Protein AF-A0A1B6EWA4-F1 (afdb_monomer)

Radius of gyration: 95.5 Å; Cα contacts (8 Å, |Δi|>4): 60; chains: 1; bounding box: 205×200×313 Å

Foldseek 3Di:
DVVVVVVPVVVVVVPPPVVPPPVVVVVVVVVVVVVVVVVVVVVVPDDQDLVLAPPRDDPDDPVRSVSSVVVVVVVVVVVVVVVVVVVVVVVVVVVVVVVVVVVVVVVVVVVVVVVVVVVVVVVPDDDDDPDDVVVVVVVVVVVVVVVVVVVVVVVVVVVVVVVVVVVVVVVVVVVVVVVVVVVVVVVVVVVVVVVVVVVVVVVVVVVVVVVVVVVVVVVVVVVVVVVVVVVVVVVVVVVVVVVVVVVVVVVVVVVVVVVVVVVVVVVVVVVVVVVVVVVVVVVVVVVVVVVVVVVVVVVPPPDDDDDDDCPVPVVVVVVVVVVVVVVVVVVVVVVVVVVVVVVVVVVVVVVVVVVVVVVVVVVVVVVVVVVVVVVVVVVVVVVVVVVVVVVVVVVVVVVVVVVVVVVVVVVVVVVVVVVVVVVVVVVVVVVVVVVVVVVVVVVVCVPPDDPPVVVVVVVVVVVVVVVVVVVVVVVVVVVVVVVVCVVVVVVVVVVVVPPVDPDDDPVNVVVVVVVVVVVVVVVVVVVVVVVVVVVVVVVVVVVLVVVVVVLVVVLVVLVVVLVVLVVVLVVLVVVLVVLVVVQVVVVPDDDDPPDPVSVVVSVVSVVVSVVSVVVSVVSVVVSVVSVVVVVVVVVVVVVVVVVVVVVVVVVVVVVVVVVVVVVVVVVVVVVVVVVVVVVVVVVVVVVVVVVVVVVVVVVVVVVVVVVVVVVVVVVVVVVVVVVVVVVVVVVVVVVPVDDDDDDDDDDDDDDYDYDDDDDDYDDDDDPVVCVVVVVVVVVVVVVVVVVVVVVVVVVVVVVVVVVVVVVVVVVVVVVVVVVVVVVVVVVVVVVVVVVVVVVVVVVVVVVVVVVVVVVVVVVVVVVVVVVVVVVVVVVVVVVVVVVVVVVVVVVVVVVVVVVVVVVVVVVVVVVVVVVVVVVVVVVVVVVVVVVVVVVVVVVVVVVVVVVVVVVVVVVVVVVVVVVVVVVVVVVVVVVVVVVVVVVVVVVVVVVVVVVVVPPPDDDPVVVVVLVCQLVPDDPVCNLVSVVVVCVVVVPDPVVCVVVPNDDDDDDDDDDDDPVVVVVVVVVVVPDDDDDDDDDD

Nearest PDB structures (foldseek):
  5nnv-assembly4_D  TM=5.160E-01  e=2.003E+00  Bacillus subtilis subsp. subtilis str. 168
  3ja6-assembly1_I  TM=4.047E-01  e=5.065E+00  Escherichia coli

pLDDT: mean 72.62, std 15.63, range [27.14, 96.56]

InterPro domains:
  IPR000237 GRIP domain [PS50913] (997-1046)

Mean predicted aligned error: 26.44 Å

Secondary structure (DSSP, 8-state):
-HHHHHHHHHHHHTTSSGGGSHHHHHHHHHHHHHHHHHHHHHHTTSPPPGGGSTT--S---TTHHHHHHHHHHHHHHHHHHHHHHHHHHHHHHHHHHHHHHHHHHHHHHHHHHHHHHHHHHHHTSPP--S--HHHHHHHHHHHHHHHHHHHHHHHHHHHHHHHHHHHHHHHHHHHHHHHHHHHHHHHHHHHHHHHHHHHHHHHHHHHHHHHHHHHHHHHHHHHHHHHHHHHHHHHHHHHHHHHHHHHHHHHHHHHHHHHHHHHHHHHHHHHHHHHHHHHHHHHHHHHHHHHHHHHHHHTTSS-----SSSHHHHHHHHHHHHHHHHHHHHHHHHHHHHHHHHHHHHHHHHHHHHHHHHHHHHHHHHHHHHHHHHHHHHHHHHHHHHHHHHHHHHHHHHHHHHHHHHHHHHHHHHHHHHHHHHHHHHHHHHHHHHHHHHHHHHHHHTT---THHHHHHHHHHHHHHHHHHHHHHHHHHHHHHHHHHHHHHHHHHHHHHHHSSS---HHHHHHHHHHHHHHHHHHHHHHHHHHHHHHHHHHHHHHHHHHHHHHHHHHHHHHHHHHHHHHHHHHHHHHHHHHHHHHHHHTTS--TTSHHHHHHHHHHHHHHHHHHHHHHHHHHHHHHHHHHHHHHHHHHHHHHHHHHHHHHHHHHHHHHHHHHHHHHHHHHHHHHHHHHHHHHHHHHHHHHHHHHHHHHHHHHHHHHHHHHHHHHHHHHHHHHHHHHHHHHHHHHTTTTTS----------------------------TTHHHHHHHHHHHHHHHHHHHHHHHHHHHHHHHHHHHHHHHHHHHHHHHHHHHHHHHHHHHHHHHHHHHHHHHHHHHHHHHHHHHHHHHHHHHHHHHHHHHHHHHHHHHHHHHHHHHHHHHHHHHHHHHHHHHHHHHHHHHHHHHHHHHHHHHHHHHHHHHHHHHHHHHHHHHHHHHHHHHHHHHHHHHHHHHHHHHHHHHHHHHHHHHHHHHHHHHHHHHHHHHHHHHTTTTT---HHHHHHHHHHHHSS-TTTHHHHHHHHHHHTT--HHHHHHTT-------------HHHHHHHHHHHHTSPPP------

Organism: NCBI:txid1464854

Solvent-accessible surface area (backbone atoms only — not comparable to full-atom values): 60356 Å² total; per-residue (Å²): 106,74,88,52,60,70,57,59,66,64,62,66,60,72,68,72,59,73,76,64,63,67,62,57,61,54,55,54,56,56,48,58,54,49,56,53,53,52,57,54,53,53,68,76,73,56,82,84,61,53,93,51,40,98,78,67,59,97,84,63,56,86,63,53,56,48,52,23,48,52,59,51,52,52,57,50,48,58,52,48,54,52,51,50,48,54,52,54,51,50,62,44,54,53,47,56,48,53,52,54,50,51,51,52,51,54,49,53,52,51,52,52,52,52,51,51,56,51,46,56,53,57,76,67,50,82,77,83,66,97,80,48,72,70,54,59,55,47,51,55,50,47,54,52,51,53,52,51,52,49,51,53,49,51,55,47,52,51,51,53,50,50,53,49,49,56,48,54,50,51,58,47,51,50,53,52,49,54,52,50,52,53,50,47,56,49,49,56,50,52,52,52,48,54,49,51,53,51,52,51,48,51,53,50,52,49,53,48,57,56,50,51,50,51,52,51,52,52,50,51,51,52,51,52,52,49,51,55,46,57,56,48,52,51,52,52,52,55,49,53,55,52,49,52,57,50,52,53,53,50,52,54,52,52,55,54,50,52,53,57,47,56,51,50,56,51,52,52,50,51,54,51,56,51,53,55,55,51,51,53,52,53,55,56,50,54,58,51,54,52,50,52,53,53,56,62,48,64,74,62,70,84,69,85,86,89,83,93,81,62,81,81,61,57,67,71,52,58,60,61,56,53,58,54,57,56,59,54,51,52,58,52,52,58,52,51,57,60,48,61,55,54,54,57,53,50,51,55,50,48,54,51,53,50,51,53,51,53,54,50,48,55,51,50,54,50,50,51,52,51,54,50,50,50,55,50,50,55,52,48,52,54,50,53,50,51,51,50,54,49,53,50,51,51,51,52,48,50,51,48,50,50,50,52,51,47,51,51,46,52,56,47,47,59,46,49,56,46,50,50,45,58,46,43,57,47,45,54,52,48,47,55,52,38,53,60,46,48,54,61,40,55,77,58,44,85,79,63,92,75,68,67,65,61,58,53,53,52,50,56,53,50,56,51,51,56,50,53,56,50,52,52,52,51,48,58,49,52,57,53,49,53,56,48,46,57,51,50,51,59,53,44,55,53,52,61,70,52,70,87,49,95,79,80,50,72,65,59,56,49,51,52,51,48,52,52,52,50,52,51,48,51,54,51,50,50,52,48,49,55,49,53,50,51,48,50,52,50,51,51,51,52,49,52,52,47,57,50,49,58,51,50,52,53,48,56,56,49,50,56,51,50,53,52,52,50,53,51,48,52,56,49,51,51,50,48,50,55,49,50,51,50,60,66,62,53,80,77,60,102,63,89,91,61,60,64,68,55,51,53,50,50,52,51,55,49,51,60,43,57,61,44,57,50,52,50,52,54,49,50,53,51,48,55,52,51,50,63,48,47,55,53,51,49,50,53,51,50,51,50,52,51,47,54,47,51,54,50,49,54,50,48,53,51,51,52,53,51,50,58,47,51,50,50,52,51,53,50,52,52,50,50,51,55,50,52,54,49,52,48,52,49,50,52,52,51,52,53,53,52,51,50,54,46,52,59,46,52,53,50,48,51,53,50,48,56,48,49,53,50,51,53,50,52,50,50,50,50,51,52,52,51,50,54,48,50,52,50,50,61,53,46,60,76,59,63,87,59,86,85,80,91,81,90,90,93,86,93,88,92,89,94,89,92,91,88,92,87,90,91,91,92,90,87,90,75,83,57,67,35,63,60,47,43,54,50,44,46,51,50,48,46,51,44,49,50,49,51,48,50,48,52,52,48,50,49,50,54,46,53,50,51,48,52,52,49,51,49,51,50,50,49,53,49,51,53,48,52,53,53,49,50,52,52,51,51,50,51,52,51,51,50,51,50,53,47,51,55,50,49,52,52,50,53,53,49,48,52,51,49,53,55,48,53,51,52,50,50,52,49,52,51,50,50,50,50,49,53,50,51,51,50,53,49,49,51,53,50,53,52,52,46,54,57,48,53,57,46,48,54,53,49,50,53,51,48,53,52,50,46,54,51,49,54,48,52,47,55,51,50,51,49,51,53,49,53,50,51,50,52,51,49,51,51,52,49,51,51,51,51,50,51,52,52,52,54,50,50,52,51,49,52,52,48,53,53,47,53,51,49,54,50,49,50,52,49,51,53,48,49,55,52,49,53,50,51,49,48,53,51,49,53,51,50,49,52,48,49,54,48,52,52,55,46,50,60,46,50,56,50,51,54,59,53,51,70,70,61,78,83,68,82,57,70,67,59,57,50,50,52,56,49,53,42,70,74,40,58,87,88,50,32,64,61,41,48,53,51,51,42,65,74,64,69,50,50,73,73,51,39,50,75,70,69,74,71,85,89,85,91,87,91,86,88,84,82,69,71,67,61,62,53,54,61,47,57,70,65,71,74,59,87,82,82,80,88,83,82,83,136

Sequence (1080 aa):
VRLAEEKEENQNAAHSESQKSTDVSVAIKSKILIDLSEEIKNMITTDIPDKYYENGKSNASGLETVAAIEKMLSHTMTRVESSESKIRDLLKELRCKDDEVQEIEEENKTLRIKIEELKEQCDNLPTIAENNEDIEVLEAKIMALENEVSILREVRSNLEVEHSNSRTEIESLIRQLQSAEAMSRNHDNLQTEILKFKENEQELLKKLNDAERSREELLSEVSHLQQTNDEQEKVIVDLKQSKLRLEEMTHINCQMQEELAKIKDSELLYLKTQEELEQEKSLRLQLEEEKEKLFAELTKLEGSEEYSHKQSIELQKEQNIRSQLQEENVRLQEKIASLQDVDKEHVKLLDTLQTECMMKKQLEESLNAMLAEIKRLEKEEESLKKLSEQQNQESDLKIRELKALNSCLTQKCVKFEKEIFDLSERSDGLEIEKDSKDRKLCEMILEKSVSDKELETIKLAKDSLENELTELKSKVCVDKEILLSAFVDTFGEFLETSLDGPNVTFTDLSECLSKVASILSLLKEENSKLRTENLFLSESSQRLVSEVNDKTECLLKMTSQMETLQVENHSMEDRLRNLTETVSTGNQTDQPDGPEITQESYAEVRKTLEEREAKCRELEESYQKLLSSSEKSLNHVNDQVRNLHNERQQLIETVQTKHAECVKYHTEIQRLCTELAKAEQQRMAVTGQLQKQLEEKEEQLAALQASSDRQVAALSEQTHTLQNQLDYVSQLLRVTDRQEAEGQPSSESPSTKTELNKNEADENDSKKLEELYETLQQEQLRNKYLQDEVSEQHEKEASLLRELQRLRGHLVSVEENYTQEMVRAEQQVQELNQRLSVAEERAKSSSTAYTSASIRANQQVESLGSQVRLLSEQKEKLSAQLAVAEDKLHKQAAALTNLQIVLEQFQRDKERDVAMENERIRQTLQQANNRNTELSNEIKALQLQLKEAKEGLSAASRLTEQLDYKSRAIAELKQQVMEMTEKLKKAEERIQAASVSVEGKVDRCLVRNLVVGYLSAPPSSRQQALGIVATVLDFTADDRQKSGLDPNTNNGLKQQSLSEAFIQFLENESRPQPQLRLPM

Structure (mmCIF, N/CA/C/O backbone):
data_AF-A0A1B6EWA4-F1
#
_entry.id   AF-A0A1B6EWA4-F1
#
loop_
_atom_site.group_PDB
_atom_site.id
_atom_site.type_symbol
_atom_site.label_atom_id
_atom_site.label_alt_id
_atom_site.label_comp_id
_atom_site.label_asym_id
_atom_site.label_entity_id
_atom_site.label_seq_id
_atom_site.pdbx_PDB_ins_code
_atom_site.Cartn_x
_atom_site.Cartn_y
_atom_site.Cartn_z
_atom_site.occupancy
_atom_site.B_iso_or_equiv
_atom_site.auth_seq_id
_atom_site.auth_comp_id
_atom_site.auth_asym_id
_atom_site.auth_atom_id
_atom_site.pdbx_PDB_model_num
ATOM 1 N N . VAL A 1 1 ? -63.386 55.003 59.011 1.00 53.59 1 VAL A N 1
ATOM 2 C CA . VAL A 1 1 ? -64.425 54.324 58.201 1.00 53.59 1 VAL A CA 1
ATOM 3 C C . VAL A 1 1 ? -64.639 52.917 58.742 1.00 53.59 1 VAL A C 1
ATOM 5 O O . VAL A 1 1 ? -65.376 52.853 59.705 1.00 53.59 1 VAL A O 1
ATOM 8 N N . ARG A 1 2 ? -63.906 51.866 58.330 1.00 42.84 2 ARG A N 1
ATOM 9 C CA . ARG A 1 2 ? -64.100 50.488 58.862 1.00 42.84 2 ARG A CA 1
ATOM 10 C C . ARG A 1 2 ? -64.201 50.362 60.394 1.00 42.84 2 ARG A C 1
ATOM 12 O O . ARG A 1 2 ? -65.182 49.833 60.892 1.00 42.84 2 ARG A O 1
ATOM 19 N N . LEU A 1 3 ? -63.281 50.980 61.143 1.00 42.72 3 LEU A N 1
ATOM 20 C CA . LEU A 1 3 ? -63.302 51.019 62.623 1.00 42.72 3 LEU A CA 1
ATOM 21 C C . LEU A 1 3 ? -64.447 51.849 63.263 1.00 42.72 3 LEU A C 1
ATOM 23 O O . LEU A 1 3 ? -64.487 52.011 64.482 1.00 42.72 3 LEU A O 1
ATOM 27 N N . ALA A 1 4 ? -65.347 52.426 62.464 1.00 50.41 4 ALA A N 1
ATOM 28 C CA . ALA A 1 4 ? -66.588 53.055 62.922 1.00 50.41 4 ALA A CA 1
ATOM 29 C C . ALA A 1 4 ? -67.802 52.139 62.687 1.00 50.41 4 ALA A C 1
ATOM 31 O O . ALA A 1 4 ? -68.690 52.088 63.530 1.00 50.41 4 ALA A O 1
ATOM 32 N N . GLU A 1 5 ? -67.802 51.380 61.588 1.00 50.31 5 GLU A N 1
ATOM 33 C CA . GLU A 1 5 ? -68.882 50.463 61.202 1.00 50.31 5 GLU A CA 1
ATOM 34 C C . GLU A 1 5 ? -69.007 49.304 62.221 1.00 50.31 5 GLU A C 1
ATOM 36 O O . GLU A 1 5 ? -70.102 49.009 62.693 1.00 50.31 5 GLU A O 1
ATOM 41 N N . GLU A 1 6 ? -67.883 48.756 62.702 1.00 47.84 6 GLU A N 1
ATOM 42 C CA . GLU A 1 6 ? -67.837 47.699 63.739 1.00 47.84 6 GLU A CA 1
ATOM 43 C C . GLU A 1 6 ? -68.384 48.124 65.127 1.00 47.84 6 GLU A C 1
ATOM 45 O O . GLU A 1 6 ? -68.577 47.280 66.013 1.00 47.84 6 GLU A O 1
ATOM 50 N N . LYS A 1 7 ? -68.636 49.425 65.351 1.00 53.09 7 LYS A N 1
ATOM 51 C CA . LYS A 1 7 ? -69.152 49.953 66.627 1.00 53.09 7 LYS A CA 1
ATOM 52 C C . LYS A 1 7 ? -70.677 50.054 66.707 1.00 53.09 7 LYS A C 1
ATOM 54 O O . LYS A 1 7 ? -71.192 50.009 67.823 1.00 53.09 7 LYS A O 1
ATOM 59 N N . GLU A 1 8 ? -71.399 50.153 65.589 1.00 53.34 8 GLU A N 1
ATOM 60 C CA . GLU A 1 8 ? -72.872 50.225 65.614 1.00 53.34 8 GLU A CA 1
ATOM 61 C C . GLU A 1 8 ? -73.540 48.842 65.719 1.00 53.34 8 GLU A C 1
ATOM 63 O O . GLU A 1 8 ? -74.545 48.703 66.422 1.00 53.34 8 GLU A O 1
ATOM 68 N N . GLU A 1 9 ? -72.972 47.790 65.114 1.00 48.31 9 GLU A N 1
ATOM 69 C CA . GLU A 1 9 ? -73.536 46.431 65.231 1.00 48.31 9 GLU A CA 1
ATOM 70 C C . GLU A 1 9 ? -73.512 45.911 66.681 1.00 48.31 9 GLU A C 1
ATOM 72 O O . GLU A 1 9 ? -74.498 45.347 67.160 1.00 48.31 9 GLU A O 1
ATOM 77 N N . ASN A 1 10 ? -72.430 46.170 67.424 1.00 49.12 10 ASN A N 1
ATOM 78 C CA . ASN A 1 10 ? -72.258 45.656 68.787 1.00 49.12 10 ASN A CA 1
ATOM 79 C C . ASN A 1 10 ? -73.187 46.296 69.840 1.00 49.12 10 ASN A C 1
ATOM 81 O O . ASN A 1 10 ? -73.450 45.671 70.867 1.00 49.12 10 ASN A O 1
ATOM 85 N N . GLN A 1 11 ? -73.718 47.508 69.622 1.00 52.97 11 GLN A N 1
ATOM 86 C CA . GLN A 1 11 ? -74.635 48.126 70.595 1.00 52.97 11 GLN A CA 1
ATOM 87 C C . GLN A 1 11 ? -76.065 47.571 70.519 1.00 52.97 11 GLN A C 1
ATOM 89 O O . GLN A 1 11 ? -76.739 47.489 71.546 1.00 52.97 11 GLN A O 1
ATOM 94 N N . ASN A 1 12 ? -76.522 47.127 69.344 1.00 50.00 12 ASN A N 1
ATOM 95 C CA . ASN A 1 12 ? -77.891 46.631 69.168 1.00 50.00 12 ASN A CA 1
ATOM 96 C C . ASN A 1 12 ? -78.126 45.230 69.768 1.00 50.00 12 ASN A C 1
ATOM 98 O O . ASN A 1 12 ? -79.251 44.913 70.154 1.00 50.00 12 ASN A O 1
ATOM 102 N N . ALA A 1 13 ? -77.086 44.401 69.905 1.00 44.81 13 ALA A N 1
ATOM 103 C CA . ALA A 1 13 ? -77.208 43.069 70.504 1.00 44.81 13 ALA A CA 1
ATOM 104 C C . ALA A 1 13 ? -77.576 43.125 72.003 1.00 44.81 13 ALA A C 1
ATOM 106 O O . ALA A 1 13 ? -78.504 42.446 72.457 1.00 44.81 13 ALA A O 1
ATOM 107 N N . ALA A 1 14 ? -76.890 43.990 72.760 1.00 48.44 14 ALA A N 1
ATOM 108 C CA . ALA A 1 14 ? -76.888 44.001 74.226 1.00 48.44 14 ALA A CA 1
ATOM 109 C C . ALA A 1 14 ? -78.219 44.414 74.890 1.00 48.44 14 ALA A C 1
ATOM 111 O O . ALA A 1 14 ? -78.389 44.225 76.093 1.00 48.44 14 ALA A O 1
ATOM 112 N N . HIS A 1 15 ? -79.172 44.990 74.151 1.00 51.22 15 HIS A N 1
ATOM 113 C CA . HIS A 1 15 ? -80.475 45.396 74.701 1.00 51.22 15 HIS A CA 1
ATOM 114 C C . HIS A 1 15 ? -81.577 44.326 74.576 1.00 51.22 15 HIS A C 1
ATOM 116 O O . HIS A 1 15 ? -82.623 44.469 75.205 1.00 51.22 15 HIS A O 1
ATOM 122 N N . SER A 1 16 ? -81.366 43.236 73.824 1.00 49.59 16 SER A N 1
ATOM 123 C CA . SER A 1 16 ? -82.427 42.242 73.552 1.00 49.59 16 SER A CA 1
ATOM 124 C C . SER A 1 16 ? -82.548 41.093 74.573 1.00 49.59 16 SER A C 1
ATOM 126 O O . SER A 1 16 ? -83.523 40.334 74.540 1.00 49.59 16 SER A O 1
ATOM 128 N N . GLU A 1 17 ? -81.571 40.944 75.473 1.00 48.25 17 GLU A N 1
ATOM 129 C CA . GLU A 1 17 ? -81.499 39.812 76.413 1.00 48.25 17 GLU A CA 1
ATOM 130 C C . GLU A 1 17 ? -81.970 40.170 77.830 1.00 48.25 17 GLU A C 1
ATOM 132 O O . GLU A 1 17 ? -82.652 39.369 78.468 1.00 48.25 17 GLU A O 1
ATOM 137 N N . SER A 1 18 ? -81.712 41.402 78.287 1.00 50.00 18 SER A N 1
ATOM 138 C CA . SER A 1 18 ? -82.051 41.872 79.643 1.00 50.00 18 SER A CA 1
ATOM 139 C C . SER A 1 18 ? -83.551 41.771 79.978 1.00 50.00 18 SER A C 1
ATOM 141 O O . SER A 1 18 ? -83.921 41.419 81.096 1.00 50.00 18 SER A O 1
ATOM 143 N N . GLN A 1 19 ? -84.441 41.981 79.000 1.00 49.72 19 GLN A N 1
ATOM 144 C CA . GLN A 1 19 ? -85.895 41.920 79.217 1.00 49.72 19 GLN A CA 1
ATOM 145 C C . GLN A 1 19 ? -86.476 40.497 79.355 1.00 49.72 19 GLN A C 1
ATOM 147 O O . GLN A 1 19 ? -87.658 40.368 79.655 1.00 49.72 19 GLN A O 1
ATOM 152 N N . LYS A 1 20 ? -85.700 39.423 79.139 1.00 48.69 20 LYS A N 1
ATOM 153 C CA . LYS A 1 20 ? -86.234 38.042 79.124 1.00 48.69 20 LYS A CA 1
ATOM 154 C C . LYS A 1 20 ? -86.179 37.311 80.470 1.00 48.69 20 LYS A C 1
ATOM 156 O O . LYS A 1 20 ? -86.804 36.261 80.596 1.00 48.69 20 LYS A O 1
ATOM 161 N N . SER A 1 21 ? -85.443 37.812 81.463 1.00 50.38 21 SER A N 1
ATOM 162 C CA . SER A 1 21 ? -85.231 37.103 82.738 1.00 50.38 21 SER A CA 1
ATOM 163 C C . SER A 1 21 ? -86.352 37.321 83.765 1.00 50.38 21 SER A C 1
ATOM 165 O O . SER A 1 21 ? -86.683 36.409 84.524 1.00 50.38 21 SER A O 1
ATOM 167 N N . THR A 1 22 ? -86.970 38.504 83.785 1.00 53.72 22 THR A N 1
ATOM 168 C CA . THR A 1 22 ? -87.934 38.915 84.820 1.00 53.72 22 THR A CA 1
ATOM 169 C C . THR A 1 22 ? -89.311 38.255 84.688 1.00 53.72 22 THR A C 1
ATOM 171 O O . THR A 1 22 ? -89.873 37.833 85.702 1.00 53.72 22 THR A O 1
ATOM 174 N N . ASP A 1 23 ? -89.834 38.085 83.469 1.00 53.56 23 ASP A N 1
ATOM 175 C CA . ASP A 1 23 ? -91.160 37.477 83.234 1.00 53.56 23 ASP A CA 1
ATOM 176 C C . ASP A 1 23 ? -91.243 36.004 83.685 1.00 53.56 23 ASP A C 1
ATOM 178 O O . ASP A 1 23 ? -92.287 35.539 84.155 1.00 53.56 23 ASP A O 1
ATOM 182 N N . VAL A 1 24 ? -90.131 35.262 83.603 1.00 55.66 24 VAL A N 1
ATOM 183 C CA . VAL A 1 24 ? -90.082 33.821 83.916 1.00 55.66 24 VAL A CA 1
ATOM 184 C C . VAL A 1 24 ? -90.399 33.547 85.394 1.00 55.66 24 VAL A C 1
ATOM 186 O O . VAL A 1 24 ? -91.114 32.596 85.717 1.00 55.66 24 VAL A O 1
ATOM 189 N N . SER A 1 25 ? -89.919 34.403 86.303 1.00 54.59 25 SER A N 1
ATOM 190 C CA . SER A 1 25 ? -90.077 34.224 87.757 1.00 54.59 25 SER A CA 1
ATOM 191 C C . SER A 1 25 ? -91.531 34.397 88.224 1.00 54.59 25 SER A C 1
ATOM 193 O O . SER A 1 25 ? -92.010 33.666 89.099 1.00 54.59 25 SER A O 1
ATOM 195 N N . VAL A 1 26 ? -92.268 35.328 87.606 1.00 60.91 26 VAL A N 1
ATOM 196 C CA . VAL A 1 26 ? -93.678 35.597 87.935 1.00 60.91 26 VAL A CA 1
ATOM 197 C C . VAL A 1 26 ? -94.569 34.445 87.465 1.00 60.91 26 VAL A C 1
ATOM 199 O O . VAL A 1 26 ? -95.379 33.938 88.244 1.00 60.91 26 VAL A O 1
ATOM 202 N N . ALA A 1 27 ? -94.368 33.968 86.231 1.00 56.84 27 ALA A N 1
ATOM 203 C CA . ALA A 1 27 ? -95.156 32.882 85.648 1.00 56.84 27 ALA A CA 1
ATOM 204 C C . ALA A 1 27 ? -95.091 31.578 86.471 1.00 56.84 27 ALA A C 1
ATOM 206 O O . ALA A 1 27 ? -96.117 30.927 86.688 1.00 56.84 27 ALA A O 1
ATOM 207 N N . ILE A 1 28 ? -93.904 31.216 86.976 1.00 60.69 28 ILE A N 1
ATOM 208 C CA . ILE A 1 28 ? -93.705 29.995 87.776 1.00 60.69 28 ILE A CA 1
ATOM 209 C C . ILE A 1 28 ? -94.444 30.086 89.121 1.00 60.69 28 ILE A C 1
ATOM 211 O O . ILE A 1 28 ? -95.160 29.152 89.490 1.00 60.69 28 ILE A O 1
ATOM 215 N N . LYS A 1 29 ? -94.336 31.217 89.836 1.00 60.38 29 LYS A N 1
ATOM 216 C CA . LYS A 1 29 ? -95.032 31.415 91.122 1.00 60.38 29 LYS A CA 1
ATOM 217 C C . LYS A 1 29 ? -96.552 31.391 90.972 1.00 60.38 29 LYS A C 1
ATOM 219 O O . LYS A 1 29 ? -97.221 30.750 91.780 1.00 60.38 29 LYS A O 1
ATOM 224 N N . SER A 1 30 ? -97.096 32.039 89.940 1.00 67.50 30 SER A N 1
ATOM 225 C CA . SER A 1 30 ? -98.539 32.021 89.674 1.00 67.50 30 SER A CA 1
ATOM 226 C C . SER A 1 30 ? -99.059 30.613 89.385 1.00 67.50 30 SER A C 1
ATOM 228 O O . SER A 1 30 ? -100.127 30.259 89.877 1.00 67.50 30 SER A O 1
ATOM 230 N N . LYS A 1 31 ? -98.308 29.794 88.637 1.00 66.94 31 LYS A N 1
ATOM 231 C CA . LYS A 1 31 ? -98.746 28.439 88.285 1.00 66.94 31 LYS A CA 1
ATOM 232 C C . LYS A 1 31 ? -98.809 27.501 89.494 1.00 66.94 31 LYS A C 1
ATOM 234 O O . LYS A 1 31 ? -99.850 26.899 89.726 1.00 66.94 31 LYS A O 1
ATOM 239 N N . ILE A 1 32 ? -97.760 27.467 90.320 1.00 64.31 32 ILE A N 1
ATOM 240 C CA . ILE A 1 32 ? -97.711 26.620 91.528 1.00 64.31 32 ILE A CA 1
ATOM 241 C C . ILE A 1 32 ? -98.864 26.945 92.499 1.00 64.31 32 ILE A C 1
ATOM 243 O O . ILE A 1 32 ? -99.436 26.043 93.109 1.00 64.31 32 ILE A O 1
ATOM 247 N N . LEU A 1 33 ? -99.240 28.225 92.619 1.00 65.44 33 LEU A N 1
ATOM 248 C CA . LEU A 1 33 ? -100.362 28.666 93.458 1.00 65.44 33 LEU A CA 1
ATOM 249 C C . LEU A 1 33 ? -101.739 28.259 92.909 1.00 65.44 33 LEU A C 1
ATOM 251 O O . LEU A 1 33 ? -102.652 28.013 93.697 1.00 65.44 33 LEU A O 1
ATOM 255 N N . ILE A 1 34 ? -101.897 28.182 91.584 1.00 68.25 34 ILE A N 1
ATOM 256 C CA . ILE A 1 34 ? -103.123 27.685 90.943 1.00 68.25 34 ILE A CA 1
ATOM 257 C C . ILE A 1 34 ? -103.231 26.171 91.144 1.00 68.25 34 ILE A C 1
ATOM 259 O O . ILE A 1 34 ? -104.244 25.712 91.669 1.00 68.25 34 ILE A O 1
ATOM 263 N N . ASP A 1 35 ? -102.170 25.425 90.822 1.00 62.22 35 ASP A N 1
ATOM 264 C CA . ASP A 1 35 ? -102.140 23.959 90.901 1.00 62.22 35 ASP A CA 1
ATOM 265 C C . ASP A 1 35 ? -102.462 23.466 92.337 1.00 62.22 35 ASP A C 1
ATOM 267 O O . ASP A 1 35 ? -103.322 22.603 92.527 1.00 62.22 35 ASP A O 1
ATOM 271 N N . LEU A 1 36 ? -101.860 24.080 93.370 1.00 63.59 36 LEU A N 1
ATOM 272 C CA . LEU A 1 36 ? -102.159 23.783 94.784 1.00 63.59 36 LEU A CA 1
ATOM 273 C C . LEU A 1 36 ? -103.587 24.166 95.204 1.00 63.59 36 LEU A C 1
ATOM 275 O O . LEU A 1 36 ? -104.222 23.441 95.971 1.00 63.59 36 LEU A O 1
ATOM 279 N N . SER A 1 37 ? -104.104 25.300 94.723 1.00 63.62 37 SER A N 1
ATOM 280 C CA . SER A 1 37 ? -105.468 25.746 95.038 1.00 63.62 37 SER A CA 1
ATOM 281 C C . SER A 1 37 ? -106.523 24.811 94.435 1.00 63.62 37 SER A C 1
ATOM 283 O O . SER A 1 37 ? -107.562 24.565 95.049 1.00 63.62 37 SER A O 1
ATOM 285 N N . GLU A 1 38 ? -106.247 24.237 93.263 1.00 62.75 38 GLU A N 1
ATOM 286 C CA . GLU A 1 38 ? -107.142 23.299 92.587 1.00 62.75 38 GLU A CA 1
ATOM 287 C C . GLU A 1 38 ? -107.085 21.884 93.205 1.00 62.75 38 GLU A C 1
ATOM 289 O O . GLU A 1 38 ? -108.140 21.289 93.440 1.00 62.75 38 GLU A O 1
ATOM 294 N N . GLU A 1 39 ? -105.901 21.376 93.592 1.00 59.38 39 GLU A N 1
ATOM 295 C CA . GLU A 1 39 ? -105.762 20.088 94.310 1.00 59.38 39 GLU A CA 1
ATOM 296 C C . GLU A 1 39 ? -106.491 20.128 95.677 1.00 59.38 39 GLU A C 1
ATOM 298 O O . GLU A 1 39 ? -107.291 19.237 95.978 1.00 59.38 39 GLU A O 1
ATOM 303 N N . ILE A 1 40 ? -106.335 21.209 96.459 1.00 63.16 40 ILE A N 1
ATOM 304 C CA . ILE A 1 40 ? -107.039 21.403 97.747 1.00 63.16 40 ILE A CA 1
ATOM 305 C C . ILE A 1 40 ? -108.563 21.507 97.560 1.00 63.16 40 ILE A C 1
ATOM 307 O O . ILE A 1 40 ? -109.333 20.944 98.341 1.00 63.16 40 ILE A O 1
ATOM 311 N N . LYS A 1 41 ? -109.028 22.208 96.521 1.00 61.31 41 LYS A N 1
ATOM 312 C CA . LYS A 1 41 ? -110.464 22.404 96.262 1.00 61.31 41 LYS A CA 1
ATOM 313 C C . LYS A 1 41 ? -111.168 21.103 95.865 1.00 61.31 41 LYS A C 1
ATOM 315 O O . L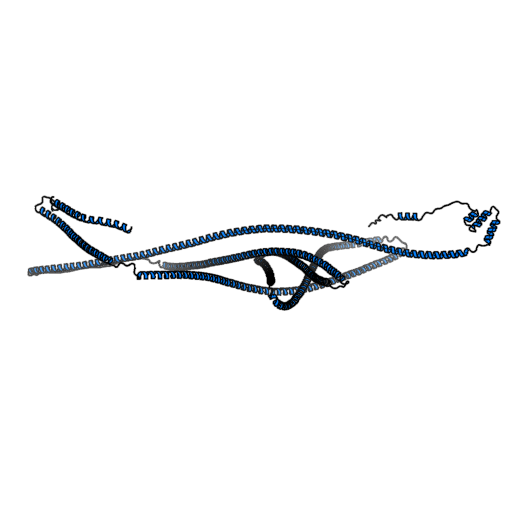YS A 1 41 ? -112.303 20.876 96.288 1.00 61.31 41 LYS A O 1
ATOM 320 N N . ASN A 1 42 ? -110.478 20.230 95.132 1.00 58.69 42 ASN A N 1
ATOM 321 C CA . ASN A 1 42 ? -110.957 18.882 94.831 1.00 58.69 42 ASN A CA 1
ATOM 322 C C . ASN A 1 42 ? -111.027 18.012 96.102 1.00 58.69 42 ASN A C 1
ATOM 324 O O . ASN A 1 42 ? -112.031 17.339 96.321 1.00 58.69 42 ASN A O 1
ATOM 328 N N . MET A 1 43 ? -110.037 18.095 97.002 1.00 57.19 43 MET A N 1
ATOM 329 C CA . MET A 1 43 ? -110.051 17.345 98.272 1.00 57.19 43 MET A CA 1
ATOM 330 C C . MET A 1 43 ? -111.192 17.718 99.235 1.00 57.19 43 MET A C 1
ATOM 332 O O . MET A 1 43 ? -111.544 16.913 100.092 1.00 57.19 43 MET A O 1
ATOM 336 N N . ILE A 1 44 ? -111.764 18.920 99.121 1.00 59.78 44 ILE A N 1
ATOM 337 C CA . ILE A 1 44 ? -112.840 19.407 100.006 1.00 59.78 44 ILE A CA 1
ATOM 338 C C . ILE A 1 44 ? -114.246 19.061 99.465 1.00 59.78 44 ILE A C 1
ATOM 340 O O . ILE A 1 44 ? -115.233 19.216 100.181 1.00 59.78 44 ILE A O 1
ATOM 344 N N . THR A 1 45 ? -114.369 18.599 98.212 1.00 55.84 45 THR A N 1
ATOM 345 C CA . THR A 1 45 ? -115.665 18.538 97.500 1.00 55.84 45 THR A CA 1
ATOM 346 C C . THR A 1 45 ? -116.094 17.157 96.992 1.00 55.84 45 THR A C 1
ATOM 348 O O . THR A 1 45 ? -117.147 17.051 96.364 1.00 55.84 45 THR A O 1
ATOM 351 N N . THR A 1 46 ? -115.355 16.089 97.305 1.00 55.22 46 THR A N 1
ATOM 352 C CA . THR A 1 46 ? -115.728 14.698 96.974 1.00 55.22 46 THR A CA 1
ATOM 353 C C . THR A 1 46 ? -115.560 13.759 98.166 1.00 55.22 46 THR A C 1
ATOM 355 O O . THR A 1 46 ? -114.665 13.966 98.984 1.00 55.22 46 THR A O 1
ATOM 358 N N . ASP A 1 47 ? -116.378 12.704 98.233 1.00 57.84 47 ASP A N 1
ATOM 359 C CA . ASP A 1 47 ? -116.296 11.677 99.278 1.00 57.84 47 ASP A CA 1
ATOM 360 C C . ASP A 1 47 ? -114.900 11.036 99.382 1.00 57.84 47 ASP A C 1
ATOM 362 O O . ASP A 1 47 ? -114.184 10.871 98.390 1.00 57.84 47 ASP A O 1
ATOM 366 N N . ILE A 1 48 ? -114.520 10.656 100.607 1.00 61.03 48 ILE A N 1
ATOM 367 C CA . ILE A 1 48 ? -113.207 10.076 100.928 1.00 61.03 48 ILE A CA 1
ATOM 368 C C . ILE A 1 48 ? -112.999 8.799 100.091 1.00 61.03 48 ILE A C 1
ATOM 370 O O . ILE A 1 48 ? -113.784 7.861 100.238 1.00 61.03 48 ILE A O 1
ATOM 374 N N . PRO A 1 49 ? -111.954 8.709 99.245 1.00 61.00 49 PRO A N 1
ATOM 375 C CA . PRO A 1 49 ? -111.775 7.562 98.356 1.00 61.00 49 PRO A CA 1
ATOM 376 C C . PRO A 1 49 ? -111.616 6.231 99.108 1.00 61.00 49 PRO A C 1
ATOM 378 O O . PRO A 1 49 ? -110.789 6.140 100.017 1.00 61.00 49 PRO A O 1
ATOM 381 N N . ASP A 1 50 ? -112.319 5.178 98.663 1.00 57.72 50 ASP A N 1
ATOM 382 C CA . ASP A 1 50 ? -112.402 3.855 99.326 1.00 57.72 50 ASP A CA 1
ATOM 383 C C . ASP A 1 50 ? -111.050 3.275 99.773 1.00 57.72 50 ASP A C 1
ATOM 385 O O . ASP A 1 50 ? -110.957 2.630 100.812 1.00 57.72 50 ASP A O 1
ATOM 389 N N . LYS A 1 51 ? -109.982 3.557 99.016 1.00 64.06 51 LYS A N 1
ATOM 390 C CA . LYS A 1 51 ? -108.583 3.176 99.285 1.00 64.06 51 LYS A CA 1
ATOM 391 C C . LYS A 1 51 ? -108.000 3.660 100.628 1.00 64.06 51 LYS A C 1
ATOM 393 O O . LYS A 1 51 ? -106.909 3.221 100.982 1.00 64.06 51 LYS A O 1
ATOM 398 N N . TYR A 1 52 ? -108.680 4.549 101.357 1.00 62.16 52 TYR A N 1
ATOM 399 C CA . TYR A 1 52 ? -108.304 4.954 102.721 1.00 62.16 52 TYR A CA 1
ATOM 400 C C . TYR A 1 52 ? -109.092 4.222 103.826 1.00 62.16 52 TYR A C 1
ATOM 402 O O . TYR A 1 52 ? -108.715 4.322 104.992 1.00 62.16 52 TYR A O 1
ATOM 410 N N . TYR A 1 53 ? -110.123 3.441 103.478 1.00 60.56 53 TYR A N 1
ATOM 411 C CA . TYR A 1 53 ? -110.868 2.570 104.394 1.00 60.56 53 TYR A CA 1
ATOM 412 C C . TYR A 1 53 ? -110.382 1.121 104.289 1.00 60.56 53 TYR A C 1
ATOM 414 O O . TYR A 1 53 ? -110.250 0.577 103.196 1.00 60.56 53 TYR A O 1
ATOM 422 N N . GLU A 1 54 ? -110.200 0.439 105.420 1.00 58.72 54 GLU A N 1
ATOM 423 C CA . GLU A 1 54 ? -109.602 -0.910 105.421 1.00 58.72 54 GLU A CA 1
ATOM 424 C C . GLU A 1 54 ? -110.555 -2.026 104.937 1.00 58.72 54 GLU A C 1
ATOM 426 O O . GLU A 1 54 ? -110.100 -3.125 104.637 1.00 58.72 54 GLU A O 1
ATOM 431 N N . ASN A 1 55 ? -111.859 -1.739 104.790 1.00 56.03 55 ASN A N 1
ATOM 432 C CA . ASN A 1 55 ? -112.889 -2.699 104.349 1.00 56.03 55 ASN A CA 1
ATOM 433 C C . ASN A 1 55 ? -113.705 -2.268 103.103 1.00 56.03 55 ASN A C 1
ATOM 435 O O . ASN A 1 55 ? -114.677 -2.938 102.748 1.00 56.03 55 ASN A O 1
ATOM 439 N N . GLY A 1 56 ? -113.330 -1.174 102.425 1.00 57.47 56 GLY A N 1
ATOM 440 C CA . GLY A 1 56 ? -113.806 -0.842 101.067 1.00 57.47 56 GLY A CA 1
ATOM 441 C C . GLY A 1 56 ? -115.326 -0.730 100.846 1.00 57.47 56 GLY A C 1
ATOM 442 O O . GLY A 1 56 ? -115.802 -1.111 99.775 1.00 57.47 56 GLY A O 1
ATOM 443 N N . LYS A 1 57 ? -116.102 -0.270 101.842 1.00 54.34 57 LYS A N 1
ATOM 444 C CA . LYS A 1 57 ? -117.536 0.053 101.695 1.00 54.34 57 LYS A CA 1
ATOM 445 C C . LYS A 1 57 ? -117.927 1.291 102.506 1.00 54.34 57 LYS A C 1
ATOM 447 O O . LYS A 1 57 ? -117.679 1.356 103.705 1.00 54.34 57 LYS A O 1
ATOM 452 N N . SER A 1 58 ? -118.640 2.212 101.862 1.00 54.59 58 SER A N 1
ATOM 453 C CA . SER A 1 58 ? -118.956 3.575 102.325 1.00 54.59 58 SER A CA 1
ATOM 454 C C . SER A 1 58 ? -119.913 3.722 103.524 1.00 54.59 58 SER A C 1
ATOM 456 O O . SER A 1 58 ? -120.294 4.840 103.852 1.00 54.59 58 SER A O 1
ATOM 458 N N . ASN A 1 59 ? -120.324 2.633 104.183 1.00 54.88 59 ASN A N 1
ATOM 459 C CA . ASN A 1 59 ? -121.245 2.656 105.334 1.00 54.88 59 ASN A CA 1
ATOM 460 C C . ASN A 1 59 ? -120.518 2.265 106.636 1.00 54.88 59 ASN A C 1
ATOM 462 O O . ASN A 1 59 ? -121.018 1.460 107.423 1.00 54.88 59 ASN A O 1
ATOM 466 N N . ALA A 1 60 ? -119.306 2.791 106.815 1.00 53.88 60 ALA A N 1
ATOM 467 C CA . ALA A 1 60 ? -118.444 2.525 107.962 1.00 53.88 60 ALA A CA 1
ATOM 468 C C . ALA A 1 60 ? -118.851 3.344 109.203 1.00 53.88 60 ALA A C 1
ATOM 470 O O . ALA A 1 60 ? -119.555 4.352 109.110 1.00 53.88 60 ALA A O 1
ATOM 471 N N . SER A 1 61 ? -118.411 2.909 110.384 1.00 55.59 61 SER A N 1
ATOM 472 C CA . SER A 1 61 ? -118.697 3.603 111.641 1.00 55.59 61 SER A CA 1
ATOM 473 C C . SER A 1 61 ? -117.887 4.901 111.778 1.00 55.59 61 SER A C 1
ATOM 475 O O . SER A 1 61 ? -116.837 5.071 111.159 1.00 55.59 61 SER A O 1
ATOM 477 N N . GLY A 1 62 ? -118.344 5.822 112.636 1.00 60.56 62 GLY A N 1
ATOM 478 C CA . GLY A 1 62 ? -117.734 7.152 112.799 1.00 60.56 62 GLY A CA 1
ATOM 479 C C . GLY A 1 62 ? -116.282 7.182 113.307 1.00 60.56 62 GLY A C 1
ATOM 480 O O . GLY A 1 62 ? -115.693 8.255 113.345 1.00 60.56 62 GLY A O 1
ATOM 481 N N . LEU A 1 63 ? -115.704 6.040 113.699 1.00 60.25 63 LEU A N 1
ATOM 482 C CA . LEU A 1 63 ? -114.269 5.906 113.988 1.00 60.25 63 LEU A CA 1
ATOM 483 C C . LEU A 1 63 ? -113.451 5.604 112.722 1.00 60.25 63 LEU A C 1
ATOM 485 O O . LEU A 1 63 ? -112.345 6.110 112.561 1.00 60.25 63 LEU A O 1
ATOM 489 N N . GLU A 1 64 ? -113.991 4.788 111.817 1.00 60.59 64 GLU A N 1
ATOM 490 C CA . GLU A 1 64 ? -113.296 4.326 110.610 1.00 60.59 64 GLU A CA 1
ATOM 491 C C . GLU A 1 64 ? -113.181 5.446 109.566 1.00 60.59 64 GLU A C 1
ATOM 493 O O . GLU A 1 64 ? -112.155 5.566 108.898 1.00 60.59 64 GLU A O 1
ATOM 498 N N . THR A 1 65 ? -114.189 6.322 109.482 1.00 63.75 65 THR A N 1
ATOM 499 C CA . THR A 1 65 ? -114.120 7.567 108.699 1.00 63.75 65 THR A CA 1
ATOM 500 C C . THR A 1 65 ? -113.031 8.510 109.214 1.00 63.75 65 THR A C 1
ATOM 502 O O . THR A 1 65 ? -112.296 9.082 108.413 1.00 63.75 65 THR A O 1
ATOM 505 N N . VAL A 1 66 ? -112.872 8.645 110.536 1.00 65.88 66 VAL A N 1
ATOM 506 C CA . VAL A 1 66 ? -111.822 9.483 111.143 1.00 65.88 66 VAL A CA 1
ATOM 507 C C . VAL A 1 66 ? -110.431 8.907 110.869 1.00 65.88 66 VAL A C 1
ATOM 509 O O . VAL A 1 66 ? -109.560 9.645 110.416 1.00 65.88 66 VAL A O 1
ATOM 512 N N . ALA A 1 67 ? -110.238 7.595 111.031 1.00 66.94 67 ALA A N 1
ATOM 513 C CA . ALA A 1 67 ? -108.965 6.943 110.718 1.00 66.94 67 ALA A CA 1
ATOM 514 C C . ALA A 1 67 ? -108.575 7.094 109.232 1.00 66.94 67 ALA A C 1
ATOM 516 O O . ALA A 1 67 ? -107.411 7.352 108.921 1.00 66.94 67 ALA A O 1
ATOM 517 N N . ALA A 1 68 ? -109.541 6.997 108.308 1.00 65.62 68 ALA A N 1
ATOM 518 C CA . ALA A 1 68 ? -109.315 7.247 106.882 1.00 65.62 68 ALA A CA 1
ATOM 519 C C . ALA A 1 68 ? -108.890 8.706 106.604 1.00 65.62 68 ALA A C 1
ATOM 521 O O . ALA A 1 68 ? -107.962 8.944 105.825 1.00 65.62 68 ALA A O 1
ATOM 522 N N . ILE A 1 69 ? -109.521 9.677 107.280 1.00 68.56 69 ILE A N 1
ATOM 523 C CA . ILE A 1 69 ? -109.169 11.104 107.202 1.00 68.56 69 ILE A CA 1
ATOM 524 C C . ILE A 1 69 ? -107.752 11.355 107.739 1.00 68.56 69 ILE A C 1
ATOM 526 O O . ILE A 1 69 ? -106.973 12.021 107.062 1.00 68.56 69 ILE A O 1
ATOM 530 N N . GLU A 1 70 ? -107.374 10.800 108.897 1.00 68.50 70 GLU A N 1
ATOM 531 C CA . GLU A 1 70 ? -106.017 10.945 109.453 1.00 68.50 70 GLU A CA 1
ATOM 532 C C . GLU A 1 70 ? -104.942 10.381 108.511 1.00 68.50 70 GLU A C 1
ATOM 534 O O . GLU A 1 70 ? -103.931 11.040 108.251 1.00 68.50 70 GLU A O 1
ATOM 539 N N . LYS A 1 71 ? -105.177 9.190 107.939 1.00 70.81 71 LYS A N 1
ATOM 540 C CA . LYS A 1 71 ? -104.258 8.529 106.991 1.00 70.81 71 LYS A CA 1
ATOM 541 C C . LYS A 1 71 ? -104.064 9.364 105.717 1.00 70.81 71 LYS A C 1
ATOM 543 O O . LYS A 1 71 ? -102.945 9.471 105.214 1.00 70.81 71 LYS A O 1
ATOM 548 N N . MET A 1 72 ? -105.134 9.988 105.218 1.00 70.75 72 MET A N 1
ATOM 549 C CA . MET A 1 72 ? -105.087 10.896 104.069 1.00 70.75 72 MET A CA 1
ATOM 550 C C . MET A 1 72 ? -104.374 12.214 104.411 1.00 70.75 72 MET A C 1
ATOM 552 O O . MET A 1 72 ? -103.454 12.604 103.691 1.00 70.75 72 MET A O 1
ATOM 556 N N . LEU A 1 73 ? -104.735 12.857 105.529 1.00 70.69 73 LEU A N 1
ATOM 557 C CA . LEU A 1 73 ? -104.135 14.114 105.993 1.00 70.69 73 LEU A CA 1
ATOM 558 C C . LEU A 1 73 ? -102.629 13.976 106.234 1.00 70.69 73 LEU A C 1
ATOM 560 O O . LEU A 1 73 ? -101.862 14.822 105.776 1.00 70.69 73 LEU A O 1
ATOM 564 N N . SER A 1 74 ? -102.189 12.895 106.884 1.00 71.81 74 SER A N 1
ATOM 565 C CA . SER A 1 74 ? -100.768 12.612 107.128 1.00 71.81 74 SER A CA 1
ATOM 566 C C . SER A 1 74 ? -99.972 12.458 105.822 1.00 71.81 74 SER A C 1
ATOM 568 O O . SER A 1 74 ? -98.869 13.000 105.689 1.00 71.81 74 SER A O 1
ATOM 570 N N . HIS A 1 75 ? -100.551 11.801 104.809 1.00 73.31 75 HIS A N 1
ATOM 571 C CA . HIS A 1 75 ? -99.913 11.660 103.499 1.00 73.31 75 HIS A CA 1
ATOM 572 C C . HIS A 1 75 ? -99.847 12.986 102.719 1.00 73.31 75 HIS A C 1
ATOM 574 O O . HIS A 1 75 ? -98.864 13.245 102.025 1.00 73.31 75 HIS A O 1
ATOM 580 N N . THR A 1 76 ? -100.846 13.865 102.855 1.00 71.19 76 THR A N 1
ATOM 581 C CA . THR A 1 76 ? -100.750 15.223 102.296 1.00 71.19 76 THR A CA 1
ATOM 582 C C . THR A 1 76 ? -99.768 16.106 103.059 1.00 71.19 76 THR A C 1
ATOM 584 O O . THR A 1 76 ? -98.994 16.814 102.421 1.00 71.19 76 THR A O 1
ATOM 587 N N . MET A 1 77 ? -99.730 16.030 104.393 1.00 69.94 77 MET A N 1
ATOM 588 C CA . MET A 1 77 ? -98.848 16.855 105.225 1.00 69.94 77 MET A CA 1
ATOM 589 C C . MET A 1 77 ? -97.375 16.571 104.910 1.00 69.94 77 MET A C 1
ATOM 591 O O . MET A 1 77 ? -96.618 17.489 104.613 1.00 69.94 77 MET A O 1
ATOM 595 N N . THR A 1 78 ? -96.999 15.293 104.832 1.00 73.62 78 THR A N 1
ATOM 596 C CA . THR A 1 78 ? -95.635 14.870 104.464 1.00 73.62 78 THR A CA 1
ATOM 597 C C . THR A 1 78 ? -95.240 15.263 103.029 1.00 73.62 78 THR A C 1
ATOM 599 O O . THR A 1 78 ? -94.077 15.592 102.780 1.00 73.62 78 THR A O 1
ATOM 602 N N . ARG A 1 79 ? -96.189 15.317 102.076 1.00 73.25 79 ARG A N 1
ATOM 603 C CA . ARG A 1 79 ? -95.953 15.915 100.742 1.00 73.25 79 ARG A CA 1
ATOM 604 C C . ARG A 1 79 ? -95.744 17.433 100.816 1.00 73.25 79 ARG A C 1
ATOM 606 O O . ARG A 1 79 ? -94.815 17.932 100.178 1.00 73.25 79 ARG A O 1
ATOM 613 N N . VAL A 1 80 ? -96.557 18.152 101.594 1.00 72.81 80 VAL A N 1
ATOM 614 C CA . VAL A 1 80 ? -96.427 19.607 101.794 1.00 72.81 80 VAL A CA 1
ATOM 615 C C . VAL A 1 80 ? -95.078 19.943 102.433 1.00 72.81 80 VAL A C 1
ATOM 617 O O . VAL A 1 80 ? -94.323 20.719 101.854 1.00 72.81 80 VAL A O 1
ATOM 620 N N . GLU A 1 81 ? -94.703 19.286 103.530 1.00 72.12 81 GLU A N 1
ATOM 621 C CA . GLU A 1 81 ? -93.413 19.458 104.219 1.00 72.12 81 GLU A CA 1
ATOM 622 C C . GLU A 1 81 ? -92.209 19.208 103.291 1.00 72.12 81 GLU A C 1
ATOM 624 O O . GLU A 1 81 ? -91.236 19.968 103.304 1.00 72.12 81 GLU A O 1
ATOM 629 N N . SER A 1 82 ? -92.289 18.188 102.425 1.00 74.38 82 SER A N 1
ATOM 630 C CA . SER A 1 82 ? -91.262 17.910 101.411 1.00 74.38 82 SER A CA 1
ATOM 631 C C . SER A 1 82 ? -91.147 19.037 100.374 1.00 74.38 82 SER A C 1
ATOM 633 O O . SER A 1 82 ? -90.037 19.457 100.029 1.00 74.38 82 SER A O 1
ATOM 635 N N . SER A 1 83 ? -92.281 19.574 99.907 1.00 73.81 83 SER A N 1
ATOM 636 C CA . SER A 1 83 ? -92.293 20.719 98.988 1.00 73.81 83 SER A CA 1
ATOM 637 C C . SER A 1 83 ? -91.813 22.016 99.650 1.00 73.81 83 SER A C 1
ATOM 639 O O . SER A 1 83 ? -91.031 22.748 99.043 1.00 73.81 83 SER A O 1
ATOM 641 N N . GLU A 1 84 ? -92.160 22.261 100.918 1.00 72.88 84 GLU A N 1
ATOM 642 C CA . GLU A 1 84 ? -91.629 23.390 101.680 1.00 72.88 84 GLU A CA 1
ATOM 643 C C . GLU A 1 84 ? -90.115 23.296 101.882 1.00 72.88 84 GLU A C 1
ATOM 645 O O . GLU A 1 84 ? -89.444 24.324 101.827 1.00 72.88 84 GLU A O 1
ATOM 650 N N . SER A 1 85 ? -89.554 22.099 102.112 1.00 74.88 85 SER A N 1
ATOM 651 C CA . SER A 1 85 ? -88.096 21.946 102.213 1.00 74.88 85 SER A CA 1
ATOM 652 C C . SER A 1 85 ? -87.425 22.383 100.916 1.00 74.88 85 SER A C 1
ATOM 654 O O . SER A 1 85 ? -86.588 23.278 100.945 1.00 74.88 85 SER A O 1
ATOM 656 N N . LYS A 1 86 ? -87.879 21.866 99.766 1.00 78.25 86 LYS A N 1
ATOM 657 C CA . LYS A 1 86 ? -87.341 22.268 98.455 1.00 78.25 86 LYS A CA 1
ATOM 658 C C . LYS A 1 86 ? -87.481 23.768 98.194 1.00 78.25 86 LYS A C 1
ATOM 660 O O . LYS A 1 86 ? -86.560 24.371 97.655 1.00 78.25 86 LYS A O 1
ATOM 665 N N . ILE A 1 87 ? -88.588 24.389 98.607 1.00 76.31 87 ILE A N 1
ATOM 666 C CA . ILE A 1 87 ? -88.769 25.845 98.506 1.00 76.31 87 ILE A CA 1
ATOM 667 C C . ILE A 1 87 ? -87.799 26.589 99.439 1.00 76.31 87 ILE A C 1
ATOM 669 O O . ILE A 1 87 ? -87.211 27.582 99.021 1.00 76.31 87 ILE A O 1
ATOM 673 N N . ARG A 1 88 ? -87.577 26.119 100.675 1.00 73.88 88 ARG A N 1
ATOM 674 C CA . ARG A 1 88 ? -86.594 26.702 101.608 1.00 73.88 88 ARG A CA 1
ATOM 675 C C . ARG A 1 88 ? -85.160 26.584 101.099 1.00 73.88 88 ARG A C 1
ATOM 677 O O . ARG A 1 88 ? -84.395 27.527 101.281 1.00 73.88 88 ARG A O 1
ATOM 684 N N . ASP A 1 89 ? -84.810 25.469 100.468 1.00 78.31 89 ASP A N 1
ATOM 685 C CA . ASP A 1 89 ? -83.466 25.223 99.945 1.00 78.31 89 ASP A CA 1
ATOM 686 C C . ASP A 1 89 ? -83.204 26.057 98.677 1.00 78.31 89 ASP A C 1
ATOM 688 O O . ASP A 1 89 ? -82.209 26.780 98.626 1.00 78.31 89 ASP A O 1
ATOM 692 N N . LEU A 1 90 ? -84.158 26.119 97.737 1.00 79.00 90 LEU A N 1
ATOM 693 C CA . LEU A 1 90 ? -84.098 27.045 96.594 1.00 79.00 90 LEU A CA 1
ATOM 694 C C . LEU A 1 90 ? -84.052 28.520 97.040 1.00 79.00 90 LEU A C 1
ATOM 696 O O . LEU A 1 90 ? -83.320 29.317 96.464 1.00 79.00 90 LEU A O 1
ATOM 700 N N . LEU A 1 91 ? -84.774 28.900 98.102 1.00 76.19 91 LEU A N 1
ATOM 701 C CA . LEU A 1 91 ? -84.712 30.250 98.687 1.00 76.19 91 LEU A CA 1
ATOM 702 C C . LEU A 1 91 ? -83.446 30.519 99.525 1.00 76.19 91 LEU A C 1
ATOM 704 O O . LEU A 1 91 ? -83.287 31.642 100.015 1.00 76.19 91 LEU A O 1
ATOM 708 N N . LYS A 1 92 ? -82.558 29.537 99.723 1.00 76.81 92 LYS A N 1
ATOM 709 C CA . LYS A 1 92 ? -81.175 29.775 100.169 1.00 76.81 92 LYS A CA 1
ATOM 710 C C . LYS A 1 92 ? -80.257 29.949 98.969 1.00 76.81 92 LYS A C 1
ATOM 712 O O . LYS A 1 92 ? -79.545 30.940 98.919 1.00 76.81 92 LYS A O 1
ATOM 717 N N . GLU A 1 93 ? -80.327 29.034 98.004 1.00 81.19 93 GLU A N 1
ATOM 718 C CA . GLU A 1 93 ? -79.511 29.063 96.784 1.00 81.19 93 GLU A CA 1
ATOM 719 C C . GLU A 1 93 ? -79.674 30.385 96.022 1.00 81.19 93 GLU A C 1
ATOM 721 O O . GLU A 1 93 ? -78.682 31.034 95.705 1.00 81.19 93 GLU A O 1
ATOM 726 N N . LEU A 1 94 ? -80.916 30.845 95.834 1.00 78.31 94 LEU A N 1
ATOM 727 C CA . LEU A 1 94 ? -81.213 32.122 95.178 1.00 78.31 94 LEU A CA 1
ATOM 728 C C . LEU A 1 94 ? -80.625 33.310 95.960 1.00 78.31 94 LEU A C 1
ATOM 730 O O . LEU A 1 94 ? -80.071 34.213 95.353 1.00 78.31 94 LEU A O 1
ATOM 734 N N . ARG A 1 95 ? -80.626 33.258 97.300 1.00 76.62 95 ARG A N 1
ATOM 735 C CA . ARG A 1 95 ? -80.011 34.298 98.144 1.00 76.62 95 ARG A CA 1
ATOM 736 C C . ARG A 1 95 ? -78.493 34.321 98.034 1.00 76.62 95 ARG A C 1
ATOM 738 O O . ARG A 1 95 ? -77.937 35.388 97.851 1.00 76.62 95 ARG A O 1
ATOM 745 N N . CYS A 1 96 ? -77.836 33.161 98.053 1.00 78.81 96 CYS A N 1
ATOM 746 C CA . CYS A 1 96 ? -76.395 33.094 97.810 1.00 78.81 96 CYS A CA 1
ATOM 747 C C . CYS A 1 96 ? -76.026 33.589 96.400 1.00 78.81 96 CYS A C 1
ATOM 749 O O . CYS A 1 96 ? -74.929 34.102 96.214 1.00 78.81 96 CYS A O 1
ATOM 751 N N . LYS A 1 97 ? -76.932 33.476 95.418 1.00 79.88 97 LYS A N 1
ATOM 752 C CA . LYS A 1 97 ? -76.757 34.081 94.089 1.00 79.88 97 LYS A CA 1
ATOM 753 C C . LYS A 1 97 ? -77.028 35.584 94.055 1.00 79.88 97 LYS A C 1
ATOM 755 O O . LYS A 1 97 ? -76.296 36.281 93.362 1.00 79.88 97 LYS A O 1
ATOM 760 N N . ASP A 1 98 ? -77.990 36.091 94.821 1.00 79.88 98 ASP A N 1
ATOM 761 C CA . ASP A 1 98 ? -78.166 37.536 95.021 1.00 79.88 98 ASP A CA 1
ATOM 762 C C . ASP A 1 98 ? -76.921 38.144 95.715 1.00 79.88 98 ASP A C 1
ATOM 764 O O . ASP A 1 98 ? -76.418 39.178 95.275 1.00 79.88 98 ASP A O 1
ATOM 768 N N . ASP A 1 99 ? -76.372 37.463 96.732 1.00 80.94 99 ASP A N 1
ATOM 769 C CA . ASP A 1 99 ? -75.148 37.854 97.451 1.00 80.94 99 ASP A CA 1
ATOM 770 C C . ASP A 1 99 ? -73.909 37.851 96.517 1.00 80.94 99 ASP A C 1
ATOM 772 O O . ASP A 1 99 ? -73.179 38.841 96.466 1.00 80.94 99 ASP A O 1
ATOM 776 N N . GLU A 1 100 ? -73.697 36.784 95.724 1.00 81.12 100 GLU A N 1
ATOM 777 C CA . GLU A 1 100 ? -72.630 36.712 94.699 1.00 81.12 100 GLU A CA 1
ATOM 778 C C . GLU A 1 100 ? -72.743 37.848 93.664 1.00 81.12 100 GLU A C 1
ATOM 780 O O . GLU A 1 100 ? -71.740 38.455 93.285 1.00 81.12 100 GLU A O 1
ATOM 785 N N . VAL A 1 101 ? -73.958 38.152 93.192 1.00 80.25 101 VAL A N 1
ATOM 786 C CA . VAL A 1 101 ? -74.185 39.236 92.222 1.00 80.25 101 VAL A CA 1
ATOM 787 C C . VAL A 1 101 ? -73.870 40.597 92.842 1.00 80.25 101 VAL A C 1
ATOM 789 O O . VAL A 1 101 ? -73.250 41.427 92.178 1.00 80.25 101 VAL A O 1
ATOM 792 N N . GLN A 1 102 ? -74.221 40.825 94.111 1.00 79.12 102 GLN A N 1
ATOM 793 C CA . GLN A 1 102 ? -73.906 42.080 94.795 1.00 79.12 102 GLN A CA 1
ATOM 794 C C . GLN A 1 102 ? -72.388 42.282 94.982 1.00 79.12 102 GLN A C 1
ATOM 796 O O . GLN A 1 102 ? -71.901 43.403 94.820 1.00 79.12 102 GLN A O 1
ATOM 801 N N . GLU A 1 103 ? -71.626 41.219 95.264 1.00 83.06 103 GLU A N 1
ATOM 802 C CA . GLU A 1 103 ? -70.155 41.280 95.329 1.00 83.06 103 GLU A CA 1
ATOM 803 C C . GLU A 1 103 ? -69.548 41.641 93.956 1.00 83.06 103 GLU A C 1
ATOM 805 O O . GLU A 1 103 ? -68.705 42.538 93.860 1.00 83.06 103 GLU A O 1
ATOM 810 N N . ILE A 1 104 ? -70.060 41.042 92.873 1.00 82.00 104 ILE A N 1
ATOM 811 C CA . ILE A 1 104 ? -69.660 41.353 91.489 1.00 82.00 104 ILE A CA 1
ATOM 812 C C . ILE A 1 104 ? -70.021 42.799 91.093 1.00 82.00 104 ILE A C 1
ATOM 814 O O . ILE A 1 104 ? -69.266 43.437 90.350 1.00 82.00 104 ILE A O 1
ATOM 818 N N . GLU A 1 105 ? -71.139 43.357 91.571 1.00 79.94 105 GLU A N 1
ATOM 819 C CA . GLU A 1 105 ? -71.498 44.765 91.332 1.00 79.94 105 GLU A CA 1
ATOM 820 C C . GLU A 1 105 ? -70.563 45.746 92.064 1.00 79.94 105 GLU A C 1
ATOM 822 O O . GLU A 1 105 ? -70.138 46.745 91.469 1.00 79.94 105 GLU A O 1
ATOM 827 N N . GLU A 1 106 ? -70.184 45.464 93.315 1.00 82.25 106 GLU A N 1
ATOM 828 C CA . GLU A 1 106 ? -69.209 46.270 94.070 1.00 82.25 106 GLU A CA 1
ATOM 829 C C . GLU A 1 106 ? -67.797 46.187 93.449 1.00 82.25 106 GLU A C 1
ATOM 831 O O . GLU A 1 106 ? -67.117 47.216 93.329 1.00 82.25 106 GLU A O 1
ATOM 836 N N . GLU A 1 107 ? -67.371 45.017 92.955 1.00 82.62 107 GLU A N 1
ATOM 837 C CA . GLU A 1 107 ? -66.114 44.878 92.204 1.00 82.62 107 GLU A CA 1
ATOM 838 C C . GLU A 1 107 ? -66.157 45.675 90.887 1.00 82.62 107 GLU A C 1
ATOM 840 O O . GLU A 1 107 ? -65.265 46.483 90.621 1.00 82.62 107 GLU A O 1
ATOM 845 N N . ASN A 1 108 ? -67.228 45.552 90.093 1.00 77.88 108 ASN A N 1
ATOM 846 C CA . ASN A 1 108 ? -67.396 46.310 88.845 1.00 77.88 108 ASN A CA 1
ATOM 847 C C . ASN A 1 108 ? -67.391 47.830 89.065 1.00 77.88 108 ASN A C 1
ATOM 849 O O . ASN A 1 108 ? -66.832 48.585 88.265 1.00 77.88 108 ASN A O 1
ATOM 853 N N . LYS A 1 109 ? -68.006 48.297 90.152 1.00 82.69 109 LYS A N 1
ATOM 854 C CA . LYS A 1 109 ? -67.998 49.703 90.577 1.00 82.69 109 LYS A CA 1
ATOM 855 C C . LYS A 1 109 ? -66.587 50.162 90.957 1.00 82.69 109 LYS A C 1
ATOM 857 O O . LYS A 1 109 ? -66.171 51.243 90.541 1.00 82.69 109 LYS A O 1
ATOM 862 N N . THR A 1 110 ? -65.826 49.320 91.654 1.00 82.94 110 THR A N 1
ATOM 863 C CA . THR A 1 110 ? -64.424 49.580 92.019 1.00 82.94 110 THR A CA 1
ATOM 864 C C . THR A 1 110 ? -63.515 49.624 90.785 1.00 82.94 110 THR A C 1
ATOM 866 O O . THR A 1 110 ? -62.727 50.558 90.634 1.00 82.94 110 THR A O 1
ATOM 869 N N . LEU A 1 111 ? -63.677 48.689 89.843 1.00 80.94 111 LEU A N 1
ATOM 870 C CA . LEU A 1 111 ? -62.956 48.674 88.565 1.00 80.94 111 LEU A CA 1
ATOM 871 C C . LEU A 1 111 ? -63.269 49.908 87.705 1.00 80.94 111 LEU A C 1
ATOM 873 O O . LEU A 1 111 ? -62.361 50.472 87.101 1.00 80.94 111 LEU A O 1
ATOM 877 N N . ARG A 1 112 ? -64.523 50.380 87.682 1.00 80.56 112 ARG A N 1
ATOM 878 C CA . ARG A 1 112 ? -64.904 51.621 86.980 1.00 80.56 112 ARG A CA 1
ATOM 879 C C . ARG A 1 112 ? -64.227 52.855 87.573 1.00 80.56 112 ARG A C 1
ATOM 881 O O . ARG A 1 112 ? -63.717 53.666 86.808 1.00 80.56 112 ARG A O 1
ATOM 888 N N . ILE A 1 113 ? -64.164 52.967 88.902 1.00 83.19 113 ILE A N 1
ATOM 889 C CA . ILE A 1 113 ? -63.405 54.036 89.575 1.00 83.19 113 ILE A CA 1
ATOM 890 C C . ILE A 1 113 ? -61.920 53.934 89.201 1.00 83.19 113 ILE A C 1
ATOM 892 O O . ILE A 1 113 ? -61.323 54.932 88.810 1.00 83.19 113 ILE A O 1
ATOM 896 N N . LYS A 1 114 ? -61.342 52.725 89.216 1.00 80.94 114 LYS A N 1
ATOM 897 C CA . LYS A 1 114 ? -59.935 52.506 88.853 1.00 80.94 114 LYS A CA 1
ATOM 898 C C . LYS A 1 114 ? -59.619 52.867 87.398 1.00 80.94 114 LYS A C 1
ATOM 900 O O . LYS A 1 114 ? -58.550 53.401 87.126 1.00 80.94 114 LYS A O 1
ATOM 905 N N . ILE A 1 115 ? -60.540 52.606 86.471 1.00 78.62 115 ILE A N 1
ATOM 906 C CA . ILE A 1 115 ? -60.417 53.010 85.064 1.00 78.62 115 ILE A CA 1
ATOM 907 C C . ILE A 1 115 ? -60.452 54.538 84.929 1.00 78.62 115 ILE A C 1
ATOM 909 O O . ILE A 1 115 ? -59.669 55.079 84.153 1.00 78.62 115 ILE A O 1
ATOM 913 N N . GLU A 1 116 ? -61.302 55.239 85.682 1.00 78.38 116 GLU A N 1
ATOM 914 C CA . GLU A 1 116 ? -61.360 56.706 85.624 1.00 78.38 116 GLU A CA 1
ATOM 915 C C . GLU A 1 116 ? -60.126 57.358 86.269 1.00 78.38 116 GLU A C 1
ATOM 917 O O . GLU A 1 116 ? -59.544 58.256 85.669 1.00 78.38 116 GLU A O 1
ATOM 922 N N . GLU A 1 117 ? -59.638 56.836 87.403 1.00 76.19 117 GLU A N 1
ATOM 923 C CA . GLU A 1 117 ? -58.346 57.236 87.991 1.00 76.19 117 GLU A CA 1
ATOM 924 C C . GLU A 1 117 ? -57.179 57.043 87.005 1.00 76.19 117 GLU A C 1
ATOM 926 O O . GLU A 1 117 ? -56.287 57.886 86.920 1.00 76.19 117 GLU A O 1
ATOM 931 N N . LEU A 1 118 ? -57.168 55.937 86.251 1.00 76.19 118 LEU A N 1
ATOM 932 C CA . LEU A 1 118 ? -56.128 55.657 85.257 1.00 76.19 118 LEU A CA 1
ATOM 933 C C . LEU A 1 118 ? -56.230 56.567 84.025 1.00 76.19 118 LEU A C 1
ATOM 935 O O . LEU A 1 118 ? -55.191 56.949 83.488 1.00 76.19 118 LEU A O 1
ATOM 939 N N . LYS A 1 119 ? -57.437 56.961 83.595 1.00 72.25 119 LYS A N 1
ATOM 940 C CA . LYS A 1 119 ? -57.605 57.999 82.562 1.00 72.25 119 LYS A CA 1
ATOM 941 C C . LYS A 1 119 ? -57.118 59.353 83.053 1.00 72.25 119 LYS A C 1
ATOM 943 O O . LYS A 1 119 ? -56.340 59.984 82.354 1.00 72.25 119 LYS A O 1
ATOM 948 N N . GLU A 1 120 ? -57.511 59.773 84.255 1.00 73.00 120 GLU A N 1
ATOM 949 C CA . GLU A 1 120 ? -57.072 61.053 84.819 1.00 73.00 120 GLU A CA 1
ATOM 950 C C . GLU A 1 120 ? -55.542 61.080 84.996 1.00 73.00 120 GLU A C 1
ATOM 952 O O . GLU A 1 120 ? -54.913 62.112 84.780 1.00 73.00 120 GLU A O 1
ATOM 957 N N . GLN A 1 121 ? -54.905 59.938 85.277 1.00 68.94 121 GLN A N 1
ATOM 958 C CA . GLN A 1 121 ? -53.442 59.808 85.244 1.00 68.94 121 GLN A CA 1
ATOM 959 C C . GLN A 1 121 ? -52.846 59.846 83.825 1.00 68.94 121 GLN A C 1
ATOM 961 O O . GLN A 1 121 ? -51.749 60.376 83.662 1.00 68.94 121 GLN A O 1
ATOM 966 N N . CYS A 1 122 ? -53.540 59.338 82.801 1.00 62.56 122 CYS A N 1
ATOM 967 C CA . CYS A 1 122 ? -53.110 59.463 81.403 1.00 62.56 122 CYS A CA 1
ATOM 968 C C . CYS A 1 122 ? -53.233 60.905 80.886 1.00 62.56 122 CYS A C 1
ATOM 970 O O . CYS A 1 122 ? -52.299 61.407 80.269 1.00 62.56 122 CYS A O 1
ATOM 972 N N . ASP A 1 123 ? -54.341 61.587 81.179 1.00 63.88 123 ASP A N 1
ATOM 973 C CA . ASP A 1 123 ? -54.613 62.957 80.721 1.00 63.88 123 ASP A CA 1
ATOM 974 C C . ASP A 1 123 ? -53.752 64.010 81.455 1.00 63.88 123 ASP A C 1
ATOM 976 O O . ASP A 1 123 ? -53.588 65.127 80.966 1.00 63.88 123 ASP A O 1
ATOM 980 N N . ASN A 1 124 ? -53.155 63.652 82.601 1.00 60.66 124 ASN A N 1
ATOM 981 C CA . ASN A 1 124 ? -52.166 64.466 83.321 1.00 60.66 124 ASN A CA 1
ATOM 982 C C . ASN A 1 124 ? -50.695 64.129 82.973 1.00 60.66 124 ASN A C 1
ATOM 984 O O . ASN A 1 124 ? -49.783 64.707 83.573 1.00 60.66 124 ASN A O 1
ATOM 988 N N . LEU A 1 125 ? -50.421 63.229 82.017 1.00 56.78 125 LEU A N 1
ATOM 989 C CA . LEU A 1 125 ? -49.060 63.056 81.492 1.00 56.78 125 LEU A CA 1
ATOM 990 C C . LEU A 1 125 ? -48.669 64.263 80.615 1.00 56.78 125 LEU A C 1
ATOM 992 O O . LEU A 1 125 ? -49.466 64.688 79.778 1.00 56.78 125 LEU A O 1
ATOM 996 N N . PRO A 1 126 ? -47.445 64.816 80.746 1.00 55.66 126 PRO A N 1
ATOM 997 C CA . PRO A 1 126 ? -47.013 65.931 79.910 1.00 55.66 126 PRO A CA 1
ATOM 998 C C . PRO A 1 126 ? -47.039 65.573 78.421 1.00 55.66 126 PRO A C 1
ATOM 1000 O O . PRO A 1 126 ? -46.401 64.611 77.992 1.00 55.66 126 PRO A O 1
ATOM 1003 N N . THR A 1 127 ? -47.732 66.383 77.619 1.00 56.94 127 THR A N 1
ATOM 1004 C CA . THR A 1 127 ? -47.699 66.280 76.156 1.00 56.94 127 THR A CA 1
ATOM 1005 C C . THR A 1 127 ? -46.264 66.433 75.658 1.00 56.94 127 THR A C 1
ATOM 1007 O O . THR A 1 127 ? -45.626 67.450 75.941 1.00 56.94 127 THR A O 1
ATOM 1010 N N . ILE A 1 128 ? -45.771 65.450 74.901 1.00 56.72 128 ILE A N 1
ATOM 1011 C CA . ILE A 1 128 ? -44.444 65.497 74.279 1.00 56.72 128 ILE A CA 1
ATOM 1012 C C . ILE A 1 128 ? -44.408 66.701 73.332 1.00 56.72 128 ILE A C 1
ATOM 1014 O O . ILE A 1 128 ? -45.119 66.726 72.329 1.00 56.72 128 ILE A O 1
ATOM 1018 N N . ALA A 1 129 ? -43.610 67.713 73.668 1.00 54.84 129 ALA A N 1
ATOM 1019 C CA . ALA A 1 129 ? -43.441 68.884 72.822 1.00 54.84 129 ALA A CA 1
ATOM 1020 C C . ALA A 1 129 ? -42.602 68.510 71.592 1.00 54.84 129 ALA A C 1
ATOM 1022 O O . ALA A 1 129 ? -41.487 68.013 71.730 1.00 54.84 129 ALA A O 1
ATOM 1023 N N . GLU A 1 130 ? -43.116 68.799 70.396 1.00 56.59 130 GLU A N 1
ATOM 1024 C CA . GLU A 1 130 ? -42.532 68.410 69.097 1.00 56.59 130 GLU A CA 1
ATOM 1025 C C . GLU A 1 130 ? -41.206 69.129 68.750 1.00 56.59 130 GLU A C 1
ATOM 1027 O O . GLU A 1 130 ? -40.738 69.051 67.623 1.00 56.59 130 GLU A O 1
ATOM 1032 N N . ASN A 1 131 ? -40.601 69.849 69.702 1.00 56.69 131 ASN A N 1
ATOM 1033 C CA . ASN A 1 131 ? -39.358 70.609 69.544 1.00 56.69 131 ASN A CA 1
ATOM 1034 C C . ASN A 1 131 ? -38.476 70.426 70.795 1.00 56.69 131 ASN A C 1
ATOM 1036 O O . ASN A 1 131 ? -38.401 71.316 71.644 1.00 56.69 131 ASN A O 1
ATOM 1040 N N . ASN A 1 132 ? -37.845 69.259 70.939 1.00 62.75 132 ASN A N 1
ATOM 1041 C CA . ASN A 1 132 ? -36.841 69.001 71.976 1.00 62.75 132 ASN A CA 1
ATOM 1042 C C . ASN A 1 132 ? -35.488 68.727 71.303 1.00 62.75 132 ASN A C 1
ATOM 1044 O O . ASN A 1 132 ? -35.415 67.827 70.468 1.00 62.75 132 ASN A O 1
ATOM 1048 N N . GLU A 1 133 ? -34.431 69.468 71.660 1.00 64.12 133 GLU A N 1
ATOM 1049 C CA . GLU A 1 133 ? -33.123 69.418 70.969 1.00 64.12 133 GLU A CA 1
ATOM 1050 C C . GLU A 1 133 ? -32.526 67.997 70.926 1.00 64.12 133 GLU A C 1
ATOM 1052 O O . GLU A 1 133 ? -31.892 67.620 69.941 1.00 64.12 133 GLU A O 1
ATOM 1057 N N . ASP A 1 134 ? -32.793 67.164 71.942 1.00 69.19 134 ASP A N 1
ATOM 1058 C CA . ASP A 1 134 ? -32.370 65.757 71.966 1.00 69.19 134 ASP A CA 1
ATOM 1059 C C . ASP A 1 134 ? -32.901 64.944 70.771 1.00 69.19 134 ASP A C 1
ATOM 1061 O O . ASP A 1 134 ? -32.239 64.005 70.330 1.00 69.19 134 ASP A O 1
ATOM 1065 N N . ILE A 1 135 ? -34.086 65.282 70.243 1.00 73.31 135 ILE A N 1
ATOM 1066 C CA . ILE A 1 135 ? -34.702 64.582 69.106 1.00 73.31 135 ILE A CA 1
ATOM 1067 C C . ILE A 1 135 ? -33.981 64.962 67.811 1.00 73.31 135 ILE A C 1
ATOM 1069 O O . ILE A 1 135 ? -33.554 64.065 67.093 1.00 73.31 135 ILE A O 1
ATOM 1073 N N . GLU A 1 136 ? -33.736 66.252 67.556 1.00 75.38 136 GLU A N 1
ATOM 1074 C CA . GLU A 1 136 ? -32.950 66.689 66.388 1.00 75.38 136 GLU A CA 1
ATOM 1075 C C . GLU A 1 136 ? -31.520 66.121 66.423 1.00 75.38 136 GLU A C 1
ATOM 1077 O O . GLU A 1 136 ? -30.986 65.687 65.401 1.00 75.38 136 GLU A O 1
ATOM 1082 N N . VAL A 1 137 ? -30.899 66.049 67.608 1.00 79.31 137 VAL A N 1
ATOM 1083 C CA . VAL A 1 137 ? -29.576 65.430 67.796 1.00 79.31 137 VAL A CA 1
ATOM 1084 C C . VAL A 1 137 ? -29.616 63.916 67.546 1.00 79.31 137 VAL A C 1
ATOM 1086 O O . VAL A 1 137 ? -28.670 63.366 66.972 1.00 79.31 137 VAL A O 1
ATOM 1089 N N . LEU A 1 138 ? -30.693 63.227 67.933 1.00 81.88 138 LEU A N 1
ATOM 1090 C CA . LEU A 1 138 ? -30.894 61.809 67.621 1.00 81.88 138 LEU A CA 1
ATO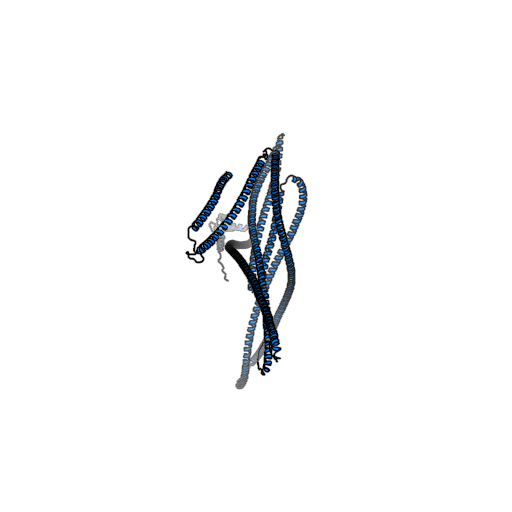M 1091 C C . LEU A 1 138 ? -31.147 61.583 66.126 1.00 81.88 138 LEU A C 1
ATOM 1093 O O . LEU A 1 138 ? -30.537 60.680 65.561 1.00 81.88 138 LEU A O 1
ATOM 1097 N N . GLU A 1 139 ? -31.958 62.407 65.464 1.00 83.00 139 GLU A N 1
ATOM 1098 C CA . GLU A 1 139 ? -32.215 62.331 64.019 1.00 83.00 139 GLU A CA 1
ATOM 1099 C C . GLU A 1 139 ? -30.953 62.624 63.198 1.00 83.00 139 GLU A C 1
ATOM 1101 O O . GLU A 1 139 ? -30.610 61.859 62.296 1.00 83.00 139 GLU A O 1
ATOM 1106 N N . ALA A 1 140 ? -30.180 63.652 63.561 1.00 82.50 140 ALA A N 1
ATOM 1107 C CA . ALA A 1 140 ? -28.880 63.931 62.953 1.00 82.50 140 ALA A CA 1
ATOM 1108 C C . ALA A 1 140 ? -27.894 62.762 63.129 1.00 82.50 140 ALA A C 1
ATOM 1110 O O . ALA A 1 140 ? -27.135 62.433 62.213 1.00 82.50 140 ALA A O 1
ATOM 1111 N N . LYS A 1 141 ? -27.927 62.089 64.286 1.00 87.44 141 LYS A N 1
ATOM 1112 C CA . LYS A 1 141 ? -27.110 60.900 64.557 1.00 87.44 141 LYS A CA 1
ATOM 1113 C C . LYS A 1 141 ? -27.601 59.659 63.805 1.00 87.44 141 LYS A C 1
ATOM 1115 O O . LYS A 1 141 ? -26.768 58.866 63.372 1.00 87.44 141 LYS A O 1
ATOM 1120 N N . ILE A 1 142 ? -28.910 59.502 63.611 1.00 86.94 142 ILE A N 1
ATOM 1121 C CA . ILE A 1 142 ? -29.498 58.459 62.760 1.00 86.94 142 ILE A CA 1
ATOM 1122 C C . ILE A 1 142 ? -29.055 58.681 61.313 1.00 86.94 142 ILE A C 1
ATOM 1124 O O . ILE A 1 142 ? -28.450 57.780 60.745 1.00 86.94 142 ILE A O 1
ATOM 1128 N N . MET A 1 143 ? -29.206 59.890 60.760 1.00 88.19 143 MET A N 1
ATOM 1129 C CA . MET A 1 143 ? -28.729 60.213 59.409 1.00 88.19 143 MET A CA 1
ATOM 1130 C C . MET A 1 143 ? -27.218 59.981 59.245 1.00 88.19 143 MET A C 1
ATOM 1132 O O . MET A 1 143 ? -26.778 59.491 58.205 1.00 88.19 143 MET A O 1
ATOM 1136 N N . ALA A 1 144 ? -26.398 60.288 60.255 1.00 88.62 144 ALA A N 1
ATOM 1137 C CA . ALA A 1 144 ? -24.964 59.986 60.218 1.00 88.62 144 ALA A CA 1
ATOM 1138 C C . ALA A 1 144 ? -24.691 58.469 60.148 1.00 88.62 144 ALA A C 1
ATOM 1140 O O . ALA A 1 144 ? -23.907 58.025 59.308 1.00 88.62 144 ALA A O 1
ATOM 1141 N N . LEU A 1 145 ? -25.380 57.673 60.974 1.00 90.56 145 LEU A N 1
ATOM 1142 C CA . LEU A 1 145 ? -25.271 56.210 60.984 1.00 90.56 145 LEU A CA 1
ATOM 1143 C C . LEU A 1 145 ? -25.839 55.566 59.709 1.00 90.56 145 LEU A C 1
ATOM 1145 O O . LEU A 1 145 ? -25.287 54.582 59.229 1.00 90.56 145 LEU A O 1
ATOM 1149 N N . GLU A 1 146 ? -26.903 56.112 59.122 1.00 90.75 146 GLU A N 1
ATOM 1150 C CA . GLU A 1 146 ? -27.458 55.643 57.848 1.00 90.75 146 GLU A CA 1
ATOM 1151 C C . GLU A 1 146 ? -26.492 55.884 56.683 1.00 90.75 146 GLU A C 1
ATOM 1153 O O . GLU A 1 146 ? -26.316 54.999 55.842 1.00 90.75 146 GLU A O 1
ATOM 1158 N N . ASN A 1 147 ? -25.804 57.031 56.666 1.00 91.75 147 ASN A N 1
ATOM 1159 C CA . ASN A 1 147 ? -24.737 57.306 55.703 1.00 91.75 147 ASN A CA 1
ATOM 1160 C C . ASN A 1 147 ? -23.534 56.366 55.899 1.00 91.75 147 ASN A C 1
ATOM 1162 O O . ASN A 1 147 ? -23.046 55.798 54.922 1.00 91.75 147 ASN A O 1
ATOM 1166 N N . GLU A 1 148 ? -23.092 56.130 57.139 1.00 93.06 148 GLU A N 1
ATOM 1167 C CA . GLU A 1 148 ? -22.023 55.165 57.443 1.00 93.06 148 GLU A CA 1
ATOM 1168 C C . GLU A 1 148 ? -22.409 53.739 57.010 1.00 93.06 148 GLU A C 1
ATOM 1170 O O . GLU A 1 148 ? -21.642 53.061 56.326 1.00 93.06 148 GLU A O 1
ATOM 1175 N N . VAL A 1 149 ? -23.639 53.304 57.302 1.00 91.06 149 VAL A N 1
ATOM 1176 C CA . VAL A 1 149 ? -24.191 52.019 56.844 1.00 91.06 149 VAL A CA 1
ATOM 1177 C C . VAL A 1 149 ? -24.305 51.955 55.316 1.00 91.06 149 VAL A C 1
ATOM 1179 O O . VAL A 1 149 ? -24.108 50.883 54.744 1.00 91.06 149 VAL A O 1
ATOM 1182 N N . SER A 1 150 ? -24.583 53.068 54.630 1.00 92.25 150 SER A N 1
ATOM 1183 C CA . SER A 1 150 ? -24.583 53.129 53.163 1.00 92.25 150 SER A CA 1
ATOM 1184 C C . SER A 1 150 ? -23.175 52.927 52.590 1.00 92.25 150 SER A C 1
ATOM 1186 O O . SER A 1 150 ? -22.984 52.070 51.728 1.00 92.25 150 SER A O 1
ATOM 1188 N N . ILE A 1 151 ? -22.171 53.621 53.137 1.00 93.31 151 ILE A N 1
ATOM 1189 C CA . ILE A 1 151 ? -20.759 53.462 52.750 1.00 93.31 151 ILE A CA 1
ATOM 1190 C C . ILE A 1 151 ? -20.282 52.028 53.028 1.00 93.31 151 ILE A C 1
ATOM 1192 O O . ILE A 1 151 ? -19.644 51.411 52.179 1.00 93.31 151 ILE A O 1
ATOM 1196 N N . LEU A 1 152 ? -20.641 51.444 54.175 1.00 92.25 152 LEU A N 1
ATOM 1197 C CA . LEU A 1 152 ? -20.300 50.055 54.506 1.00 92.25 152 LEU A CA 1
ATOM 1198 C C . LEU A 1 152 ? -20.983 49.034 53.579 1.00 92.25 152 LEU A C 1
ATOM 1200 O O . LEU A 1 152 ? -20.391 47.994 53.288 1.00 92.25 152 LEU A O 1
ATOM 1204 N N . ARG A 1 153 ? -22.194 49.315 53.071 1.00 92.88 153 ARG A N 1
ATOM 1205 C CA . ARG A 1 153 ? -22.844 48.496 52.028 1.00 92.88 153 ARG A CA 1
ATOM 1206 C C . ARG A 1 153 ? -22.111 48.598 50.690 1.00 92.88 153 ARG A C 1
ATOM 1208 O O . ARG A 1 153 ? -21.931 47.572 50.043 1.00 92.88 153 ARG A O 1
ATOM 1215 N N . GLU A 1 154 ? -21.669 49.790 50.295 1.00 92.44 154 GLU A N 1
ATOM 1216 C CA . GLU A 1 154 ? -20.903 50.000 49.059 1.00 92.44 154 GLU A CA 1
ATOM 1217 C C . GLU A 1 154 ? -19.527 49.320 49.125 1.00 92.44 154 GLU A C 1
ATOM 1219 O O . GLU A 1 154 ? -19.187 48.527 48.249 1.00 92.44 154 GLU A O 1
ATOM 1224 N N . VAL A 1 155 ? -18.777 49.522 50.215 1.00 93.81 155 VAL A N 1
ATOM 1225 C CA . VAL A 1 155 ? -17.495 48.838 50.469 1.00 93.81 155 VAL A CA 1
ATOM 1226 C C . VAL A 1 155 ? -17.677 47.319 50.479 1.00 93.81 155 VAL A C 1
ATOM 1228 O O . VAL A 1 155 ? -16.893 46.610 49.850 1.00 93.81 155 VAL A O 1
ATOM 1231 N N . ARG A 1 156 ? -18.735 46.801 51.120 1.00 92.25 156 ARG A N 1
ATOM 1232 C CA . ARG A 1 156 ? -19.066 45.370 51.067 1.00 92.25 156 ARG A CA 1
ATOM 1233 C C . ARG A 1 156 ? -19.361 44.904 49.638 1.00 92.25 156 ARG A C 1
ATOM 1235 O O . ARG A 1 156 ? -18.849 43.863 49.249 1.00 92.25 156 ARG A O 1
ATOM 1242 N N . SER A 1 157 ? -20.147 45.652 48.863 1.00 94.06 157 SER A N 1
ATOM 1243 C CA . SER A 1 157 ? -20.462 45.306 47.470 1.00 94.06 157 SER A CA 1
ATOM 1244 C C . SER A 1 157 ? -19.203 45.259 46.600 1.00 94.06 157 SER A C 1
ATOM 1246 O O . SER A 1 157 ? -19.056 44.354 45.782 1.00 94.06 157 SER A O 1
ATOM 1248 N N . ASN A 1 158 ? -18.273 46.195 46.799 1.00 94.12 158 ASN A N 1
ATOM 1249 C CA . ASN A 1 158 ? -17.001 46.224 46.080 1.00 94.12 158 ASN A CA 1
ATOM 1250 C C . ASN A 1 158 ? -16.115 45.028 46.465 1.00 94.12 158 ASN A C 1
ATOM 1252 O O . ASN A 1 158 ? -15.596 44.354 45.580 1.00 94.12 158 ASN A O 1
ATOM 1256 N N . LEU A 1 159 ? -16.026 44.686 47.756 1.00 93.31 159 LEU A N 1
ATOM 1257 C CA . LEU A 1 159 ? -15.305 43.495 48.228 1.00 93.31 159 LEU A CA 1
ATOM 1258 C C . LEU A 1 159 ? -15.947 42.176 47.759 1.00 93.31 159 LEU A C 1
ATOM 1260 O O . LEU A 1 159 ? -15.232 41.217 47.479 1.00 93.31 159 LEU A O 1
ATOM 1264 N N . GLU A 1 160 ? -17.276 42.107 47.634 1.00 93.31 160 GLU A N 1
ATOM 1265 C CA . GLU A 1 160 ? -17.973 40.948 47.055 1.00 93.31 160 GLU A CA 1
ATOM 1266 C C . GLU A 1 160 ? -17.673 40.796 45.553 1.00 93.31 160 GLU A C 1
ATOM 1268 O O . GLU A 1 160 ? -17.478 39.673 45.080 1.00 93.31 160 GLU A O 1
ATOM 1273 N N . VAL A 1 161 ? -17.546 41.907 44.815 1.00 93.94 161 VAL A N 1
ATOM 1274 C CA . VAL A 1 161 ? -17.105 41.913 43.409 1.00 93.94 161 VAL A CA 1
ATOM 1275 C C . VAL A 1 161 ? -15.628 41.529 43.277 1.00 93.94 161 VAL A C 1
ATOM 1277 O O . VAL A 1 161 ? -15.310 40.669 42.457 1.00 93.94 161 VAL A O 1
ATOM 1280 N N . GLU A 1 162 ? -14.723 42.080 44.091 1.00 92.75 162 GLU A N 1
ATOM 1281 C CA . GLU A 1 162 ? -13.303 41.694 44.082 1.00 92.75 162 GLU A CA 1
ATOM 1282 C C . GLU A 1 162 ? -13.117 40.213 44.430 1.00 92.75 162 GLU A C 1
ATOM 1284 O O . GLU A 1 162 ? -12.441 39.490 43.700 1.00 92.75 162 GLU A O 1
ATOM 1289 N N . HIS A 1 163 ? -13.795 39.717 45.469 1.00 93.06 163 HIS A N 1
ATOM 1290 C CA . HIS A 1 163 ? -13.784 38.298 45.826 1.00 93.06 163 HIS A CA 1
ATOM 1291 C C . HIS A 1 163 ? -14.356 37.412 44.704 1.00 93.06 163 HIS A C 1
ATOM 1293 O O . HIS A 1 163 ? -13.830 36.328 44.445 1.00 93.06 163 HIS A O 1
ATOM 1299 N N . SER A 1 164 ? -15.398 37.864 43.995 1.00 93.31 164 SER A N 1
ATOM 1300 C CA . SER A 1 164 ? -15.908 37.176 42.802 1.00 93.31 164 SER A CA 1
ATOM 1301 C C . SER A 1 164 ? -14.869 37.143 41.674 1.00 93.31 164 SER A C 1
ATOM 1303 O O . SER A 1 164 ? -14.662 36.093 41.066 1.00 93.31 164 SER A O 1
ATOM 1305 N N . ASN A 1 165 ? -14.171 38.252 41.423 1.00 93.75 165 ASN A N 1
ATOM 1306 C CA . ASN A 1 165 ? -13.137 38.342 40.392 1.00 93.75 165 ASN A CA 1
ATOM 1307 C C . ASN A 1 165 ? -11.953 37.418 40.714 1.00 93.75 165 ASN A C 1
ATOM 1309 O O . ASN A 1 165 ? -11.629 36.548 39.902 1.00 93.75 165 ASN A O 1
ATOM 1313 N N . SER A 1 166 ? -11.382 37.504 41.921 1.00 91.69 166 SER A N 1
ATOM 1314 C CA . SER A 1 166 ? -10.311 36.603 42.374 1.00 91.69 166 SER A CA 1
ATOM 1315 C C . SER A 1 166 ? -10.744 35.136 42.361 1.00 91.69 166 SER A C 1
ATOM 1317 O O . SER A 1 166 ? -9.951 34.262 42.017 1.00 91.69 166 SER A O 1
ATOM 1319 N N . ARG A 1 167 ? -12.017 34.834 42.656 1.00 94.56 167 ARG A N 1
ATOM 1320 C CA . ARG A 1 167 ? -12.555 33.480 42.493 1.00 94.56 167 ARG A CA 1
ATOM 1321 C C . ARG A 1 167 ? -12.541 33.031 41.028 1.00 94.56 167 ARG A C 1
ATOM 1323 O O . ARG A 1 167 ? -12.109 31.913 40.762 1.00 94.56 167 ARG A O 1
ATOM 1330 N N . THR A 1 168 ? -12.977 33.864 40.081 1.00 93.12 168 THR A N 1
ATOM 1331 C CA . THR A 1 168 ? -12.921 33.508 38.648 1.00 93.12 168 THR A CA 1
ATOM 1332 C C . THR A 1 168 ? -11.489 33.371 38.124 1.00 93.12 168 THR A C 1
ATOM 1334 O O . THR A 1 168 ? -11.231 32.516 37.279 1.00 93.12 168 THR A O 1
ATOM 1337 N N . GLU A 1 169 ? -10.542 34.139 38.666 1.00 94.00 169 GLU A N 1
ATOM 1338 C CA . GLU A 1 169 ? -9.114 34.008 38.369 1.00 94.00 169 GLU A CA 1
ATOM 1339 C C . GLU A 1 169 ? -8.550 32.678 38.896 1.00 94.00 169 GLU A C 1
ATOM 1341 O O . GLU A 1 169 ? -7.926 31.936 38.139 1.00 94.00 169 GLU A O 1
ATOM 1346 N N . ILE A 1 170 ? -8.866 32.301 40.140 1.00 92.62 170 ILE A N 1
ATOM 1347 C CA . ILE A 1 170 ? -8.521 30.989 40.713 1.00 92.62 170 ILE A CA 1
ATOM 1348 C C . ILE A 1 170 ? -9.148 29.847 39.896 1.00 92.62 170 ILE A C 1
ATOM 1350 O O . ILE A 1 170 ? -8.463 28.881 39.564 1.00 92.62 170 ILE A O 1
ATOM 1354 N N . GLU A 1 171 ? -10.423 29.951 39.508 1.00 92.12 171 GLU A N 1
ATOM 1355 C CA . GLU A 1 171 ? -11.087 28.947 38.663 1.00 92.12 171 GLU A CA 1
ATOM 1356 C C . GLU A 1 171 ? -10.493 28.878 37.238 1.00 92.12 171 GLU A C 1
ATOM 1358 O O . GLU A 1 171 ? -10.529 27.814 36.616 1.00 92.12 171 GLU A O 1
ATOM 1363 N N . SER A 1 172 ? -9.899 29.964 36.729 1.00 92.56 172 SER A N 1
ATOM 1364 C CA . SER A 1 172 ? -9.133 29.984 35.474 1.00 92.56 172 SER A CA 1
ATOM 1365 C C . SER A 1 172 ? -7.768 29.301 35.631 1.00 92.56 172 SER A C 1
ATOM 1367 O O . SER A 1 172 ? -7.429 28.404 34.856 1.00 92.56 172 SER A O 1
ATOM 1369 N N . LEU A 1 173 ? -7.017 29.645 36.682 1.00 93.62 173 LEU A N 1
ATOM 1370 C CA . LEU A 1 173 ? -5.720 29.043 37.009 1.00 93.62 173 LEU A CA 1
ATOM 1371 C C . LEU A 1 173 ? -5.836 27.534 37.273 1.00 93.62 173 LEU A C 1
ATOM 1373 O O . LEU A 1 173 ? -4.988 26.770 36.819 1.00 93.62 173 LEU A O 1
ATOM 1377 N N . ILE A 1 174 ? -6.916 27.075 37.915 1.00 92.94 174 ILE A N 1
ATOM 1378 C CA . ILE A 1 174 ? -7.202 25.642 38.096 1.00 92.94 174 ILE A CA 1
ATOM 1379 C C . ILE A 1 174 ? -7.387 24.933 36.745 1.00 92.94 174 ILE A C 1
ATOM 1381 O O . ILE A 1 174 ? -6.859 23.838 36.563 1.00 92.94 174 ILE A O 1
ATOM 1385 N N . ARG A 1 175 ? -8.071 25.546 35.766 1.00 91.88 175 ARG A N 1
ATOM 1386 C CA . ARG A 1 175 ? -8.216 24.962 34.415 1.00 91.88 175 ARG A CA 1
ATOM 1387 C C . ARG A 1 175 ? -6.886 24.918 33.660 1.00 91.88 175 ARG A C 1
ATOM 1389 O O . ARG A 1 175 ? -6.632 23.947 32.952 1.00 91.88 175 ARG A O 1
ATOM 1396 N N . GLN A 1 176 ? -6.038 25.936 33.819 1.00 92.69 176 GLN A N 1
ATOM 1397 C CA . GLN A 1 176 ? -4.687 25.952 33.244 1.00 92.69 176 GLN A CA 1
ATOM 1398 C C . GLN A 1 176 ? -3.782 24.890 33.887 1.00 92.69 176 GLN A C 1
ATOM 1400 O O . GLN A 1 176 ? -3.051 24.199 33.183 1.00 92.69 176 GLN A O 1
ATOM 1405 N N . LEU A 1 177 ? -3.873 24.693 35.206 1.00 92.19 177 LEU A N 1
ATOM 1406 C CA . LEU A 1 177 ? -3.158 23.623 35.901 1.00 92.19 177 LEU A CA 1
ATOM 1407 C C . LEU A 1 177 ? -3.632 22.240 35.425 1.00 92.19 177 LEU A C 1
ATOM 1409 O O . LEU A 1 177 ? -2.811 21.388 35.104 1.00 92.19 177 LEU A O 1
ATOM 1413 N N . GLN A 1 178 ? -4.945 22.034 35.292 1.00 93.38 178 GLN A N 1
ATOM 1414 C CA . GLN A 1 178 ? -5.519 20.783 34.784 1.00 93.38 178 GLN A CA 1
ATOM 1415 C C . GLN A 1 178 ? -5.099 20.476 33.337 1.00 93.38 178 GLN A C 1
ATOM 1417 O O . GLN A 1 178 ? -4.848 19.312 33.017 1.00 93.38 178 GLN A O 1
ATOM 1422 N N . SER A 1 179 ? -4.979 21.484 32.462 1.00 90.19 179 SER A N 1
ATOM 1423 C CA . SER A 1 179 ? -4.459 21.267 31.105 1.00 90.19 179 SER A CA 1
ATOM 1424 C C . SER A 1 179 ? -2.952 20.992 31.102 1.00 90.19 179 SER A C 1
ATOM 1426 O O . SER A 1 179 ? -2.508 20.114 30.363 1.00 90.19 179 SER A O 1
ATOM 1428 N N . ALA A 1 180 ? -2.172 21.648 31.967 1.00 87.75 180 ALA A N 1
ATOM 1429 C CA . ALA A 1 180 ? -0.749 21.359 32.151 1.00 87.75 180 ALA A CA 1
ATOM 1430 C C . ALA A 1 180 ? -0.506 19.932 32.677 1.00 87.75 180 ALA A C 1
ATOM 1432 O O . ALA A 1 180 ? 0.326 19.213 32.127 1.00 87.75 180 ALA A O 1
ATOM 1433 N N . GLU A 1 181 ? -1.278 19.471 33.666 1.00 90.94 181 GLU A N 1
ATOM 1434 C CA . GLU A 1 181 ? -1.229 18.080 34.133 1.00 90.94 181 GLU A CA 1
ATOM 1435 C C . GLU A 1 181 ? -1.610 17.080 33.030 1.00 90.94 181 GLU A C 1
ATOM 1437 O O . GLU A 1 181 ? -0.997 16.019 32.917 1.00 90.94 181 GLU A O 1
ATOM 1442 N N . ALA A 1 182 ? -2.624 17.389 32.213 1.00 89.50 182 ALA A N 1
ATOM 1443 C CA . ALA A 1 182 ? -3.017 16.539 31.090 1.00 89.50 182 ALA A CA 1
ATOM 1444 C C . ALA A 1 182 ? -1.917 16.461 30.016 1.00 89.50 182 ALA A C 1
ATOM 1446 O O . ALA A 1 182 ? -1.657 15.380 29.487 1.00 89.50 182 ALA A O 1
ATOM 1447 N N . MET A 1 183 ? -1.229 17.574 29.739 1.00 89.56 183 MET A N 1
ATOM 1448 C CA . MET A 1 183 ? -0.063 17.595 28.851 1.00 89.56 183 MET A CA 1
ATOM 1449 C C . MET A 1 183 ? 1.125 16.822 29.441 1.00 89.56 183 MET A C 1
ATOM 1451 O O . MET A 1 183 ? 1.764 16.081 28.700 1.00 89.56 183 MET A O 1
ATOM 1455 N N . SER A 1 184 ? 1.372 16.908 30.755 1.00 88.88 184 SER A N 1
ATOM 1456 C CA . SER A 1 184 ? 2.402 16.102 31.432 1.00 88.88 184 SER A CA 1
ATOM 1457 C C . SER A 1 184 ? 2.114 14.609 31.295 1.00 88.88 184 SER A C 1
ATOM 1459 O O . SER A 1 184 ? 2.947 13.885 30.767 1.00 88.88 184 SER A O 1
ATOM 1461 N N . ARG A 1 185 ? 0.899 14.157 31.640 1.00 91.62 185 ARG A N 1
ATOM 1462 C CA . ARG A 1 185 ? 0.498 12.742 31.503 1.00 91.62 185 ARG A CA 1
ATOM 1463 C C . ARG A 1 185 ? 0.622 12.237 30.061 1.00 91.62 185 ARG A C 1
ATOM 1465 O O . ARG A 1 185 ? 0.956 11.078 29.842 1.00 91.62 185 ARG A O 1
ATOM 1472 N N . ASN A 1 186 ? 0.362 13.096 29.073 1.00 90.81 186 ASN A N 1
ATOM 1473 C CA . ASN A 1 186 ? 0.563 12.755 27.665 1.00 90.81 186 ASN A CA 1
ATOM 1474 C C . ASN A 1 186 ? 2.059 12.644 27.309 1.00 90.81 186 ASN A C 1
ATOM 1476 O O . ASN A 1 186 ? 2.450 11.719 26.605 1.00 90.81 186 ASN A O 1
ATOM 1480 N N . HIS A 1 187 ? 2.906 13.533 27.835 1.00 90.69 187 HIS A N 1
ATOM 1481 C CA . HIS A 1 187 ? 4.361 13.438 27.693 1.00 90.69 187 HIS A CA 1
ATOM 1482 C C . HIS A 1 187 ? 4.918 12.157 28.335 1.00 90.69 187 HIS A C 1
ATOM 1484 O O . HIS A 1 187 ? 5.688 11.453 27.689 1.00 90.69 187 HIS A O 1
ATOM 1490 N N . ASP A 1 188 ? 4.466 11.804 29.541 1.00 91.31 188 ASP A N 1
ATOM 1491 C CA . ASP A 1 188 ? 4.863 10.582 30.254 1.00 91.31 188 ASP A CA 1
ATOM 1492 C C . ASP A 1 188 ? 4.475 9.312 29.463 1.00 91.31 188 ASP A C 1
ATOM 1494 O O . ASP A 1 188 ? 5.263 8.367 29.339 1.00 91.31 188 ASP A O 1
ATOM 1498 N N . ASN A 1 189 ? 3.278 9.303 28.861 1.00 91.62 189 ASN A N 1
ATOM 1499 C CA . ASN A 1 189 ? 2.821 8.229 27.974 1.00 91.62 189 ASN A CA 1
ATOM 1500 C C . ASN A 1 189 ? 3.690 8.129 26.709 1.00 91.62 189 ASN A C 1
ATOM 1502 O O . ASN A 1 189 ? 4.197 7.050 26.403 1.00 91.62 189 ASN A O 1
ATOM 1506 N N . LEU A 1 190 ? 3.919 9.246 26.009 1.00 90.12 190 LEU A N 1
ATOM 1507 C CA . LEU A 1 190 ? 4.763 9.294 24.809 1.00 90.12 190 LEU A CA 1
ATOM 1508 C C . LEU A 1 190 ? 6.212 8.885 25.114 1.00 90.12 190 LEU A C 1
ATOM 1510 O O . LEU A 1 190 ? 6.826 8.160 24.336 1.00 90.12 190 LEU A O 1
ATOM 1514 N N . GLN A 1 191 ? 6.758 9.280 26.266 1.00 91.56 191 GLN A N 1
ATOM 1515 C CA . GLN A 1 191 ? 8.081 8.851 26.721 1.00 91.56 191 GLN A CA 1
ATOM 1516 C C . GLN A 1 191 ? 8.121 7.339 26.997 1.00 91.56 191 GLN A C 1
ATOM 1518 O O . GLN A 1 191 ? 9.105 6.679 26.660 1.00 91.56 191 GLN A O 1
ATOM 1523 N N . THR A 1 192 ? 7.041 6.771 27.540 1.00 91.44 192 THR A N 1
ATOM 1524 C CA . THR A 1 192 ? 6.887 5.321 27.743 1.00 91.44 192 THR A CA 1
ATOM 1525 C C . THR A 1 192 ? 6.789 4.561 26.413 1.00 91.44 192 THR A C 1
ATOM 1527 O O . THR A 1 192 ? 7.341 3.469 26.287 1.00 91.44 192 THR A O 1
ATOM 1530 N N . GLU A 1 193 ? 6.133 5.124 25.397 1.00 89.50 193 GLU A N 1
ATOM 1531 C CA . GLU A 1 193 ? 6.102 4.555 24.042 1.00 89.50 193 GLU A CA 1
ATOM 1532 C C . GLU A 1 193 ? 7.473 4.642 23.358 1.00 89.50 193 GLU A C 1
ATOM 1534 O O . GLU A 1 193 ? 7.950 3.641 22.830 1.00 89.50 193 GLU A O 1
ATOM 1539 N N . ILE A 1 194 ? 8.168 5.781 23.454 1.00 88.75 194 ILE A N 1
ATOM 1540 C CA . ILE A 1 194 ? 9.540 5.957 22.945 1.00 88.75 194 ILE A CA 1
ATOM 1541 C C . ILE A 1 194 ? 10.518 4.958 23.585 1.00 88.75 194 ILE A C 1
ATOM 1543 O O . ILE A 1 194 ? 11.421 4.472 22.904 1.00 88.75 194 ILE A O 1
ATOM 1547 N N . LEU A 1 195 ? 10.352 4.623 24.870 1.00 92.19 195 LEU A N 1
ATOM 1548 C CA . LEU A 1 195 ? 11.151 3.579 25.523 1.00 92.19 195 LEU A CA 1
ATOM 1549 C C . LEU A 1 195 ? 10.875 2.193 24.922 1.00 92.19 195 LEU A C 1
ATOM 1551 O O . LEU A 1 195 ? 11.824 1.523 24.525 1.00 92.19 195 LEU A O 1
ATOM 1555 N N . LYS A 1 196 ? 9.604 1.808 24.739 1.00 92.06 196 LYS A N 1
ATOM 1556 C CA . LYS A 1 196 ? 9.235 0.537 24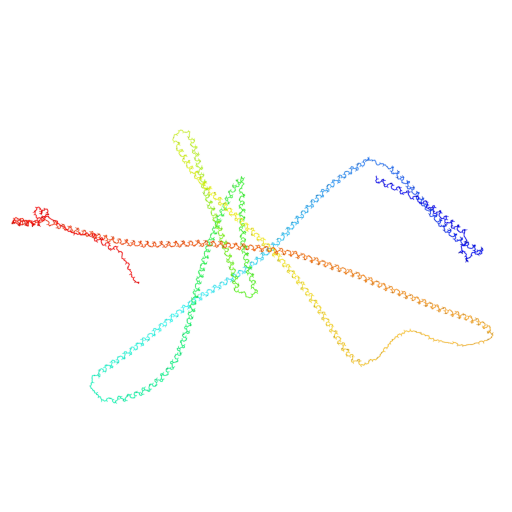.081 1.00 92.06 196 LYS A CA 1
ATOM 1557 C C . LYS A 1 196 ? 9.744 0.449 22.642 1.00 92.06 196 LYS A C 1
ATOM 1559 O O . LYS A 1 196 ? 10.211 -0.604 22.220 1.00 92.06 196 LYS A O 1
ATOM 1564 N N . PHE A 1 197 ? 9.694 1.545 21.881 1.00 87.94 197 PHE A N 1
ATOM 1565 C CA . PHE A 1 197 ? 10.256 1.571 20.528 1.00 87.94 197 PHE A CA 1
ATOM 1566 C C . PHE A 1 197 ? 11.774 1.342 20.532 1.00 87.94 197 PHE A C 1
ATOM 1568 O O . PHE A 1 197 ? 12.260 0.608 19.678 1.00 87.94 197 PHE A O 1
ATOM 1575 N N . LYS A 1 198 ? 12.509 1.870 21.521 1.00 88.81 198 LYS A N 1
ATOM 1576 C CA . LYS A 1 198 ? 13.952 1.612 21.692 1.00 88.81 198 LYS A CA 1
ATOM 1577 C C . LYS A 1 198 ? 14.268 0.191 22.166 1.00 88.81 198 LYS A C 1
ATOM 1579 O O . LYS A 1 198 ? 15.293 -0.361 21.778 1.00 88.81 198 LYS A O 1
ATOM 1584 N N . GLU A 1 199 ? 13.410 -0.413 22.983 1.00 91.81 199 GLU A N 1
ATOM 1585 C CA . GLU A 1 199 ? 13.525 -1.829 23.362 1.00 91.81 199 GLU A CA 1
ATOM 1586 C C . GLU A 1 199 ? 13.323 -2.734 22.132 1.00 91.81 199 GLU A C 1
ATOM 1588 O O . GLU A 1 199 ? 14.155 -3.601 21.860 1.00 91.81 199 GLU A O 1
ATOM 1593 N N . ASN A 1 200 ? 12.299 -2.455 21.316 1.00 90.25 200 ASN A N 1
ATOM 1594 C CA . ASN A 1 200 ? 12.055 -3.148 20.047 1.00 90.25 200 ASN A CA 1
ATOM 1595 C C . ASN A 1 200 ? 13.203 -2.947 19.037 1.00 90.25 200 ASN A C 1
ATOM 1597 O O . ASN A 1 200 ? 13.609 -3.899 18.374 1.00 90.25 200 ASN A O 1
ATOM 1601 N N . GLU A 1 201 ? 13.749 -1.731 18.931 1.00 88.56 201 GLU A N 1
ATOM 1602 C CA . GLU A 1 201 ? 14.917 -1.402 18.099 1.00 88.56 201 GLU A CA 1
ATOM 1603 C C . GLU A 1 201 ? 16.145 -2.232 18.509 1.00 88.56 201 GLU A C 1
ATOM 1605 O O . GLU A 1 201 ? 16.812 -2.812 17.653 1.00 88.56 201 GLU A O 1
ATOM 1610 N N . GLN A 1 202 ? 16.408 -2.371 19.813 1.00 90.62 202 GLN A N 1
ATOM 1611 C CA . GLN A 1 202 ? 17.497 -3.210 20.324 1.00 90.62 202 GLN A CA 1
ATOM 1612 C C . GLN A 1 202 ? 17.261 -4.708 20.078 1.00 90.62 202 GLN A C 1
ATOM 1614 O O . GLN A 1 202 ? 18.211 -5.427 19.760 1.00 90.62 202 GLN A O 1
ATOM 1619 N N . GLU A 1 203 ? 16.020 -5.196 20.179 1.00 91.38 203 GLU A N 1
ATOM 1620 C CA . GLU A 1 203 ? 15.705 -6.596 19.868 1.00 91.38 203 GLU A CA 1
ATOM 1621 C C . GLU A 1 203 ? 15.856 -6.896 18.365 1.00 91.38 203 GLU A C 1
ATOM 1623 O O . GLU A 1 203 ? 16.427 -7.925 17.996 1.00 91.38 203 GLU A O 1
ATOM 1628 N N . LEU A 1 204 ? 15.412 -5.983 17.494 1.00 88.06 204 LEU A N 1
ATOM 1629 C CA . LEU A 1 204 ? 15.609 -6.072 16.043 1.00 88.06 204 LEU A CA 1
ATOM 1630 C C . LEU A 1 204 ? 17.093 -6.011 15.671 1.00 88.06 204 LEU A C 1
ATOM 1632 O O . LEU A 1 204 ? 17.560 -6.855 14.908 1.00 88.06 204 LEU A O 1
ATOM 1636 N N . LEU A 1 205 ? 17.858 -5.087 16.261 1.00 92.38 205 LEU A N 1
ATOM 1637 C CA . LEU A 1 205 ? 19.302 -4.992 16.051 1.00 92.38 205 LEU A CA 1
ATOM 1638 C C . LEU A 1 205 ? 20.014 -6.279 16.490 1.00 92.38 205 LEU A C 1
ATOM 1640 O O . LEU A 1 205 ? 20.916 -6.749 15.797 1.00 92.38 205 LEU A O 1
ATOM 1644 N N . LYS A 1 206 ? 19.592 -6.902 17.598 1.00 92.50 206 LYS A N 1
ATOM 1645 C CA . LYS A 1 206 ? 20.126 -8.202 18.021 1.00 92.50 206 LYS A CA 1
ATOM 1646 C C . LYS A 1 206 ? 19.808 -9.306 17.005 1.00 92.50 206 LYS A C 1
ATOM 1648 O O . LYS A 1 206 ? 20.720 -10.023 16.601 1.00 92.50 206 LYS A O 1
ATOM 1653 N N . LYS A 1 207 ? 18.551 -9.414 16.556 1.00 91.00 207 LYS A N 1
ATOM 1654 C CA . LYS A 1 207 ? 18.135 -10.390 15.528 1.00 91.00 207 LYS A CA 1
ATOM 1655 C C . LYS A 1 207 ? 18.912 -10.210 14.221 1.00 91.00 207 LYS A C 1
ATOM 1657 O O . LYS A 1 207 ? 19.316 -11.206 13.631 1.00 91.00 207 LYS A O 1
ATOM 1662 N N . LEU A 1 208 ? 19.180 -8.966 13.815 1.00 89.69 208 LEU A N 1
ATOM 1663 C CA . LEU A 1 208 ? 20.010 -8.655 12.651 1.00 89.69 208 LEU A CA 1
ATOM 1664 C C . LEU A 1 208 ? 21.451 -9.157 12.832 1.00 89.69 208 LEU A C 1
ATOM 1666 O O . LEU A 1 208 ? 21.934 -9.892 11.980 1.00 89.69 208 LEU A O 1
ATOM 1670 N N . ASN A 1 209 ? 22.104 -8.852 13.959 1.00 91.25 209 ASN A N 1
ATOM 1671 C CA . ASN A 1 209 ? 23.466 -9.331 14.253 1.00 91.25 209 ASN A CA 1
ATOM 1672 C C . ASN A 1 209 ? 23.562 -10.871 14.293 1.00 91.25 209 ASN A C 1
ATOM 1674 O O . ASN A 1 209 ? 24.557 -11.451 13.856 1.00 91.25 209 ASN A O 1
ATOM 1678 N N . ASP A 1 210 ? 22.545 -11.548 14.831 1.00 91.38 210 ASP A N 1
ATOM 1679 C CA . ASP A 1 210 ? 22.514 -13.012 14.896 1.00 91.38 210 ASP A CA 1
ATOM 1680 C C . ASP A 1 210 ? 22.251 -13.638 13.504 1.00 91.38 210 ASP A C 1
ATOM 1682 O O . ASP A 1 210 ? 22.868 -14.650 13.161 1.00 91.38 210 ASP A O 1
ATOM 1686 N N . ALA A 1 211 ? 21.440 -12.995 12.654 1.00 84.88 211 ALA A N 1
ATOM 1687 C CA . ALA A 1 211 ? 21.255 -13.378 11.250 1.00 84.88 211 ALA A CA 1
ATOM 1688 C C . ALA A 1 211 ? 22.500 -13.100 10.383 1.00 84.88 211 ALA A C 1
ATOM 1690 O O . ALA A 1 211 ? 22.851 -13.914 9.528 1.00 84.88 211 ALA A O 1
ATOM 1691 N N . GLU A 1 212 ? 23.212 -11.993 10.615 1.00 86.75 212 GLU A N 1
ATOM 1692 C CA . GLU A 1 212 ? 24.478 -11.690 9.940 1.00 86.75 212 GLU A CA 1
ATOM 1693 C C . GLU A 1 212 ? 25.558 -12.724 10.266 1.00 86.75 212 GLU A C 1
ATOM 1695 O O . GLU A 1 212 ? 26.253 -13.168 9.353 1.00 86.75 212 GLU A O 1
ATOM 1700 N N . ARG A 1 213 ? 25.642 -13.186 11.521 1.00 90.75 213 ARG A N 1
ATOM 1701 C CA . ARG A 1 213 ? 26.550 -14.279 11.904 1.00 90.75 213 ARG A CA 1
ATOM 1702 C C . ARG A 1 213 ? 26.214 -15.583 11.181 1.00 90.75 213 ARG A C 1
ATOM 1704 O O . ARG A 1 213 ? 27.107 -16.209 10.621 1.00 90.75 213 ARG A O 1
ATOM 1711 N N . SER A 1 214 ? 24.933 -15.954 11.114 1.00 89.12 214 SER A N 1
ATOM 1712 C CA . SER A 1 214 ? 24.499 -17.141 10.362 1.00 89.12 214 SER A CA 1
ATOM 1713 C C . SER A 1 214 ? 24.805 -17.021 8.859 1.00 89.12 214 SER A C 1
ATOM 1715 O O . SER A 1 214 ? 25.245 -17.983 8.230 1.00 89.12 214 SER A O 1
ATOM 1717 N N . ARG A 1 215 ? 24.673 -15.819 8.277 1.00 89.06 215 ARG A N 1
ATOM 1718 C CA . ARG A 1 215 ? 25.082 -15.527 6.892 1.00 89.06 215 ARG A CA 1
ATOM 1719 C C . ARG A 1 215 ? 26.595 -15.686 6.686 1.00 89.06 215 ARG A C 1
ATOM 1721 O O . ARG A 1 215 ? 27.007 -16.149 5.625 1.00 89.06 215 ARG A O 1
ATOM 1728 N N . GLU A 1 216 ? 27.425 -15.310 7.657 1.00 88.69 216 GLU A N 1
ATOM 1729 C CA . GLU A 1 216 ? 28.882 -15.510 7.601 1.00 88.69 216 GLU A CA 1
ATOM 1730 C C . GLU A 1 216 ? 29.279 -16.987 7.739 1.00 88.69 216 GLU A C 1
ATOM 1732 O O . GLU A 1 216 ? 30.141 -17.459 6.996 1.00 88.69 216 GLU A O 1
ATOM 1737 N N . GLU A 1 217 ? 28.605 -17.739 8.612 1.00 90.62 217 GLU A N 1
ATOM 1738 C CA . GLU A 1 217 ? 28.769 -19.192 8.748 1.00 90.62 217 GLU A CA 1
ATOM 1739 C C . GLU A 1 217 ? 28.422 -19.916 7.432 1.00 90.62 217 GLU A C 1
ATOM 1741 O O . GLU A 1 217 ? 29.240 -20.681 6.917 1.00 90.62 217 GLU A O 1
ATOM 1746 N N . LEU A 1 218 ? 27.278 -19.590 6.817 1.00 88.75 218 LEU A N 1
ATOM 1747 C CA . LEU A 1 218 ? 26.866 -20.134 5.515 1.00 88.75 218 LEU A CA 1
ATOM 1748 C C . LEU A 1 218 ? 27.811 -19.731 4.369 1.00 88.75 218 LEU A C 1
ATOM 1750 O O . LEU A 1 218 ? 28.082 -20.540 3.484 1.00 88.75 218 LEU A O 1
ATOM 1754 N N . LEU A 1 219 ? 28.359 -18.510 4.372 1.00 89.50 219 LEU A N 1
ATOM 1755 C CA . LEU A 1 219 ? 29.369 -18.100 3.384 1.00 89.50 219 LEU A CA 1
ATOM 1756 C C . LEU A 1 219 ? 30.683 -18.881 3.534 1.00 89.50 219 LEU A C 1
ATOM 1758 O O . LEU A 1 219 ? 31.330 -19.184 2.530 1.00 89.50 219 LEU A O 1
ATOM 1762 N N . SER A 1 220 ? 31.062 -19.239 4.763 1.00 90.00 220 SER A N 1
ATOM 1763 C CA . SER A 1 220 ? 32.208 -20.113 5.032 1.00 90.00 220 SER A CA 1
ATOM 1764 C C . SER A 1 220 ? 31.968 -21.534 4.500 1.00 90.00 220 SER A C 1
ATOM 1766 O O . SER A 1 220 ? 32.836 -22.101 3.833 1.00 90.00 220 SER A O 1
ATOM 1768 N N . GLU A 1 221 ? 30.766 -22.083 4.704 1.00 91.50 221 GLU A N 1
ATOM 1769 C CA . GLU A 1 221 ? 30.375 -23.395 4.171 1.00 91.50 221 GLU A CA 1
ATOM 1770 C C . GLU A 1 221 ? 30.333 -23.411 2.633 1.00 91.50 221 GLU A C 1
ATOM 1772 O O . GLU A 1 221 ? 30.916 -24.301 2.016 1.00 91.50 221 GLU A O 1
ATOM 1777 N N . VAL A 1 222 ? 29.745 -22.392 1.993 1.00 85.69 222 VAL A N 1
ATOM 1778 C CA . VAL A 1 222 ? 29.748 -22.252 0.524 1.00 85.69 222 VAL A CA 1
ATOM 1779 C C . VAL A 1 222 ? 31.174 -22.146 -0.028 1.00 85.69 222 VAL A C 1
ATOM 1781 O O . VAL A 1 222 ? 31.480 -22.777 -1.039 1.00 85.69 222 VAL A O 1
ATOM 1784 N N . SER A 1 223 ? 32.068 -21.419 0.649 1.00 88.81 223 SER A N 1
ATOM 1785 C CA . SER A 1 223 ? 33.489 -21.333 0.277 1.00 88.81 223 SER A CA 1
ATOM 1786 C C . SER A 1 223 ? 34.186 -22.702 0.339 1.00 88.81 223 SER A C 1
ATOM 1788 O O . SER A 1 223 ? 34.892 -23.088 -0.595 1.00 88.81 223 SER A O 1
ATOM 1790 N N . HIS A 1 224 ? 33.930 -23.487 1.393 1.00 89.50 224 HIS A N 1
ATOM 1791 C CA . HIS A 1 224 ? 34.449 -24.852 1.517 1.00 89.50 224 HIS A CA 1
ATOM 1792 C C . HIS A 1 224 ? 33.882 -25.783 0.432 1.00 89.50 224 HIS A C 1
ATOM 1794 O O . HIS A 1 224 ? 34.630 -26.535 -0.195 1.00 89.50 224 HIS A O 1
ATOM 1800 N N . LEU A 1 225 ? 32.571 -25.733 0.175 1.00 86.69 225 LEU A N 1
ATOM 1801 C CA . LEU A 1 225 ? 31.932 -26.516 -0.886 1.00 86.69 225 LEU A CA 1
ATOM 1802 C C . LEU A 1 225 ? 32.524 -26.176 -2.259 1.00 86.69 225 LEU A C 1
ATOM 1804 O O . LEU A 1 225 ? 32.842 -27.088 -3.024 1.00 86.69 225 LEU A O 1
ATOM 1808 N N . GLN A 1 226 ? 32.758 -24.893 -2.544 1.00 84.56 226 GLN A N 1
ATOM 1809 C CA . GLN A 1 226 ? 33.374 -24.468 -3.796 1.00 84.56 226 GLN A CA 1
ATOM 1810 C C . GLN A 1 226 ? 34.819 -24.975 -3.933 1.00 84.56 226 GLN A C 1
ATOM 1812 O O . GLN A 1 226 ? 35.147 -25.529 -4.979 1.00 84.56 226 GLN A O 1
ATOM 1817 N N . GLN A 1 227 ? 35.639 -24.940 -2.873 1.00 88.62 227 GLN A N 1
ATOM 1818 C CA . GLN A 1 227 ? 36.963 -25.582 -2.901 1.00 88.62 227 GLN A CA 1
ATOM 1819 C C . GLN A 1 227 ? 36.860 -27.087 -3.219 1.00 88.62 227 GLN A C 1
ATOM 1821 O O . GLN A 1 227 ? 37.607 -27.593 -4.057 1.00 88.62 227 GLN A O 1
ATOM 1826 N N . THR A 1 228 ? 35.916 -27.815 -2.607 1.00 88.38 228 THR A N 1
ATOM 1827 C CA . THR A 1 228 ? 35.746 -29.251 -2.907 1.00 88.38 228 THR A CA 1
ATOM 1828 C C . THR A 1 228 ? 35.260 -29.521 -4.334 1.00 88.38 228 THR A C 1
ATOM 1830 O O . THR A 1 228 ? 35.556 -30.584 -4.881 1.00 88.38 228 THR A O 1
ATOM 1833 N N . ASN A 1 229 ? 34.556 -28.574 -4.961 1.00 83.69 229 ASN A N 1
ATOM 1834 C CA . ASN A 1 229 ? 34.159 -28.654 -6.365 1.00 83.69 229 ASN A CA 1
ATOM 1835 C C . ASN A 1 229 ? 35.352 -28.401 -7.304 1.00 83.69 229 ASN A C 1
ATOM 1837 O O . ASN A 1 229 ? 35.549 -29.166 -8.245 1.00 83.69 229 ASN A O 1
ATOM 1841 N N . ASP A 1 230 ? 36.191 -27.403 -7.014 1.00 87.31 230 ASP A N 1
ATOM 1842 C CA . ASP A 1 230 ? 37.424 -27.126 -7.767 1.00 87.31 230 ASP A CA 1
ATOM 1843 C C . ASP A 1 230 ? 38.403 -28.323 -7.708 1.00 87.31 230 ASP A C 1
ATOM 1845 O O . ASP A 1 230 ? 39.031 -28.697 -8.705 1.00 87.31 230 ASP A O 1
ATOM 1849 N N . GLU A 1 231 ? 38.500 -28.984 -6.548 1.00 87.75 231 GLU A N 1
ATOM 1850 C CA . GLU A 1 231 ? 39.270 -30.223 -6.376 1.00 87.75 231 GLU A CA 1
ATOM 1851 C C . GLU A 1 231 ? 38.690 -31.392 -7.198 1.00 87.75 231 GLU A C 1
ATOM 1853 O O . GLU A 1 231 ? 39.451 -32.150 -7.808 1.00 87.75 231 GLU A O 1
ATOM 1858 N N . GLN A 1 232 ? 37.360 -31.518 -7.285 1.00 86.44 232 GLN A N 1
ATOM 1859 C CA . GLN A 1 232 ? 36.698 -32.521 -8.131 1.00 86.44 232 GLN A CA 1
ATOM 1860 C C . GLN A 1 232 ? 36.872 -32.236 -9.629 1.00 86.44 232 GLN A C 1
ATOM 1862 O O . GLN A 1 232 ? 37.178 -33.160 -10.387 1.00 86.44 232 GLN A O 1
ATOM 1867 N N . GLU A 1 233 ? 36.745 -30.983 -10.076 1.00 87.81 233 GLU A N 1
ATOM 1868 C CA . GLU A 1 233 ? 36.951 -30.619 -11.484 1.00 87.81 233 GLU A CA 1
ATOM 1869 C C . GLU A 1 233 ? 38.389 -30.919 -11.928 1.00 87.81 233 GLU A C 1
ATOM 1871 O O . GLU A 1 233 ? 38.606 -31.483 -13.005 1.00 87.81 233 GLU A O 1
ATOM 1876 N N . LYS A 1 234 ? 39.379 -30.667 -11.064 1.00 87.56 234 LYS A N 1
ATOM 1877 C CA . LYS A 1 234 ? 40.771 -31.062 -11.311 1.00 87.56 234 LYS A CA 1
ATOM 1878 C C . LYS A 1 234 ? 40.926 -32.577 -11.511 1.00 87.56 234 LYS A C 1
ATOM 1880 O O . LYS A 1 234 ? 41.582 -32.996 -12.464 1.00 87.56 234 LYS A O 1
ATOM 1885 N N . VAL A 1 235 ? 40.288 -33.400 -10.673 1.00 88.81 235 VAL A N 1
ATOM 1886 C CA . VAL A 1 235 ? 40.288 -34.869 -10.839 1.00 88.81 235 VAL A CA 1
ATOM 1887 C C . VAL A 1 235 ? 39.614 -35.282 -12.154 1.00 88.81 235 VAL A C 1
ATOM 1889 O O . VAL A 1 235 ? 40.101 -36.185 -12.834 1.00 88.81 235 VAL A O 1
ATOM 1892 N N . ILE A 1 236 ? 38.543 -34.599 -12.573 1.00 85.75 236 ILE A N 1
ATOM 1893 C CA . ILE A 1 236 ? 37.886 -34.833 -13.870 1.00 85.75 236 ILE A CA 1
ATOM 1894 C C . ILE A 1 236 ? 38.821 -34.482 -15.041 1.00 85.75 236 ILE A C 1
ATOM 1896 O O . ILE A 1 236 ? 38.855 -35.218 -16.031 1.00 85.75 236 ILE A O 1
ATOM 1900 N N . VAL A 1 237 ? 39.615 -33.410 -14.944 1.00 87.62 237 VAL A N 1
ATOM 1901 C CA . VAL A 1 237 ? 40.627 -33.051 -15.956 1.00 87.62 237 VAL A CA 1
ATOM 1902 C C . VAL A 1 237 ? 41.727 -34.113 -16.049 1.00 87.62 237 VAL A C 1
ATOM 1904 O O . VAL A 1 237 ? 42.042 -34.558 -17.156 1.00 87.62 237 VAL A O 1
ATOM 1907 N N . ASP A 1 238 ? 42.267 -34.574 -14.919 1.00 85.94 238 ASP A N 1
ATOM 1908 C CA . ASP A 1 238 ? 43.293 -35.627 -14.891 1.00 85.94 238 ASP A CA 1
ATOM 1909 C C . ASP A 1 238 ? 42.752 -36.960 -15.458 1.00 85.94 238 ASP A C 1
ATOM 1911 O O . ASP A 1 238 ? 43.419 -37.624 -16.261 1.00 85.94 238 ASP A O 1
ATOM 1915 N N . LEU A 1 239 ? 41.500 -37.316 -15.142 1.00 85.75 239 LEU A N 1
ATOM 1916 C CA . LEU A 1 239 ? 40.815 -38.472 -15.730 1.00 85.75 239 LEU A CA 1
ATOM 1917 C C . LEU A 1 239 ? 40.626 -38.324 -17.249 1.00 85.75 239 LEU A C 1
ATOM 1919 O O . LEU A 1 239 ? 40.930 -39.267 -17.985 1.00 85.75 239 LEU A O 1
ATOM 1923 N N . LYS A 1 240 ? 40.204 -37.151 -17.746 1.00 84.88 240 LYS A N 1
ATOM 1924 C CA . LYS A 1 240 ? 40.075 -36.880 -19.192 1.00 84.88 240 LYS A CA 1
ATOM 1925 C C . LYS A 1 240 ? 41.426 -36.989 -19.917 1.00 84.88 240 LYS A C 1
ATOM 1927 O O . LYS A 1 240 ? 41.476 -37.577 -20.998 1.00 84.88 240 LYS A O 1
ATOM 1932 N N . GLN A 1 241 ? 42.531 -36.543 -19.310 1.00 85.00 241 GLN A N 1
ATOM 1933 C CA . GLN A 1 241 ? 43.876 -36.772 -19.864 1.00 85.00 241 GLN A CA 1
ATOM 1934 C C . GLN A 1 241 ? 44.266 -38.259 -19.889 1.00 85.00 241 GLN A C 1
ATOM 1936 O O . GLN A 1 241 ? 44.907 -38.711 -20.838 1.00 85.00 241 GLN A O 1
ATOM 1941 N N . SER A 1 242 ? 43.878 -39.038 -18.872 1.00 80.25 242 SER A N 1
ATOM 1942 C CA . SER A 1 242 ? 44.152 -40.482 -18.841 1.00 80.25 242 SER A CA 1
ATOM 1943 C C . SER A 1 242 ? 43.369 -41.260 -19.912 1.00 80.25 242 SER A C 1
ATOM 1945 O O . SER A 1 242 ? 43.942 -42.149 -20.544 1.00 80.25 242 SER A O 1
ATOM 1947 N N . LYS A 1 243 ? 42.111 -40.870 -20.191 1.00 84.69 243 LYS A N 1
ATOM 1948 C CA . LYS A 1 243 ? 41.288 -41.418 -21.286 1.00 84.69 243 LYS A CA 1
ATOM 1949 C C . LYS A 1 243 ? 41.958 -41.199 -22.644 1.00 84.69 243 LYS A C 1
ATOM 1951 O O . LYS A 1 243 ? 42.124 -42.163 -23.384 1.00 84.69 243 LYS A O 1
ATOM 1956 N N . LEU A 1 244 ? 42.422 -39.978 -22.925 1.00 85.62 244 LEU A N 1
ATOM 1957 C CA . LEU A 1 244 ? 43.078 -39.642 -24.196 1.00 85.62 244 LEU A CA 1
ATOM 1958 C C . LEU A 1 244 ? 44.315 -40.523 -24.461 1.00 85.62 244 LEU A C 1
ATOM 1960 O O . LEU A 1 244 ? 44.447 -41.101 -25.535 1.00 85.62 244 LEU A O 1
ATOM 1964 N N . ARG A 1 245 ? 45.183 -40.709 -23.454 1.00 84.75 245 ARG A N 1
ATOM 1965 C CA . ARG A 1 245 ? 46.370 -41.585 -23.567 1.00 84.75 245 ARG A CA 1
ATOM 1966 C C . ARG A 1 245 ? 46.010 -43.057 -23.788 1.00 84.75 245 ARG A C 1
ATOM 1968 O O . ARG A 1 245 ? 46.771 -43.794 -24.415 1.00 84.75 245 ARG A O 1
ATOM 1975 N N . LEU A 1 246 ? 44.870 -43.503 -23.257 1.00 80.81 246 LEU A N 1
ATOM 1976 C CA . LEU A 1 246 ? 44.364 -44.853 -23.493 1.00 80.81 246 LEU A CA 1
ATOM 1977 C C . LEU A 1 246 ? 43.852 -45.000 -24.934 1.00 80.81 246 LEU A C 1
ATOM 1979 O O . LEU A 1 246 ? 44.155 -45.995 -25.587 1.00 80.81 246 LEU A O 1
ATOM 1983 N N . GLU A 1 247 ? 43.148 -43.994 -25.453 1.00 83.75 247 GLU A N 1
ATOM 1984 C CA . GLU A 1 247 ? 42.678 -43.943 -26.843 1.00 83.75 247 GLU A CA 1
ATOM 1985 C C . GLU A 1 247 ? 43.854 -43.955 -27.834 1.00 83.75 247 GLU A C 1
ATOM 1987 O O . GLU A 1 247 ? 43.879 -44.800 -28.732 1.00 83.75 247 GLU A O 1
ATOM 1992 N N . GLU A 1 248 ? 44.884 -43.133 -27.608 1.00 85.38 248 GLU A N 1
ATOM 1993 C CA . GLU A 1 248 ? 46.152 -43.158 -28.357 1.00 85.38 248 GLU A CA 1
ATOM 1994 C C . GLU A 1 248 ? 46.786 -44.564 -28.365 1.00 85.38 248 GLU A C 1
ATOM 1996 O O . GLU A 1 248 ? 47.119 -45.099 -29.427 1.00 85.38 248 GLU A O 1
ATOM 2001 N N . MET A 1 249 ? 46.887 -45.207 -27.195 1.00 79.38 249 MET A N 1
ATOM 2002 C CA . MET A 1 249 ? 47.417 -46.570 -27.060 1.00 79.38 249 MET A CA 1
ATOM 2003 C C . MET A 1 249 ? 46.563 -47.606 -27.810 1.00 79.38 249 MET A C 1
ATOM 2005 O O . MET A 1 249 ? 47.113 -48.519 -28.432 1.00 79.38 249 MET A O 1
ATOM 2009 N N . THR A 1 250 ? 45.230 -47.486 -27.802 1.00 80.81 250 THR A N 1
ATOM 2010 C CA . THR A 1 250 ? 44.366 -48.385 -28.590 1.00 80.81 250 THR A CA 1
ATOM 2011 C C . THR A 1 250 ? 44.530 -48.170 -30.093 1.00 80.81 250 THR A C 1
ATOM 2013 O O . THR A 1 250 ? 44.608 -49.149 -30.830 1.00 80.81 250 THR A O 1
ATOM 2016 N N . HIS A 1 251 ? 44.680 -46.924 -30.555 1.00 83.62 251 HIS A N 1
ATOM 2017 C CA . HIS A 1 251 ? 44.881 -46.630 -31.974 1.00 83.62 251 HIS A CA 1
ATOM 2018 C C . HIS A 1 251 ? 46.202 -47.212 -32.500 1.00 83.62 251 HIS A C 1
ATOM 2020 O O . HIS A 1 251 ? 46.212 -47.849 -33.554 1.00 83.62 251 HIS A O 1
ATOM 2026 N N . ILE A 1 252 ? 47.291 -47.086 -31.731 1.00 85.25 252 ILE A N 1
ATOM 2027 C CA . ILE A 1 252 ? 48.592 -47.703 -32.048 1.00 85.25 252 ILE A CA 1
ATOM 2028 C C . ILE A 1 252 ? 48.472 -49.235 -32.127 1.00 85.25 252 ILE A C 1
ATOM 2030 O O . ILE A 1 252 ? 49.006 -49.850 -33.050 1.00 85.25 252 ILE A O 1
ATOM 2034 N N . ASN A 1 253 ? 47.731 -49.866 -31.206 1.00 78.81 253 ASN A N 1
ATOM 2035 C CA . ASN A 1 253 ? 47.496 -51.312 -31.255 1.00 78.81 253 ASN A CA 1
ATOM 2036 C C . ASN A 1 253 ? 46.688 -51.740 -32.493 1.00 78.81 253 ASN A C 1
ATOM 2038 O O . ASN A 1 253 ? 47.033 -52.748 -33.106 1.00 78.81 253 ASN A O 1
ATOM 2042 N N . CYS A 1 254 ? 45.671 -50.976 -32.905 1.00 83.00 254 CYS A N 1
ATOM 2043 C CA . CYS A 1 254 ? 44.922 -51.250 -34.137 1.00 83.00 254 CYS A CA 1
ATOM 2044 C C . CYS A 1 254 ? 45.812 -51.141 -35.387 1.00 83.00 254 CYS A C 1
ATOM 2046 O O . CYS A 1 254 ? 45.826 -52.064 -36.198 1.00 83.00 254 CYS A O 1
ATOM 2048 N N . GLN A 1 255 ? 46.619 -50.078 -35.510 1.00 79.44 255 GLN A N 1
ATOM 2049 C CA . GLN A 1 255 ? 47.583 -49.938 -36.614 1.00 79.44 255 GLN A CA 1
ATOM 2050 C C . GLN A 1 255 ? 48.563 -51.124 -36.666 1.00 79.44 255 GLN A C 1
ATOM 2052 O O . GLN A 1 255 ? 48.811 -51.690 -37.729 1.00 79.44 255 GLN A O 1
ATOM 2057 N N . MET A 1 256 ? 49.082 -51.553 -35.511 1.00 79.38 256 MET A N 1
ATOM 2058 C CA . MET A 1 256 ? 49.995 -52.696 -35.426 1.00 79.38 256 MET A CA 1
ATOM 2059 C C . MET A 1 256 ? 49.316 -54.027 -35.806 1.00 79.38 256 MET A C 1
ATOM 2061 O O . MET A 1 256 ? 49.963 -54.900 -36.384 1.00 79.38 256 MET A O 1
ATOM 2065 N N . GLN A 1 257 ? 48.016 -54.187 -35.533 1.00 78.88 257 GLN A N 1
ATOM 2066 C CA . GLN A 1 257 ? 47.234 -55.343 -35.986 1.00 78.88 257 GLN A CA 1
ATOM 2067 C C . GLN A 1 257 ? 46.981 -55.323 -37.503 1.00 78.88 257 GLN A C 1
ATOM 2069 O O . GLN A 1 257 ? 47.061 -56.378 -38.131 1.00 78.88 257 GLN A O 1
ATOM 2074 N N . GLU A 1 258 ? 46.743 -54.155 -38.108 1.00 80.00 258 GLU A N 1
ATOM 2075 C CA . GLU A 1 258 ? 46.620 -54.025 -39.567 1.00 80.00 258 GLU A CA 1
ATOM 2076 C C . GLU A 1 258 ? 47.924 -54.375 -40.298 1.00 80.00 258 GLU A C 1
ATOM 2078 O O . GLU A 1 258 ? 47.891 -55.097 -41.295 1.00 80.00 258 GLU A O 1
ATOM 2083 N N . GLU A 1 259 ? 49.081 -53.917 -39.811 1.00 78.56 259 GLU A N 1
ATOM 2084 C CA . GLU A 1 259 ? 50.377 -54.291 -40.397 1.00 78.56 259 GLU A CA 1
ATOM 2085 C C . GLU A 1 259 ? 50.655 -55.798 -40.255 1.00 78.56 259 GLU A C 1
ATOM 2087 O O . GLU A 1 259 ? 51.096 -56.443 -41.208 1.00 78.56 259 GLU A O 1
ATOM 2092 N N . LEU A 1 260 ? 50.304 -56.405 -39.115 1.00 77.06 260 LEU A N 1
ATOM 2093 C CA . LEU A 1 260 ? 50.384 -57.861 -38.929 1.00 77.06 260 LEU A CA 1
ATOM 2094 C C . LEU A 1 260 ? 49.439 -58.652 -39.852 1.00 77.06 260 LEU A C 1
ATOM 2096 O O . LEU A 1 260 ? 49.734 -59.810 -40.155 1.00 77.06 260 LEU A O 1
ATOM 2100 N N . ALA A 1 261 ? 48.328 -58.065 -40.307 1.00 79.75 261 ALA A N 1
ATOM 2101 C CA . ALA A 1 261 ? 47.465 -58.668 -41.323 1.00 79.75 261 ALA A CA 1
ATOM 2102 C C . ALA A 1 261 ? 48.104 -58.580 -42.721 1.00 79.75 261 ALA A C 1
ATOM 2104 O O . ALA A 1 261 ? 48.275 -59.608 -43.375 1.00 79.75 261 ALA A O 1
ATOM 2105 N N . LYS A 1 262 ? 48.573 -57.389 -43.126 1.00 80.00 262 LYS A N 1
ATOM 2106 C CA . LYS A 1 262 ? 49.246 -57.153 -44.423 1.00 80.00 262 LYS A CA 1
ATOM 2107 C C . LYS A 1 262 ? 50.455 -58.074 -44.627 1.00 80.00 262 LYS A C 1
ATOM 2109 O O . LYS A 1 262 ? 50.662 -58.592 -45.724 1.00 80.00 262 LYS A O 1
ATOM 2114 N N . ILE A 1 263 ? 51.230 -58.321 -43.566 1.00 79.75 263 ILE A N 1
ATOM 2115 C CA . ILE A 1 263 ? 52.363 -59.259 -43.591 1.00 79.75 263 ILE A CA 1
ATOM 2116 C C . ILE A 1 263 ? 51.888 -60.686 -43.915 1.00 79.75 263 ILE A C 1
ATOM 2118 O O . ILE A 1 263 ? 52.436 -61.304 -44.828 1.00 79.75 263 ILE A O 1
ATOM 2122 N N . LYS A 1 264 ? 50.839 -61.189 -43.248 1.00 80.19 264 LYS A N 1
ATOM 2123 C CA . LYS A 1 264 ? 50.285 -62.534 -43.504 1.00 80.19 264 LYS A CA 1
ATOM 2124 C C . LYS A 1 264 ? 49.737 -62.685 -44.921 1.00 80.19 264 LYS A C 1
ATOM 2126 O O . LYS A 1 264 ? 49.982 -63.708 -45.553 1.00 80.19 264 LYS A O 1
ATOM 2131 N N . ASP A 1 265 ? 49.055 -61.667 -45.440 1.00 78.62 265 ASP A N 1
ATOM 2132 C CA . ASP A 1 265 ? 48.543 -61.686 -46.815 1.00 78.62 265 ASP A CA 1
ATOM 2133 C C . ASP A 1 265 ? 49.691 -61.748 -47.841 1.00 78.62 265 ASP A C 1
ATOM 2135 O O . ASP A 1 265 ? 49.603 -62.466 -48.840 1.00 78.62 265 ASP A O 1
ATOM 2139 N N . SER A 1 266 ? 50.809 -61.060 -47.574 1.00 75.94 266 SER A N 1
ATOM 2140 C CA . SER A 1 266 ? 52.012 -61.128 -48.418 1.00 75.94 266 SER A CA 1
ATOM 2141 C C . SER A 1 266 ? 52.725 -62.488 -48.353 1.00 75.94 266 SER A C 1
ATOM 2143 O O . SER A 1 266 ? 53.214 -62.979 -49.372 1.00 75.94 266 SER A O 1
ATOM 2145 N N . GLU A 1 267 ? 52.730 -63.132 -47.182 1.00 82.69 267 GLU A N 1
ATOM 2146 C CA . GLU A 1 267 ? 53.302 -64.466 -46.961 1.00 82.69 267 GLU A CA 1
ATOM 2147 C C . GLU A 1 267 ? 52.463 -65.553 -47.660 1.00 82.69 267 GLU A C 1
ATOM 2149 O O . GLU A 1 267 ? 53.010 -66.431 -48.332 1.00 82.69 267 GLU A O 1
ATOM 2154 N N . LEU A 1 268 ? 51.130 -65.432 -47.608 1.00 80.81 268 LEU A N 1
ATOM 2155 C CA . LEU A 1 268 ? 50.191 -66.287 -48.340 1.00 80.81 268 LEU A CA 1
ATOM 2156 C C . LEU A 1 268 ? 50.367 -66.160 -49.863 1.00 80.81 268 LEU A C 1
ATOM 2158 O O . LEU A 1 268 ? 50.369 -67.166 -50.576 1.00 80.81 268 LEU A O 1
ATOM 2162 N N . LEU A 1 269 ? 50.541 -64.931 -50.365 1.00 79.81 269 LEU A N 1
ATOM 2163 C CA . LEU A 1 269 ? 50.771 -64.674 -51.787 1.00 79.81 269 LEU A CA 1
ATOM 2164 C C . LEU A 1 269 ? 52.089 -65.298 -52.271 1.00 79.81 269 LEU A C 1
ATOM 2166 O O . LEU A 1 269 ? 52.106 -65.926 -53.330 1.00 79.81 269 LEU A O 1
ATOM 2170 N N . TYR A 1 270 ? 53.166 -65.178 -51.485 1.00 76.19 270 TYR A N 1
ATOM 2171 C CA . TYR A 1 270 ? 54.448 -65.824 -51.779 1.00 76.19 270 TYR A CA 1
ATOM 2172 C C . TYR A 1 270 ? 54.298 -67.348 -51.902 1.00 76.19 270 TYR A C 1
ATOM 2174 O O . TYR A 1 270 ? 54.707 -67.924 -52.916 1.00 76.19 270 TYR A O 1
ATOM 2182 N N . LEU A 1 271 ? 53.648 -67.988 -50.918 1.00 79.19 271 LEU A N 1
ATOM 2183 C CA . LEU A 1 271 ? 53.388 -69.433 -50.920 1.00 79.19 271 LEU A CA 1
ATOM 2184 C C . LEU A 1 271 ? 52.654 -69.870 -52.194 1.00 79.19 271 LEU A C 1
ATOM 2186 O O . LEU A 1 271 ? 53.096 -70.792 -52.879 1.00 79.19 271 LEU A O 1
ATOM 2190 N N . LYS A 1 272 ? 51.593 -69.146 -52.568 1.00 76.50 272 LYS A N 1
ATOM 2191 C CA . LYS A 1 272 ? 50.826 -69.435 -53.782 1.00 76.50 272 LYS A CA 1
ATOM 2192 C C . LYS A 1 272 ? 51.673 -69.324 -55.056 1.00 76.50 272 LYS A C 1
ATOM 2194 O O . LYS A 1 272 ? 51.614 -70.208 -55.907 1.00 76.50 272 LYS A O 1
ATOM 2199 N N . THR A 1 273 ? 52.514 -68.293 -55.184 1.00 75.31 273 THR A N 1
ATOM 2200 C CA . THR A 1 273 ? 53.418 -68.192 -56.349 1.00 75.31 273 THR A CA 1
ATOM 2201 C C . THR A 1 273 ? 54.463 -69.309 -56.404 1.00 75.31 273 THR A C 1
ATOM 2203 O O . THR A 1 273 ? 54.921 -69.666 -57.490 1.00 75.31 273 THR A O 1
ATOM 2206 N N . GLN A 1 274 ? 54.821 -69.904 -55.260 1.00 73.44 274 GLN A N 1
ATOM 2207 C CA . GLN A 1 274 ? 55.706 -71.064 -55.226 1.00 73.44 274 GLN A CA 1
ATOM 2208 C C . GLN A 1 274 ? 54.988 -72.339 -55.710 1.00 73.44 274 GLN A C 1
ATOM 2210 O O . GLN A 1 274 ? 55.574 -73.091 -56.490 1.00 73.44 274 GLN A O 1
ATOM 2215 N N . GLU A 1 275 ? 53.721 -72.545 -55.332 1.00 77.19 275 GLU A N 1
ATOM 2216 C CA . GLU A 1 275 ? 52.883 -73.645 -55.841 1.00 77.19 275 GLU A CA 1
ATOM 2217 C C . GLU A 1 275 ? 52.670 -73.550 -57.363 1.00 77.19 275 GLU A C 1
ATOM 2219 O O . GLU A 1 275 ? 52.864 -74.532 -58.081 1.00 77.19 275 GLU A O 1
ATOM 2224 N N . GLU A 1 276 ? 52.331 -72.361 -57.876 1.00 77.31 276 GLU A N 1
ATOM 2225 C CA . GLU A 1 276 ? 52.142 -72.109 -59.314 1.00 77.31 276 GLU A CA 1
ATOM 2226 C C . GLU A 1 276 ? 53.434 -72.409 -60.115 1.00 77.31 276 GLU A C 1
ATOM 2228 O O . GLU A 1 276 ? 53.389 -73.044 -61.174 1.00 77.31 276 GLU A O 1
ATOM 2233 N N . LEU A 1 277 ? 54.608 -72.065 -59.568 1.00 77.06 277 LEU A N 1
ATOM 2234 C CA . LEU A 1 277 ? 55.915 -72.360 -60.172 1.00 77.06 277 LEU A CA 1
ATOM 2235 C C . LEU A 1 277 ? 56.288 -73.859 -60.138 1.00 77.06 277 LEU A C 1
ATOM 2237 O O . LEU A 1 277 ? 57.043 -74.329 -60.995 1.00 77.06 277 LEU A O 1
ATOM 2241 N N . GLU A 1 278 ? 55.812 -74.633 -59.161 1.00 74.25 278 GLU A N 1
ATOM 2242 C CA . GLU A 1 278 ? 55.993 -76.093 -59.148 1.00 74.25 278 GLU A CA 1
ATOM 2243 C C . GLU A 1 278 ? 55.064 -76.797 -60.146 1.00 74.25 278 GLU A C 1
ATOM 2245 O O . GLU A 1 278 ? 55.499 -77.722 -60.841 1.00 74.25 278 GLU A O 1
ATOM 2250 N N . GLN A 1 279 ? 53.841 -76.290 -60.324 1.00 76.00 279 GLN A N 1
ATOM 2251 C CA . GLN A 1 279 ? 52.927 -76.764 -61.366 1.00 76.00 279 GLN A CA 1
ATOM 2252 C C . GLN A 1 279 ? 53.509 -76.540 -62.774 1.00 76.00 279 GLN A C 1
ATOM 2254 O O . GLN A 1 279 ? 53.542 -77.488 -63.564 1.00 76.00 279 GLN A O 1
ATOM 2259 N N . GLU A 1 280 ? 54.067 -75.357 -63.076 1.00 75.00 280 GLU A N 1
ATOM 2260 C CA . GLU A 1 280 ? 54.704 -75.087 -64.380 1.00 75.00 280 GLU A CA 1
ATOM 2261 C C . GLU A 1 280 ? 55.877 -76.048 -64.667 1.00 75.00 280 GLU A C 1
ATOM 2263 O O . GLU A 1 280 ? 55.980 -76.604 -65.765 1.00 75.00 280 GLU A O 1
ATOM 2268 N N . LYS A 1 281 ? 56.736 -76.318 -63.670 1.00 77.31 281 LYS A N 1
ATOM 2269 C CA . LYS A 1 281 ? 57.836 -77.294 -63.801 1.00 77.31 281 LYS A CA 1
ATOM 2270 C C . LYS A 1 281 ? 57.322 -78.697 -64.138 1.00 77.31 281 LYS A C 1
ATOM 2272 O O . LYS A 1 281 ? 57.931 -79.373 -64.967 1.00 77.31 281 LYS A O 1
ATOM 2277 N N . SER A 1 282 ? 56.214 -79.127 -63.527 1.00 73.94 282 SER A N 1
ATOM 2278 C CA . SER A 1 282 ? 55.636 -80.458 -63.765 1.00 73.94 282 SER A CA 1
ATOM 2279 C C . SER A 1 282 ? 55.111 -80.620 -65.199 1.00 73.94 282 SER A C 1
ATOM 2281 O O . SER A 1 282 ? 55.439 -81.602 -65.867 1.00 73.94 282 SER A O 1
ATOM 2283 N N . LEU A 1 283 ? 54.402 -79.611 -65.719 1.00 79.44 283 LEU A N 1
ATOM 2284 C CA . LEU A 1 283 ? 53.912 -79.572 -67.101 1.00 79.44 283 LEU A CA 1
ATOM 2285 C C . LEU A 1 283 ? 55.068 -79.557 -68.109 1.00 79.44 283 LEU A C 1
ATOM 2287 O O . LEU A 1 283 ? 55.023 -80.234 -69.138 1.00 79.44 283 LEU A O 1
ATOM 2291 N N . ARG A 1 284 ? 56.138 -78.816 -67.802 1.00 72.50 284 ARG A N 1
ATOM 2292 C CA . ARG A 1 284 ? 57.317 -78.716 -68.668 1.00 72.50 284 ARG A CA 1
ATOM 2293 C C . ARG A 1 284 ? 58.099 -80.028 -68.767 1.00 72.50 284 ARG A C 1
ATOM 2295 O O . ARG A 1 284 ? 58.657 -80.301 -69.824 1.00 72.50 284 ARG A O 1
ATOM 2302 N N . LEU A 1 285 ? 58.110 -80.843 -67.709 1.00 77.00 285 LEU A N 1
ATOM 2303 C CA . LEU A 1 285 ? 58.703 -82.183 -67.732 1.00 77.00 285 LEU A CA 1
ATOM 2304 C C . LEU A 1 285 ? 57.888 -83.140 -68.620 1.00 77.00 285 LEU A C 1
ATOM 2306 O O . LEU A 1 285 ? 58.457 -83.805 -69.483 1.00 77.00 285 LEU A O 1
ATOM 2310 N N . GLN A 1 286 ? 56.558 -83.148 -68.467 1.00 74.50 286 GLN A N 1
ATOM 2311 C CA . GLN A 1 286 ? 55.650 -83.969 -69.282 1.00 74.50 286 GLN A CA 1
ATOM 2312 C C . GLN A 1 286 ? 55.786 -83.659 -70.783 1.00 74.50 286 GLN A C 1
ATOM 2314 O O . GLN A 1 286 ? 55.853 -84.576 -71.601 1.00 74.50 286 GLN A O 1
ATOM 2319 N N . LEU A 1 287 ? 55.904 -82.375 -71.142 1.00 74.56 287 LEU A N 1
ATOM 2320 C CA . LEU A 1 287 ? 56.087 -81.939 -72.529 1.00 74.56 287 LEU A CA 1
ATOM 2321 C C . LEU A 1 287 ? 57.406 -82.436 -73.154 1.00 74.56 287 LEU A C 1
ATOM 2323 O O . LEU A 1 287 ? 57.469 -82.641 -74.366 1.00 74.56 287 LEU A O 1
ATOM 2327 N N . GLU A 1 288 ? 58.462 -82.628 -72.359 1.00 72.25 288 GLU A N 1
ATOM 2328 C CA . GLU A 1 288 ? 59.738 -83.149 -72.863 1.00 72.25 288 GLU A CA 1
ATOM 2329 C C . GLU A 1 288 ? 59.693 -84.676 -73.051 1.00 72.25 288 GLU A C 1
ATOM 2331 O O . GLU A 1 288 ? 60.187 -85.177 -74.061 1.00 72.25 288 GLU A O 1
ATOM 2336 N N . GLU A 1 289 ? 59.002 -85.414 -72.170 1.00 76.12 289 GLU A N 1
ATOM 2337 C CA . GLU A 1 289 ? 58.750 -86.848 -72.381 1.00 76.12 289 GLU A CA 1
ATOM 2338 C C . GLU A 1 289 ? 57.908 -87.130 -73.639 1.00 76.12 289 GLU A C 1
ATOM 2340 O O . GLU A 1 289 ? 58.140 -88.117 -74.337 1.00 76.12 289 GLU A O 1
ATOM 2345 N N . GLU A 1 290 ? 56.907 -86.292 -73.929 1.00 74.94 290 GLU A N 1
ATOM 2346 C CA . GLU A 1 290 ? 56.072 -86.398 -75.138 1.00 74.94 290 GLU A CA 1
ATOM 2347 C C . GLU A 1 290 ? 56.917 -86.252 -76.418 1.00 74.94 290 GLU A C 1
ATOM 2349 O O . GLU A 1 290 ? 56.732 -87.002 -77.381 1.00 74.94 290 GLU A O 1
ATOM 2354 N N . LYS A 1 291 ? 57.908 -85.346 -76.421 1.00 69.81 291 LYS A N 1
ATOM 2355 C CA . LYS A 1 291 ? 58.845 -85.184 -77.548 1.00 69.81 291 LYS A CA 1
ATOM 2356 C C . LYS A 1 291 ? 59.709 -86.423 -77.768 1.00 69.81 291 LYS A C 1
ATOM 2358 O O . LYS A 1 291 ? 59.876 -86.826 -78.918 1.00 69.81 291 LYS A O 1
ATOM 2363 N N . GLU A 1 292 ? 60.255 -87.027 -76.708 1.00 70.88 292 GLU A N 1
ATOM 2364 C CA . GLU A 1 292 ? 61.054 -88.256 -76.845 1.00 70.88 292 GLU A CA 1
ATOM 2365 C C . GLU A 1 292 ? 60.215 -89.415 -77.400 1.00 70.88 292 GLU A C 1
ATOM 2367 O O . GLU A 1 292 ? 60.668 -90.123 -78.304 1.00 70.88 292 GLU A O 1
ATOM 2372 N N . LYS A 1 293 ? 58.968 -89.567 -76.930 1.00 71.69 293 LYS A N 1
ATOM 2373 C CA . LYS A 1 293 ? 58.019 -90.576 -77.435 1.00 71.69 293 LYS A CA 1
ATOM 2374 C C . LYS A 1 293 ? 57.773 -90.394 -78.941 1.00 71.69 293 LYS A C 1
ATOM 2376 O O . LYS A 1 293 ? 57.940 -91.350 -79.699 1.00 71.69 293 LYS A O 1
ATOM 2381 N N . LEU A 1 294 ? 57.492 -89.168 -79.393 1.00 67.94 294 LEU A N 1
ATOM 2382 C CA . LEU A 1 294 ? 57.281 -88.850 -80.814 1.00 67.94 294 LEU A CA 1
ATOM 2383 C C . LEU A 1 294 ? 58.540 -89.065 -81.679 1.00 67.94 294 LEU A C 1
ATOM 2385 O O . LEU A 1 294 ? 58.439 -89.586 -82.792 1.00 67.94 294 LEU A O 1
ATOM 2389 N N . PHE A 1 295 ? 59.737 -88.740 -81.176 1.00 58.72 295 PHE A N 1
ATOM 2390 C CA . PHE A 1 295 ? 61.002 -89.026 -81.873 1.00 58.72 295 PHE A CA 1
ATOM 2391 C C . PHE A 1 295 ? 61.266 -90.535 -82.028 1.00 58.72 295 PHE A C 1
ATOM 2393 O O . PHE A 1 295 ? 61.732 -90.985 -83.081 1.00 58.72 295 PHE A O 1
ATOM 2400 N N . ALA A 1 296 ? 60.949 -91.324 -80.997 1.00 60.50 296 ALA A N 1
ATOM 2401 C CA . ALA A 1 296 ? 61.117 -92.778 -80.985 1.00 60.50 296 ALA A CA 1
ATOM 2402 C C . ALA A 1 296 ? 60.065 -93.539 -81.817 1.00 60.50 296 ALA A C 1
ATOM 2404 O O . ALA A 1 296 ? 60.262 -94.718 -82.129 1.00 60.50 296 ALA A O 1
ATOM 2405 N N . GLU A 1 297 ? 58.946 -92.895 -82.158 1.00 65.44 297 GLU A N 1
ATOM 2406 C CA . GLU A 1 297 ? 57.902 -93.447 -83.027 1.00 65.44 297 GLU A CA 1
ATOM 2407 C C . GLU A 1 297 ? 58.167 -93.120 -84.507 1.00 65.44 297 GLU A C 1
ATOM 2409 O O . GLU A 1 297 ? 58.095 -94.013 -85.354 1.00 65.44 297 GLU A O 1
ATOM 2414 N N . LEU A 1 298 ? 58.628 -91.898 -84.813 1.00 53.91 298 LEU A N 1
ATOM 2415 C CA . LEU A 1 298 ? 59.101 -91.518 -86.154 1.00 53.91 298 LEU A CA 1
ATOM 2416 C C . LEU A 1 298 ? 60.237 -92.419 -86.672 1.00 53.91 298 LEU A C 1
ATOM 2418 O O . LEU A 1 298 ? 60.266 -92.748 -87.854 1.00 53.91 298 LEU A O 1
ATOM 2422 N N . THR A 1 299 ? 61.135 -92.882 -85.797 1.00 53.41 299 THR A N 1
ATOM 2423 C CA . THR A 1 299 ? 62.235 -93.798 -86.167 1.00 53.41 299 THR A CA 1
ATOM 2424 C C . THR A 1 299 ? 61.819 -95.263 -86.359 1.00 53.41 299 THR A C 1
ATOM 2426 O O . THR A 1 299 ? 62.662 -96.084 -86.715 1.00 53.41 299 THR A O 1
ATOM 2429 N N . LYS A 1 300 ? 60.542 -95.623 -86.156 1.00 58.12 300 LYS A N 1
ATOM 2430 C CA . LYS A 1 300 ? 60.032 -97.003 -86.314 1.00 58.12 300 LYS A CA 1
ATOM 2431 C C . LYS A 1 300 ? 59.118 -97.213 -87.522 1.00 58.12 300 LYS A C 1
ATOM 2433 O O . LYS A 1 300 ? 58.680 -98.338 -87.744 1.00 58.12 300 LYS A O 1
ATOM 2438 N N . LEU A 1 301 ? 58.829 -96.163 -88.292 1.00 55.94 301 LEU A N 1
ATOM 2439 C CA . LEU A 1 301 ? 57.924 -96.224 -89.449 1.00 55.94 301 LEU A CA 1
ATOM 2440 C C . LEU A 1 301 ? 58.633 -96.401 -90.805 1.00 55.94 301 LEU A C 1
ATOM 2442 O O . LEU A 1 301 ? 57.971 -96.699 -91.798 1.00 55.94 301 LEU A O 1
ATOM 2446 N N . GLU A 1 302 ? 59.965 -96.321 -90.857 1.00 39.97 302 GLU A N 1
ATOM 2447 C CA . GLU A 1 302 ? 60.761 -96.724 -92.027 1.00 39.97 302 GLU A CA 1
ATOM 2448 C C . GLU A 1 302 ? 61.109 -98.225 -91.968 1.00 39.97 302 GLU A C 1
ATOM 2450 O O . GLU A 1 302 ? 62.235 -98.615 -91.663 1.00 39.97 302 GLU A O 1
ATOM 2455 N N . GLY A 1 303 ? 60.128 -99.092 -92.239 1.00 39.16 303 GLY A N 1
ATOM 2456 C CA . GLY A 1 303 ? 60.348 -100.544 -92.243 1.00 39.16 303 GLY A CA 1
ATOM 2457 C C . GLY A 1 303 ? 59.080 -101.382 -92.400 1.00 39.16 303 GLY A C 1
ATOM 2458 O O . GLY A 1 303 ? 58.450 -101.761 -91.418 1.00 39.16 303 GLY A O 1
ATOM 2459 N N . SER A 1 304 ? 58.735 -101.714 -93.643 1.00 43.22 304 SER A N 1
ATOM 2460 C CA . SER A 1 304 ? 57.771 -102.779 -93.978 1.00 43.22 304 SER A CA 1
ATOM 2461 C C . SER A 1 304 ? 58.529 -104.111 -94.183 1.00 43.22 304 SER A C 1
ATOM 2463 O O . SER A 1 304 ? 59.734 -104.068 -94.420 1.00 43.22 304 SER A O 1
ATOM 2465 N N . GLU A 1 305 ? 57.963 -105.316 -94.060 1.00 42.94 305 GLU A N 1
ATOM 2466 C CA . GLU A 1 305 ? 56.565 -105.778 -93.976 1.00 42.94 305 GLU A CA 1
ATOM 2467 C C . GLU A 1 305 ? 56.427 -106.919 -92.935 1.00 42.94 305 GLU A C 1
ATOM 2469 O O . GLU A 1 305 ? 57.422 -107.534 -92.565 1.00 42.94 305 GLU A O 1
ATOM 2474 N N . GLU A 1 306 ? 55.205 -107.237 -92.483 1.00 38.25 306 GLU A N 1
ATOM 2475 C CA . GLU A 1 306 ? 54.541 -108.553 -92.679 1.00 38.25 306 GLU A CA 1
ATOM 2476 C C . GLU A 1 306 ? 53.227 -108.656 -91.866 1.00 38.25 306 GLU A C 1
ATOM 2478 O O . GLU A 1 306 ? 52.990 -107.916 -90.909 1.00 38.25 306 GLU A O 1
ATOM 2483 N N . TYR A 1 307 ? 52.312 -109.535 -92.294 1.00 39.81 307 TYR A N 1
ATOM 2484 C CA . TYR A 1 307 ? 50.887 -109.496 -91.928 1.00 39.81 307 TYR A CA 1
ATOM 2485 C C . TYR A 1 307 ? 50.349 -110.878 -91.497 1.00 39.81 307 TYR A C 1
ATOM 2487 O O . TYR A 1 307 ? 50.897 -111.916 -91.849 1.00 39.81 307 TYR A O 1
ATOM 2495 N N . SER A 1 308 ? 49.198 -110.903 -90.811 1.00 45.62 308 SER A N 1
ATOM 2496 C CA . SER A 1 308 ? 48.353 -112.107 -90.634 1.00 45.62 308 SER A CA 1
ATOM 2497 C C . SER A 1 308 ? 48.818 -113.245 -89.688 1.00 45.62 308 SER A C 1
ATOM 2499 O O . SER A 1 308 ? 48.652 -114.425 -89.998 1.00 45.62 308 SER A O 1
ATOM 2501 N N . HIS A 1 309 ? 49.286 -112.930 -88.469 1.00 45.50 309 HIS A N 1
ATOM 2502 C CA . HIS A 1 309 ? 49.294 -113.925 -87.364 1.00 45.50 309 HIS A CA 1
ATOM 2503 C C . HIS A 1 309 ? 48.815 -113.414 -85.985 1.00 45.50 309 HIS A C 1
ATOM 2505 O O . HIS A 1 309 ? 48.668 -114.195 -85.049 1.00 45.50 309 HIS A O 1
ATOM 2511 N N . LYS A 1 310 ? 48.523 -112.113 -85.829 1.00 56.38 310 LYS A N 1
ATOM 2512 C CA . LYS A 1 310 ? 48.171 -111.509 -84.522 1.00 56.38 310 LYS A CA 1
ATOM 2513 C C . LYS A 1 310 ? 46.712 -111.697 -84.083 1.00 56.38 310 LYS A C 1
ATOM 2515 O O . LYS A 1 310 ? 46.434 -111.746 -82.888 1.00 56.38 310 LYS A O 1
ATOM 2520 N N . GLN A 1 311 ? 45.780 -111.800 -85.033 1.00 50.03 311 GLN A N 1
ATOM 2521 C CA . GLN A 1 311 ? 44.351 -111.526 -84.800 1.00 50.03 311 GLN A CA 1
ATOM 2522 C C . GLN A 1 311 ? 43.653 -112.479 -83.806 1.00 50.03 311 GLN A C 1
ATOM 2524 O O . GLN A 1 311 ? 42.626 -112.117 -83.241 1.00 50.03 311 GLN A O 1
ATOM 2529 N N . SER A 1 312 ? 44.216 -113.664 -83.543 1.00 52.84 312 SER A N 1
ATOM 2530 C CA . SER A 1 312 ? 43.658 -114.622 -82.574 1.00 52.84 312 SER A CA 1
ATOM 2531 C C . SER A 1 312 ? 44.106 -114.398 -81.119 1.00 52.84 312 SER A C 1
ATOM 2533 O O . SER A 1 312 ? 43.579 -115.065 -80.232 1.00 52.84 312 SER A O 1
ATOM 2535 N N . ILE A 1 313 ? 45.073 -113.508 -80.854 1.00 59.75 313 ILE A N 1
ATOM 2536 C CA . ILE A 1 313 ? 45.647 -113.295 -79.507 1.00 59.75 313 ILE A CA 1
ATOM 2537 C C . ILE A 1 313 ? 45.008 -112.091 -78.792 1.00 59.75 313 ILE A C 1
ATOM 2539 O O . ILE A 1 313 ? 44.910 -112.087 -77.565 1.00 59.75 313 ILE A O 1
ATOM 2543 N N . GLU A 1 314 ? 44.537 -111.088 -79.539 1.00 59.12 314 GLU A N 1
ATOM 2544 C CA . GLU A 1 314 ? 43.892 -109.882 -78.991 1.00 59.12 314 GLU A CA 1
ATOM 2545 C C . GLU A 1 314 ? 42.611 -110.221 -78.198 1.00 59.12 314 GLU A C 1
ATOM 2547 O O . GLU A 1 314 ? 42.462 -109.833 -77.038 1.00 59.12 314 GLU A O 1
ATOM 2552 N N . LEU A 1 315 ? 41.714 -111.011 -78.803 1.00 54.84 315 LEU A N 1
ATOM 2553 C CA . LEU A 1 315 ? 40.348 -111.248 -78.312 1.00 54.84 315 LEU A CA 1
ATOM 2554 C C . LEU A 1 315 ? 40.293 -111.891 -76.913 1.00 54.84 315 LEU A C 1
ATOM 2556 O O . LEU A 1 315 ? 39.383 -111.621 -76.131 1.00 54.84 315 LEU A O 1
ATOM 2560 N N . GLN A 1 316 ? 41.279 -112.729 -76.577 1.00 57.19 316 GLN A N 1
ATOM 2561 C CA . GLN A 1 316 ? 41.318 -113.446 -75.299 1.00 57.19 316 GLN A CA 1
ATOM 2562 C C . GLN A 1 316 ? 41.869 -112.590 -74.142 1.00 57.19 316 GLN A C 1
ATOM 2564 O O . GLN A 1 316 ? 41.681 -112.941 -72.978 1.00 57.19 316 GLN A O 1
ATOM 2569 N N . LYS A 1 317 ? 42.505 -111.444 -74.430 1.00 65.31 317 LYS A N 1
ATOM 2570 C CA . LYS A 1 317 ? 42.927 -110.477 -73.401 1.00 65.31 317 LYS A CA 1
ATOM 2571 C C . LYS A 1 317 ? 41.785 -109.555 -72.972 1.00 65.31 317 LYS A C 1
ATOM 2573 O O . LYS A 1 317 ? 41.663 -109.266 -71.784 1.00 65.31 317 LYS A O 1
ATOM 2578 N N . GLU A 1 318 ? 40.938 -109.128 -73.913 1.00 65.38 318 GLU A N 1
ATOM 2579 C CA . GLU A 1 318 ? 39.852 -108.170 -73.647 1.00 65.38 318 GLU A CA 1
ATOM 2580 C C . GLU A 1 318 ? 38.848 -108.695 -72.601 1.00 65.38 318 GLU A C 1
ATOM 2582 O O . GLU A 1 318 ? 38.390 -107.944 -71.738 1.00 65.38 318 GLU A O 1
ATOM 2587 N N . GLN A 1 319 ? 38.549 -110.000 -72.623 1.00 63.09 319 GLN A N 1
ATOM 2588 C CA . GLN A 1 319 ? 37.582 -110.609 -71.702 1.00 63.09 319 GLN A CA 1
ATOM 2589 C C . GLN A 1 319 ? 38.017 -110.540 -70.227 1.00 63.09 319 GLN A C 1
ATOM 2591 O O . GLN A 1 319 ? 37.189 -110.220 -69.377 1.00 63.09 319 GLN A O 1
ATOM 2596 N N . ASN A 1 320 ? 39.301 -110.761 -69.915 1.00 65.00 320 ASN A N 1
ATOM 2597 C CA . ASN A 1 320 ? 39.795 -110.697 -68.530 1.00 65.00 320 ASN A CA 1
ATOM 2598 C C . ASN A 1 320 ? 39.751 -109.272 -67.953 1.00 65.00 320 ASN A C 1
ATOM 2600 O O . ASN A 1 320 ? 39.446 -109.095 -66.774 1.00 65.00 320 ASN A O 1
ATOM 2604 N N . ILE A 1 321 ? 40.022 -108.255 -68.779 1.00 73.31 321 ILE A N 1
ATOM 2605 C CA . ILE A 1 321 ? 40.037 -106.846 -68.352 1.00 73.31 321 ILE A CA 1
ATOM 2606 C C . ILE A 1 321 ? 38.628 -106.389 -67.935 1.00 73.31 321 ILE A C 1
ATOM 2608 O O . ILE A 1 321 ? 38.473 -105.691 -66.930 1.00 73.31 321 ILE A O 1
ATOM 2612 N N . ARG A 1 322 ? 37.580 -106.832 -68.648 1.00 70.19 322 ARG A N 1
ATOM 2613 C CA . ARG A 1 322 ? 36.183 -106.494 -68.311 1.00 70.19 322 ARG A CA 1
ATOM 2614 C C . ARG A 1 322 ? 35.757 -106.983 -66.925 1.00 70.19 322 ARG A C 1
ATOM 2616 O O . ARG A 1 322 ? 35.053 -106.254 -66.233 1.00 70.19 322 ARG A O 1
ATOM 2623 N N . SER A 1 323 ? 36.173 -108.181 -66.509 1.00 67.44 323 SER A N 1
ATOM 2624 C CA . SER A 1 323 ? 35.786 -108.731 -65.202 1.00 67.44 323 SER A CA 1
ATOM 2625 C C . SER A 1 323 ? 36.365 -107.930 -64.033 1.00 67.44 323 SER A C 1
ATOM 2627 O O . SER A 1 323 ? 35.650 -107.671 -63.069 1.00 67.44 323 SER A O 1
ATOM 2629 N N . GLN A 1 324 ? 37.621 -107.482 -64.137 1.00 72.12 324 GLN A N 1
ATOM 2630 C CA . GLN A 1 324 ? 38.272 -106.679 -63.092 1.00 72.12 324 GLN A CA 1
ATOM 2631 C C . GLN A 1 324 ? 37.633 -105.287 -62.964 1.00 72.12 324 GLN A C 1
ATOM 2633 O O . GLN A 1 324 ? 37.311 -104.854 -61.859 1.00 72.12 324 GLN A O 1
ATOM 2638 N N . LEU A 1 325 ? 37.346 -104.630 -64.097 1.00 72.44 325 LEU A N 1
ATOM 2639 C CA . LEU A 1 325 ? 36.641 -103.342 -64.124 1.00 72.44 325 LEU A CA 1
ATOM 2640 C C . LEU A 1 325 ? 35.261 -103.394 -63.451 1.00 72.44 325 LEU A C 1
ATOM 2642 O O . LEU A 1 325 ? 34.834 -102.405 -62.853 1.00 72.44 325 LEU A O 1
ATOM 2646 N N . GLN A 1 326 ? 34.548 -104.520 -63.539 1.00 69.19 326 GLN A N 1
ATOM 2647 C CA . GLN A 1 326 ? 33.212 -104.639 -62.953 1.00 69.19 326 GLN A CA 1
ATOM 2648 C C . GLN A 1 326 ? 33.242 -104.773 -61.419 1.00 69.19 326 GLN A C 1
ATOM 2650 O O . GLN A 1 326 ? 32.354 -104.241 -60.756 1.00 69.19 326 GLN A O 1
ATOM 2655 N N . GLU A 1 327 ? 34.260 -105.420 -60.846 1.00 71.56 327 GLU A N 1
ATOM 2656 C CA . GLU A 1 327 ? 34.415 -105.554 -59.388 1.00 71.56 327 GLU A CA 1
ATOM 2657 C C . GLU A 1 327 ? 34.854 -104.230 -58.730 1.00 71.56 327 GLU A C 1
ATOM 2659 O O . GLU A 1 327 ? 34.362 -103.863 -57.660 1.00 71.56 327 GLU A O 1
ATOM 2664 N N . GLU A 1 328 ? 35.716 -103.455 -59.396 1.00 73.62 328 GLU A N 1
ATOM 2665 C CA . GLU A 1 328 ? 36.162 -102.147 -58.898 1.00 73.62 328 GLU A CA 1
ATOM 2666 C C . GLU A 1 328 ? 35.045 -101.084 -58.933 1.00 73.62 328 GLU A C 1
ATOM 2668 O O . GLU A 1 328 ? 34.912 -100.291 -57.998 1.00 73.62 328 GLU A O 1
ATOM 2673 N N . ASN A 1 329 ? 34.168 -101.121 -59.946 1.00 69.75 329 ASN A N 1
ATOM 2674 C CA . ASN A 1 329 ? 33.008 -100.223 -60.036 1.00 69.75 329 ASN A CA 1
ATOM 2675 C C . ASN A 1 329 ? 32.044 -100.362 -58.842 1.00 69.75 329 ASN A C 1
ATOM 2677 O O . ASN A 1 329 ? 31.524 -99.352 -58.366 1.00 69.75 329 ASN A O 1
ATOM 2681 N N . VAL A 1 330 ? 31.831 -101.576 -58.318 1.00 77.12 330 VAL A N 1
ATOM 2682 C CA . VAL A 1 330 ? 30.955 -101.793 -57.149 1.00 77.12 330 VAL A CA 1
ATOM 2683 C C . VAL A 1 330 ? 31.536 -101.118 -55.901 1.00 77.12 330 VAL A C 1
ATOM 2685 O O . VAL A 1 330 ? 30.826 -100.386 -55.212 1.00 77.12 330 VAL A O 1
ATOM 2688 N N . ARG A 1 331 ? 32.846 -101.262 -55.656 1.00 70.50 331 ARG A N 1
ATOM 2689 C CA . ARG A 1 331 ? 33.530 -100.590 -54.532 1.00 70.50 331 ARG A CA 1
ATOM 2690 C C . ARG A 1 331 ? 33.496 -99.065 -54.641 1.00 70.50 331 ARG A C 1
ATOM 2692 O O . ARG A 1 331 ? 33.407 -98.378 -53.625 1.00 70.50 331 ARG A O 1
ATOM 2699 N N . LEU A 1 332 ? 33.563 -98.524 -55.859 1.00 74.38 332 LEU A N 1
ATOM 2700 C CA . LEU A 1 332 ? 33.407 -97.085 -56.086 1.00 74.38 332 LEU A CA 1
ATOM 2701 C C . LEU A 1 332 ? 31.977 -96.617 -55.777 1.00 74.38 332 LEU A C 1
ATOM 2703 O O . LEU A 1 332 ? 31.817 -95.582 -55.133 1.00 74.38 332 LEU A O 1
ATOM 2707 N N . GLN A 1 333 ? 30.947 -97.389 -56.142 1.00 70.56 333 GLN A N 1
ATOM 2708 C CA . GLN A 1 333 ? 29.551 -97.068 -55.811 1.00 70.56 333 GLN A CA 1
ATOM 2709 C C . GLN A 1 333 ? 29.280 -97.072 -54.298 1.00 70.56 333 GLN A C 1
ATOM 2711 O O . GLN A 1 333 ? 28.673 -96.126 -53.796 1.00 70.56 333 GLN A O 1
ATOM 2716 N N . GLU A 1 334 ? 29.783 -98.064 -53.554 1.00 71.62 334 GLU A N 1
ATOM 2717 C CA . GLU A 1 334 ? 29.689 -98.087 -52.082 1.00 71.62 334 GLU A CA 1
ATOM 2718 C C . GLU A 1 334 ? 30.345 -96.847 -51.451 1.00 71.62 334 GLU A C 1
ATOM 2720 O O . GLU A 1 334 ? 29.796 -96.225 -50.538 1.00 71.62 334 GLU A O 1
ATOM 2725 N N . LYS A 1 335 ? 31.507 -96.435 -51.973 1.00 73.19 335 LYS A N 1
ATOM 2726 C CA . LYS A 1 335 ? 32.245 -95.282 -51.445 1.00 73.19 335 LYS A CA 1
ATOM 2727 C C . LYS A 1 335 ? 31.575 -93.945 -51.782 1.00 73.19 335 LYS A C 1
ATOM 2729 O O . LYS A 1 335 ? 31.544 -93.064 -50.925 1.00 73.19 335 LYS A O 1
ATOM 2734 N N . ILE A 1 336 ? 30.974 -93.811 -52.966 1.00 71.56 336 ILE A N 1
ATOM 2735 C CA . ILE A 1 336 ? 30.151 -92.646 -53.339 1.00 71.56 336 ILE A CA 1
ATOM 2736 C C . ILE A 1 336 ? 28.942 -92.514 -52.403 1.00 71.56 336 ILE A C 1
ATOM 2738 O O . ILE A 1 336 ? 28.677 -91.416 -51.918 1.00 71.56 336 ILE A O 1
ATOM 2742 N N . ALA A 1 337 ? 28.257 -93.617 -52.080 1.00 70.38 337 ALA A N 1
ATOM 2743 C CA . ALA A 1 337 ? 27.139 -93.591 -51.135 1.00 70.38 337 ALA A CA 1
ATOM 2744 C C . ALA A 1 337 ? 27.568 -93.080 -49.745 1.00 70.38 337 ALA A C 1
ATOM 2746 O O . ALA A 1 337 ? 26.873 -92.254 -49.158 1.00 70.38 337 ALA A O 1
ATOM 2747 N N . SER A 1 338 ? 28.746 -93.490 -49.253 1.00 69.94 338 SER A N 1
ATOM 2748 C CA . SER A 1 338 ? 29.265 -93.019 -47.957 1.00 69.94 338 SER A CA 1
ATOM 2749 C C . SER A 1 338 ? 29.595 -91.518 -47.913 1.00 69.94 338 SER A C 1
ATOM 2751 O O . SER A 1 338 ? 29.461 -90.897 -46.862 1.00 69.94 338 SER A O 1
ATOM 2753 N N . LEU A 1 339 ? 29.977 -90.914 -49.045 1.00 68.25 339 LEU A N 1
ATOM 2754 C CA . LEU A 1 339 ? 30.232 -89.470 -49.140 1.00 68.25 339 LEU A CA 1
ATOM 2755 C C . LEU A 1 339 ? 28.924 -88.662 -49.141 1.00 68.25 339 LEU A C 1
ATOM 2757 O O . LEU A 1 339 ? 28.837 -87.636 -48.471 1.00 68.25 339 LEU A O 1
ATOM 2761 N N . GLN A 1 340 ? 27.875 -89.173 -49.796 1.00 64.06 340 GLN A N 1
ATOM 2762 C CA . GLN A 1 340 ? 26.568 -88.507 -49.871 1.00 64.06 340 GLN A CA 1
ATOM 2763 C C . GLN A 1 340 ? 25.848 -88.353 -48.521 1.00 64.06 340 GLN A C 1
ATOM 2765 O O . GLN A 1 340 ? 24.912 -87.559 -48.432 1.00 64.06 340 GLN A O 1
ATOM 2770 N N . ASP A 1 341 ? 26.236 -89.088 -47.474 1.00 67.31 341 ASP A N 1
ATOM 2771 C CA . ASP A 1 341 ? 25.738 -88.853 -46.111 1.00 67.31 341 ASP A CA 1
ATOM 2772 C C . ASP A 1 341 ? 26.560 -87.801 -45.346 1.00 67.31 341 ASP A C 1
ATOM 2774 O O . ASP A 1 341 ? 25.993 -87.055 -44.548 1.00 67.31 341 ASP A O 1
ATOM 2778 N N . VAL A 1 342 ? 27.855 -87.656 -45.648 1.00 66.56 342 VAL A N 1
ATOM 2779 C CA . VAL A 1 342 ? 28.716 -86.602 -45.078 1.00 66.56 342 VAL A CA 1
ATOM 2780 C C . VAL A 1 342 ? 28.328 -85.222 -45.624 1.00 66.56 342 VAL A C 1
ATOM 2782 O O . VAL A 1 342 ? 28.227 -84.263 -44.856 1.00 66.56 342 VAL A O 1
ATOM 2785 N N . ASP A 1 343 ? 27.992 -85.123 -46.914 1.00 67.06 343 ASP A N 1
ATOM 2786 C CA . ASP A 1 343 ? 27.485 -83.881 -47.523 1.00 67.06 343 ASP A CA 1
ATOM 2787 C C . ASP A 1 343 ? 26.211 -83.360 -46.822 1.00 67.06 343 ASP A C 1
ATOM 2789 O O . ASP A 1 343 ? 26.038 -82.153 -46.642 1.00 67.06 343 ASP A O 1
ATOM 2793 N N . LYS A 1 344 ? 25.328 -84.258 -46.356 1.00 71.44 344 LYS A N 1
ATOM 2794 C CA . LYS A 1 344 ? 24.085 -83.892 -45.643 1.00 71.44 344 LYS A CA 1
ATOM 2795 C C . LYS A 1 344 ? 24.343 -83.308 -44.254 1.00 71.44 344 LYS A C 1
ATOM 2797 O O . LYS A 1 344 ? 23.546 -82.495 -43.791 1.00 71.44 344 LYS A O 1
ATOM 2802 N N . GLU A 1 345 ? 25.420 -83.714 -43.584 1.00 71.00 345 GLU A N 1
ATOM 2803 C CA . GLU A 1 345 ? 25.847 -83.110 -42.315 1.00 71.00 345 GLU A CA 1
ATOM 2804 C C . GLU A 1 345 ? 26.455 -81.720 -42.560 1.00 71.00 345 GLU A C 1
ATOM 2806 O O . GLU A 1 345 ? 26.102 -80.764 -41.867 1.00 71.00 345 GLU A O 1
ATOM 2811 N N . HIS A 1 346 ? 27.287 -81.571 -43.600 1.00 71.62 346 HIS A N 1
ATOM 2812 C CA . HIS A 1 346 ? 27.862 -80.275 -43.973 1.00 71.62 346 HIS A CA 1
ATOM 2813 C C . HIS A 1 346 ? 26.807 -79.230 -44.358 1.00 71.62 346 HIS A C 1
ATOM 2815 O O . HIS A 1 346 ? 26.944 -78.078 -43.953 1.00 71.62 346 HIS A O 1
ATOM 2821 N N . VAL A 1 347 ? 25.739 -79.608 -45.073 1.00 74.44 347 VAL A N 1
ATOM 2822 C CA . VAL A 1 347 ? 24.640 -78.681 -45.412 1.00 74.44 347 VAL A CA 1
ATOM 2823 C C . VAL A 1 347 ? 23.939 -78.146 -44.155 1.00 74.44 347 VAL A C 1
ATOM 2825 O O . VAL A 1 347 ? 23.748 -76.938 -44.045 1.00 74.44 347 VAL A O 1
ATOM 2828 N N . LYS A 1 348 ? 23.636 -78.998 -43.163 1.00 73.81 348 LYS A N 1
ATOM 2829 C CA . LYS A 1 348 ? 23.046 -78.543 -41.885 1.00 73.81 348 LYS A CA 1
ATOM 2830 C C . LYS A 1 348 ? 23.973 -77.584 -41.141 1.00 73.81 348 LYS A C 1
ATOM 2832 O O . LYS A 1 348 ? 23.514 -76.589 -40.586 1.00 73.81 348 LYS A O 1
ATOM 2837 N N . LEU A 1 349 ? 25.273 -77.893 -41.117 1.00 76.94 349 LEU A N 1
ATOM 2838 C CA . LEU A 1 349 ? 26.268 -77.057 -40.450 1.00 76.94 349 LEU A CA 1
ATOM 2839 C C . LEU A 1 349 ? 26.380 -75.685 -41.135 1.00 76.94 349 LEU A C 1
ATOM 2841 O O . LEU A 1 349 ? 26.462 -74.664 -40.451 1.00 76.94 349 LEU A O 1
ATOM 2845 N N . LEU A 1 350 ? 26.315 -75.656 -42.471 1.00 75.81 350 LEU A N 1
ATOM 2846 C CA . LEU A 1 350 ? 26.317 -74.434 -43.272 1.00 75.81 350 LEU A CA 1
ATOM 2847 C C . LEU A 1 350 ? 25.093 -73.555 -42.973 1.00 75.81 350 LEU A C 1
ATOM 2849 O O . LEU A 1 350 ? 25.270 -72.368 -42.704 1.00 75.81 350 LEU A O 1
ATOM 2853 N N . ASP A 1 351 ? 23.888 -74.137 -42.923 1.00 73.12 351 ASP A N 1
ATOM 2854 C CA . ASP A 1 351 ? 22.662 -73.427 -42.527 1.00 73.12 351 ASP A CA 1
ATOM 2855 C C . ASP A 1 351 ? 22.806 -72.808 -41.124 1.00 73.12 351 ASP A C 1
ATOM 2857 O O . ASP A 1 351 ? 22.522 -71.621 -40.935 1.00 73.12 351 ASP A O 1
ATOM 2861 N N . THR A 1 352 ? 23.314 -73.562 -40.136 1.00 71.88 352 THR A N 1
ATOM 2862 C CA . THR A 1 352 ? 23.531 -73.015 -38.783 1.00 71.88 352 THR A CA 1
ATOM 2863 C C . THR A 1 352 ? 24.546 -71.870 -38.771 1.00 71.88 352 THR A C 1
ATOM 2865 O O . THR A 1 352 ? 24.260 -70.812 -38.205 1.00 71.88 352 THR A O 1
ATOM 2868 N N . LEU A 1 353 ? 25.678 -72.013 -39.470 1.00 75.19 353 LEU A N 1
ATOM 2869 C CA . LEU A 1 353 ? 26.706 -70.970 -39.563 1.00 75.19 353 LEU A CA 1
ATOM 2870 C C . LEU A 1 353 ? 26.167 -69.700 -40.247 1.00 75.19 353 LEU A C 1
ATOM 2872 O O . LEU A 1 353 ? 26.504 -68.579 -39.863 1.00 75.19 353 LEU A O 1
ATOM 2876 N N . GLN A 1 354 ? 25.292 -69.867 -41.242 1.00 73.06 354 GLN A N 1
ATOM 2877 C CA . GLN A 1 354 ? 24.632 -68.766 -41.935 1.00 73.06 354 GLN A CA 1
ATOM 2878 C C . GLN A 1 354 ? 23.646 -68.025 -41.016 1.00 73.06 354 GLN A C 1
ATOM 2880 O O . GLN A 1 354 ? 23.605 -66.792 -41.053 1.00 73.06 354 GLN A O 1
ATOM 2885 N N . THR A 1 355 ? 22.922 -68.728 -40.134 1.00 75.62 355 THR A N 1
ATOM 2886 C CA . THR A 1 355 ? 22.071 -68.073 -39.121 1.00 75.62 355 THR A CA 1
ATOM 2887 C C . THR A 1 355 ? 22.873 -67.293 -38.075 1.00 75.62 355 THR A C 1
ATOM 2889 O O . THR A 1 355 ? 22.522 -66.146 -37.790 1.00 75.62 355 THR A O 1
ATOM 2892 N N . GLU A 1 356 ? 23.990 -67.831 -37.566 1.00 70.94 356 GLU A N 1
ATOM 2893 C CA . GLU A 1 356 ? 24.868 -67.088 -36.646 1.00 70.94 356 GLU A CA 1
ATOM 2894 C C . GLU A 1 356 ? 25.479 -65.849 -37.315 1.00 70.94 356 GLU A C 1
ATOM 2896 O O . GLU A 1 356 ? 25.521 -64.773 -36.716 1.00 70.94 356 GLU A O 1
ATOM 2901 N N . CYS A 1 357 ? 25.892 -65.960 -38.582 1.00 72.12 357 CYS A N 1
ATOM 2902 C CA . CYS A 1 357 ? 26.445 -64.841 -39.344 1.00 72.12 357 CYS A CA 1
ATOM 2903 C C . CYS A 1 357 ? 25.418 -63.708 -39.545 1.00 72.12 357 CYS A C 1
ATOM 2905 O O . CYS A 1 357 ? 25.749 -62.531 -39.375 1.00 72.12 357 CYS A O 1
ATOM 2907 N N . MET A 1 358 ? 24.148 -64.041 -39.816 1.00 73.62 358 MET A N 1
ATOM 2908 C CA . MET A 1 358 ? 23.062 -63.050 -39.859 1.00 73.62 358 MET A CA 1
ATOM 2909 C C . MET A 1 358 ? 22.832 -62.381 -38.497 1.00 73.62 358 MET A C 1
ATOM 2911 O O . MET A 1 358 ? 22.671 -61.160 -38.437 1.00 73.62 358 MET A O 1
ATOM 2915 N N . MET A 1 359 ? 22.857 -63.150 -37.405 1.00 76.62 359 MET A N 1
ATOM 2916 C CA . MET A 1 359 ? 22.643 -62.631 -36.051 1.00 76.62 359 MET A CA 1
ATOM 2917 C C . MET A 1 359 ? 23.796 -61.717 -35.598 1.00 76.62 359 MET A C 1
ATOM 2919 O O . MET A 1 359 ? 23.557 -60.639 -35.052 1.00 76.62 359 MET A O 1
ATOM 2923 N N . LYS A 1 360 ? 25.047 -62.084 -35.917 1.00 78.56 360 LYS A N 1
ATOM 2924 C CA . LYS A 1 360 ? 26.236 -61.238 -35.715 1.00 78.56 360 LYS A CA 1
ATOM 2925 C C . LYS A 1 360 ? 26.125 -59.925 -36.489 1.00 78.56 360 LYS A C 1
ATOM 2927 O O . LYS A 1 360 ? 26.380 -58.871 -35.913 1.00 78.56 360 LYS A O 1
ATOM 2932 N N . LYS A 1 361 ? 25.689 -59.969 -37.754 1.00 79.62 361 LYS A N 1
ATOM 2933 C CA . LYS A 1 361 ? 25.527 -58.762 -38.577 1.00 79.62 361 LYS A CA 1
ATOM 2934 C C . LYS A 1 361 ? 24.483 -57.800 -38.000 1.00 79.62 361 LYS A C 1
ATOM 2936 O O . LYS A 1 361 ? 24.738 -56.603 -37.944 1.00 79.62 361 LYS A O 1
ATOM 2941 N N . GLN A 1 362 ? 23.348 -58.306 -37.514 1.00 76.31 362 GLN A N 1
ATOM 2942 C CA . GLN A 1 362 ? 22.338 -57.476 -36.838 1.00 76.31 362 GLN A CA 1
ATOM 2943 C C . GLN A 1 362 ? 22.885 -56.823 -35.557 1.00 76.31 362 GLN A C 1
ATOM 2945 O O . GLN A 1 362 ? 22.568 -55.668 -35.265 1.00 76.31 362 GLN A O 1
ATOM 2950 N N . LEU A 1 363 ? 23.737 -57.532 -34.809 1.00 76.12 363 LEU A N 1
ATOM 2951 C CA . LEU A 1 363 ? 24.386 -56.990 -33.615 1.00 76.12 363 LEU A CA 1
ATOM 2952 C C . LEU A 1 363 ? 25.425 -55.909 -33.963 1.00 76.12 363 LEU A C 1
ATOM 2954 O O . LEU A 1 363 ? 25.487 -54.885 -33.288 1.00 76.12 363 LEU A O 1
ATOM 2958 N N . GLU A 1 364 ? 26.191 -56.091 -35.042 1.00 77.88 364 GLU A N 1
ATOM 2959 C CA . GLU A 1 364 ? 27.123 -55.085 -35.573 1.00 77.88 364 GLU A CA 1
ATOM 2960 C C . GLU A 1 364 ? 26.396 -53.847 -36.114 1.00 77.88 364 GLU A C 1
ATOM 2962 O O . GLU A 1 364 ? 26.823 -52.724 -35.856 1.00 77.88 364 GLU A O 1
ATOM 2967 N N . GLU A 1 365 ? 25.279 -54.013 -36.824 1.00 79.75 365 GLU A N 1
ATOM 2968 C CA . GLU A 1 365 ? 24.440 -52.900 -37.289 1.00 79.75 365 GLU A CA 1
ATOM 2969 C C . GLU A 1 365 ? 23.853 -52.105 -36.106 1.00 79.75 365 GLU A C 1
ATOM 2971 O O . GLU A 1 365 ? 23.902 -50.873 -36.108 1.00 79.75 365 GLU A O 1
ATOM 2976 N N . SER A 1 366 ? 23.397 -52.792 -35.052 1.00 76.50 366 SER A N 1
ATOM 2977 C CA . SER A 1 366 ? 22.913 -52.168 -33.810 1.00 76.50 366 SER A CA 1
ATOM 2978 C C . SER A 1 366 ? 24.021 -51.428 -33.042 1.00 76.50 366 SER A C 1
ATOM 2980 O O . SER A 1 366 ? 23.838 -50.283 -32.621 1.00 76.50 366 SER A O 1
ATOM 2982 N N . LEU A 1 367 ? 25.209 -52.033 -32.915 1.00 81.31 367 LEU A N 1
ATOM 2983 C CA . LEU A 1 367 ? 26.366 -51.412 -32.263 1.00 81.31 367 LEU A CA 1
ATOM 2984 C C . LEU A 1 367 ? 26.836 -50.159 -33.016 1.00 81.31 367 LEU A C 1
ATOM 2986 O O . LEU A 1 367 ? 27.110 -49.133 -32.396 1.00 81.31 367 LEU A O 1
ATOM 2990 N N . ASN A 1 368 ? 26.879 -50.209 -34.350 1.00 81.06 368 ASN A N 1
ATOM 2991 C CA . ASN A 1 368 ? 27.233 -49.055 -35.177 1.00 81.06 368 ASN A CA 1
ATOM 2992 C C . ASN A 1 368 ? 26.202 -47.919 -35.068 1.00 81.06 368 ASN A C 1
ATOM 2994 O O . ASN A 1 368 ? 26.596 -46.754 -35.016 1.00 81.06 368 ASN A O 1
ATOM 2998 N N . ALA A 1 369 ? 24.904 -48.231 -34.971 1.00 80.88 369 ALA A N 1
ATOM 2999 C CA . ALA A 1 369 ? 23.869 -47.227 -34.716 1.00 80.88 369 ALA A CA 1
ATOM 3000 C C . ALA A 1 369 ? 24.047 -46.554 -33.341 1.00 80.88 369 ALA A C 1
ATOM 3002 O O . ALA A 1 369 ? 23.975 -45.330 -33.237 1.00 80.88 369 ALA A O 1
ATOM 3003 N N . MET A 1 370 ? 24.360 -47.330 -32.298 1.00 75.94 370 MET A N 1
ATOM 3004 C CA . MET A 1 370 ? 24.616 -46.800 -30.954 1.00 75.94 370 MET A CA 1
ATOM 3005 C C . MET A 1 370 ? 25.882 -45.927 -30.903 1.00 75.94 370 MET A C 1
ATOM 3007 O O . MET A 1 370 ? 25.867 -44.851 -30.311 1.00 75.94 370 MET A O 1
ATOM 3011 N N . LEU A 1 371 ? 26.960 -46.335 -31.582 1.00 79.75 371 LEU A N 1
ATOM 3012 C CA . LEU A 1 371 ? 28.191 -45.543 -31.712 1.00 79.75 371 LEU A CA 1
ATOM 3013 C C . LEU A 1 371 ? 27.993 -44.255 -32.530 1.00 79.75 371 LEU A C 1
ATOM 3015 O O . LEU A 1 371 ? 28.672 -43.259 -32.273 1.00 79.75 371 LEU A O 1
ATOM 3019 N N . ALA A 1 372 ? 27.075 -44.249 -33.500 1.00 78.19 372 ALA A N 1
ATOM 3020 C CA . ALA A 1 372 ? 26.710 -43.042 -34.239 1.00 78.19 372 ALA A CA 1
ATOM 3021 C C . ALA A 1 372 ? 25.952 -42.038 -33.354 1.00 78.19 372 ALA A C 1
ATOM 3023 O O . ALA A 1 372 ? 26.250 -40.846 -33.408 1.00 78.19 372 ALA A O 1
ATOM 3024 N N . GLU A 1 373 ? 25.033 -42.510 -32.506 1.00 78.00 373 GLU A N 1
ATOM 3025 C CA . GLU A 1 373 ? 24.294 -41.651 -31.572 1.00 78.00 373 GLU A CA 1
ATOM 3026 C C . GLU A 1 373 ? 25.189 -41.117 -30.442 1.00 78.00 373 GLU A C 1
ATOM 3028 O O . GLU A 1 373 ? 25.121 -39.932 -30.125 1.00 78.00 373 GLU A O 1
ATOM 3033 N N . ILE A 1 374 ? 26.115 -41.927 -29.911 1.00 73.75 374 ILE A N 1
ATOM 3034 C CA . ILE A 1 374 ? 27.138 -41.451 -28.961 1.00 73.75 374 ILE A CA 1
ATOM 3035 C C . ILE A 1 374 ? 27.954 -40.309 -29.585 1.00 73.75 374 ILE A C 1
ATOM 3037 O O . ILE A 1 374 ? 28.058 -39.243 -28.987 1.00 73.75 374 ILE A O 1
ATOM 3041 N N . LYS A 1 375 ? 28.429 -40.459 -30.830 1.00 80.19 375 LYS A N 1
ATOM 3042 C CA . LYS A 1 375 ? 29.148 -39.386 -31.546 1.00 80.19 375 LYS A CA 1
ATOM 3043 C C . LYS A 1 375 ? 28.285 -38.159 -31.860 1.00 80.19 375 LYS A C 1
ATOM 3045 O O . LYS A 1 375 ? 28.825 -37.067 -32.041 1.00 80.19 375 LYS A O 1
ATOM 3050 N N . ARG A 1 376 ? 26.959 -38.314 -31.950 1.00 83.50 376 ARG A N 1
ATOM 3051 C CA . ARG A 1 376 ? 26.012 -37.195 -32.084 1.00 83.50 376 ARG A CA 1
ATOM 3052 C C . ARG A 1 376 ? 25.943 -36.403 -30.775 1.00 83.50 376 ARG A C 1
ATOM 3054 O O . ARG A 1 376 ? 26.086 -35.184 -30.808 1.00 83.50 376 ARG A O 1
ATOM 3061 N N . LEU A 1 377 ? 25.821 -37.105 -29.648 1.00 73.62 377 LEU A N 1
ATOM 3062 C CA . LEU A 1 377 ? 25.767 -36.536 -28.299 1.00 73.62 377 LEU A CA 1
ATOM 3063 C C . LEU A 1 377 ? 27.101 -35.902 -27.869 1.00 73.62 377 LEU A C 1
ATOM 3065 O O . LEU A 1 377 ? 27.094 -34.781 -27.373 1.00 73.62 377 LEU A O 1
ATOM 3069 N N . GLU A 1 378 ? 28.247 -36.541 -28.134 1.00 77.75 378 GLU A N 1
ATOM 3070 C CA . GLU A 1 378 ? 29.585 -35.962 -27.893 1.00 77.75 378 GLU A CA 1
ATOM 3071 C C . GLU A 1 378 ? 29.766 -34.631 -28.646 1.00 77.75 378 GLU A C 1
ATOM 3073 O O . GLU A 1 378 ? 30.344 -33.676 -28.126 1.00 77.75 378 GLU A O 1
ATOM 3078 N N . LYS A 1 379 ? 29.228 -34.536 -29.869 1.00 77.00 379 LYS A N 1
ATOM 3079 C CA . LYS A 1 379 ? 29.266 -33.313 -30.681 1.00 77.00 379 LYS A CA 1
ATOM 3080 C C . LYS A 1 379 ? 28.281 -32.244 -30.194 1.00 77.00 379 LYS A C 1
ATOM 3082 O O . LYS A 1 379 ? 28.571 -31.055 -30.331 1.00 77.00 379 LYS A O 1
ATOM 3087 N N . GLU A 1 380 ? 27.146 -32.638 -29.616 1.00 71.25 380 GLU A N 1
ATOM 3088 C CA . GLU A 1 380 ? 26.245 -31.715 -28.918 1.00 71.25 380 GLU A CA 1
ATOM 3089 C C . GLU A 1 380 ? 26.891 -31.177 -27.632 1.00 71.25 380 GLU A C 1
ATOM 3091 O O . GLU A 1 380 ? 26.915 -29.957 -27.464 1.00 71.25 380 GLU A O 1
ATOM 3096 N N . GLU A 1 381 ? 27.517 -32.023 -26.800 1.00 70.50 381 GLU A N 1
ATOM 3097 C CA . GLU A 1 381 ? 28.298 -31.598 -25.622 1.00 70.50 381 GLU A CA 1
ATOM 3098 C C . GLU A 1 381 ? 29.401 -30.609 -26.025 1.00 70.50 381 GLU A C 1
ATOM 3100 O O . GLU A 1 381 ? 29.499 -29.526 -25.448 1.00 70.50 381 GLU A O 1
ATOM 3105 N N . GLU A 1 382 ? 30.187 -30.918 -27.063 1.00 75.94 382 GLU A N 1
ATOM 3106 C CA . GLU A 1 382 ? 31.246 -30.024 -27.542 1.00 75.94 382 GLU A CA 1
ATOM 3107 C C . GLU A 1 382 ? 30.688 -28.677 -28.046 1.00 75.94 382 GLU A C 1
ATOM 3109 O O . GLU A 1 382 ? 31.315 -27.631 -27.858 1.00 75.94 382 GLU A O 1
ATOM 3114 N N . SER A 1 383 ? 29.493 -28.671 -28.650 1.00 73.00 383 SER A N 1
ATOM 3115 C CA . SER A 1 383 ? 28.829 -27.441 -29.102 1.00 73.00 383 SER A CA 1
ATOM 3116 C C . SER A 1 383 ? 28.286 -26.594 -27.944 1.00 73.00 383 SER A C 1
ATOM 3118 O O . SER A 1 383 ? 28.491 -25.380 -27.930 1.00 73.00 383 SER A O 1
ATOM 3120 N N . LEU A 1 384 ? 27.679 -27.225 -26.933 1.00 66.56 384 LEU A N 1
ATOM 3121 C CA . LEU A 1 384 ? 27.188 -26.568 -25.719 1.00 66.56 384 LEU A CA 1
ATOM 3122 C C . LEU A 1 384 ? 28.348 -26.029 -24.877 1.00 66.56 384 LEU A C 1
ATOM 3124 O O . LEU A 1 384 ? 28.268 -24.916 -24.358 1.00 66.56 384 LEU A O 1
ATOM 3128 N N . LYS A 1 385 ? 29.461 -26.768 -24.800 1.00 74.12 385 LYS A N 1
ATOM 3129 C CA . LYS A 1 385 ? 30.679 -26.325 -24.118 1.00 74.12 385 LYS A CA 1
ATOM 3130 C C . LYS A 1 385 ? 31.301 -25.111 -24.808 1.00 74.12 385 LYS A C 1
ATOM 3132 O O . LYS A 1 385 ? 31.643 -24.155 -24.122 1.00 74.12 385 LYS A O 1
ATOM 3137 N N . LYS A 1 386 ? 31.353 -25.083 -26.146 1.00 75.38 386 LYS A N 1
ATOM 3138 C CA . LYS A 1 386 ? 31.785 -23.898 -26.915 1.00 75.38 386 LYS A CA 1
ATOM 3139 C C . LYS A 1 386 ? 30.848 -22.701 -26.723 1.00 75.38 386 LYS A C 1
ATOM 3141 O O . LYS A 1 386 ? 31.335 -21.579 -26.623 1.00 75.38 386 LYS A O 1
ATOM 3146 N N . LEU A 1 387 ? 29.535 -22.925 -26.625 1.00 70.19 387 LEU A N 1
ATOM 3147 C CA . LEU A 1 387 ? 28.564 -21.864 -26.336 1.00 70.19 387 LEU A CA 1
ATOM 3148 C C . LEU A 1 387 ? 28.771 -21.280 -24.926 1.00 70.19 387 LEU A C 1
ATOM 3150 O O . LEU A 1 387 ? 28.828 -20.065 -24.766 1.00 70.19 387 LEU A O 1
ATOM 3154 N N . SER A 1 388 ? 28.966 -22.143 -23.924 1.00 64.38 388 SER A N 1
ATOM 3155 C CA . SER A 1 388 ? 29.281 -21.757 -22.540 1.00 64.38 388 SER A CA 1
ATOM 3156 C C . SER A 1 388 ? 30.625 -21.024 -22.435 1.00 64.38 388 SER A C 1
ATOM 3158 O O . SER A 1 388 ? 30.716 -19.976 -21.802 1.00 64.38 388 SER A O 1
ATOM 3160 N N . GLU A 1 389 ? 31.665 -21.496 -23.127 1.00 73.75 389 GLU A N 1
ATOM 3161 C CA . GLU A 1 389 ? 32.966 -20.819 -23.194 1.00 73.75 389 GLU A CA 1
ATOM 3162 C C . GLU A 1 389 ? 32.876 -19.441 -23.866 1.00 73.75 389 GLU A C 1
ATOM 3164 O O . GLU A 1 389 ? 33.510 -18.501 -23.390 1.00 73.75 389 GLU A O 1
ATOM 3169 N N . GLN A 1 390 ? 32.061 -19.282 -24.915 1.00 70.62 390 GLN A N 1
ATOM 3170 C CA . GLN A 1 390 ? 31.786 -17.977 -25.530 1.00 70.62 390 GLN A CA 1
ATOM 3171 C C . GLN A 1 390 ? 31.009 -17.050 -24.587 1.00 70.62 390 GLN A C 1
ATOM 3173 O O . GLN A 1 390 ? 31.392 -15.894 -24.424 1.00 70.62 390 GLN A O 1
ATOM 3178 N N . GLN A 1 391 ? 29.968 -17.552 -23.922 1.00 66.94 391 GLN A N 1
ATOM 3179 C CA . GLN A 1 391 ? 29.146 -16.775 -22.990 1.00 66.94 391 GLN A CA 1
ATOM 3180 C C . GLN A 1 391 ? 29.936 -16.351 -21.738 1.00 66.94 391 GLN A C 1
ATOM 3182 O O . GLN A 1 391 ? 29.774 -15.235 -21.241 1.00 66.94 391 GLN A O 1
ATOM 3187 N N . ASN A 1 392 ? 30.857 -17.200 -21.274 1.00 68.06 392 ASN A N 1
ATOM 3188 C CA . ASN A 1 392 ? 31.818 -16.866 -20.227 1.00 68.06 392 ASN A CA 1
ATOM 3189 C C . ASN A 1 392 ? 32.865 -15.858 -20.717 1.00 68.06 392 ASN A C 1
ATOM 3191 O O . ASN A 1 392 ? 33.157 -14.912 -20.000 1.00 68.06 392 ASN A O 1
ATOM 3195 N N . GLN A 1 393 ? 33.390 -15.975 -21.941 1.00 73.62 393 GLN A N 1
ATOM 3196 C CA . GLN A 1 393 ? 34.299 -14.962 -22.498 1.00 73.62 393 GLN A CA 1
ATOM 3197 C C . GLN A 1 393 ? 33.616 -13.599 -22.682 1.00 73.62 393 GLN A C 1
ATOM 3199 O O . GLN A 1 393 ? 34.238 -12.570 -22.419 1.00 73.62 393 GLN A O 1
ATOM 3204 N N . GLU A 1 394 ? 32.343 -13.567 -23.085 1.00 68.94 394 GLU A N 1
ATOM 3205 C CA . GLU A 1 394 ? 31.562 -12.332 -23.202 1.00 68.94 394 GLU A CA 1
ATOM 3206 C C . GLU A 1 394 ? 31.265 -11.709 -21.830 1.00 68.94 394 GLU A C 1
ATOM 3208 O O . GLU A 1 394 ? 31.442 -10.500 -21.660 1.00 68.94 394 GLU A O 1
ATOM 3213 N N . SER A 1 395 ? 30.893 -12.509 -20.823 1.00 62.50 395 SER A N 1
ATOM 3214 C CA . SER A 1 395 ? 30.683 -12.001 -19.460 1.00 62.50 395 SER A CA 1
ATOM 3215 C C . SER A 1 395 ? 31.988 -11.501 -18.830 1.00 62.50 395 SER A C 1
ATOM 3217 O O . SER A 1 395 ? 32.004 -10.441 -18.209 1.00 62.50 395 SER A O 1
ATOM 3219 N N . ASP A 1 396 ? 33.106 -12.179 -19.079 1.00 69.00 396 ASP A N 1
ATOM 3220 C CA . ASP A 1 396 ? 34.444 -11.813 -18.618 1.00 69.00 396 ASP A CA 1
ATOM 3221 C C . ASP A 1 396 ? 34.976 -10.552 -19.339 1.00 69.00 396 ASP A C 1
ATOM 3223 O O . ASP A 1 396 ? 35.608 -9.686 -18.727 1.00 69.00 396 ASP A O 1
ATOM 3227 N N . LEU A 1 397 ? 34.644 -10.362 -20.624 1.00 74.62 397 LEU A N 1
ATOM 3228 C CA . LEU A 1 397 ? 34.821 -9.087 -21.333 1.00 74.62 397 LEU A CA 1
ATOM 3229 C C . LEU A 1 397 ? 33.958 -7.979 -20.714 1.00 74.62 397 LEU A C 1
ATOM 3231 O O . LEU A 1 397 ? 34.487 -6.904 -20.436 1.00 74.62 397 LEU A O 1
ATOM 3235 N N . LYS A 1 398 ? 32.684 -8.241 -20.397 1.00 71.50 398 LYS A N 1
ATOM 3236 C CA . LYS A 1 398 ? 31.810 -7.276 -19.706 1.00 71.50 398 LYS A CA 1
ATOM 3237 C C . LYS A 1 398 ? 32.319 -6.916 -18.312 1.00 71.50 398 LYS A C 1
ATOM 3239 O O . LYS A 1 398 ? 32.268 -5.754 -17.922 1.00 71.50 398 LYS A O 1
ATOM 3244 N N . ILE A 1 399 ? 32.881 -7.873 -17.578 1.00 71.12 399 ILE A N 1
ATOM 3245 C CA . ILE A 1 399 ? 33.511 -7.651 -16.272 1.00 71.12 399 ILE A CA 1
ATOM 3246 C C . ILE A 1 399 ? 34.803 -6.834 -16.421 1.00 71.12 399 ILE A C 1
ATOM 3248 O O . ILE A 1 399 ? 35.063 -5.973 -15.580 1.00 71.12 399 ILE A O 1
ATOM 3252 N N . ARG A 1 400 ? 35.598 -7.028 -17.485 1.00 70.25 400 ARG A N 1
ATOM 3253 C CA . ARG A 1 400 ? 36.753 -6.159 -17.793 1.00 70.25 400 ARG A CA 1
ATOM 3254 C C . ARG A 1 400 ? 36.325 -4.749 -18.194 1.00 70.25 400 ARG A C 1
ATOM 3256 O O . ARG A 1 400 ? 36.906 -3.799 -17.678 1.00 70.25 400 ARG A O 1
ATOM 3263 N N . GLU A 1 401 ? 35.306 -4.595 -19.038 1.00 71.69 401 GLU A N 1
ATOM 3264 C CA . GLU A 1 401 ? 34.725 -3.294 -19.394 1.00 71.69 401 GLU A CA 1
ATOM 3265 C C . GLU A 1 401 ? 34.202 -2.562 -18.154 1.00 71.69 401 GLU A C 1
ATOM 3267 O O . GLU A 1 401 ? 34.550 -1.406 -17.939 1.00 71.69 401 GLU A O 1
ATOM 3272 N N . LEU A 1 402 ? 33.440 -3.240 -17.290 1.00 67.38 402 LEU A N 1
ATOM 3273 C CA . LEU A 1 402 ? 32.929 -2.670 -16.042 1.00 67.38 402 LEU A CA 1
ATOM 3274 C C . LEU A 1 402 ? 34.051 -2.344 -15.050 1.00 67.38 402 LEU A C 1
ATOM 3276 O O . LEU A 1 402 ? 33.999 -1.294 -14.419 1.00 67.38 402 LEU A O 1
ATOM 3280 N N . LYS A 1 403 ? 35.100 -3.170 -14.931 1.00 70.94 403 LYS A N 1
ATOM 3281 C CA . LYS A 1 403 ? 36.279 -2.858 -14.099 1.00 70.94 403 LYS A CA 1
ATOM 3282 C C . LYS A 1 403 ? 37.094 -1.689 -14.664 1.00 70.94 403 LYS A C 1
ATOM 3284 O O . LYS A 1 403 ? 37.576 -0.870 -13.887 1.00 70.94 403 LYS A O 1
ATOM 3289 N N . ALA A 1 404 ? 37.216 -1.565 -15.985 1.00 70.56 404 ALA A N 1
ATOM 3290 C CA . ALA A 1 404 ? 37.879 -0.436 -16.638 1.00 70.56 404 ALA A CA 1
ATOM 3291 C C . ALA A 1 404 ? 37.058 0.859 -16.522 1.00 70.56 404 ALA A C 1
ATOM 3293 O O . ALA A 1 404 ? 37.617 1.910 -16.218 1.00 70.56 404 ALA A O 1
ATOM 3294 N N . LEU A 1 405 ? 35.734 0.782 -16.690 1.00 71.31 405 LEU A N 1
ATOM 3295 C CA . LEU A 1 405 ? 34.810 1.898 -16.497 1.00 71.31 405 LEU A CA 1
ATOM 3296 C C . LEU A 1 405 ? 34.777 2.339 -15.032 1.00 71.31 405 LEU A C 1
ATOM 3298 O O . LEU A 1 405 ? 34.846 3.534 -14.769 1.00 71.31 405 LEU A O 1
ATOM 3302 N N . ASN A 1 406 ? 34.738 1.396 -14.085 1.00 65.44 406 ASN A N 1
ATOM 3303 C CA . ASN A 1 406 ? 34.792 1.694 -12.657 1.00 65.44 406 ASN A CA 1
ATOM 3304 C C . ASN A 1 406 ? 36.154 2.295 -12.278 1.00 65.44 406 ASN A C 1
ATOM 3306 O O . ASN A 1 406 ? 36.185 3.342 -11.658 1.00 65.44 406 ASN A O 1
ATOM 3310 N N . SER A 1 407 ? 37.278 1.753 -12.762 1.00 73.50 407 SER A N 1
ATOM 3311 C CA . SER A 1 407 ? 38.607 2.367 -12.584 1.00 73.50 407 SER A CA 1
ATOM 3312 C C . SER A 1 407 ? 38.695 3.779 -13.190 1.00 73.50 407 SER A C 1
ATOM 3314 O O . SER A 1 407 ? 39.251 4.690 -12.577 1.00 73.50 407 SER A O 1
ATOM 3316 N N . CYS A 1 408 ? 38.081 4.010 -14.356 1.00 68.94 408 CYS A N 1
ATOM 3317 C CA . CYS A 1 408 ? 37.966 5.340 -14.958 1.00 68.94 408 CYS A CA 1
ATOM 3318 C C . CYS A 1 408 ? 37.079 6.278 -14.121 1.00 68.94 408 CYS A C 1
ATOM 3320 O O . CYS A 1 408 ? 37.418 7.449 -13.970 1.00 68.94 408 CYS A O 1
ATOM 3322 N N . LEU A 1 409 ? 35.985 5.773 -13.543 1.00 63.56 409 LEU A N 1
ATOM 3323 C CA . LEU A 1 409 ? 35.129 6.505 -12.612 1.00 63.56 409 LEU A CA 1
ATOM 3324 C C . LEU A 1 409 ? 35.870 6.822 -11.313 1.00 63.56 409 LEU A C 1
ATOM 3326 O O . LEU A 1 409 ? 35.903 7.985 -10.955 1.00 63.56 409 LEU A O 1
ATOM 3330 N N . THR A 1 410 ? 36.559 5.872 -10.675 1.00 69.94 410 THR A N 1
ATOM 3331 C CA . THR A 1 410 ? 37.411 6.128 -9.504 1.00 69.94 410 THR A CA 1
ATOM 3332 C C . THR A 1 410 ? 38.491 7.157 -9.831 1.00 69.94 410 THR A C 1
ATOM 3334 O O . THR A 1 410 ? 38.687 8.094 -9.071 1.00 69.94 410 THR A O 1
ATOM 3337 N N . GLN A 1 411 ? 39.154 7.064 -10.988 1.00 70.81 411 GLN A N 1
ATOM 3338 C CA . GLN A 1 411 ? 40.155 8.055 -11.395 1.00 70.81 411 GLN A CA 1
ATOM 3339 C C . GLN A 1 411 ? 39.534 9.424 -11.740 1.00 70.81 411 GLN A C 1
ATOM 3341 O O . GLN A 1 411 ? 40.213 10.441 -11.613 1.00 70.81 411 GLN A O 1
ATOM 3346 N N . LYS A 1 412 ? 38.260 9.483 -12.153 1.00 71.75 412 LYS A N 1
ATOM 3347 C CA . LYS A 1 412 ? 37.494 10.735 -12.257 1.00 71.75 412 LYS A CA 1
ATOM 3348 C C . LYS A 1 412 ? 37.085 11.260 -10.883 1.00 71.75 412 LYS A C 1
ATOM 3350 O O . LYS A 1 412 ? 37.247 12.447 -10.667 1.00 71.75 412 LYS A O 1
ATOM 3355 N N . CYS A 1 413 ? 36.649 10.414 -9.951 1.00 63.94 413 CYS A N 1
ATOM 3356 C CA . CYS A 1 413 ? 36.365 10.785 -8.565 1.00 63.94 413 CYS A CA 1
ATOM 3357 C C . CYS A 1 413 ? 37.614 11.357 -7.897 1.00 63.94 413 CYS A C 1
ATOM 3359 O O . CYS A 1 413 ? 37.555 12.489 -7.463 1.00 63.94 413 CYS A O 1
ATOM 3361 N N . VAL A 1 414 ? 38.774 10.694 -7.966 1.00 71.56 414 VAL A N 1
ATOM 3362 C CA . VAL A 1 414 ? 40.044 11.237 -7.439 1.00 71.56 414 VAL A CA 1
ATOM 3363 C C . VAL A 1 414 ? 40.469 12.538 -8.141 1.00 71.56 414 VAL A C 1
ATOM 3365 O O . VAL A 1 414 ? 41.086 13.403 -7.521 1.00 71.56 414 VAL A O 1
ATOM 3368 N N . LYS A 1 415 ? 40.129 12.729 -9.425 1.00 66.12 415 LYS A N 1
ATOM 3369 C CA . LYS A 1 415 ? 40.332 14.019 -10.110 1.00 66.12 415 LYS A CA 1
ATOM 3370 C C . LYS A 1 415 ? 39.359 15.091 -9.631 1.00 66.12 415 LYS A C 1
ATOM 3372 O O . LYS A 1 415 ? 39.812 16.200 -9.414 1.00 66.12 415 LYS A O 1
ATOM 3377 N N . PHE A 1 416 ? 38.085 14.772 -9.422 1.00 64.12 416 PHE A N 1
ATOM 3378 C CA . PHE A 1 416 ? 37.087 15.704 -8.902 1.00 64.12 416 PHE A CA 1
ATOM 3379 C C . PHE A 1 416 ? 37.300 16.008 -7.418 1.00 64.12 416 PHE A C 1
ATOM 3381 O O . PHE A 1 416 ? 37.164 17.151 -7.033 1.00 64.12 416 PHE A O 1
ATOM 3388 N N . GLU A 1 417 ? 37.707 15.045 -6.596 1.00 67.25 417 GLU A N 1
ATOM 3389 C CA . GLU A 1 417 ? 38.165 15.241 -5.215 1.00 67.25 417 GLU A CA 1
ATOM 3390 C C . GLU A 1 417 ? 39.373 16.175 -5.188 1.00 67.25 417 GLU A C 1
ATOM 3392 O O . GLU A 1 417 ? 39.433 17.070 -4.351 1.00 67.25 417 GLU A O 1
ATOM 3397 N N . LYS A 1 418 ? 40.305 16.022 -6.139 1.00 70.50 418 LYS A N 1
ATOM 3398 C CA . LYS A 1 418 ? 41.431 16.942 -6.271 1.00 70.50 418 LYS A CA 1
ATOM 3399 C C . LYS A 1 418 ? 41.028 18.308 -6.829 1.00 70.50 418 LYS A C 1
ATOM 3401 O O . LYS A 1 418 ? 41.516 19.302 -6.324 1.00 70.50 418 LYS A O 1
ATOM 3406 N N . GLU A 1 419 ? 40.136 18.399 -7.809 1.00 69.38 419 GLU A N 1
ATOM 3407 C CA . GLU A 1 419 ? 39.618 19.685 -8.291 1.00 69.38 419 GLU A CA 1
ATOM 3408 C C . GLU A 1 419 ? 38.790 20.384 -7.208 1.00 69.38 419 GLU A C 1
ATOM 3410 O O . GLU A 1 419 ? 38.908 21.590 -7.067 1.00 69.38 419 GLU A O 1
ATOM 3415 N N . ILE A 1 420 ? 38.034 19.651 -6.386 1.00 66.69 420 ILE A N 1
ATOM 3416 C CA . ILE A 1 420 ? 37.333 20.157 -5.198 1.00 66.69 420 ILE A CA 1
ATOM 3417 C C . ILE A 1 420 ? 38.338 20.592 -4.128 1.00 66.69 420 ILE A C 1
ATOM 3419 O O . ILE A 1 420 ? 38.119 21.621 -3.507 1.00 66.69 420 ILE A O 1
ATOM 3423 N N . PHE A 1 421 ? 39.452 19.881 -3.933 1.00 74.56 421 PHE A N 1
ATOM 3424 C CA . PHE A 1 421 ? 40.520 20.301 -3.020 1.00 74.56 421 PHE A CA 1
ATOM 3425 C C . PHE A 1 421 ? 41.246 21.558 -3.526 1.00 74.56 421 PHE A C 1
ATOM 3427 O O . PHE A 1 421 ? 41.364 22.526 -2.787 1.00 74.56 421 PHE A O 1
ATOM 3434 N N . ASP A 1 422 ? 41.652 21.593 -4.797 1.00 70.56 422 ASP A N 1
ATOM 3435 C CA . ASP A 1 422 ? 42.295 22.740 -5.448 1.00 70.56 422 ASP A CA 1
ATOM 3436 C C . ASP A 1 422 ? 41.316 23.944 -5.546 1.00 70.56 422 ASP A C 1
ATOM 3438 O O . ASP A 1 422 ? 41.739 25.103 -5.528 1.00 70.56 422 ASP A O 1
ATOM 3442 N N . LEU A 1 423 ? 39.998 23.699 -5.627 1.00 67.38 423 LEU A N 1
ATOM 3443 C CA . LEU A 1 423 ? 38.938 24.711 -5.510 1.00 67.38 423 LEU A CA 1
ATOM 3444 C C . LEU A 1 423 ? 38.657 25.106 -4.057 1.00 67.38 423 LEU A C 1
ATOM 3446 O O . LEU A 1 423 ? 38.290 26.253 -3.844 1.00 67.38 423 LEU A O 1
ATOM 3450 N N . SER A 1 424 ? 38.853 24.223 -3.075 1.00 65.19 424 SER A N 1
ATOM 3451 C CA . SER A 1 424 ? 38.749 24.538 -1.645 1.00 65.19 424 SER A CA 1
ATOM 3452 C C . SER A 1 424 ? 39.936 25.380 -1.202 1.00 65.19 424 SER A C 1
ATOM 3454 O O . SER A 1 424 ? 39.722 26.422 -0.616 1.00 65.19 424 SER A O 1
ATOM 3456 N N . GLU A 1 425 ? 41.169 25.037 -1.580 1.00 68.88 425 GLU A N 1
ATOM 3457 C CA . GLU A 1 425 ? 42.359 25.854 -1.300 1.00 68.88 425 GLU A CA 1
ATOM 3458 C C . GLU A 1 425 ? 42.269 27.226 -2.000 1.00 68.88 425 GLU A C 1
ATOM 3460 O O . GLU A 1 425 ? 42.678 28.252 -1.451 1.00 68.88 425 GLU A O 1
ATOM 3465 N N . ARG A 1 426 ? 41.645 27.285 -3.188 1.00 67.25 426 ARG A N 1
ATOM 3466 C CA . ARG A 1 426 ? 41.251 28.556 -3.819 1.00 67.25 426 ARG A CA 1
ATOM 3467 C C . ARG A 1 426 ? 40.086 29.246 -3.123 1.00 67.25 426 ARG A C 1
ATOM 3469 O O . ARG A 1 426 ? 40.086 30.469 -3.116 1.00 67.25 426 ARG A O 1
ATOM 3476 N N . SER A 1 427 ? 39.120 28.519 -2.569 1.00 59.28 427 SER A N 1
ATOM 3477 C CA . SER A 1 427 ? 38.008 29.081 -1.800 1.00 59.28 427 SER A CA 1
ATOM 3478 C C . SER A 1 427 ? 38.533 29.695 -0.514 1.00 59.28 427 SER A C 1
ATOM 3480 O O . SER A 1 427 ? 38.266 30.857 -0.283 1.00 59.28 427 SER A O 1
ATOM 3482 N N . ASP A 1 428 ? 39.370 28.990 0.245 1.00 63.19 428 ASP A N 1
ATOM 3483 C CA . ASP A 1 428 ? 40.040 29.463 1.456 1.00 63.19 428 ASP A CA 1
ATOM 3484 C C . ASP A 1 428 ? 40.956 30.659 1.144 1.00 63.19 428 ASP A C 1
ATOM 3486 O O . ASP A 1 428 ? 40.954 31.663 1.854 1.00 63.19 428 ASP A O 1
ATOM 3490 N N . GLY A 1 429 ? 41.702 30.608 0.033 1.00 67.50 429 GLY A N 1
ATOM 3491 C CA . GLY A 1 429 ? 42.505 31.734 -0.449 1.00 67.50 429 GLY A CA 1
ATOM 3492 C C . GLY A 1 429 ? 41.662 32.953 -0.846 1.00 67.50 429 GLY A C 1
ATOM 3493 O O . GLY A 1 429 ? 42.007 34.082 -0.493 1.00 67.50 429 GLY A O 1
ATOM 3494 N N . LEU A 1 430 ? 40.537 32.733 -1.533 1.00 59.00 430 LEU A N 1
ATOM 3495 C CA . LEU A 1 430 ? 39.555 33.765 -1.872 1.00 59.00 430 LEU A CA 1
ATOM 3496 C C . LEU A 1 430 ? 38.743 34.218 -0.659 1.00 59.00 430 LEU A C 1
ATOM 3498 O O . LEU A 1 430 ? 38.288 35.350 -0.677 1.00 59.00 430 LEU A O 1
ATOM 3502 N N . GLU A 1 431 ? 38.585 33.405 0.384 1.00 57.03 431 GLU A N 1
ATOM 3503 C CA . GLU A 1 431 ? 37.894 33.726 1.636 1.00 57.03 431 GLU A CA 1
ATOM 3504 C C . GLU A 1 431 ? 38.811 34.564 2.533 1.00 57.03 431 GLU A C 1
ATOM 3506 O O . GLU A 1 431 ? 38.360 35.538 3.112 1.00 57.03 431 GLU A O 1
ATOM 3511 N N . ILE A 1 432 ? 40.125 34.312 2.537 1.00 64.69 432 ILE A N 1
ATOM 3512 C CA . ILE A 1 432 ? 41.125 35.205 3.146 1.00 64.69 432 ILE A CA 1
ATOM 3513 C C . ILE A 1 432 ? 41.234 36.527 2.363 1.00 64.69 432 ILE A C 1
ATOM 3515 O O . ILE A 1 432 ? 41.350 37.604 2.959 1.00 64.69 432 ILE A O 1
ATOM 3519 N N . GLU A 1 433 ? 41.185 36.490 1.025 1.00 61.25 433 GLU A N 1
ATOM 3520 C CA . GLU A 1 433 ? 41.158 37.716 0.215 1.00 61.25 433 GLU A CA 1
ATOM 3521 C C . GLU A 1 433 ? 39.820 38.465 0.354 1.00 61.25 433 GLU A C 1
ATOM 3523 O O . GLU A 1 433 ? 39.803 39.697 0.354 1.00 61.25 433 GLU A O 1
ATOM 3528 N N . LYS A 1 434 ? 38.715 37.734 0.524 1.00 57.78 434 LYS A N 1
ATOM 3529 C CA . LYS A 1 434 ? 37.381 38.252 0.824 1.00 57.78 434 LYS A CA 1
ATOM 3530 C C . LYS A 1 434 ? 37.359 38.850 2.218 1.00 57.78 434 LYS A C 1
ATOM 3532 O O . LYS A 1 434 ? 37.082 40.021 2.274 1.00 57.78 434 LYS A O 1
ATOM 3537 N N . ASP A 1 435 ? 37.786 38.201 3.296 1.00 55.00 435 ASP A N 1
ATOM 3538 C CA . ASP A 1 435 ? 37.900 38.799 4.642 1.00 55.00 435 ASP A CA 1
ATOM 3539 C C . ASP A 1 435 ? 38.769 40.075 4.653 1.00 55.00 435 ASP A C 1
ATOM 3541 O O . ASP A 1 435 ? 38.507 41.039 5.381 1.00 55.00 435 ASP A O 1
ATOM 3545 N N . SER A 1 436 ? 39.810 40.117 3.815 1.00 61.25 436 SER A N 1
ATOM 3546 C CA . SER A 1 436 ? 40.651 41.303 3.596 1.00 61.25 436 SER A CA 1
ATOM 3547 C C . SER A 1 436 ? 39.913 42.435 2.860 1.00 61.25 436 SER A C 1
ATOM 3549 O O . SER A 1 436 ? 40.105 43.617 3.177 1.00 61.25 436 SER A O 1
ATOM 3551 N N . LYS A 1 437 ? 39.043 42.095 1.901 1.00 56.78 437 LYS A N 1
ATOM 3552 C CA . LYS A 1 437 ? 38.146 43.029 1.200 1.00 56.78 437 LYS A CA 1
ATOM 3553 C C . LYS A 1 437 ? 36.958 43.427 2.077 1.00 56.78 437 LYS A C 1
ATOM 3555 O O . LYS A 1 437 ? 36.686 44.611 2.164 1.00 56.78 437 LYS A O 1
ATOM 3560 N N . ASP A 1 438 ? 36.352 42.496 2.797 1.00 47.72 438 ASP A N 1
ATOM 3561 C CA . ASP A 1 438 ? 35.201 42.612 3.686 1.00 47.72 438 ASP A CA 1
ATOM 3562 C C . ASP A 1 438 ? 35.539 43.415 4.938 1.00 47.72 438 ASP A C 1
ATOM 3564 O O . AS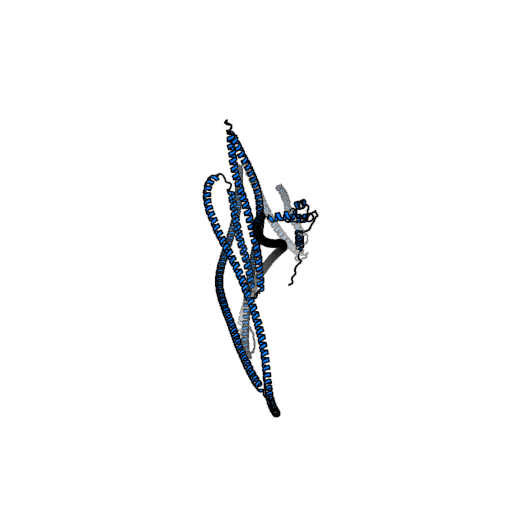P A 1 438 ? 34.685 44.149 5.413 1.00 47.72 438 ASP A O 1
ATOM 3568 N N . ARG A 1 439 ? 36.795 43.444 5.412 1.00 54.50 439 ARG A N 1
ATOM 3569 C CA . ARG A 1 439 ? 37.224 44.474 6.379 1.00 54.50 439 ARG A CA 1
ATOM 3570 C C . ARG A 1 439 ? 37.140 45.892 5.809 1.00 54.50 439 ARG A C 1
ATOM 3572 O O . ARG A 1 439 ? 36.563 46.763 6.452 1.00 54.50 439 ARG A O 1
ATOM 3579 N N . LYS A 1 440 ? 37.670 46.119 4.602 1.00 50.16 440 LYS A N 1
ATOM 3580 C CA . LYS A 1 440 ? 37.627 47.432 3.920 1.00 50.16 440 LYS A CA 1
ATOM 3581 C C . LYS A 1 440 ? 36.223 47.793 3.430 1.00 50.16 440 LYS A C 1
ATOM 3583 O O . LYS A 1 440 ? 35.877 48.962 3.323 1.00 50.16 440 LYS A O 1
ATOM 3588 N N . LEU A 1 441 ? 35.416 46.785 3.125 1.00 44.78 441 LEU A N 1
ATOM 3589 C CA . LEU A 1 441 ? 34.043 46.915 2.679 1.00 44.78 441 LEU A CA 1
ATOM 3590 C C . LEU A 1 441 ? 33.107 47.086 3.881 1.00 44.78 441 LEU A C 1
ATOM 3592 O O . LEU A 1 441 ? 32.164 47.842 3.753 1.00 44.78 441 LEU A O 1
ATOM 3596 N N . CYS A 1 442 ? 33.400 46.547 5.070 1.00 43.53 442 CYS A N 1
ATOM 3597 C CA . CYS A 1 442 ? 32.711 46.906 6.320 1.00 43.53 442 CYS A CA 1
ATOM 3598 C C . CYS A 1 442 ? 32.945 48.375 6.709 1.00 43.53 442 CYS A C 1
ATOM 3600 O O . CYS A 1 442 ? 32.017 49.024 7.186 1.00 43.53 442 CYS A O 1
ATOM 3602 N N . GLU A 1 443 ? 34.134 48.934 6.445 1.00 50.22 443 GLU A N 1
ATOM 3603 C CA . GLU A 1 443 ? 34.366 50.389 6.550 1.00 50.22 443 GLU A CA 1
ATOM 3604 C C . GLU A 1 443 ? 33.524 51.204 5.541 1.00 50.22 443 GLU A C 1
ATOM 3606 O O . GLU A 1 443 ? 33.339 52.403 5.737 1.00 50.22 443 GLU A O 1
ATOM 3611 N N . MET A 1 444 ? 32.979 50.570 4.492 1.00 43.91 444 MET A N 1
ATOM 3612 C CA . MET A 1 444 ? 32.265 51.217 3.379 1.00 43.91 444 MET A CA 1
ATOM 3613 C C . MET A 1 444 ? 30.761 50.852 3.279 1.00 43.91 444 MET A C 1
ATOM 3615 O O . MET A 1 444 ? 29.992 51.572 2.649 1.00 43.91 444 MET A O 1
ATOM 3619 N N . ILE A 1 445 ? 30.311 49.763 3.917 1.00 43.25 445 ILE A N 1
ATOM 3620 C CA . ILE A 1 445 ? 28.925 49.244 3.907 1.00 43.25 445 ILE A CA 1
ATOM 3621 C C . ILE A 1 445 ? 28.058 49.855 5.015 1.00 43.25 445 ILE A C 1
ATOM 3623 O O . ILE A 1 445 ? 26.831 49.783 4.940 1.00 43.25 445 ILE A O 1
ATOM 3627 N N . LEU A 1 446 ? 28.656 50.592 5.959 1.00 45.47 446 LEU A N 1
ATOM 3628 C CA . LEU A 1 446 ? 27.917 51.453 6.894 1.00 45.47 446 LEU A CA 1
ATOM 3629 C C . LEU A 1 446 ? 27.012 52.503 6.202 1.00 45.47 446 LEU A C 1
ATOM 3631 O O . LEU A 1 446 ? 26.191 53.114 6.882 1.00 45.47 446 LEU A O 1
ATOM 3635 N N . GLU A 1 447 ? 27.100 52.679 4.875 1.00 44.75 447 GLU A N 1
ATOM 3636 C CA . GLU A 1 447 ? 26.209 53.542 4.083 1.00 44.75 447 GLU A CA 1
ATOM 3637 C C . GLU A 1 447 ? 25.205 52.825 3.144 1.00 44.75 447 GLU A C 1
ATOM 3639 O O . GLU A 1 447 ? 24.406 53.522 2.513 1.00 44.75 447 GLU A O 1
ATOM 3644 N N . LYS A 1 448 ? 25.178 51.482 3.003 1.00 42.62 448 LYS A N 1
ATOM 3645 C CA . LYS A 1 448 ? 24.257 50.821 2.036 1.00 42.62 448 LYS A CA 1
ATOM 3646 C C . LYS A 1 448 ? 23.819 49.392 2.397 1.00 42.62 448 LYS A C 1
ATOM 3648 O O . LYS A 1 448 ? 24.513 48.421 2.117 1.00 42.62 448 LYS A O 1
ATOM 3653 N N . SER A 1 449 ? 22.599 49.271 2.922 1.00 42.88 449 SER A N 1
ATOM 3654 C CA . SER A 1 449 ? 21.985 48.027 3.412 1.00 42.88 449 SER A CA 1
ATOM 3655 C C . SER A 1 449 ? 20.744 47.612 2.600 1.00 42.88 449 SER A C 1
ATOM 3657 O O . SER A 1 449 ? 19.625 48.038 2.885 1.00 42.88 449 SER A O 1
ATOM 3659 N N . VAL A 1 450 ? 20.931 46.773 1.571 1.00 46.88 450 VAL A N 1
ATOM 3660 C CA . VAL A 1 450 ? 19.823 46.237 0.740 1.00 46.88 450 VAL A CA 1
ATOM 3661 C C . VAL A 1 450 ? 19.964 44.737 0.428 1.00 46.88 450 VAL A C 1
ATOM 3663 O O . VAL A 1 450 ? 18.965 44.022 0.474 1.00 46.88 450 VAL A O 1
ATOM 3666 N N . SER A 1 451 ? 21.174 44.246 0.140 1.00 51.00 451 SER A N 1
ATOM 3667 C CA . SER A 1 451 ? 21.382 42.940 -0.516 1.00 51.00 451 SER A CA 1
ATOM 3668 C C . SER A 1 451 ? 21.165 41.689 0.352 1.00 51.00 451 SER A C 1
ATOM 3670 O O . SER A 1 451 ? 20.974 40.603 -0.193 1.00 51.00 451 SER A O 1
ATOM 3672 N N . ASP A 1 452 ? 21.177 41.803 1.684 1.00 47.56 452 ASP A N 1
ATOM 3673 C CA . ASP A 1 452 ? 21.231 40.632 2.583 1.00 47.56 452 ASP A CA 1
ATOM 3674 C C . ASP A 1 452 ? 20.006 39.706 2.475 1.00 47.56 452 ASP A C 1
ATOM 3676 O O . ASP A 1 452 ? 20.106 38.497 2.680 1.00 47.56 452 ASP A O 1
ATOM 3680 N N . LYS A 1 453 ? 18.837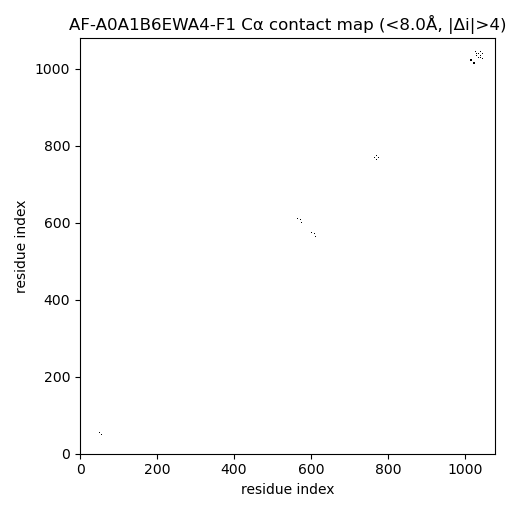 40.258 2.122 1.00 55.66 453 LYS A N 1
ATOM 3681 C CA . LYS A 1 453 ? 17.578 39.496 2.068 1.00 55.66 453 LYS A CA 1
ATOM 3682 C C . LYS A 1 453 ? 17.538 38.461 0.949 1.00 55.66 453 LYS A C 1
ATOM 3684 O O . LYS A 1 453 ? 16.931 37.412 1.135 1.00 55.66 453 LYS A O 1
ATOM 3689 N N . GLU A 1 454 ? 18.164 38.743 -0.190 1.00 47.44 454 GLU A N 1
ATOM 3690 C CA . GLU A 1 454 ? 18.121 37.850 -1.353 1.00 47.44 454 GLU A CA 1
ATOM 3691 C C . GLU A 1 454 ? 19.048 36.644 -1.141 1.00 47.44 454 GLU A C 1
ATOM 3693 O O . GLU A 1 454 ? 18.659 35.501 -1.397 1.00 47.44 454 GLU A O 1
ATOM 3698 N N . LEU A 1 455 ? 20.229 36.873 -0.553 1.00 46.94 455 LEU A N 1
ATOM 3699 C CA . LEU A 1 455 ? 21.186 35.814 -0.225 1.00 46.94 455 LEU A CA 1
ATOM 3700 C C . LEU A 1 455 ? 20.640 34.839 0.832 1.00 46.94 455 LEU A C 1
ATOM 3702 O O . LEU A 1 455 ? 20.803 33.625 0.690 1.00 46.94 455 LEU A O 1
ATOM 3706 N N . GLU A 1 456 ? 19.943 35.351 1.851 1.00 59.50 456 GLU A N 1
ATOM 3707 C CA . GLU A 1 456 ? 19.323 34.521 2.889 1.00 59.50 456 GLU A CA 1
ATOM 3708 C C . GLU A 1 456 ? 18.192 33.646 2.316 1.00 59.50 456 GLU A C 1
ATOM 3710 O O . GLU A 1 456 ? 18.112 32.452 2.613 1.00 59.50 456 GLU A O 1
ATOM 3715 N N . THR A 1 457 ? 17.364 34.186 1.409 1.00 53.69 457 THR A N 1
ATOM 3716 C CA . THR A 1 457 ? 16.325 33.387 0.731 1.00 53.69 457 THR A CA 1
ATOM 3717 C C . THR A 1 457 ? 16.891 32.296 -0.181 1.00 53.69 457 THR A C 1
ATOM 3719 O O . THR A 1 457 ? 16.310 31.214 -0.258 1.00 53.69 457 THR A O 1
ATOM 3722 N N . ILE A 1 458 ? 18.037 32.532 -0.831 1.00 53.81 458 ILE A N 1
ATOM 3723 C CA . ILE A 1 458 ? 18.690 31.531 -1.691 1.00 53.81 458 ILE A CA 1
ATOM 3724 C C . ILE A 1 458 ? 19.293 30.390 -0.856 1.00 53.81 458 ILE A C 1
ATOM 3726 O O . ILE A 1 458 ? 19.176 29.230 -1.252 1.00 53.81 458 ILE A O 1
ATOM 3730 N N . LYS A 1 459 ? 19.865 30.680 0.324 1.00 57.81 459 LYS A N 1
ATOM 3731 C CA . LYS A 1 459 ? 20.305 29.637 1.271 1.00 57.81 459 LYS A CA 1
ATOM 3732 C C . LYS A 1 459 ? 19.144 28.755 1.725 1.00 57.81 459 LYS A C 1
ATOM 3734 O O . LYS A 1 459 ? 19.206 27.542 1.557 1.00 57.81 459 LYS A O 1
ATOM 3739 N N . LEU A 1 460 ? 18.060 29.360 2.216 1.00 65.25 460 LEU A N 1
ATOM 3740 C CA . LEU A 1 460 ? 16.886 28.618 2.690 1.00 65.25 460 LEU A CA 1
ATOM 3741 C C . LEU A 1 460 ? 16.269 27.736 1.587 1.00 65.25 460 LEU A C 1
ATOM 3743 O O . LEU A 1 460 ? 15.845 26.614 1.862 1.00 65.25 460 LEU A O 1
ATOM 3747 N N . ALA A 1 461 ? 16.273 28.197 0.331 1.00 58.97 461 ALA A N 1
ATOM 3748 C CA . ALA A 1 461 ? 15.841 27.394 -0.814 1.00 58.97 461 ALA A CA 1
ATOM 3749 C C . ALA A 1 461 ? 16.783 26.208 -1.107 1.00 58.97 461 ALA A C 1
ATOM 3751 O O . ALA A 1 461 ? 16.306 25.099 -1.353 1.00 58.97 461 ALA A O 1
ATOM 3752 N N . LYS A 1 462 ? 18.108 26.410 -1.048 1.00 56.34 462 LYS A N 1
ATOM 3753 C CA . LYS A 1 462 ? 19.102 25.334 -1.208 1.00 56.34 462 LYS A CA 1
ATOM 3754 C C . LYS A 1 462 ? 18.934 24.260 -0.132 1.00 56.34 462 LYS A C 1
ATOM 3756 O O . LYS A 1 462 ? 18.871 23.074 -0.451 1.00 56.34 462 LYS A O 1
ATOM 3761 N N . ASP A 1 463 ? 18.833 24.675 1.125 1.00 58.06 463 ASP A N 1
ATOM 3762 C CA . ASP A 1 463 ? 18.774 23.754 2.258 1.00 58.06 463 ASP A CA 1
ATOM 3763 C C . ASP A 1 463 ? 17.441 22.979 2.273 1.00 58.06 463 ASP A C 1
ATOM 3765 O O . ASP A 1 463 ? 17.417 21.798 2.619 1.00 58.06 463 ASP A O 1
ATOM 3769 N N . SER A 1 464 ? 16.338 23.578 1.799 1.00 61.44 464 SER A N 1
ATOM 3770 C CA . SER A 1 464 ? 15.079 22.852 1.550 1.00 61.44 464 SER A CA 1
ATOM 3771 C C . SER A 1 464 ? 15.252 21.743 0.503 1.00 61.44 464 SER A C 1
ATOM 3773 O O . SER A 1 464 ? 14.814 20.614 0.720 1.00 61.44 464 SER A O 1
ATOM 3775 N N . LEU A 1 465 ? 15.938 22.027 -0.610 1.00 58.44 465 LEU A N 1
ATOM 3776 C CA . LEU A 1 465 ? 16.149 21.060 -1.694 1.00 58.44 465 LEU A CA 1
ATOM 3777 C C . LEU A 1 465 ? 17.080 19.901 -1.294 1.00 58.44 465 LEU A C 1
ATOM 3779 O O . LEU A 1 465 ? 16.853 18.766 -1.712 1.00 58.44 465 LEU A O 1
ATOM 3783 N N . GLU A 1 466 ? 18.099 20.145 -0.466 1.00 56.47 466 GLU A N 1
ATOM 3784 C CA . GLU A 1 466 ? 18.976 19.079 0.049 1.00 56.47 466 GLU A CA 1
ATOM 3785 C C . GLU A 1 466 ? 18.258 18.174 1.073 1.00 56.47 466 GLU A C 1
ATOM 3787 O O . GLU A 1 466 ? 18.472 16.955 1.080 1.00 56.47 466 GLU A O 1
ATOM 3792 N N . ASN A 1 467 ? 17.332 18.728 1.865 1.00 64.06 467 ASN A N 1
ATOM 3793 C CA . ASN A 1 467 ? 16.444 17.943 2.728 1.00 64.06 467 ASN A CA 1
ATOM 3794 C C . ASN A 1 467 ? 15.424 17.119 1.913 1.00 64.06 467 ASN A C 1
ATOM 3796 O O . ASN A 1 467 ? 15.295 15.916 2.132 1.00 64.06 467 ASN A O 1
ATOM 3800 N N . GLU A 1 468 ? 14.771 17.698 0.899 1.00 66.62 468 GLU A N 1
ATOM 3801 C CA . GLU A 1 468 ? 13.867 16.944 0.011 1.00 66.62 468 GLU A CA 1
ATOM 3802 C C . GLU A 1 468 ? 14.592 15.811 -0.743 1.00 66.62 468 GLU A C 1
ATOM 3804 O O . GLU A 1 468 ? 14.054 14.711 -0.892 1.00 66.62 468 GLU A O 1
ATOM 3809 N N . LEU A 1 469 ? 15.838 16.034 -1.181 1.00 57.19 469 LEU A N 1
ATOM 3810 C CA . LEU A 1 469 ? 16.647 15.021 -1.869 1.00 57.19 469 LEU A CA 1
ATOM 3811 C C . LEU A 1 469 ? 17.065 13.861 -0.948 1.00 57.19 469 LEU A C 1
ATOM 3813 O O . LEU A 1 469 ? 17.244 12.733 -1.417 1.00 57.19 469 LEU A O 1
ATOM 3817 N N . THR A 1 470 ? 17.242 14.116 0.351 1.00 56.34 470 THR A N 1
ATOM 3818 C CA . THR A 1 470 ? 17.566 13.074 1.337 1.00 56.34 470 THR A CA 1
ATOM 3819 C C . THR A 1 470 ? 16.321 12.317 1.803 1.00 56.34 470 THR A C 1
ATOM 3821 O O . THR A 1 470 ? 16.381 11.091 1.909 1.00 56.34 470 THR A O 1
ATOM 3824 N N . GLU A 1 471 ? 15.173 12.986 1.947 1.00 67.06 471 GLU A N 1
ATOM 3825 C CA . GLU A 1 471 ? 13.881 12.337 2.219 1.00 67.06 471 GLU A CA 1
ATOM 3826 C C . GLU A 1 471 ? 13.408 11.453 1.048 1.00 67.06 471 GLU A C 1
ATOM 3828 O O . GLU A 1 471 ? 12.877 10.360 1.251 1.00 67.06 471 GLU A O 1
ATOM 3833 N N . LEU A 1 472 ? 13.652 11.868 -0.201 1.00 56.09 472 LEU A N 1
ATOM 3834 C CA . LEU A 1 472 ? 13.342 11.038 -1.369 1.00 56.09 472 LEU A CA 1
ATOM 3835 C C . LEU A 1 472 ? 14.224 9.776 -1.419 1.00 56.09 472 LEU A C 1
ATOM 3837 O O . LEU A 1 472 ? 13.744 8.697 -1.763 1.00 56.09 472 LEU A O 1
ATOM 3841 N N . LYS A 1 473 ? 15.502 9.884 -1.026 1.00 52.50 473 LYS A N 1
ATOM 3842 C CA . LYS A 1 473 ? 16.416 8.732 -0.929 1.00 52.50 473 LYS A CA 1
ATOM 3843 C C . LYS A 1 473 ? 16.020 7.758 0.181 1.00 52.50 473 LYS A C 1
ATOM 3845 O O . LYS A 1 473 ? 16.115 6.553 -0.040 1.00 52.50 473 LYS A O 1
ATOM 3850 N N . SER A 1 474 ? 15.576 8.242 1.345 1.00 58.06 474 SER A N 1
ATOM 3851 C CA . SER A 1 474 ? 15.125 7.354 2.424 1.00 58.06 474 SER A CA 1
ATOM 3852 C C . SER A 1 474 ? 13.835 6.624 2.043 1.00 58.06 474 SER A C 1
ATOM 3854 O O . SER A 1 474 ? 13.776 5.406 2.201 1.00 58.06 474 SER A O 1
ATOM 3856 N N . LYS A 1 475 ? 12.860 7.312 1.429 1.00 58.03 475 LYS A N 1
ATOM 3857 C CA . LYS A 1 475 ? 11.635 6.686 0.897 1.00 58.03 475 LYS A CA 1
ATOM 3858 C C . LYS A 1 475 ? 11.927 5.586 -0.125 1.00 58.03 475 LYS A C 1
ATOM 3860 O O . LYS A 1 475 ? 11.446 4.476 0.048 1.00 58.03 475 LYS A O 1
ATOM 3865 N N . VAL A 1 476 ? 12.806 5.827 -1.102 1.00 56.25 476 VAL A N 1
ATOM 3866 C CA . VAL A 1 476 ? 13.188 4.803 -2.100 1.00 56.25 476 VAL A CA 1
ATOM 3867 C C . VAL A 1 476 ? 13.911 3.591 -1.479 1.00 56.25 476 VAL A C 1
ATOM 3869 O O . VAL A 1 476 ? 13.819 2.489 -2.022 1.00 56.25 476 VAL A O 1
ATOM 3872 N N . CYS A 1 477 ? 14.595 3.741 -0.337 1.00 50.16 477 CYS A N 1
ATOM 3873 C CA . CYS A 1 477 ? 15.077 2.589 0.438 1.00 50.16 477 CYS A CA 1
ATOM 3874 C C . CYS A 1 477 ? 13.932 1.850 1.146 1.00 50.16 477 CYS A C 1
ATOM 3876 O O . CYS A 1 477 ? 13.831 0.635 1.002 1.00 50.16 477 CYS A O 1
ATOM 3878 N N . VAL A 1 478 ? 13.056 2.568 1.853 1.00 63.53 478 VAL A N 1
ATOM 3879 C CA . VAL A 1 478 ? 11.930 1.982 2.602 1.00 63.53 478 VAL A CA 1
ATOM 3880 C C . VAL A 1 478 ? 10.960 1.243 1.675 1.00 63.53 478 VAL A C 1
ATOM 3882 O O . VAL A 1 478 ? 10.610 0.100 1.952 1.00 63.53 478 VAL A O 1
ATOM 3885 N N . ASP A 1 479 ? 10.594 1.825 0.531 1.00 53.97 479 ASP A N 1
ATOM 3886 C CA . ASP A 1 479 ? 9.730 1.180 -0.466 1.00 53.97 479 ASP A CA 1
ATOM 3887 C C . ASP A 1 479 ? 10.360 -0.119 -1.000 1.00 53.97 479 ASP A C 1
ATOM 3889 O O . ASP A 1 479 ? 9.671 -1.116 -1.217 1.00 53.97 479 ASP A O 1
ATOM 3893 N N . LYS A 1 480 ? 11.690 -0.144 -1.163 1.00 61.78 480 LYS A N 1
ATOM 3894 C CA . LYS A 1 480 ? 12.443 -1.333 -1.585 1.00 61.78 480 LYS A CA 1
ATOM 3895 C C . LYS A 1 480 ? 12.497 -2.407 -0.491 1.00 61.78 480 LYS A C 1
ATOM 3897 O O . LYS A 1 480 ? 12.450 -3.588 -0.825 1.00 61.78 480 LYS A O 1
ATOM 3902 N N . GLU A 1 481 ? 12.598 -2.028 0.782 1.00 57.81 481 GLU A N 1
ATOM 3903 C CA . GLU A 1 481 ? 12.567 -2.963 1.916 1.00 57.81 481 GLU A CA 1
ATOM 3904 C C . GLU A 1 481 ? 11.166 -3.546 2.135 1.00 57.81 481 GLU A C 1
ATOM 3906 O O . GLU A 1 481 ? 11.042 -4.757 2.298 1.00 57.81 481 GLU A O 1
ATOM 3911 N N . ILE A 1 482 ? 10.111 -2.731 2.028 1.00 66.69 482 ILE A N 1
ATOM 3912 C CA . ILE A 1 482 ? 8.710 -3.183 2.086 1.00 66.69 482 ILE A CA 1
ATOM 3913 C C . ILE A 1 482 ? 8.413 -4.186 0.962 1.00 66.69 482 ILE A C 1
ATOM 3915 O O . ILE A 1 482 ? 7.774 -5.209 1.199 1.00 66.69 482 ILE A O 1
ATOM 3919 N N . LEU A 1 483 ? 8.908 -3.939 -0.256 1.00 57.47 483 LEU A N 1
ATOM 3920 C CA . LEU A 1 483 ? 8.713 -4.852 -1.388 1.00 57.47 483 LEU A CA 1
ATOM 3921 C C . LEU A 1 483 ? 9.558 -6.138 -1.254 1.00 57.47 483 LEU A C 1
ATOM 3923 O O . LEU A 1 483 ? 9.163 -7.185 -1.765 1.00 57.47 483 LEU A O 1
ATOM 3927 N N . LEU A 1 484 ? 10.678 -6.093 -0.517 1.00 57.34 484 LEU A N 1
ATOM 3928 C CA . LEU A 1 484 ? 11.435 -7.288 -0.126 1.00 57.34 484 LEU A CA 1
ATOM 3929 C C . LEU A 1 484 ? 10.721 -8.096 0.967 1.00 57.34 484 LEU A C 1
ATOM 3931 O O . LEU A 1 484 ? 10.671 -9.317 0.851 1.00 57.34 484 LEU A O 1
ATOM 3935 N N . SER A 1 485 ? 10.146 -7.435 1.981 1.00 59.19 485 SER A N 1
ATOM 3936 C CA . SER A 1 485 ? 9.299 -8.079 2.999 1.00 59.19 485 SER A CA 1
ATOM 3937 C C . SER A 1 485 ? 8.123 -8.769 2.321 1.00 59.19 485 SER A C 1
ATOM 3939 O O . SER A 1 485 ? 8.049 -9.985 2.382 1.00 59.19 485 SER A O 1
ATOM 3941 N N . ALA A 1 486 ? 7.310 -8.056 1.536 1.00 56.38 486 ALA A N 1
ATOM 3942 C CA . ALA A 1 486 ? 6.153 -8.643 0.859 1.00 56.38 486 ALA A CA 1
ATOM 3943 C C . ALA A 1 486 ? 6.505 -9.865 -0.019 1.00 56.38 486 ALA A C 1
ATOM 3945 O O . ALA A 1 486 ? 5.705 -10.795 -0.134 1.00 56.38 486 ALA A O 1
ATOM 3946 N N . PHE A 1 487 ? 7.705 -9.902 -0.612 1.00 53.72 487 PHE A N 1
ATOM 3947 C CA . PHE A 1 487 ? 8.213 -11.075 -1.329 1.00 53.72 487 PHE A CA 1
ATOM 3948 C C . PHE A 1 487 ? 8.609 -12.229 -0.390 1.00 53.72 487 PHE A C 1
ATOM 3950 O O . PHE A 1 487 ? 8.265 -13.375 -0.665 1.00 53.72 487 PHE A O 1
ATOM 3957 N N . VAL A 1 488 ? 9.306 -11.952 0.716 1.00 59.22 488 VAL A N 1
ATOM 3958 C CA . VAL A 1 488 ? 9.673 -12.961 1.728 1.00 59.22 488 VAL A CA 1
ATOM 3959 C C . VAL A 1 488 ? 8.436 -13.508 2.443 1.00 59.22 488 VAL A C 1
ATOM 3961 O O . VAL A 1 488 ? 8.322 -14.718 2.602 1.00 59.22 488 VAL A O 1
ATOM 3964 N N . ASP A 1 489 ? 7.491 -12.645 2.806 1.00 54.56 489 ASP A N 1
ATOM 3965 C CA . ASP A 1 489 ? 6.276 -12.980 3.547 1.00 54.56 489 ASP A CA 1
ATOM 3966 C C . ASP A 1 489 ? 5.343 -13.868 2.699 1.00 54.56 489 ASP A C 1
ATOM 3968 O O . ASP A 1 489 ? 4.909 -14.924 3.157 1.00 54.56 489 ASP A O 1
ATOM 3972 N N . THR A 1 490 ? 5.129 -13.533 1.417 1.00 54.78 490 THR A N 1
ATOM 3973 C CA . THR A 1 490 ? 4.335 -14.381 0.496 1.00 54.78 490 THR A CA 1
ATOM 3974 C C . THR A 1 490 ? 5.032 -15.691 0.111 1.00 54.78 490 THR A C 1
ATOM 3976 O O . THR A 1 490 ? 4.362 -16.686 -0.171 1.00 54.78 490 THR A O 1
ATOM 3979 N N . PHE A 1 491 ? 6.369 -15.741 0.132 1.00 51.22 491 PHE A N 1
ATOM 3980 C CA . PHE A 1 491 ? 7.121 -16.995 -0.014 1.00 51.22 491 PHE A CA 1
ATOM 3981 C C . PHE A 1 491 ? 7.094 -17.831 1.283 1.00 51.22 491 PHE A C 1
ATOM 3983 O O . PHE A 1 491 ? 7.113 -19.061 1.227 1.00 51.22 491 PHE A O 1
ATOM 3990 N N . GLY A 1 492 ? 6.997 -17.173 2.443 1.00 54.94 492 GLY A N 1
ATOM 3991 C CA . GLY A 1 492 ? 6.833 -17.773 3.767 1.00 54.94 492 GLY A CA 1
ATOM 3992 C C . GLY A 1 492 ? 5.474 -18.449 3.943 1.00 54.94 492 GLY A C 1
ATOM 3993 O O . GLY A 1 492 ? 5.437 -19.638 4.249 1.00 54.94 492 GLY A O 1
ATOM 3994 N N . GLU A 1 493 ? 4.369 -17.752 3.647 1.00 53.97 493 GLU A N 1
ATOM 3995 C CA . GLU A 1 493 ? 3.015 -18.338 3.677 1.00 53.97 493 GLU A CA 1
ATOM 3996 C C . GLU A 1 493 ? 2.911 -19.593 2.791 1.00 53.97 493 GLU A C 1
ATOM 3998 O O . GLU A 1 493 ? 2.262 -20.575 3.162 1.00 53.97 493 GLU A O 1
ATOM 4003 N N . PHE A 1 494 ? 3.587 -19.608 1.634 1.00 48.72 494 PHE A N 1
ATOM 4004 C CA . PHE A 1 494 ? 3.633 -20.780 0.754 1.00 48.72 494 PHE A CA 1
ATOM 4005 C C . PHE A 1 494 ? 4.427 -21.954 1.354 1.00 48.72 494 PHE A C 1
ATOM 4007 O O . PHE A 1 494 ? 4.039 -23.110 1.178 1.00 48.72 494 PHE A O 1
ATOM 4014 N N . LEU A 1 495 ? 5.518 -21.687 2.080 1.00 53.28 495 LEU A N 1
ATOM 4015 C CA . LEU A 1 495 ? 6.286 -22.725 2.775 1.00 53.28 495 LEU A CA 1
ATOM 4016 C C . LEU A 1 495 ? 5.517 -23.294 3.974 1.00 53.28 495 LEU A C 1
ATOM 4018 O O . LEU A 1 495 ? 5.463 -24.514 4.121 1.00 53.28 495 LEU A O 1
ATOM 4022 N N . GLU A 1 496 ? 4.870 -22.451 4.782 1.00 50.62 496 GLU A N 1
ATOM 4023 C CA . GLU A 1 496 ? 4.057 -22.905 5.919 1.00 50.62 496 GLU A CA 1
ATOM 4024 C C . GLU A 1 496 ? 2.842 -23.724 5.456 1.00 50.62 496 GLU A C 1
ATOM 4026 O O . GLU A 1 496 ? 2.616 -24.826 5.955 1.00 50.62 496 GLU A O 1
ATOM 4031 N N . THR A 1 497 ? 2.118 -23.270 4.425 1.00 50.75 497 THR A N 1
ATOM 4032 C CA . THR A 1 497 ? 0.986 -24.031 3.854 1.00 50.75 497 THR A CA 1
ATOM 4033 C C . THR A 1 497 ? 1.396 -25.316 3.120 1.00 50.75 497 THR A C 1
ATOM 4035 O O . THR A 1 497 ? 0.550 -26.187 2.916 1.00 50.75 497 THR A O 1
ATOM 4038 N N . SER A 1 498 ? 2.676 -25.483 2.767 1.00 44.84 498 SER A N 1
ATOM 4039 C CA . SER A 1 498 ? 3.198 -26.696 2.114 1.00 44.84 498 SER A CA 1
ATOM 4040 C C . SER A 1 498 ? 3.705 -27.774 3.086 1.00 44.84 498 SER A C 1
ATOM 4042 O O . SER A 1 498 ? 3.994 -28.886 2.644 1.00 44.84 498 SER A O 1
ATOM 4044 N N . LEU A 1 499 ? 3.841 -27.485 4.387 1.00 47.50 499 LEU A N 1
ATOM 4045 C CA . LEU A 1 499 ? 4.467 -28.407 5.350 1.00 47.50 499 LEU A CA 1
ATOM 4046 C C . LEU A 1 499 ? 3.512 -29.451 5.962 1.00 47.50 499 LEU A C 1
ATOM 4048 O O . LEU A 1 499 ? 3.975 -30.513 6.376 1.00 47.50 499 LEU A O 1
ATOM 4052 N N . ASP A 1 500 ? 2.198 -29.207 5.956 1.00 44.41 500 ASP A N 1
ATOM 4053 C CA . ASP A 1 500 ? 1.182 -30.115 6.526 1.00 44.41 500 ASP A CA 1
ATOM 4054 C C . ASP A 1 500 ? 0.653 -31.187 5.538 1.00 44.41 500 ASP A C 1
ATOM 4056 O O . ASP A 1 500 ? -0.220 -31.988 5.884 1.00 44.41 500 ASP A O 1
ATOM 4060 N N . GLY A 1 501 ? 1.165 -31.238 4.299 1.00 40.03 501 GLY A N 1
ATOM 4061 C CA . GLY A 1 501 ? 0.640 -32.100 3.230 1.00 40.03 501 GLY A CA 1
ATOM 4062 C C . GLY A 1 501 ? 1.705 -32.911 2.475 1.00 40.03 501 GLY A C 1
ATOM 4063 O O . GLY A 1 501 ? 2.487 -32.332 1.721 1.00 40.03 501 GLY A O 1
ATOM 4064 N N . PRO A 1 502 ? 1.733 -34.258 2.567 1.00 49.75 502 PRO A N 1
ATOM 4065 C CA . PRO A 1 502 ? 2.619 -35.061 1.732 1.00 49.75 502 PRO A CA 1
ATOM 4066 C C . PRO A 1 502 ? 2.144 -35.075 0.267 1.00 49.75 502 PRO A C 1
ATOM 4068 O O . PRO A 1 502 ? 1.022 -35.495 -0.021 1.00 49.75 502 PRO A O 1
ATOM 4071 N N . ASN A 1 503 ? 3.063 -34.734 -0.647 1.00 48.25 503 ASN A N 1
ATOM 4072 C CA . ASN A 1 503 ? 2.918 -34.620 -2.113 1.00 48.25 503 ASN A CA 1
ATOM 4073 C C . ASN A 1 503 ? 2.393 -33.271 -2.658 1.00 48.25 503 ASN A C 1
ATOM 4075 O O . ASN A 1 503 ? 1.372 -33.230 -3.342 1.00 48.25 503 ASN A O 1
ATOM 4079 N N . VAL A 1 504 ? 3.171 -32.194 -2.493 1.00 49.75 504 VAL A N 1
ATOM 4080 C CA . VAL A 1 504 ? 3.220 -31.127 -3.518 1.00 49.75 504 VAL A CA 1
ATOM 4081 C C . VAL A 1 504 ? 3.859 -31.716 -4.781 1.00 49.75 504 VAL A C 1
ATOM 4083 O O . VAL A 1 504 ? 4.894 -32.383 -4.688 1.00 49.75 504 VAL A O 1
ATOM 4086 N N . THR A 1 505 ? 3.272 -31.512 -5.963 1.00 60.66 505 THR A N 1
ATOM 4087 C CA . THR A 1 505 ? 3.833 -32.051 -7.211 1.00 60.66 505 THR A CA 1
ATOM 4088 C C . THR A 1 505 ? 4.812 -31.073 -7.863 1.00 60.66 505 THR A C 1
ATOM 4090 O O . THR A 1 505 ? 4.705 -29.854 -7.727 1.00 60.66 505 THR A O 1
ATOM 4093 N N . PHE A 1 506 ? 5.770 -31.600 -8.635 1.00 52.59 506 PHE A N 1
ATOM 4094 C CA . PHE A 1 506 ? 6.713 -30.774 -9.405 1.00 52.59 506 PHE A CA 1
ATOM 4095 C C . PHE A 1 506 ? 5.996 -29.823 -10.383 1.00 52.59 506 PHE A C 1
ATOM 4097 O O . PHE A 1 506 ? 6.490 -28.735 -10.670 1.00 52.59 506 PHE A O 1
ATOM 4104 N N . THR A 1 507 ? 4.812 -30.209 -10.864 1.00 56.38 507 THR A N 1
ATOM 4105 C CA . THR A 1 507 ? 3.924 -29.374 -11.680 1.00 56.38 507 THR A CA 1
ATOM 4106 C C . THR A 1 507 ? 3.410 -28.144 -10.931 1.00 56.38 507 THR A C 1
ATOM 4108 O O . THR A 1 507 ? 3.480 -27.053 -11.489 1.00 56.38 507 THR A O 1
ATOM 4111 N N . ASP A 1 508 ? 2.992 -28.280 -9.669 1.00 55.06 508 ASP A N 1
ATOM 4112 C CA . ASP A 1 508 ? 2.493 -27.154 -8.861 1.00 55.06 508 ASP A CA 1
ATOM 4113 C C . ASP A 1 508 ? 3.621 -26.151 -8.574 1.00 55.06 508 ASP A C 1
ATOM 4115 O O . ASP A 1 508 ? 3.470 -24.941 -8.760 1.00 55.06 508 ASP A O 1
ATOM 4119 N N . LEU A 1 509 ? 4.801 -26.669 -8.208 1.00 56.78 509 LEU A N 1
ATOM 4120 C CA . LEU A 1 509 ? 6.001 -25.862 -7.987 1.00 56.78 509 LEU A CA 1
ATOM 4121 C C . LEU A 1 509 ? 6.450 -25.149 -9.275 1.00 56.78 509 LEU A C 1
ATOM 4123 O O . LEU A 1 509 ? 6.817 -23.977 -9.232 1.00 56.78 509 LEU A O 1
ATOM 4127 N N . SER A 1 510 ? 6.376 -25.823 -10.427 1.00 58.69 510 SER A N 1
ATOM 4128 C CA . SER A 1 510 ? 6.669 -25.238 -11.741 1.00 58.69 510 SER A CA 1
ATOM 4129 C C . SER A 1 510 ? 5.661 -24.150 -12.136 1.00 58.69 510 SER A C 1
ATOM 4131 O O . SER A 1 510 ? 6.052 -23.123 -12.691 1.00 58.69 510 SER A O 1
ATOM 4133 N N . GLU A 1 511 ? 4.374 -24.306 -11.804 1.00 64.75 511 GLU A N 1
ATOM 4134 C CA . GLU A 1 511 ? 3.359 -23.283 -12.074 1.00 64.75 511 GLU A CA 1
ATOM 4135 C C . GLU A 1 511 ? 3.541 -22.048 -11.172 1.00 64.75 511 GLU A C 1
ATOM 4137 O O . GLU A 1 511 ? 3.456 -20.915 -11.652 1.00 64.75 511 GLU A O 1
ATOM 4142 N N . CYS A 1 512 ? 3.877 -22.233 -9.891 1.00 52.50 512 CYS A N 1
ATOM 4143 C CA . CYS A 1 512 ? 4.247 -21.128 -9.002 1.00 52.50 512 CYS A CA 1
ATOM 4144 C C . CYS A 1 512 ? 5.543 -20.432 -9.450 1.00 52.50 512 CYS A C 1
ATOM 4146 O O . CYS A 1 512 ? 5.565 -19.206 -9.547 1.00 52.50 512 CYS A O 1
ATOM 4148 N N . LEU A 1 513 ? 6.591 -21.178 -9.819 1.00 59.66 513 LEU A N 1
ATOM 4149 C CA . LEU A 1 513 ? 7.819 -20.605 -10.384 1.00 59.66 513 LEU A CA 1
ATOM 4150 C C . LEU A 1 513 ? 7.556 -19.866 -11.705 1.00 59.66 513 LEU A C 1
ATOM 4152 O O . LEU A 1 513 ? 8.153 -18.817 -11.938 1.00 59.66 513 LEU A O 1
ATOM 4156 N N . SER A 1 514 ? 6.627 -20.342 -12.539 1.00 67.88 514 SER A N 1
ATOM 4157 C CA . SER A 1 514 ? 6.186 -19.646 -13.755 1.00 67.88 514 SER A CA 1
ATOM 4158 C C . SER A 1 514 ? 5.471 -18.325 -13.439 1.00 67.88 514 SER A C 1
ATOM 4160 O O . SER A 1 514 ? 5.790 -17.296 -14.039 1.00 67.88 514 SER A O 1
ATOM 4162 N N . LYS A 1 515 ? 4.567 -18.309 -12.450 1.00 66.00 515 LYS A N 1
ATOM 4163 C CA . LYS A 1 515 ? 3.879 -17.089 -11.986 1.00 66.00 515 LYS A CA 1
ATOM 4164 C C . LYS A 1 515 ? 4.859 -16.079 -11.383 1.00 66.00 515 LYS A C 1
ATOM 4166 O O . LYS A 1 515 ? 4.819 -14.909 -11.756 1.00 66.00 515 LYS A O 1
ATOM 4171 N N . VAL A 1 516 ? 5.785 -16.525 -10.532 1.00 59.38 516 VAL A N 1
ATOM 4172 C CA . VAL A 1 516 ? 6.841 -15.676 -9.953 1.00 59.38 516 VAL A CA 1
ATOM 4173 C C . VAL A 1 516 ? 7.781 -15.147 -11.041 1.00 59.38 516 VAL A C 1
ATOM 4175 O O . VAL A 1 516 ? 8.073 -13.955 -11.056 1.00 59.38 516 VAL A O 1
ATOM 4178 N N . ALA A 1 517 ? 8.195 -15.973 -12.007 1.00 62.22 517 ALA A N 1
ATOM 4179 C CA . ALA A 1 517 ? 8.999 -15.524 -13.146 1.00 62.22 517 ALA A CA 1
ATOM 4180 C C . ALA A 1 517 ? 8.256 -14.504 -14.028 1.00 62.22 517 ALA A C 1
ATOM 4182 O O . ALA A 1 517 ? 8.873 -13.553 -14.505 1.00 62.22 517 ALA A O 1
ATOM 4183 N N . SER A 1 518 ? 6.939 -14.654 -14.203 1.00 67.81 518 SER A N 1
ATOM 4184 C CA . SER A 1 518 ? 6.090 -13.689 -14.912 1.00 67.81 518 SER A CA 1
ATOM 4185 C C . SER A 1 518 ? 6.015 -12.347 -14.172 1.00 67.81 518 SER A C 1
ATOM 4187 O O . SER A 1 518 ? 6.293 -11.304 -14.762 1.00 67.81 518 SER A O 1
ATOM 4189 N N . ILE A 1 519 ? 5.756 -12.363 -12.859 1.00 66.75 519 ILE A N 1
ATOM 4190 C CA . ILE A 1 519 ? 5.727 -11.159 -12.008 1.00 66.75 519 ILE A CA 1
ATOM 4191 C C . ILE A 1 519 ? 7.098 -10.465 -11.988 1.00 66.75 519 ILE A C 1
ATOM 4193 O O . ILE A 1 519 ? 7.176 -9.252 -12.174 1.00 66.75 519 ILE A O 1
ATOM 4197 N N . LEU A 1 520 ? 8.192 -11.220 -11.849 1.00 61.81 520 LEU A N 1
ATOM 4198 C CA . LEU A 1 520 ? 9.555 -10.687 -11.933 1.00 61.81 520 LEU A CA 1
ATOM 4199 C C . LEU A 1 520 ? 9.880 -10.137 -13.329 1.00 61.81 520 LEU A C 1
ATOM 4201 O O . LEU A 1 520 ? 10.597 -9.143 -13.429 1.00 61.81 520 LEU A O 1
ATOM 4205 N N . SER A 1 521 ? 9.352 -10.731 -14.403 1.00 67.56 521 SER A N 1
ATOM 4206 C CA . SER A 1 521 ? 9.500 -10.199 -15.762 1.00 67.56 521 SER A CA 1
ATOM 4207 C C . SER A 1 521 ? 8.755 -8.873 -15.926 1.00 67.56 521 SER A C 1
ATOM 4209 O O . SER A 1 521 ? 9.337 -7.923 -16.443 1.00 67.56 521 SER A O 1
ATOM 4211 N N . LEU A 1 522 ? 7.517 -8.775 -15.432 1.00 69.38 522 LEU A N 1
ATOM 4212 C CA . LEU A 1 522 ? 6.720 -7.544 -15.454 1.00 69.38 522 LEU A CA 1
ATOM 4213 C C . LEU A 1 522 ? 7.383 -6.431 -14.631 1.00 69.38 522 LEU A C 1
ATOM 4215 O O . LEU A 1 522 ? 7.611 -5.345 -15.158 1.00 69.38 522 LEU A O 1
ATOM 4219 N N . LEU A 1 523 ? 7.803 -6.715 -13.392 1.00 58.50 523 LEU A N 1
ATOM 4220 C CA . LEU A 1 523 ? 8.530 -5.762 -12.540 1.00 58.50 523 LEU A CA 1
ATOM 4221 C C . LEU A 1 523 ? 9.864 -5.321 -13.158 1.00 58.50 523 LEU A C 1
ATOM 4223 O O . LEU A 1 523 ? 10.268 -4.167 -12.999 1.00 58.50 523 LEU A O 1
ATOM 4227 N N . LYS A 1 524 ? 10.558 -6.212 -13.876 1.00 61.12 524 LYS A N 1
ATOM 4228 C CA . LYS A 1 524 ? 11.803 -5.903 -14.597 1.00 61.12 524 LYS A CA 1
ATOM 4229 C C . LYS A 1 524 ? 11.549 -5.058 -15.846 1.00 61.12 524 LYS A C 1
ATOM 4231 O O . LYS A 1 524 ? 12.345 -4.165 -16.135 1.00 61.12 524 LYS A O 1
ATOM 4236 N N . GLU A 1 525 ? 10.449 -5.295 -16.556 1.00 70.12 525 GLU A N 1
ATOM 4237 C CA . GLU A 1 525 ? 10.012 -4.480 -17.690 1.00 70.12 525 GLU A CA 1
ATOM 4238 C C . GLU A 1 525 ? 9.571 -3.081 -17.227 1.00 70.12 525 GLU A C 1
ATOM 4240 O O . GLU A 1 525 ? 9.993 -2.080 -17.802 1.00 70.12 525 GLU A O 1
ATOM 4245 N N . GLU A 1 526 ? 8.810 -2.980 -16.139 1.00 64.56 526 GLU A N 1
ATOM 4246 C CA . GLU A 1 526 ? 8.387 -1.715 -15.529 1.00 64.56 526 GLU A CA 1
ATOM 4247 C C . GLU A 1 526 ? 9.574 -0.920 -14.961 1.00 64.56 526 GLU A C 1
ATOM 4249 O O . GLU A 1 526 ? 9.722 0.264 -15.263 1.00 64.56 526 GLU A O 1
ATOM 4254 N N . ASN A 1 527 ? 10.517 -1.580 -14.276 1.00 56.97 527 ASN A N 1
ATOM 4255 C CA . ASN A 1 527 ? 11.800 -0.968 -13.911 1.00 56.97 527 ASN A CA 1
ATOM 4256 C C . ASN A 1 527 ? 12.606 -0.518 -15.138 1.00 56.97 527 ASN A C 1
ATOM 4258 O O . ASN A 1 527 ? 13.318 0.482 -15.060 1.00 56.97 527 ASN A O 1
ATOM 4262 N N . SER A 1 528 ? 12.531 -1.229 -16.269 1.00 66.88 528 SER A N 1
ATOM 4263 C CA . SER A 1 528 ? 13.200 -0.793 -17.500 1.00 66.88 528 SER A CA 1
ATOM 4264 C C . SER A 1 528 ? 12.545 0.460 -18.089 1.00 66.88 528 SER A C 1
ATOM 4266 O O . SER A 1 528 ? 13.266 1.392 -18.437 1.00 66.88 528 SER A O 1
ATOM 4268 N N . LYS A 1 529 ? 11.205 0.537 -18.081 1.00 69.81 529 LYS A N 1
ATOM 4269 C CA . LYS A 1 529 ? 10.422 1.707 -18.510 1.00 69.81 529 LYS A CA 1
ATOM 4270 C C . LYS A 1 529 ? 10.738 2.922 -17.640 1.00 69.81 529 LYS A C 1
ATOM 4272 O O . LYS A 1 529 ? 11.218 3.923 -18.167 1.00 69.81 529 LYS A O 1
ATOM 4277 N N . LEU A 1 530 ? 10.618 2.794 -16.316 1.00 61.47 530 LEU A N 1
ATOM 4278 C CA . LEU A 1 530 ? 10.951 3.857 -15.359 1.00 61.47 530 LEU A CA 1
ATOM 4279 C C . LEU A 1 530 ? 12.413 4.317 -15.475 1.00 61.47 530 LEU A C 1
ATOM 4281 O O . LEU A 1 530 ? 12.692 5.506 -15.325 1.00 61.47 530 LEU A O 1
ATOM 4285 N N . ARG A 1 531 ? 13.356 3.417 -15.793 1.00 59.78 531 ARG A N 1
ATOM 4286 C CA . ARG A 1 531 ? 14.754 3.789 -16.078 1.00 59.78 531 ARG A CA 1
ATOM 4287 C C . ARG A 1 531 ? 14.911 4.528 -17.403 1.00 59.78 531 ARG A C 1
ATOM 4289 O O . ARG A 1 531 ? 15.641 5.512 -17.427 1.00 59.78 531 ARG A O 1
ATOM 4296 N N . THR A 1 532 ? 14.244 4.109 -18.481 1.00 67.88 532 THR A N 1
ATOM 4297 C CA . THR A 1 532 ? 14.267 4.856 -19.753 1.00 67.88 532 THR A CA 1
ATOM 4298 C C . THR A 1 532 ? 13.594 6.221 -19.637 1.00 67.88 532 THR A C 1
ATOM 4300 O O . THR A 1 532 ? 14.057 7.176 -20.246 1.00 67.88 532 THR A O 1
ATOM 4303 N N . GLU A 1 533 ? 12.558 6.340 -18.810 1.00 68.00 533 GLU A N 1
ATOM 4304 C CA . GLU A 1 533 ? 11.817 7.580 -18.574 1.00 68.00 533 GLU A CA 1
ATOM 4305 C C . GLU A 1 533 ? 12.623 8.554 -17.697 1.00 68.00 533 GLU A C 1
ATOM 4307 O O . GLU A 1 533 ? 12.768 9.721 -18.052 1.00 68.00 533 GLU A O 1
ATOM 4312 N N . ASN A 1 534 ? 13.285 8.061 -16.640 1.00 58.97 534 ASN A N 1
ATOM 4313 C CA . ASN A 1 534 ? 14.273 8.838 -15.878 1.00 58.97 534 ASN A CA 1
ATOM 4314 C C . ASN A 1 534 ? 15.485 9.243 -16.732 1.00 58.97 534 ASN A C 1
ATOM 4316 O O . ASN A 1 534 ? 15.963 10.368 -16.606 1.00 58.97 534 ASN A O 1
ATOM 4320 N N . LEU A 1 535 ? 15.978 8.366 -17.615 1.00 71.19 535 LEU A N 1
ATOM 4321 C CA . LEU A 1 535 ? 17.070 8.699 -18.535 1.00 71.19 535 LEU A CA 1
ATOM 4322 C C . LEU A 1 535 ? 16.638 9.793 -19.521 1.00 71.19 535 LEU A C 1
ATOM 4324 O O . LEU A 1 535 ? 17.371 10.755 -19.715 1.00 71.19 535 LEU A O 1
ATOM 4328 N N . PHE A 1 536 ? 15.426 9.702 -20.075 1.00 68.12 536 PHE A N 1
ATOM 4329 C CA . PHE A 1 536 ? 14.861 10.712 -20.970 1.00 68.12 536 PHE A CA 1
ATOM 4330 C C . PHE A 1 536 ? 14.634 12.061 -20.267 1.00 68.12 536 PHE A C 1
ATOM 4332 O O . PHE A 1 536 ? 14.994 13.103 -20.812 1.00 68.12 536 PHE A O 1
ATOM 4339 N N . LEU A 1 537 ? 14.105 12.060 -19.038 1.00 64.38 537 LEU A N 1
ATOM 4340 C CA . LEU A 1 537 ? 13.957 13.261 -18.205 1.00 64.38 537 LEU A CA 1
ATOM 4341 C C . LEU A 1 537 ? 15.314 13.877 -17.837 1.00 64.38 537 LEU A C 1
ATOM 4343 O O . LEU A 1 537 ? 15.466 15.099 -17.881 1.00 64.38 537 LEU A O 1
ATOM 4347 N N . SER A 1 538 ? 16.312 13.046 -17.523 1.00 61.88 538 SER A N 1
ATOM 4348 C CA . SER A 1 538 ? 17.678 13.482 -17.227 1.00 61.88 538 SER A CA 1
ATOM 4349 C C . SER A 1 538 ? 18.355 14.083 -18.461 1.00 61.88 538 SER A C 1
ATOM 4351 O O . SER A 1 538 ? 18.854 15.203 -18.382 1.00 61.88 538 SER A O 1
ATOM 4353 N N . GLU A 1 539 ? 18.283 13.422 -19.621 1.00 70.12 539 GLU A N 1
ATOM 4354 C CA . GLU A 1 539 ? 18.773 13.963 -20.893 1.00 70.12 539 GLU A CA 1
ATOM 4355 C C . GLU A 1 539 ? 18.050 15.255 -21.290 1.00 70.12 539 GLU A C 1
ATOM 4357 O O . GLU A 1 539 ? 18.699 16.200 -21.727 1.00 70.12 539 GLU A O 1
ATOM 4362 N N . SER A 1 540 ? 16.726 15.333 -21.128 1.00 62.03 540 SER A N 1
ATOM 4363 C CA . SER A 1 540 ? 15.953 16.541 -21.442 1.00 62.03 540 SER A CA 1
ATOM 4364 C C . SER A 1 540 ? 16.364 17.713 -20.543 1.00 62.03 540 SER A C 1
ATOM 4366 O O . SER A 1 540 ? 16.658 18.803 -21.033 1.00 62.03 540 SER A O 1
ATOM 4368 N N . SER A 1 541 ? 16.513 17.461 -19.239 1.00 61.47 541 SER A N 1
ATOM 4369 C CA . SER A 1 541 ? 17.017 18.448 -18.275 1.00 61.47 541 SER A CA 1
ATOM 4370 C C . SER A 1 541 ? 18.448 18.884 -18.606 1.00 61.47 541 SER A C 1
ATOM 4372 O O . SER A 1 541 ? 18.756 20.072 -18.586 1.00 61.47 541 SER A O 1
ATOM 4374 N N . GLN A 1 542 ? 19.326 17.945 -18.969 1.00 69.56 542 GLN A N 1
ATOM 4375 C CA . GLN A 1 542 ? 20.725 18.226 -19.296 1.00 69.56 542 GLN A CA 1
ATOM 4376 C C . GLN A 1 542 ? 20.873 19.001 -20.617 1.00 69.56 542 GLN A C 1
ATOM 4378 O O . GLN A 1 542 ? 21.717 19.891 -20.707 1.00 69.56 542 GLN A O 1
ATOM 4383 N N . ARG A 1 543 ? 20.014 18.734 -21.612 1.00 70.69 543 ARG A N 1
ATOM 4384 C CA . ARG A 1 543 ? 19.916 19.529 -22.849 1.00 70.69 543 ARG A CA 1
ATOM 4385 C C . ARG A 1 543 ? 19.423 20.948 -22.566 1.00 70.69 543 ARG A C 1
ATOM 4387 O O . ARG A 1 543 ? 20.035 21.886 -23.063 1.00 70.69 543 ARG A O 1
ATOM 4394 N N . LEU A 1 544 ? 18.387 21.116 -21.738 1.00 65.25 544 LEU A N 1
ATOM 4395 C CA . LEU A 1 544 ? 17.886 22.438 -21.337 1.00 65.25 544 LEU A CA 1
ATOM 4396 C C . LEU A 1 544 ? 18.944 23.247 -20.569 1.00 65.25 544 LEU A C 1
ATOM 4398 O O . LEU A 1 544 ? 19.119 24.431 -20.842 1.00 65.25 544 LEU A O 1
ATOM 4402 N N . VAL A 1 545 ? 19.694 22.612 -19.661 1.00 68.56 545 VAL A N 1
ATOM 4403 C CA . VAL A 1 545 ? 20.810 23.256 -18.945 1.00 68.56 545 VAL A CA 1
ATOM 4404 C C . VAL A 1 545 ? 21.941 23.646 -19.902 1.00 68.56 545 VAL A C 1
ATOM 4406 O O . VAL A 1 545 ? 22.460 24.754 -19.781 1.00 68.56 545 VAL A O 1
ATOM 4409 N N . SER A 1 546 ? 22.292 22.804 -20.885 1.00 70.56 546 SER A N 1
ATOM 4410 C CA . SER A 1 546 ? 23.246 23.190 -21.939 1.00 70.56 546 SER A CA 1
ATOM 4411 C C . SER A 1 546 ? 22.734 24.396 -22.721 1.00 70.56 546 SER A C 1
ATOM 4413 O O . SER A 1 546 ? 23.412 25.411 -22.775 1.00 70.56 546 SER A O 1
ATOM 4415 N N . GLU A 1 547 ? 21.506 24.340 -23.240 1.00 71.12 547 GLU A N 1
ATOM 4416 C CA . GLU A 1 547 ? 20.943 25.400 -24.079 1.00 71.12 547 GLU A CA 1
ATOM 4417 C C . GLU A 1 547 ? 20.812 26.743 -23.329 1.00 71.12 547 GLU A C 1
ATOM 4419 O O . GLU A 1 547 ? 20.984 27.806 -23.929 1.00 71.12 547 GLU A O 1
ATOM 4424 N N . VAL A 1 548 ? 20.555 26.720 -22.016 1.00 66.69 548 VAL A N 1
ATOM 4425 C CA . VAL A 1 548 ? 20.611 27.915 -21.157 1.00 66.69 548 VAL A CA 1
ATOM 4426 C C . VAL A 1 548 ? 22.049 28.410 -20.981 1.00 66.69 548 VAL A C 1
ATOM 4428 O O . VAL A 1 548 ? 22.286 29.608 -21.144 1.00 66.69 548 VAL A O 1
ATOM 4431 N N . ASN A 1 549 ? 23.014 27.532 -20.700 1.00 72.12 549 ASN A N 1
ATOM 4432 C CA . ASN A 1 549 ? 24.423 27.909 -20.551 1.00 72.12 549 ASN A CA 1
ATOM 4433 C C . ASN A 1 549 ? 24.998 28.498 -21.851 1.00 72.12 549 ASN A C 1
ATOM 4435 O O . ASN A 1 549 ? 25.565 29.588 -21.819 1.00 72.12 549 ASN A O 1
ATOM 4439 N N . ASP A 1 550 ? 24.767 27.846 -22.993 1.00 72.88 550 ASP A N 1
ATOM 4440 C CA . ASP A 1 550 ? 25.231 28.265 -24.321 1.00 72.88 550 ASP A CA 1
ATOM 4441 C C . ASP A 1 550 ? 24.688 29.663 -24.689 1.00 72.88 550 ASP A C 1
ATOM 4443 O O . ASP A 1 550 ? 25.419 30.536 -25.170 1.00 72.88 550 ASP A O 1
ATOM 4447 N N . LYS A 1 551 ? 23.403 29.926 -24.398 1.00 70.19 551 LYS A N 1
ATOM 4448 C CA . LYS A 1 551 ? 22.785 31.256 -24.567 1.00 70.19 551 LYS A CA 1
ATOM 4449 C C . LYS A 1 551 ? 23.336 32.289 -23.580 1.00 70.19 551 LYS A C 1
ATOM 4451 O O . LYS A 1 551 ? 23.485 33.453 -23.949 1.00 70.19 551 LYS A O 1
ATOM 4456 N N . THR A 1 552 ? 23.652 31.883 -22.352 1.00 72.44 552 THR A N 1
ATOM 4457 C CA . THR A 1 552 ? 24.191 32.774 -21.311 1.00 72.44 552 THR A CA 1
ATOM 4458 C C . THR A 1 552 ? 25.633 33.186 -21.620 1.00 72.44 552 THR A C 1
ATOM 4460 O O . THR A 1 552 ? 25.955 34.369 -21.521 1.00 72.44 552 THR A O 1
ATOM 4463 N N . GLU A 1 553 ? 26.480 32.266 -22.097 1.00 75.00 553 GLU A N 1
ATOM 4464 C CA . GLU A 1 553 ? 27.829 32.590 -22.584 1.00 75.00 553 GLU A CA 1
ATOM 4465 C C . GLU A 1 553 ? 27.766 33.511 -23.815 1.00 75.00 553 GLU A C 1
ATOM 4467 O O . GLU A 1 553 ? 28.493 34.505 -23.889 1.00 75.00 553 GLU A O 1
ATOM 4472 N N . CYS A 1 554 ? 26.845 33.245 -24.750 1.00 73.75 554 CYS A N 1
ATOM 4473 C CA . CYS A 1 554 ? 26.607 34.109 -25.907 1.00 73.75 554 CYS A CA 1
ATOM 4474 C C . CYS A 1 554 ? 26.216 35.540 -25.493 1.00 73.75 554 CYS A C 1
ATOM 4476 O O . CYS A 1 554 ? 26.769 36.500 -26.031 1.00 73.75 554 CYS A O 1
ATOM 4478 N N . LEU A 1 555 ? 25.310 35.697 -24.519 1.00 71.06 555 LEU A N 1
ATOM 4479 C CA . LEU A 1 555 ? 24.930 37.002 -23.964 1.00 71.06 555 LEU A CA 1
ATOM 4480 C C . LEU A 1 555 ? 26.124 37.701 -23.298 1.00 71.06 555 LEU A C 1
ATOM 4482 O O . LEU A 1 555 ? 26.421 38.837 -23.655 1.00 71.06 555 LEU A O 1
ATOM 4486 N N . LEU A 1 556 ? 26.861 37.020 -22.412 1.00 74.06 556 LEU A N 1
ATOM 4487 C CA . LEU A 1 556 ? 28.037 37.570 -21.718 1.00 74.06 556 LEU A CA 1
ATOM 4488 C C . LEU A 1 556 ? 29.109 38.087 -22.701 1.00 74.06 556 LEU A C 1
ATOM 4490 O O . LEU A 1 556 ? 29.706 39.154 -22.517 1.00 74.06 556 LEU A O 1
ATOM 4494 N N . LYS A 1 557 ? 29.322 37.341 -23.788 1.00 78.06 557 LYS A N 1
ATOM 4495 C CA . LYS A 1 557 ? 30.254 37.679 -24.868 1.00 78.06 557 LYS A CA 1
ATOM 4496 C C . LYS A 1 557 ? 29.795 38.878 -25.700 1.00 78.06 557 LYS A C 1
ATOM 4498 O O . LYS A 1 557 ? 30.635 39.625 -26.194 1.00 78.06 557 LYS A O 1
ATOM 4503 N N . MET A 1 558 ? 28.487 39.082 -25.841 1.00 71.12 558 MET A N 1
ATOM 4504 C CA . MET A 1 558 ? 27.929 40.227 -26.564 1.00 71.12 558 MET A CA 1
ATOM 4505 C C . MET A 1 558 ? 27.855 41.484 -25.680 1.00 71.12 558 MET A C 1
ATOM 4507 O O . MET A 1 558 ? 28.138 42.576 -26.164 1.00 71.12 558 MET A O 1
ATOM 4511 N N . THR A 1 559 ? 27.607 41.339 -24.374 1.00 71.81 559 THR A N 1
ATOM 4512 C CA . THR A 1 559 ? 27.693 42.435 -23.390 1.00 71.81 559 THR A CA 1
ATOM 4513 C C . THR A 1 559 ? 29.107 43.003 -23.305 1.00 71.81 559 THR A C 1
ATOM 4515 O O . THR A 1 559 ? 29.287 44.204 -23.469 1.00 71.81 559 THR A O 1
ATOM 4518 N N . SER A 1 560 ? 30.129 42.154 -23.170 1.00 77.00 560 SER A N 1
ATOM 4519 C CA . SER A 1 560 ? 31.535 42.602 -23.156 1.00 77.00 560 SER A CA 1
ATOM 4520 C C . SER A 1 560 ? 31.994 43.231 -24.486 1.00 77.00 560 SER A C 1
ATOM 4522 O O . SER A 1 560 ? 32.872 44.098 -24.495 1.00 77.00 560 SER A O 1
ATOM 4524 N N . GLN A 1 561 ? 31.369 42.874 -25.615 1.00 77.12 561 GLN A N 1
ATOM 4525 C CA . GLN A 1 561 ? 31.555 43.570 -26.896 1.00 77.12 561 GLN A CA 1
ATOM 4526 C C . GLN A 1 561 ? 30.853 44.938 -26.939 1.00 77.12 561 GLN A C 1
ATOM 4528 O O . GLN A 1 561 ? 31.420 45.883 -27.483 1.00 77.12 561 GLN A O 1
ATOM 4533 N N . MET A 1 562 ? 29.669 45.087 -26.334 1.00 73.44 562 MET A N 1
ATOM 4534 C CA . MET A 1 562 ? 29.024 46.399 -26.184 1.00 73.44 562 MET A CA 1
ATOM 4535 C C . MET A 1 562 ? 29.815 47.317 -25.244 1.00 73.44 562 MET A C 1
ATOM 4537 O O . MET A 1 562 ? 30.084 48.455 -25.613 1.00 73.44 562 MET A O 1
ATOM 4541 N N . GLU A 1 563 ? 30.258 46.831 -24.082 1.00 76.50 563 GLU A N 1
ATOM 4542 C CA . GLU A 1 563 ? 31.050 47.611 -23.116 1.00 76.50 563 GLU A CA 1
ATOM 4543 C C . GLU A 1 563 ? 32.363 48.123 -23.728 1.00 76.50 563 GLU A C 1
ATOM 4545 O O . GLU A 1 563 ? 32.696 49.302 -23.602 1.00 76.50 563 GLU A O 1
ATOM 4550 N N . THR A 1 564 ? 33.097 47.267 -24.449 1.00 78.75 564 THR A N 1
ATOM 4551 C CA . THR A 1 564 ? 34.349 47.676 -25.111 1.00 78.75 564 THR A CA 1
ATOM 4552 C C . THR A 1 564 ? 34.116 48.687 -26.236 1.00 78.75 564 THR A C 1
ATOM 4554 O O . THR A 1 564 ? 34.858 49.666 -26.326 1.00 78.75 564 THR A O 1
ATOM 4557 N N . LEU A 1 565 ? 33.059 48.527 -27.043 1.00 76.94 565 LEU A N 1
ATOM 4558 C CA . LEU A 1 565 ? 32.683 49.511 -28.066 1.00 76.94 565 LEU A CA 1
ATOM 4559 C C . LEU A 1 565 ? 32.182 50.836 -27.465 1.00 76.94 565 LEU A C 1
ATOM 4561 O O . LEU A 1 565 ? 32.491 51.894 -28.009 1.00 76.94 565 LEU A O 1
ATOM 4565 N N . GLN A 1 566 ? 31.464 50.810 -26.339 1.00 75.62 566 GLN A N 1
ATOM 4566 C CA . GLN A 1 566 ? 31.031 52.019 -25.631 1.00 75.62 566 GLN A CA 1
ATOM 4567 C C . GLN A 1 566 ? 32.224 52.785 -25.040 1.00 75.62 566 GLN A C 1
ATOM 4569 O O . GLN A 1 566 ? 32.295 54.002 -25.195 1.00 75.62 566 GLN A O 1
ATOM 4574 N N . VAL A 1 567 ? 33.201 52.094 -24.440 1.00 78.81 567 VAL A N 1
ATOM 4575 C CA . VAL A 1 567 ? 34.435 52.722 -23.931 1.00 78.81 567 VAL A CA 1
ATOM 4576 C C . VAL A 1 567 ? 35.296 53.289 -25.070 1.00 78.81 567 VAL A C 1
ATOM 4578 O O . VAL A 1 567 ? 35.812 54.402 -24.941 1.00 78.81 567 VAL A O 1
ATOM 4581 N N . GLU A 1 568 ? 35.417 52.591 -26.208 1.00 75.19 568 GLU A N 1
ATOM 4582 C CA . GLU A 1 568 ? 36.070 53.149 -27.404 1.00 75.19 568 GLU A CA 1
ATOM 4583 C C . GLU A 1 568 ? 35.337 54.388 -27.937 1.00 75.19 568 GLU A C 1
ATOM 4585 O O . GLU A 1 568 ? 35.984 55.399 -28.218 1.00 75.19 568 GLU A O 1
ATOM 4590 N N . ASN A 1 569 ? 34.005 54.339 -28.054 1.00 73.06 569 ASN A N 1
ATOM 4591 C CA . ASN A 1 569 ? 33.208 55.476 -28.512 1.00 73.06 569 ASN A CA 1
ATOM 4592 C C . ASN A 1 569 ? 33.385 56.677 -27.583 1.00 73.06 569 ASN A C 1
ATOM 4594 O O . ASN A 1 569 ? 33.699 57.754 -28.075 1.00 73.06 569 ASN A O 1
ATOM 4598 N N . HIS A 1 570 ? 33.293 56.502 -26.262 1.00 76.25 570 HIS A N 1
ATOM 4599 C CA . HIS A 1 570 ? 33.444 57.606 -25.308 1.00 76.25 570 HIS A CA 1
ATOM 4600 C C . HIS A 1 570 ? 34.855 58.222 -25.352 1.00 76.25 570 HIS A C 1
ATOM 4602 O O . HIS A 1 570 ? 35.016 59.441 -25.330 1.00 76.25 570 HIS A O 1
ATOM 4608 N N . SER A 1 571 ? 35.894 57.397 -25.542 1.00 77.94 571 SER A N 1
ATOM 4609 C CA . SER A 1 571 ? 37.257 57.886 -25.790 1.00 77.94 571 SER A CA 1
ATOM 4610 C C . SER A 1 571 ? 37.367 58.694 -27.094 1.00 77.94 571 SER A C 1
ATOM 4612 O O . SER A 1 571 ? 38.107 59.678 -27.163 1.00 77.94 571 SER A O 1
ATOM 4614 N N . MET A 1 572 ? 36.615 58.323 -28.133 1.00 69.62 572 MET A N 1
ATOM 4615 C CA . MET A 1 572 ? 36.570 59.045 -29.409 1.00 69.62 572 MET A CA 1
ATOM 4616 C C . MET A 1 572 ? 35.698 60.312 -29.346 1.00 69.62 572 MET A C 1
ATOM 4618 O O . MET A 1 572 ? 36.074 61.318 -29.946 1.00 69.62 572 MET A O 1
ATOM 4622 N N . GLU A 1 573 ? 34.613 60.321 -28.567 1.00 74.31 573 GLU A N 1
ATOM 4623 C CA . GLU A 1 573 ? 33.830 61.516 -28.220 1.00 74.31 573 GLU A CA 1
ATOM 4624 C C . GLU A 1 573 ? 34.686 62.539 -27.466 1.00 74.31 573 GLU A C 1
ATOM 4626 O O . GLU A 1 573 ? 34.689 63.719 -27.814 1.00 74.31 573 GLU A O 1
ATOM 4631 N N . ASP A 1 574 ? 35.470 62.101 -26.477 1.00 76.19 574 ASP A N 1
ATOM 4632 C CA . ASP A 1 574 ? 36.413 62.967 -25.767 1.00 76.19 574 ASP A CA 1
ATOM 4633 C C . ASP A 1 574 ? 37.508 63.491 -26.708 1.00 76.19 574 ASP A C 1
ATOM 4635 O O . ASP A 1 574 ? 37.873 64.666 -26.637 1.00 76.19 574 ASP A O 1
ATOM 4639 N N . ARG A 1 575 ? 38.007 62.681 -27.653 1.00 75.88 575 ARG A N 1
ATOM 4640 C CA . ARG A 1 575 ? 38.936 63.165 -28.694 1.00 75.88 575 ARG A CA 1
ATOM 4641 C C . ARG A 1 575 ? 38.279 64.187 -29.627 1.00 75.88 575 ARG A C 1
ATOM 4643 O O . ARG A 1 575 ? 38.928 65.180 -29.949 1.00 75.88 575 ARG A O 1
ATOM 4650 N N . LEU A 1 576 ? 37.011 64.013 -30.008 1.00 69.69 576 LEU A N 1
ATOM 4651 C CA . LEU A 1 576 ? 36.250 65.021 -30.759 1.00 69.69 576 LEU A CA 1
ATOM 4652 C C . LEU A 1 576 ? 36.019 66.294 -29.939 1.00 69.69 576 LEU A C 1
ATOM 4654 O O . LEU A 1 576 ? 36.142 67.384 -30.495 1.00 69.69 576 LEU A O 1
ATOM 4658 N N . ARG A 1 577 ? 35.739 66.194 -28.633 1.00 75.12 577 ARG A N 1
ATOM 4659 C CA . ARG A 1 577 ? 35.578 67.354 -27.740 1.00 75.12 577 ARG A CA 1
ATOM 4660 C C . ARG A 1 577 ? 36.876 68.156 -27.652 1.00 75.12 577 ARG A C 1
ATOM 4662 O O . ARG A 1 577 ? 36.871 69.346 -27.950 1.00 75.12 577 ARG A O 1
ATOM 4669 N N . ASN A 1 578 ? 37.998 67.484 -27.386 1.00 70.62 578 ASN A N 1
ATOM 4670 C CA . ASN A 1 578 ? 39.329 68.096 -27.384 1.00 70.62 578 ASN A CA 1
ATOM 4671 C C . ASN A 1 578 ? 39.667 68.750 -28.740 1.00 70.62 578 ASN A C 1
ATOM 4673 O O . ASN A 1 578 ? 40.124 69.891 -28.778 1.00 70.62 578 ASN A O 1
ATOM 4677 N N . LEU A 1 579 ? 39.391 68.079 -29.868 1.00 68.00 579 LEU A N 1
ATOM 4678 C CA . LEU A 1 579 ? 39.574 68.672 -31.200 1.00 68.00 579 LEU A CA 1
ATOM 4679 C C . LEU A 1 579 ? 38.674 69.904 -31.405 1.00 68.00 579 LEU A C 1
ATOM 4681 O O . LEU A 1 579 ? 39.159 70.936 -31.864 1.00 68.00 579 LEU A O 1
ATOM 4685 N N . THR A 1 580 ? 37.406 69.845 -30.992 1.00 66.31 580 THR A N 1
ATOM 4686 C CA . THR A 1 580 ? 36.458 70.974 -31.054 1.00 66.31 580 THR A CA 1
ATOM 4687 C C . THR A 1 580 ? 36.960 72.171 -30.247 1.00 66.31 580 THR A C 1
ATOM 4689 O O . THR A 1 580 ? 36.870 73.307 -30.714 1.00 66.31 580 THR A O 1
ATOM 4692 N N . GLU A 1 581 ? 37.538 71.941 -29.069 1.00 65.00 581 GLU A N 1
ATOM 4693 C CA . GLU A 1 581 ? 38.144 72.985 -28.238 1.00 65.00 581 GLU A CA 1
ATOM 4694 C C . GLU A 1 581 ? 39.397 73.589 -28.900 1.00 65.00 581 GLU A C 1
ATOM 4696 O O . GLU A 1 581 ? 39.544 74.814 -28.912 1.00 65.00 581 GLU A O 1
ATOM 4701 N N . THR A 1 582 ? 40.248 72.786 -29.555 1.00 62.47 582 THR A N 1
ATOM 4702 C CA . THR A 1 582 ? 41.390 73.317 -30.335 1.00 62.47 582 THR A CA 1
ATOM 4703 C C . THR A 1 582 ? 40.959 74.119 -31.569 1.00 62.47 582 THR A C 1
ATOM 4705 O O . THR A 1 582 ? 41.508 75.189 -31.822 1.00 62.47 582 THR A O 1
ATOM 4708 N N . VAL A 1 583 ? 39.925 73.683 -32.297 1.00 60.44 583 VAL A N 1
ATOM 4709 C CA . VAL A 1 583 ? 39.354 74.433 -33.434 1.00 60.44 583 VAL A CA 1
ATOM 4710 C C . VAL A 1 583 ? 38.676 75.724 -32.957 1.00 60.44 583 VAL A C 1
ATOM 4712 O O . VAL A 1 583 ? 38.798 76.766 -33.597 1.00 60.44 583 VAL A O 1
ATOM 4715 N N . SER A 1 584 ? 38.016 75.696 -31.796 1.00 58.72 584 SER A N 1
ATOM 4716 C CA . SER A 1 584 ? 37.380 76.879 -31.200 1.00 58.72 584 SER A CA 1
ATOM 4717 C C . SER A 1 584 ? 38.401 77.918 -30.728 1.00 58.72 584 SER A C 1
ATOM 4719 O O . SER A 1 584 ? 38.164 79.117 -30.876 1.00 58.72 584 SER A O 1
ATOM 4721 N N . THR A 1 585 ? 39.544 77.476 -30.192 1.00 56.28 585 THR A N 1
ATOM 4722 C CA . THR A 1 585 ? 40.622 78.354 -29.699 1.00 56.28 585 THR A CA 1
ATOM 4723 C C . THR A 1 585 ? 41.583 78.829 -30.794 1.00 56.28 585 THR A C 1
ATOM 4725 O O . THR A 1 585 ? 42.133 79.921 -30.670 1.00 56.28 585 THR A O 1
ATOM 4728 N N . GLY A 1 586 ? 41.729 78.088 -31.900 1.00 50.78 586 GLY A N 1
ATOM 4729 C CA . GLY A 1 586 ? 42.553 78.483 -33.052 1.00 50.78 586 GLY A CA 1
ATOM 4730 C C . GLY A 1 586 ? 42.084 79.750 -33.788 1.00 50.78 586 GLY A C 1
ATOM 4731 O O . GLY A 1 586 ? 42.880 80.400 -34.461 1.00 50.78 586 GLY A O 1
ATOM 4732 N N . ASN A 1 587 ? 40.827 80.169 -33.606 1.00 48.81 587 ASN A N 1
ATOM 4733 C CA . ASN A 1 587 ? 40.223 81.345 -34.255 1.00 48.81 587 ASN A CA 1
ATOM 4734 C C . ASN A 1 587 ? 40.732 82.721 -33.745 1.00 48.81 587 ASN A C 1
ATOM 4736 O O . ASN A 1 587 ? 40.037 83.724 -33.906 1.00 48.81 587 ASN A O 1
ATOM 4740 N N . GLN A 1 588 ? 41.906 82.798 -33.103 1.00 48.12 588 GLN A N 1
ATOM 4741 C CA . GLN A 1 588 ? 42.490 84.053 -32.588 1.00 48.12 588 GLN A CA 1
ATOM 4742 C C . GLN A 1 588 ? 43.963 84.294 -32.978 1.00 48.12 588 GLN A C 1
ATOM 4744 O O . GLN A 1 588 ? 44.598 85.191 -32.423 1.00 48.12 588 GLN A O 1
ATOM 4749 N N . THR A 1 589 ? 44.523 83.544 -33.934 1.00 45.84 589 THR A N 1
ATOM 4750 C CA . THR A 1 589 ? 45.900 83.766 -34.423 1.00 45.84 589 THR A CA 1
ATOM 4751 C C . THR A 1 589 ? 45.991 83.738 -35.948 1.00 45.84 589 THR A C 1
ATOM 4753 O O . THR A 1 589 ? 45.752 82.699 -36.559 1.00 45.84 589 THR A O 1
ATOM 4756 N N . ASP A 1 590 ? 46.396 84.857 -36.554 1.00 47.44 590 ASP A N 1
ATOM 4757 C CA . ASP A 1 590 ? 46.525 85.026 -38.008 1.00 47.44 590 ASP A CA 1
ATOM 4758 C C . ASP A 1 590 ? 47.685 84.202 -38.618 1.00 47.44 590 ASP A C 1
ATOM 4760 O O . ASP A 1 590 ? 48.787 84.715 -38.832 1.00 47.44 590 ASP A O 1
ATOM 4764 N N . GLN A 1 591 ? 47.444 82.926 -38.943 1.00 45.97 591 GLN A N 1
ATOM 4765 C CA . GLN A 1 591 ? 48.276 82.132 -39.864 1.00 45.97 591 GLN A CA 1
ATOM 4766 C C . GLN A 1 591 ? 47.394 81.298 -40.817 1.00 45.97 591 GLN A C 1
ATOM 4768 O O . GLN A 1 591 ? 46.477 80.626 -40.346 1.00 45.97 591 GLN A O 1
ATOM 4773 N N . PRO A 1 592 ? 47.637 81.322 -42.146 1.00 49.62 592 PRO A N 1
ATOM 4774 C CA . PRO A 1 592 ? 46.681 80.796 -43.127 1.00 49.62 592 PRO A CA 1
ATOM 4775 C C . PRO A 1 592 ? 46.714 79.271 -43.326 1.00 49.62 592 PRO A C 1
ATOM 4777 O O . PRO A 1 592 ? 45.706 78.708 -43.737 1.00 49.62 592 PRO A O 1
ATOM 4780 N N . ASP A 1 593 ? 47.827 78.596 -43.022 1.00 47.19 593 ASP A N 1
ATOM 4781 C CA . ASP A 1 593 ? 48.060 77.189 -43.412 1.00 47.19 593 ASP A CA 1
ATOM 4782 C C . ASP A 1 593 ? 47.662 76.151 -42.331 1.00 47.19 593 ASP A C 1
ATOM 4784 O O . ASP A 1 593 ? 48.024 74.979 -42.414 1.00 47.19 593 ASP A O 1
ATOM 4788 N N . GLY A 1 594 ? 46.955 76.575 -41.276 1.00 49.19 594 GLY A N 1
ATOM 4789 C CA . GLY A 1 594 ? 46.598 75.739 -40.116 1.00 49.19 594 GLY A CA 1
ATOM 4790 C C . GLY A 1 594 ? 45.247 74.983 -40.115 1.00 49.19 594 GLY A C 1
ATOM 4791 O O . GLY A 1 594 ? 45.192 73.921 -39.488 1.00 49.19 594 GLY A O 1
ATOM 4792 N N . PRO A 1 595 ? 44.141 75.474 -40.723 1.00 52.84 595 PRO A N 1
ATOM 4793 C CA . PRO A 1 595 ? 42.802 74.965 -40.390 1.00 52.84 595 PRO A CA 1
ATOM 4794 C C . PRO A 1 595 ? 42.338 73.731 -41.184 1.00 52.84 595 PRO A C 1
ATOM 4796 O O . PRO A 1 595 ? 41.525 72.966 -40.670 1.00 52.84 595 PRO A O 1
ATOM 4799 N N . GLU A 1 596 ? 42.828 73.489 -42.405 1.00 51.72 596 GLU A N 1
ATOM 4800 C CA . GLU A 1 596 ? 42.310 72.379 -43.231 1.00 51.72 596 GLU A CA 1
ATOM 4801 C C . GLU A 1 596 ? 42.657 71.002 -42.639 1.00 51.72 596 GLU A C 1
ATOM 4803 O O . GLU A 1 596 ? 41.784 70.146 -42.515 1.00 51.72 596 GLU A O 1
ATOM 4808 N N . ILE A 1 597 ? 43.895 70.812 -42.166 1.00 52.31 597 ILE A N 1
ATOM 4809 C CA . ILE A 1 597 ? 44.373 69.526 -41.621 1.00 52.31 597 ILE A CA 1
ATOM 4810 C C . ILE A 1 597 ? 43.602 69.126 -40.349 1.00 52.31 597 ILE A C 1
ATOM 4812 O O . ILE A 1 597 ? 43.310 67.947 -40.134 1.00 52.31 597 ILE A O 1
ATOM 4816 N N . THR A 1 598 ? 43.236 70.094 -39.501 1.00 57.12 598 THR A N 1
ATOM 4817 C CA . THR A 1 598 ? 42.428 69.820 -38.301 1.00 57.12 598 THR A CA 1
ATOM 4818 C C . THR A 1 598 ? 40.966 69.548 -38.653 1.00 57.12 598 THR A C 1
ATOM 4820 O O . THR A 1 598 ? 40.344 68.695 -38.020 1.00 57.12 598 THR A O 1
ATOM 4823 N N . GLN A 1 599 ? 40.429 70.191 -39.695 1.00 59.81 599 GLN A N 1
ATOM 4824 C CA . GLN A 1 599 ? 39.053 69.989 -40.145 1.00 59.81 599 GLN A CA 1
ATOM 4825 C C . GLN A 1 599 ? 38.849 68.665 -40.908 1.00 59.81 599 GLN A C 1
ATOM 4827 O O . GLN A 1 599 ? 37.831 68.005 -40.689 1.00 59.81 599 GLN A O 1
ATOM 4832 N N . GLU A 1 600 ? 39.807 68.223 -41.731 1.00 62.59 600 GLU A N 1
ATOM 4833 C CA . GLU A 1 600 ? 39.784 66.882 -42.341 1.00 62.59 600 GLU A CA 1
ATOM 4834 C C . GLU A 1 600 ? 39.896 65.785 -41.273 1.00 62.59 600 GLU A C 1
ATOM 4836 O O . GLU A 1 600 ? 39.078 64.864 -41.245 1.00 62.59 600 GLU A O 1
ATOM 4841 N N . SER A 1 601 ? 40.835 65.928 -40.329 1.00 62.72 601 SER A N 1
ATOM 4842 C CA . SER A 1 601 ? 40.981 65.000 -39.200 1.00 62.72 601 SER A CA 1
ATOM 4843 C C . SER A 1 601 ? 39.701 64.912 -38.357 1.00 62.72 601 SER A C 1
ATOM 4845 O O . SER A 1 601 ? 39.252 63.816 -38.018 1.00 62.72 601 SER A O 1
ATOM 4847 N N . TYR A 1 602 ? 39.057 66.049 -38.076 1.00 67.00 602 TYR A N 1
ATOM 4848 C CA . TYR A 1 602 ? 37.773 66.094 -37.375 1.00 67.00 602 TYR A CA 1
ATOM 4849 C C . TYR A 1 602 ? 36.651 65.386 -38.157 1.00 67.00 602 TYR A C 1
ATOM 4851 O O . TYR A 1 602 ? 35.862 64.646 -37.567 1.00 67.00 602 TYR A O 1
ATOM 4859 N N . ALA A 1 603 ? 36.596 65.554 -39.483 1.00 72.25 603 ALA A N 1
ATOM 4860 C CA . ALA A 1 603 ? 35.619 64.876 -40.334 1.00 72.25 603 ALA A CA 1
ATOM 4861 C C . ALA A 1 603 ? 35.836 63.351 -40.393 1.00 72.25 603 ALA A C 1
ATOM 4863 O O . ALA A 1 603 ? 34.863 62.596 -40.356 1.00 72.25 603 ALA A O 1
ATOM 4864 N N . GLU A 1 604 ? 37.086 62.881 -40.433 1.00 76.12 604 GLU A N 1
ATOM 4865 C CA . GLU A 1 604 ? 37.414 61.449 -40.447 1.00 76.12 604 GLU A CA 1
ATOM 4866 C C . GLU A 1 604 ? 37.136 60.772 -39.093 1.00 76.12 604 GLU A C 1
ATOM 4868 O O . GLU A 1 604 ? 36.514 59.705 -39.046 1.00 76.12 604 GLU A O 1
ATOM 4873 N N . VAL A 1 605 ? 37.499 61.417 -37.976 1.00 74.00 605 VAL A N 1
ATOM 4874 C CA . VAL A 1 605 ? 37.154 60.939 -36.623 1.00 74.00 605 VAL A CA 1
ATOM 4875 C C . VAL A 1 605 ? 35.633 60.911 -36.436 1.00 74.00 605 VAL A C 1
ATOM 4877 O O . VAL A 1 605 ? 35.098 59.925 -35.934 1.00 74.00 605 VAL A O 1
ATOM 4880 N N . ARG A 1 606 ? 34.909 61.935 -36.907 1.00 75.56 606 ARG A N 1
ATOM 4881 C CA . ARG A 1 606 ? 33.441 61.956 -36.857 1.00 75.56 606 ARG A CA 1
ATOM 4882 C C . ARG A 1 606 ? 32.815 60.835 -37.693 1.00 75.56 606 ARG A C 1
ATOM 4884 O O . ARG A 1 606 ? 31.950 60.125 -37.193 1.00 75.56 606 ARG A O 1
ATOM 4891 N N . LYS A 1 607 ? 33.255 60.635 -38.939 1.00 79.38 607 LYS A N 1
ATOM 4892 C CA . LYS A 1 607 ? 32.732 59.569 -39.814 1.00 79.38 607 LYS A CA 1
ATOM 4893 C C . LYS A 1 607 ? 32.983 58.176 -39.229 1.00 79.38 607 LYS A C 1
ATOM 4895 O O . LYS A 1 607 ? 32.105 57.320 -39.279 1.00 79.38 607 LYS A O 1
ATOM 4900 N N . THR A 1 608 ? 34.159 57.950 -38.645 1.00 75.06 608 THR A N 1
ATOM 4901 C CA . THR A 1 608 ? 34.498 56.667 -38.003 1.00 75.06 608 THR A CA 1
ATOM 4902 C C . THR A 1 608 ? 33.806 56.447 -36.652 1.00 75.06 608 THR A C 1
ATOM 4904 O O . THR A 1 608 ? 33.695 55.292 -36.230 1.00 75.06 608 THR A O 1
ATOM 4907 N N . LEU A 1 609 ? 33.289 57.506 -36.013 1.00 77.94 609 LEU A N 1
ATOM 4908 C CA . LEU A 1 609 ? 32.347 57.415 -34.894 1.00 77.94 609 LEU A CA 1
ATOM 4909 C C . LEU A 1 609 ? 30.928 57.082 -35.386 1.00 77.94 609 LEU A C 1
ATOM 4911 O O . LEU A 1 609 ? 30.368 56.091 -34.933 1.00 77.94 609 LEU A O 1
ATOM 4915 N N . GLU A 1 610 ? 30.387 57.799 -36.378 1.00 79.12 610 GLU A N 1
ATOM 4916 C CA . GLU A 1 610 ? 29.055 57.516 -36.957 1.00 79.12 610 GLU A CA 1
ATOM 4917 C C . GLU A 1 610 ? 28.960 56.063 -37.501 1.00 79.12 610 GLU A C 1
ATOM 4919 O O . GLU A 1 610 ? 27.954 55.375 -37.304 1.00 79.12 610 GLU A O 1
ATOM 4924 N N . GLU A 1 611 ? 30.039 55.535 -38.098 1.00 80.00 611 GLU A N 1
ATOM 4925 C CA . GLU A 1 611 ? 30.159 54.125 -38.519 1.00 80.00 611 GLU A CA 1
ATOM 4926 C C . GLU A 1 611 ? 30.284 53.113 -37.355 1.00 80.00 611 GLU A C 1
ATOM 4928 O O . GLU A 1 611 ? 29.982 51.929 -37.544 1.00 80.00 611 GLU A O 1
ATOM 4933 N N . ARG A 1 612 ? 30.727 53.533 -36.160 1.00 72.81 612 ARG A N 1
ATOM 4934 C CA . ARG A 1 612 ? 30.723 52.707 -34.934 1.00 72.81 612 ARG A CA 1
ATOM 4935 C C . ARG A 1 612 ? 29.374 52.766 -34.217 1.00 72.81 612 ARG A C 1
ATOM 4937 O O . ARG A 1 612 ? 28.875 51.722 -33.811 1.00 72.81 612 ARG A O 1
ATOM 4944 N N . GLU A 1 613 ? 28.748 53.935 -34.116 1.00 77.00 613 GLU A N 1
ATOM 4945 C CA . GLU A 1 613 ? 27.396 54.117 -33.567 1.00 77.00 613 GLU A CA 1
ATOM 4946 C C . GLU A 1 613 ? 26.338 53.323 -34.344 1.00 77.00 613 GLU A C 1
ATOM 4948 O O . GLU A 1 613 ? 25.356 52.855 -33.766 1.00 77.00 613 GLU A O 1
ATOM 4953 N N . ALA A 1 614 ? 26.511 53.168 -35.661 1.00 80.38 614 ALA A N 1
ATOM 4954 C CA . ALA A 1 614 ? 25.680 52.278 -36.470 1.00 80.38 614 ALA A CA 1
ATOM 4955 C C . ALA A 1 614 ? 25.825 50.811 -36.018 1.00 80.38 614 ALA A C 1
ATOM 4957 O O . ALA A 1 614 ? 24.825 50.153 -35.741 1.00 80.38 614 ALA A O 1
ATOM 4958 N N . LYS A 1 615 ? 27.063 50.328 -35.847 1.00 78.44 615 LYS A N 1
ATOM 4959 C CA . LYS A 1 615 ? 27.354 48.957 -35.389 1.00 78.44 615 LYS A CA 1
ATOM 4960 C C . LYS A 1 615 ? 26.902 48.701 -33.953 1.00 78.44 615 LYS A C 1
ATOM 4962 O O . LYS A 1 615 ? 26.433 47.607 -33.665 1.00 78.44 615 LYS A O 1
ATOM 4967 N N . CYS A 1 616 ? 26.999 49.697 -33.069 1.00 75.50 616 CYS A N 1
ATOM 4968 C CA . CYS A 1 616 ? 26.467 49.595 -31.708 1.00 75.50 616 CYS A CA 1
ATOM 4969 C C . CYS A 1 616 ? 24.949 49.391 -31.743 1.00 75.50 616 CYS A C 1
ATOM 4971 O O . CYS A 1 616 ? 24.467 48.444 -31.138 1.00 75.50 616 CYS A O 1
ATOM 4973 N N . ARG A 1 617 ? 24.213 50.173 -32.546 1.00 80.38 617 ARG A N 1
ATOM 4974 C CA . ARG A 1 617 ? 22.757 50.009 -32.710 1.00 80.38 617 ARG A CA 1
ATOM 4975 C C . ARG A 1 617 ? 22.357 48.681 -33.359 1.00 80.38 617 ARG A C 1
ATOM 4977 O O . ARG A 1 617 ? 21.371 48.083 -32.944 1.00 80.38 617 ARG A O 1
ATOM 4984 N N . GLU A 1 618 ? 23.114 48.186 -34.340 1.00 81.25 618 GLU A N 1
ATOM 4985 C CA . GLU A 1 618 ? 22.895 46.844 -34.907 1.00 81.25 618 GLU A CA 1
ATOM 4986 C C . GLU A 1 618 ? 23.119 45.738 -33.858 1.00 81.25 618 GLU A C 1
ATOM 4988 O O . GLU A 1 618 ? 22.339 44.782 -33.782 1.00 81.25 618 GLU A O 1
ATOM 4993 N N . LEU A 1 619 ? 24.148 45.886 -33.013 1.00 79.31 619 LEU A N 1
ATOM 4994 C CA . LEU A 1 619 ? 24.460 44.951 -31.933 1.00 79.31 619 LEU A CA 1
ATOM 4995 C C . LEU A 1 619 ? 23.399 45.006 -30.821 1.00 79.31 619 LEU A C 1
ATOM 4997 O O . LEU A 1 619 ? 22.899 43.954 -30.428 1.00 79.31 619 LEU A O 1
ATOM 5001 N N . GLU A 1 620 ? 22.976 46.199 -30.402 1.00 75.81 620 GLU A N 1
ATOM 5002 C CA . GLU A 1 620 ? 21.871 46.447 -29.465 1.00 75.81 620 GLU A CA 1
ATOM 5003 C C . GLU A 1 620 ? 20.551 45.853 -29.980 1.00 75.81 620 GLU A C 1
ATOM 5005 O O . GLU A 1 620 ? 19.881 45.121 -29.254 1.00 75.81 620 GLU A O 1
ATOM 501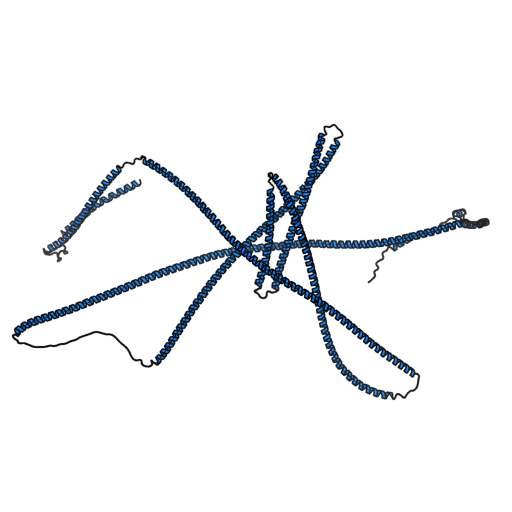0 N N . GLU A 1 621 ? 20.193 46.066 -31.253 1.00 82.25 621 GLU A N 1
ATOM 5011 C CA . GLU A 1 621 ? 19.016 45.432 -31.858 1.00 82.25 621 GLU A CA 1
ATOM 5012 C C . GLU A 1 621 ? 19.110 43.899 -31.851 1.00 82.25 621 GLU A C 1
ATOM 5014 O O . GLU A 1 621 ? 18.101 43.220 -31.640 1.00 82.25 621 GLU A O 1
ATOM 5019 N N . SER A 1 622 ? 20.297 43.334 -32.095 1.00 76.25 622 SER A N 1
ATOM 5020 C CA . SER A 1 622 ? 20.510 41.882 -32.038 1.00 76.25 622 SER A CA 1
ATOM 5021 C C . SER A 1 622 ? 20.412 41.344 -30.605 1.00 76.25 622 SER A C 1
ATOM 5023 O O . SER A 1 622 ? 19.781 40.308 -30.383 1.00 76.25 622 SER A O 1
ATOM 5025 N N . TYR A 1 623 ? 20.928 42.095 -29.627 1.00 74.00 623 TYR A N 1
ATOM 5026 C CA . TYR A 1 623 ? 20.853 41.797 -28.200 1.00 74.00 623 TYR A CA 1
ATOM 5027 C C . TYR A 1 623 ? 19.401 41.835 -27.716 1.00 74.00 623 TYR A C 1
ATOM 5029 O O . TYR A 1 623 ? 18.933 40.867 -27.125 1.00 74.00 623 TYR A O 1
ATOM 5037 N N . GLN A 1 624 ? 18.639 42.877 -28.065 1.00 80.69 624 GLN A N 1
ATOM 5038 C CA . GLN A 1 624 ? 17.220 43.017 -27.723 1.00 80.69 624 GLN A CA 1
ATOM 5039 C C . GLN A 1 624 ? 16.375 41.862 -28.289 1.00 80.69 624 GLN A C 1
ATOM 5041 O O . GLN A 1 624 ? 15.499 41.321 -27.606 1.00 80.69 624 GLN A O 1
ATOM 5046 N N . LYS A 1 625 ? 16.653 41.441 -29.533 1.00 81.12 625 LYS A N 1
ATOM 5047 C CA . LYS A 1 625 ? 15.992 40.288 -30.168 1.00 81.12 625 LYS A CA 1
ATOM 5048 C C . LYS A 1 625 ? 16.324 38.994 -29.424 1.00 81.12 625 LYS A C 1
ATOM 5050 O O . LYS A 1 625 ? 15.397 38.249 -29.098 1.00 81.12 625 LYS A O 1
ATOM 5055 N N . LEU A 1 626 ? 17.599 38.766 -29.097 1.00 78.00 626 LEU A N 1
ATOM 5056 C CA . LEU A 1 626 ? 18.053 37.595 -28.344 1.00 78.00 626 LEU A CA 1
ATOM 5057 C C . LEU A 1 626 ? 17.433 37.557 -26.937 1.00 78.00 626 LEU A C 1
ATOM 5059 O O . LEU A 1 626 ? 16.860 36.534 -26.562 1.00 78.00 626 LEU A O 1
ATOM 5063 N N . LEU A 1 627 ? 17.427 38.683 -26.216 1.00 76.31 627 LEU A N 1
ATOM 5064 C CA . LEU A 1 627 ? 16.803 38.835 -24.898 1.00 76.31 627 LEU A CA 1
ATOM 5065 C C . LEU A 1 627 ? 15.312 38.464 -24.946 1.00 76.31 627 LEU A C 1
ATOM 5067 O O . LEU A 1 627 ? 14.880 37.571 -24.223 1.00 76.31 627 LEU A O 1
ATOM 5071 N N . SER A 1 628 ? 14.558 39.024 -25.900 1.00 80.69 628 SER A N 1
ATOM 5072 C CA . SER A 1 628 ? 13.124 38.735 -26.078 1.00 80.69 628 SER A CA 1
ATOM 5073 C C . SER A 1 628 ? 12.809 37.294 -26.518 1.00 80.69 628 SER A C 1
ATOM 5075 O O . SER A 1 628 ? 11.647 36.876 -26.499 1.00 80.69 628 SER A O 1
ATOM 5077 N N . SER A 1 629 ? 13.816 36.542 -26.978 1.00 77.50 629 SER A N 1
ATOM 5078 C CA . SER A 1 629 ? 13.715 35.102 -27.242 1.00 77.50 629 SER A CA 1
ATOM 5079 C C . SER A 1 629 ? 14.048 34.280 -25.993 1.00 77.50 629 SER A C 1
ATOM 5081 O O . SER A 1 629 ? 13.366 33.294 -25.713 1.00 77.50 629 SER A O 1
ATOM 5083 N N . SER A 1 630 ? 15.016 34.744 -25.194 1.00 70.25 630 SER A N 1
ATOM 5084 C CA . SER A 1 630 ? 15.384 34.164 -23.904 1.00 70.25 630 SER A CA 1
ATOM 5085 C C . SER A 1 630 ? 14.234 34.274 -22.901 1.00 70.25 630 SER A C 1
ATOM 5087 O O . SER A 1 630 ? 13.823 33.262 -22.352 1.00 70.25 630 SER A O 1
ATOM 5089 N N . GLU A 1 631 ? 13.608 35.449 -22.761 1.00 74.25 631 GLU A N 1
ATOM 5090 C CA . GLU A 1 631 ? 12.429 35.667 -21.902 1.00 74.25 631 GLU A CA 1
ATOM 5091 C C . GLU A 1 631 ? 11.268 34.717 -22.237 1.00 74.25 631 GLU A C 1
ATOM 5093 O O . GLU A 1 631 ? 10.631 34.160 -21.346 1.00 74.25 631 GLU A O 1
ATOM 5098 N N . LYS A 1 632 ? 10.999 34.480 -23.529 1.00 77.50 632 LYS A N 1
ATOM 5099 C CA . LYS A 1 632 ? 9.953 33.538 -23.971 1.00 77.50 632 LYS A CA 1
ATOM 5100 C C . LYS A 1 632 ? 10.318 32.091 -23.647 1.00 77.50 632 LYS A C 1
ATOM 5102 O O . LYS A 1 632 ? 9.453 31.335 -23.214 1.00 77.50 632 LYS A O 1
ATOM 5107 N N . SER A 1 633 ? 11.587 31.723 -23.824 1.00 71.19 633 SER A N 1
ATOM 5108 C CA . SER A 1 633 ? 12.110 30.404 -23.455 1.00 71.19 633 SER A CA 1
ATOM 5109 C C . SER A 1 633 ? 12.047 30.183 -21.939 1.00 71.19 633 SER A C 1
ATOM 5111 O O . SER A 1 633 ? 11.610 29.127 -21.494 1.00 71.19 633 SER A O 1
ATOM 5113 N N . LEU A 1 634 ? 12.418 31.196 -21.151 1.00 73.62 634 LEU A N 1
ATOM 5114 C CA . LEU A 1 634 ? 12.390 31.191 -19.691 1.00 73.62 634 LEU A CA 1
ATOM 5115 C C . LEU A 1 634 ? 10.958 31.068 -19.166 1.00 73.62 634 LEU A C 1
ATOM 5117 O O . LEU A 1 634 ? 10.699 30.220 -18.321 1.00 73.62 634 LEU A O 1
ATOM 5121 N N . ASN A 1 635 ? 10.017 31.847 -19.707 1.00 77.38 635 ASN A N 1
ATOM 5122 C CA . ASN A 1 635 ? 8.602 31.745 -19.349 1.00 77.38 635 ASN A CA 1
ATOM 5123 C C . ASN A 1 635 ? 8.029 30.360 -19.690 1.00 77.38 635 ASN A C 1
ATOM 5125 O O . ASN A 1 635 ? 7.329 29.783 -18.865 1.00 77.38 635 ASN A O 1
ATOM 5129 N N . HIS A 1 636 ? 8.379 29.782 -20.846 1.00 77.81 636 HIS A N 1
ATOM 5130 C CA . HIS A 1 636 ? 7.940 28.430 -21.208 1.00 77.81 636 HIS A CA 1
ATOM 5131 C C . HIS A 1 636 ? 8.492 27.350 -20.262 1.00 77.81 636 HIS A C 1
ATOM 5133 O O . HIS A 1 636 ? 7.743 26.472 -19.838 1.00 77.81 636 HIS A O 1
ATOM 5139 N N . VAL A 1 637 ? 9.774 27.437 -19.886 1.00 72.50 637 VAL A N 1
ATOM 5140 C CA . VAL A 1 637 ? 10.382 26.544 -18.885 1.00 72.50 637 VAL A CA 1
ATOM 5141 C C . VAL A 1 637 ? 9.737 26.744 -17.511 1.00 72.50 637 VAL A C 1
ATOM 5143 O O . VAL A 1 637 ? 9.446 25.765 -16.834 1.00 72.50 637 VAL A O 1
ATOM 5146 N N . ASN A 1 638 ? 9.448 27.983 -17.110 1.00 73.81 638 ASN A N 1
ATOM 5147 C CA . ASN A 1 638 ? 8.806 28.284 -15.830 1.00 73.81 638 ASN A CA 1
ATOM 5148 C C . ASN A 1 638 ? 7.360 27.750 -15.774 1.00 73.81 638 ASN A C 1
ATOM 5150 O O . ASN A 1 638 ? 6.960 27.163 -14.772 1.00 73.81 638 ASN A O 1
ATOM 5154 N N . ASP A 1 639 ? 6.595 27.845 -16.869 1.00 79.56 639 ASP A N 1
ATOM 5155 C CA . ASP A 1 639 ? 5.277 27.206 -16.985 1.00 79.56 639 ASP A CA 1
ATOM 5156 C C . ASP A 1 639 ? 5.366 25.669 -16.966 1.00 79.56 639 ASP A C 1
ATOM 5158 O O . ASP A 1 639 ? 4.551 25.026 -16.303 1.00 79.56 639 ASP A O 1
ATOM 5162 N N . GLN A 1 640 ? 6.364 25.058 -17.621 1.00 77.75 640 GLN A N 1
ATOM 5163 C CA . GLN A 1 640 ? 6.602 23.609 -17.522 1.00 77.75 640 GLN A CA 1
ATOM 5164 C C . GLN A 1 640 ? 6.949 23.182 -16.089 1.00 77.75 640 GLN A C 1
ATOM 5166 O O . GLN A 1 640 ? 6.340 22.248 -15.572 1.00 77.75 640 GLN A O 1
ATOM 5171 N N . VAL A 1 641 ? 7.869 23.885 -15.421 1.00 73.31 641 VAL A N 1
ATOM 5172 C CA . VAL A 1 641 ? 8.236 23.636 -14.017 1.00 73.31 641 VAL A CA 1
ATOM 5173 C C . VAL A 1 641 ? 7.024 23.810 -13.101 1.00 73.31 641 VAL A C 1
ATOM 5175 O O . VAL A 1 641 ? 6.808 22.982 -12.219 1.00 73.31 641 VAL A O 1
ATOM 5178 N N . ARG A 1 642 ? 6.181 24.824 -13.332 1.00 81.19 642 ARG A N 1
ATOM 5179 C CA . ARG A 1 642 ? 4.950 25.042 -12.562 1.00 81.19 642 ARG A CA 1
ATOM 5180 C C . ARG A 1 642 ? 3.921 23.932 -12.782 1.00 81.19 642 ARG A C 1
ATOM 5182 O O . ARG A 1 642 ? 3.280 23.517 -11.822 1.00 81.19 642 ARG A O 1
ATOM 5189 N N . ASN A 1 643 ? 3.785 23.414 -14.003 1.00 80.19 643 ASN A N 1
ATOM 5190 C CA . ASN A 1 643 ? 2.905 22.279 -14.292 1.00 80.19 643 ASN A CA 1
ATOM 5191 C C . ASN A 1 643 ? 3.418 20.986 -13.638 1.00 80.19 643 ASN A C 1
ATOM 5193 O O . ASN A 1 643 ? 2.664 20.355 -12.903 1.00 80.19 643 ASN A O 1
ATOM 5197 N N . LEU A 1 644 ? 4.708 20.666 -13.783 1.00 75.75 644 LEU A N 1
ATOM 5198 C CA . LEU A 1 644 ? 5.345 19.527 -13.107 1.00 75.75 644 LEU A CA 1
ATOM 5199 C C . LEU A 1 644 ? 5.272 19.643 -11.574 1.00 75.75 644 LEU A C 1
ATOM 5201 O O . LEU A 1 644 ? 5.116 18.640 -10.882 1.00 75.75 644 LEU A O 1
ATOM 5205 N N . HIS A 1 645 ? 5.337 20.859 -11.023 1.00 80.44 645 HIS A N 1
ATOM 5206 C CA . HIS A 1 645 ? 5.136 21.109 -9.595 1.00 80.44 645 HIS A CA 1
ATOM 5207 C C . HIS A 1 645 ? 3.679 20.865 -9.165 1.00 80.44 645 HIS A C 1
ATOM 5209 O O . HIS A 1 645 ? 3.451 20.244 -8.128 1.00 80.44 645 HIS A O 1
ATOM 5215 N N . ASN A 1 646 ? 2.691 21.278 -9.968 1.00 83.44 646 ASN A N 1
ATOM 5216 C CA . ASN A 1 646 ? 1.277 20.978 -9.711 1.00 83.44 646 ASN A CA 1
ATOM 5217 C C . ASN A 1 646 ? 0.999 19.464 -9.776 1.00 83.44 646 ASN A C 1
ATOM 5219 O O . ASN A 1 646 ? 0.315 18.930 -8.906 1.00 83.44 646 ASN A O 1
ATOM 5223 N N . GLU A 1 647 ? 1.557 18.765 -10.768 1.00 79.19 647 GLU A N 1
ATOM 5224 C CA . GLU A 1 647 ? 1.457 17.306 -10.916 1.00 79.19 647 GLU A CA 1
ATOM 5225 C C . GLU A 1 647 ? 2.130 16.579 -9.741 1.00 79.19 647 GLU A C 1
ATOM 5227 O O . GLU A 1 647 ? 1.522 15.698 -9.131 1.00 79.19 647 GLU A O 1
ATOM 5232 N N . ARG A 1 648 ? 3.336 17.012 -9.335 1.00 80.62 648 ARG A N 1
ATOM 5233 C CA . ARG A 1 648 ? 4.014 16.541 -8.114 1.00 80.62 648 ARG A CA 1
ATOM 5234 C C . ARG A 1 648 ? 3.133 16.736 -6.879 1.00 80.62 648 ARG A C 1
ATOM 5236 O O . ARG A 1 648 ? 3.024 15.818 -6.071 1.00 80.62 648 ARG A O 1
ATOM 5243 N N . GLN A 1 649 ? 2.502 17.900 -6.727 1.00 82.38 649 GLN A N 1
ATOM 5244 C CA . GLN A 1 649 ? 1.663 18.204 -5.567 1.00 82.38 649 GLN A CA 1
ATOM 5245 C C . GLN A 1 649 ? 0.388 17.346 -5.533 1.00 82.38 649 GLN A C 1
ATOM 5247 O O . GLN A 1 649 ? 0.027 16.844 -4.471 1.00 82.38 649 GLN A O 1
ATOM 5252 N N . GLN A 1 650 ? -0.245 17.093 -6.684 1.00 85.50 650 GLN A N 1
ATOM 5253 C CA . GLN A 1 650 ? -1.372 16.155 -6.795 1.00 85.50 650 GLN A CA 1
ATOM 5254 C C . GLN A 1 650 ? -0.952 14.711 -6.476 1.00 85.50 650 GLN A C 1
ATOM 5256 O O . GLN A 1 650 ? -1.695 13.981 -5.814 1.00 85.50 650 GLN A O 1
ATOM 5261 N N . LEU A 1 651 ? 0.256 14.300 -6.879 1.00 81.69 651 LEU A N 1
ATOM 5262 C CA . LEU A 1 651 ? 0.833 13.017 -6.473 1.00 81.69 651 LEU A CA 1
ATOM 5263 C C . LEU A 1 651 ? 1.041 12.953 -4.953 1.00 81.69 651 LEU A C 1
ATOM 5265 O O . LEU A 1 651 ? 0.694 11.950 -4.335 1.00 81.69 651 LEU A O 1
ATOM 5269 N N . ILE A 1 652 ? 1.545 14.028 -4.337 1.00 84.75 652 ILE A N 1
ATOM 5270 C CA . ILE A 1 652 ? 1.738 14.125 -2.883 1.00 84.75 652 ILE A CA 1
ATOM 5271 C C . ILE A 1 652 ? 0.398 14.040 -2.141 1.00 84.75 652 ILE A C 1
ATOM 5273 O O . ILE A 1 652 ? 0.297 13.248 -1.207 1.00 84.75 652 ILE A O 1
ATOM 5277 N N . GLU A 1 653 ? -0.649 14.758 -2.562 1.00 86.75 653 GLU A N 1
ATOM 5278 C CA . GLU A 1 653 ? -1.994 14.622 -1.973 1.00 86.75 653 GLU A CA 1
ATOM 5279 C C . GLU A 1 653 ? -2.558 13.201 -2.144 1.00 86.75 653 GLU A C 1
ATOM 5281 O O . GLU A 1 653 ? -3.151 12.645 -1.215 1.00 86.75 653 GLU A O 1
ATOM 5286 N N . THR A 1 654 ? -2.327 12.565 -3.296 1.00 84.69 654 THR A N 1
ATOM 5287 C CA . THR A 1 654 ? -2.755 11.180 -3.555 1.00 84.69 654 THR A CA 1
ATOM 5288 C C . THR A 1 654 ? -2.021 10.185 -2.647 1.00 84.69 654 THR A C 1
ATOM 5290 O O . THR A 1 654 ? -2.642 9.301 -2.058 1.00 84.69 654 THR A O 1
ATOM 5293 N N . VAL A 1 655 ? -0.710 10.350 -2.452 1.00 80.69 655 VAL A N 1
ATOM 5294 C CA . VAL A 1 655 ? 0.091 9.514 -1.543 1.00 80.69 655 VAL A CA 1
ATOM 5295 C C . VAL A 1 655 ? -0.278 9.771 -0.079 1.00 80.69 655 VAL A C 1
ATOM 5297 O O . VAL A 1 655 ? -0.428 8.817 0.680 1.00 80.69 655 VAL A O 1
ATOM 5300 N N . GLN A 1 656 ? -0.498 11.023 0.330 1.00 84.38 656 GLN A N 1
ATOM 5301 C CA . GLN A 1 656 ? -0.919 11.366 1.695 1.00 84.38 656 GLN A CA 1
ATOM 5302 C C . GLN A 1 656 ? -2.319 10.831 2.019 1.00 84.38 656 GLN A C 1
ATOM 5304 O O . GLN A 1 656 ? -2.529 10.282 3.102 1.00 84.38 656 GLN A O 1
ATOM 5309 N N . THR A 1 657 ? -3.272 10.926 1.088 1.00 87.00 657 THR A N 1
ATOM 5310 C CA . THR A 1 657 ? -4.614 10.349 1.272 1.00 87.00 657 THR A CA 1
ATOM 5311 C C . THR A 1 657 ? -4.572 8.823 1.322 1.00 87.00 657 THR A C 1
ATOM 5313 O O . THR A 1 657 ? -5.201 8.246 2.210 1.00 87.00 657 THR A O 1
ATOM 5316 N N . LYS A 1 658 ? -3.769 8.159 0.476 1.00 81.06 658 LYS A N 1
ATOM 5317 C CA . LYS A 1 658 ? -3.554 6.702 0.556 1.00 81.06 658 LYS A CA 1
ATOM 5318 C C . LYS A 1 658 ? -2.853 6.278 1.845 1.00 81.06 658 LYS A C 1
ATOM 5320 O O . LYS A 1 658 ? -3.297 5.328 2.479 1.00 81.06 658 LYS A O 1
ATOM 5325 N N . HIS A 1 659 ? -1.845 7.014 2.305 1.00 84.69 659 HIS A N 1
ATOM 5326 C CA . HIS A 1 659 ? -1.212 6.767 3.602 1.00 84.69 659 HIS A CA 1
ATOM 5327 C C . HIS A 1 659 ? -2.219 6.921 4.756 1.00 84.69 659 HIS A C 1
ATOM 5329 O O . HIS A 1 659 ? -2.302 6.056 5.623 1.00 84.69 659 HIS A O 1
ATOM 5335 N N . ALA A 1 660 ? -3.064 7.957 4.730 1.00 85.06 660 ALA A N 1
ATOM 5336 C CA . ALA A 1 660 ? -4.126 8.152 5.717 1.00 85.06 660 ALA A CA 1
ATOM 5337 C C . ALA A 1 660 ? -5.244 7.089 5.644 1.00 85.06 660 ALA A C 1
ATOM 5339 O O . ALA A 1 660 ? -5.924 6.858 6.643 1.00 85.06 660 ALA A O 1
ATOM 5340 N N . GLU A 1 661 ? -5.465 6.441 4.496 1.00 88.31 661 GLU A N 1
ATOM 5341 C CA . GLU A 1 661 ? -6.298 5.235 4.388 1.00 88.31 661 GLU A CA 1
ATOM 5342 C C . GLU A 1 661 ? -5.598 4.016 5.006 1.00 88.31 661 GLU A C 1
ATOM 5344 O O . GLU A 1 661 ? -6.193 3.355 5.854 1.00 88.31 661 GLU A O 1
ATOM 5349 N N . CYS A 1 662 ? -4.326 3.764 4.678 1.00 79.62 662 CYS A N 1
ATOM 5350 C CA . CYS A 1 662 ? -3.535 2.675 5.264 1.00 79.62 662 CYS A CA 1
ATOM 5351 C C . CYS A 1 662 ? -3.440 2.770 6.794 1.00 79.62 662 CYS A C 1
ATOM 5353 O O . CYS A 1 662 ? -3.626 1.766 7.477 1.00 79.62 662 CYS A O 1
ATOM 5355 N N . VAL A 1 663 ? -3.244 3.971 7.350 1.00 86.88 663 VAL A N 1
ATOM 5356 C CA . VAL A 1 663 ? -3.262 4.201 8.806 1.00 86.88 663 VAL A CA 1
ATOM 5357 C C . VAL A 1 663 ? -4.636 3.874 9.402 1.00 86.88 663 VAL A C 1
ATOM 5359 O O . VAL A 1 663 ? -4.697 3.208 10.433 1.00 86.88 663 VAL A O 1
ATOM 5362 N N . LYS A 1 664 ? -5.747 4.248 8.746 1.00 85.44 664 LYS A N 1
ATOM 5363 C CA . LYS A 1 664 ? -7.102 3.877 9.206 1.00 85.44 664 LYS A CA 1
ATOM 5364 C C . LYS A 1 664 ? -7.303 2.362 9.197 1.00 85.44 664 LYS A C 1
ATOM 5366 O O . LYS A 1 664 ? -7.769 1.819 10.197 1.00 85.44 664 LYS A O 1
ATOM 5371 N N . TYR A 1 665 ? -6.910 1.678 8.119 1.00 86.62 665 TYR A N 1
ATOM 5372 C CA . TYR A 1 665 ? -6.969 0.215 8.055 1.00 86.62 665 TYR A CA 1
ATOM 5373 C C . TYR A 1 665 ? -6.111 -0.428 9.150 1.00 86.62 665 TYR A C 1
ATOM 5375 O O . TYR A 1 665 ? -6.590 -1.327 9.831 1.00 86.62 665 TYR A O 1
ATOM 5383 N N . HIS A 1 666 ? -4.903 0.082 9.410 1.00 85.44 666 HIS A N 1
ATOM 5384 C CA . HIS A 1 666 ? -4.058 -0.406 10.500 1.00 85.44 666 HIS A CA 1
ATOM 5385 C C . HIS A 1 666 ? -4.710 -0.203 11.880 1.00 85.44 666 HIS A C 1
ATOM 5387 O O . HIS A 1 666 ? -4.727 -1.132 12.684 1.00 85.44 666 HIS A O 1
ATOM 5393 N N . THR A 1 667 ? -5.322 0.959 12.151 1.00 85.69 667 THR A N 1
ATOM 5394 C CA . THR A 1 667 ? -6.053 1.181 13.416 1.00 85.69 667 THR A CA 1
ATOM 5395 C C . THR A 1 667 ? -7.282 0.284 13.567 1.00 85.69 667 THR A C 1
ATOM 5397 O O . THR A 1 667 ? -7.570 -0.163 14.674 1.00 85.69 667 THR A O 1
ATOM 5400 N N . GLU A 1 668 ? -7.985 -0.035 12.476 1.00 87.62 668 GLU A N 1
ATOM 5401 C CA . GLU A 1 668 ? -9.140 -0.939 12.513 1.00 87.62 668 GLU A CA 1
ATOM 5402 C C . GLU A 1 668 ? -8.711 -2.405 12.677 1.00 87.62 668 GLU A C 1
ATOM 5404 O O . GLU A 1 668 ? -9.322 -3.134 13.455 1.00 87.62 668 GLU A O 1
ATOM 5409 N N . ILE A 1 669 ? -7.606 -2.822 12.048 1.00 84.12 669 ILE A N 1
ATOM 5410 C CA . ILE A 1 669 ? -6.975 -4.131 12.281 1.00 84.12 669 ILE A CA 1
ATOM 5411 C C . ILE A 1 669 ? -6.543 -4.253 13.748 1.00 84.12 669 ILE A C 1
ATOM 5413 O O . ILE A 1 669 ? -6.893 -5.234 14.400 1.00 84.12 669 ILE A O 1
ATOM 5417 N N . GLN A 1 670 ? -5.873 -3.242 14.316 1.00 83.12 670 GLN A N 1
ATOM 5418 C CA . GLN A 1 670 ? -5.555 -3.224 15.749 1.00 83.12 670 GLN A CA 1
ATOM 5419 C C . GLN A 1 670 ? -6.823 -3.322 16.613 1.00 83.12 670 GLN A C 1
ATOM 5421 O O . GLN A 1 670 ? -6.867 -4.135 17.539 1.00 83.12 670 GLN A O 1
ATOM 5426 N N . ARG A 1 671 ? -7.878 -2.551 16.302 1.00 92.25 671 ARG A N 1
ATOM 5427 C CA . ARG A 1 671 ? -9.162 -2.592 17.023 1.00 92.25 671 ARG A CA 1
ATOM 5428 C C . ARG A 1 671 ? -9.738 -4.009 17.034 1.00 92.25 671 ARG A C 1
ATOM 5430 O O . ARG A 1 671 ? -10.012 -4.530 18.119 1.00 92.25 671 ARG A O 1
ATOM 5437 N N . LEU A 1 672 ? -9.841 -4.636 15.860 1.00 85.88 672 LEU A N 1
ATOM 5438 C CA . LEU A 1 672 ? -10.322 -6.006 15.673 1.00 85.88 672 LEU A CA 1
ATOM 5439 C C . LEU A 1 672 ? -9.463 -7.019 16.438 1.00 85.88 672 LEU A C 1
ATOM 5441 O O . LEU A 1 672 ? -10.019 -7.830 17.174 1.00 85.88 672 LEU A O 1
ATOM 5445 N N . CYS A 1 673 ? -8.131 -6.926 16.378 1.00 82.44 673 CYS A N 1
ATOM 5446 C CA . CYS A 1 673 ? -7.236 -7.778 17.166 1.00 82.44 673 CYS A CA 1
ATOM 5447 C C . CYS A 1 673 ? -7.481 -7.645 18.681 1.00 82.44 673 CYS A C 1
ATOM 5449 O O . CYS A 1 673 ? -7.508 -8.657 19.384 1.00 82.44 673 CYS A O 1
ATOM 5451 N N . THR A 1 674 ? -7.742 -6.437 19.208 1.00 84.50 674 THR A N 1
ATOM 5452 C CA . THR A 1 674 ? -8.095 -6.295 20.636 1.00 84.50 674 THR A CA 1
ATOM 5453 C C . THR A 1 674 ? -9.475 -6.850 20.985 1.00 84.50 674 THR A C 1
ATOM 5455 O O . THR A 1 674 ? -9.688 -7.234 22.133 1.00 84.50 674 THR A O 1
ATOM 5458 N N . GLU A 1 675 ? -10.430 -6.884 20.052 1.00 84.44 675 GLU A N 1
ATOM 5459 C CA . GLU A 1 675 ? -11.735 -7.522 20.274 1.00 84.44 675 GLU A CA 1
ATOM 5460 C C . GLU A 1 675 ? -11.640 -9.044 20.199 1.00 84.44 675 GLU A C 1
ATOM 5462 O O . GLU A 1 675 ? -12.220 -9.724 21.044 1.00 84.44 675 GLU A O 1
ATOM 5467 N N . LEU A 1 676 ? -10.832 -9.575 19.280 1.00 79.31 676 LEU A N 1
ATOM 5468 C CA . LEU A 1 676 ? -10.550 -11.003 19.156 1.00 79.31 676 LEU A CA 1
ATOM 5469 C C . LEU A 1 676 ? -9.848 -11.528 20.422 1.00 79.31 676 LEU A C 1
ATOM 5471 O O . LEU A 1 676 ? -10.309 -12.499 21.019 1.00 79.31 676 LEU A O 1
ATOM 5475 N N . ALA A 1 677 ? -8.839 -10.810 20.931 1.00 82.00 677 ALA A N 1
ATOM 5476 C CA . ALA A 1 677 ? -8.180 -11.132 22.199 1.00 82.00 677 ALA A CA 1
ATOM 5477 C C . ALA A 1 677 ? -9.131 -11.071 23.416 1.00 82.00 677 ALA A C 1
ATOM 5479 O O . ALA A 1 677 ? -9.053 -11.918 24.308 1.00 82.00 677 ALA A O 1
ATOM 5480 N N . LYS A 1 678 ? -10.071 -10.111 23.460 1.00 83.31 678 LYS A N 1
ATOM 5481 C CA . LYS A 1 678 ? -11.110 -10.046 24.511 1.00 83.31 678 LYS A CA 1
ATOM 5482 C C . LYS A 1 678 ? -12.096 -11.211 24.406 1.00 83.31 678 LYS A C 1
ATOM 5484 O O . LYS A 1 678 ? -12.448 -11.793 25.429 1.00 83.31 678 LYS A O 1
ATOM 5489 N N . ALA A 1 679 ? -12.527 -11.563 23.196 1.00 79.81 679 ALA A N 1
ATOM 5490 C CA . ALA A 1 679 ? -13.402 -12.707 22.953 1.00 79.81 679 ALA A CA 1
ATOM 5491 C C . ALA A 1 679 ? -12.715 -14.027 23.339 1.00 79.81 679 ALA A C 1
ATOM 5493 O O . ALA A 1 679 ? -13.347 -14.901 23.929 1.00 79.81 679 ALA A O 1
ATOM 5494 N N . GLU A 1 680 ? -11.412 -14.154 23.089 1.00 76.38 680 GLU A N 1
ATOM 5495 C CA . GLU A 1 680 ? -10.621 -15.318 23.482 1.00 76.38 680 GLU A CA 1
ATOM 5496 C C . GLU A 1 680 ? -10.421 -15.404 25.003 1.00 76.38 680 GLU A C 1
ATOM 5498 O O . GLU A 1 680 ? -10.649 -16.467 25.578 1.00 76.38 680 GLU A O 1
ATOM 5503 N N . GLN A 1 681 ? -10.137 -14.288 25.689 1.00 78.50 681 GLN A N 1
ATOM 5504 C CA . GLN A 1 681 ? -10.139 -14.240 27.160 1.00 78.50 681 GLN A CA 1
ATOM 5505 C C . GLN A 1 681 ? -11.509 -14.605 27.756 1.00 78.50 681 GLN A C 1
ATOM 5507 O O . GLN A 1 681 ? -11.574 -15.350 28.735 1.00 78.50 681 GLN A O 1
ATOM 5512 N N . GLN A 1 682 ? -12.612 -14.132 27.165 1.00 81.12 682 GLN A N 1
ATOM 5513 C CA . GLN A 1 682 ? -13.963 -14.523 27.583 1.00 81.12 682 GLN A CA 1
ATOM 5514 C C . GLN A 1 682 ? -14.217 -16.017 27.344 1.00 81.12 682 GLN A C 1
ATOM 5516 O O . GLN A 1 682 ? -14.748 -16.688 28.230 1.00 81.12 682 GLN A O 1
ATOM 5521 N N . ARG A 1 683 ? -13.782 -16.568 26.201 1.00 79.75 683 ARG A N 1
ATOM 5522 C CA . ARG A 1 683 ? -13.861 -18.006 25.902 1.00 79.75 683 ARG A CA 1
ATOM 5523 C C . ARG A 1 683 ? -13.085 -18.822 26.940 1.00 79.75 683 ARG A C 1
ATOM 5525 O O . ARG A 1 683 ? -13.653 -19.759 27.491 1.00 79.75 683 ARG A O 1
ATOM 5532 N N . MET A 1 684 ? -11.853 -18.419 27.268 1.00 78.75 684 MET A N 1
ATOM 5533 C CA . MET A 1 684 ? -11.025 -19.045 28.310 1.00 78.75 684 MET A CA 1
ATOM 5534 C C . MET A 1 684 ? -11.680 -18.991 29.698 1.00 78.75 684 MET A C 1
ATOM 5536 O O . MET A 1 684 ? -11.680 -19.990 30.419 1.00 78.75 684 MET A O 1
ATOM 5540 N N . ALA A 1 685 ? -12.272 -17.852 30.073 1.00 79.94 685 ALA A N 1
ATOM 5541 C CA . ALA A 1 685 ? -12.970 -17.700 31.348 1.00 79.94 685 ALA A CA 1
ATOM 5542 C C . ALA A 1 685 ? -14.211 -18.607 31.440 1.00 79.94 685 ALA A C 1
ATOM 5544 O O . ALA A 1 685 ? -14.426 -19.250 32.469 1.00 79.94 685 ALA A O 1
ATOM 5545 N N . VAL A 1 686 ? -14.993 -18.717 30.360 1.00 81.62 686 VAL A N 1
ATOM 5546 C CA . VAL A 1 686 ? -16.155 -19.619 30.286 1.00 81.62 686 VAL A CA 1
ATOM 5547 C C . VAL A 1 686 ? -15.725 -21.088 30.310 1.00 81.62 686 VAL A C 1
ATOM 5549 O O . VAL A 1 686 ? -16.326 -21.872 31.044 1.00 81.62 686 VAL A O 1
ATOM 5552 N N . THR A 1 687 ? -14.660 -21.478 29.597 1.00 75.75 687 THR A N 1
ATOM 5553 C CA . THR A 1 687 ? -14.134 -22.853 29.686 1.00 75.75 687 THR A CA 1
ATOM 5554 C C . THR A 1 687 ? -13.609 -23.175 31.082 1.00 75.75 687 THR A C 1
ATOM 5556 O O . THR A 1 687 ? -13.890 -24.259 31.579 1.00 75.75 687 THR A O 1
ATOM 5559 N N . GLY A 1 688 ? -12.940 -22.235 31.761 1.00 80.12 688 GLY A N 1
ATOM 5560 C CA . GLY A 1 688 ? -12.488 -22.423 33.144 1.00 80.12 688 GLY A CA 1
ATOM 5561 C C . GLY A 1 688 ? -13.643 -22.563 34.144 1.00 80.12 688 GLY A C 1
ATOM 5562 O O . GLY A 1 688 ? -13.575 -23.386 35.054 1.00 80.12 688 GLY A O 1
ATOM 5563 N N . GLN A 1 689 ? -14.739 -21.820 33.955 1.00 80.12 689 GLN A N 1
ATOM 5564 C CA . GLN A 1 689 ? -15.957 -21.981 34.760 1.00 80.12 689 GLN A CA 1
ATOM 5565 C C . GLN A 1 689 ? -16.642 -23.332 34.513 1.00 80.12 689 GLN A C 1
ATOM 5567 O O . GLN A 1 689 ? -17.031 -23.993 35.474 1.00 80.12 689 GLN A O 1
ATOM 5572 N N . LEU A 1 690 ? -16.752 -23.769 33.254 1.00 77.12 690 LEU A N 1
ATOM 5573 C CA . LEU A 1 690 ? -17.293 -25.086 32.899 1.00 77.12 690 LEU A CA 1
ATOM 5574 C C . LEU A 1 690 ? -16.438 -26.226 33.464 1.00 77.12 690 LEU A C 1
ATOM 5576 O O . LEU A 1 690 ? -16.980 -27.168 34.031 1.00 77.12 690 LEU A O 1
ATOM 5580 N N . GLN A 1 691 ? -15.114 -26.122 33.354 1.00 78.25 691 GLN A N 1
ATOM 5581 C CA . GLN A 1 691 ? -14.171 -27.115 33.866 1.00 78.25 691 GLN A CA 1
ATOM 5582 C C . GLN A 1 691 ? -14.273 -27.241 35.391 1.00 78.25 691 GLN A C 1
ATOM 5584 O O . GLN A 1 691 ? -14.386 -28.350 35.902 1.00 78.25 691 GLN A O 1
ATOM 5589 N N . LYS A 1 692 ? -14.373 -26.117 36.112 1.00 80.06 692 LYS A N 1
ATOM 5590 C CA . LYS A 1 692 ? -14.578 -26.127 37.565 1.00 80.06 692 LYS A CA 1
ATOM 5591 C C . LYS A 1 692 ? -15.951 -26.675 37.982 1.00 80.06 692 LYS A C 1
ATOM 5593 O O . LYS A 1 692 ? -16.050 -27.401 38.964 1.00 80.06 692 LYS A O 1
ATOM 5598 N N . GLN A 1 693 ? -17.014 -26.387 37.223 1.00 79.56 693 GLN A N 1
ATOM 5599 C CA . GLN A 1 693 ? -18.322 -27.024 37.441 1.00 79.56 693 GLN A CA 1
ATOM 5600 C C . GLN A 1 693 ? -18.289 -28.536 37.178 1.00 79.56 693 GLN A C 1
ATOM 5602 O O . GLN A 1 693 ? -19.073 -29.270 37.777 1.00 79.56 693 GLN A O 1
ATOM 5607 N N . LEU A 1 694 ? -17.403 -29.005 36.295 1.00 77.56 694 LEU A N 1
ATOM 5608 C CA . LEU A 1 694 ? -17.210 -30.423 36.008 1.00 77.56 694 LEU A CA 1
ATOM 5609 C C . LEU A 1 694 ? -16.459 -31.111 37.161 1.00 77.56 694 LEU A C 1
ATOM 5611 O O . LEU A 1 694 ? -16.948 -32.121 37.657 1.00 77.56 694 LEU A O 1
ATOM 5615 N N . GLU A 1 695 ? -15.389 -30.503 37.686 1.00 82.31 695 GLU A N 1
ATOM 5616 C CA . GLU A 1 695 ? -14.703 -30.944 38.917 1.00 82.31 695 GLU A CA 1
ATOM 5617 C C . GLU A 1 695 ? -15.670 -31.018 40.118 1.00 82.31 695 GLU A C 1
ATOM 5619 O O . GLU A 1 695 ? -15.774 -32.053 40.777 1.00 82.31 695 GLU A O 1
ATOM 5624 N N . GLU A 1 696 ? -16.467 -29.966 40.357 1.00 82.38 696 GLU A N 1
ATOM 5625 C CA . GLU A 1 696 ? -17.494 -29.950 41.414 1.00 82.38 696 GLU A CA 1
ATOM 5626 C C . GLU A 1 696 ? -18.562 -31.048 41.221 1.00 82.38 696 GLU A C 1
ATOM 5628 O O . GLU A 1 696 ? -19.169 -31.503 42.196 1.00 82.38 696 GLU A O 1
ATOM 5633 N N . LYS A 1 697 ? -18.812 -31.496 39.982 1.00 77.94 697 LYS A N 1
ATOM 5634 C CA . LYS A 1 697 ? -19.748 -32.592 39.677 1.00 77.94 697 LYS A CA 1
ATOM 5635 C C . LYS A 1 697 ? -19.121 -33.972 39.823 1.00 77.94 697 LYS A C 1
ATOM 5637 O O . LYS A 1 697 ? -19.812 -34.876 40.295 1.00 77.94 697 LYS A O 1
ATOM 5642 N N . GLU A 1 698 ? -17.847 -34.135 39.489 1.00 80.19 698 GLU A N 1
ATOM 5643 C CA . GLU A 1 698 ? -17.096 -35.363 39.751 1.00 80.19 698 GLU A CA 1
ATOM 5644 C C . GLU A 1 698 ? -16.921 -35.593 41.259 1.00 80.19 698 GLU A C 1
ATOM 5646 O O . GLU A 1 698 ? -17.167 -36.702 41.732 1.00 80.19 698 GLU A O 1
ATOM 5651 N N . GLU A 1 699 ? -16.637 -34.549 42.046 1.00 83.44 699 GLU A N 1
ATOM 5652 C CA . GLU A 1 699 ? -16.572 -34.652 43.512 1.00 83.44 699 GLU A CA 1
ATOM 5653 C C . GLU A 1 699 ? -17.946 -34.992 44.128 1.00 83.44 699 GLU A C 1
ATOM 5655 O O . GLU A 1 699 ? -18.045 -35.857 45.003 1.00 83.44 699 GLU A O 1
ATOM 5660 N N . GLN A 1 700 ? -19.037 -34.402 43.619 1.00 81.19 700 GLN A N 1
ATOM 5661 C CA . GLN A 1 700 ? -20.406 -34.765 44.023 1.00 81.19 700 GLN A CA 1
ATOM 5662 C C . GLN A 1 700 ? -20.758 -36.220 43.671 1.00 81.19 700 GLN A C 1
ATOM 5664 O O . GLN A 1 700 ? -21.405 -36.899 44.473 1.00 81.19 700 GLN A O 1
ATOM 5669 N N . LEU A 1 701 ? -20.326 -36.721 42.509 1.00 78.44 701 LEU A N 1
ATOM 5670 C CA . LEU A 1 701 ? -20.502 -38.123 42.119 1.00 78.44 701 LEU A CA 1
ATOM 5671 C C . LEU A 1 701 ? -19.678 -39.064 43.004 1.00 78.44 701 LEU A C 1
ATOM 5673 O O . LEU A 1 701 ? -20.218 -40.055 43.491 1.00 78.44 701 LEU A O 1
ATOM 5677 N N . ALA A 1 702 ? -18.418 -38.730 43.291 1.00 83.19 702 ALA A N 1
ATOM 5678 C CA . ALA A 1 702 ? -17.557 -39.516 44.171 1.00 83.19 702 ALA A CA 1
ATOM 5679 C C . ALA A 1 702 ? -18.128 -39.598 45.602 1.00 83.19 702 ALA A C 1
ATOM 5681 O O . ALA A 1 702 ? -18.156 -40.672 46.205 1.00 83.19 702 ALA A O 1
ATOM 5682 N N . ALA A 1 703 ? -18.663 -38.488 46.124 1.00 82.12 703 ALA A N 1
ATOM 5683 C CA . ALA A 1 703 ? -19.332 -38.439 47.422 1.00 82.12 703 ALA A CA 1
ATOM 5684 C C . ALA A 1 703 ? -20.635 -39.264 47.452 1.00 82.12 703 ALA A C 1
ATOM 5686 O O . ALA A 1 703 ? -20.898 -39.971 48.429 1.00 82.12 703 ALA A O 1
ATOM 5687 N N . LEU A 1 704 ? -21.439 -39.218 46.382 1.00 82.38 704 LEU A N 1
ATOM 5688 C CA . LEU A 1 704 ? -22.639 -40.051 46.235 1.00 82.38 704 LEU A CA 1
ATOM 5689 C C . LEU A 1 704 ? -22.295 -41.542 46.130 1.00 82.38 704 LEU A C 1
ATOM 5691 O O . LEU A 1 704 ? -22.969 -42.365 46.750 1.00 82.38 704 LEU A O 1
ATOM 5695 N N . GLN A 1 705 ? -21.231 -41.896 45.410 1.00 78.75 705 GLN A N 1
ATOM 5696 C CA . GLN A 1 705 ? -20.800 -43.282 45.267 1.00 78.75 705 GLN A CA 1
ATOM 5697 C C . GLN A 1 705 ? -20.239 -43.828 46.588 1.00 78.75 705 GLN A C 1
ATOM 5699 O O . GLN A 1 705 ? -20.707 -44.862 47.053 1.00 78.75 705 GLN A O 1
ATOM 5704 N N . ALA A 1 706 ? -19.389 -43.074 47.293 1.00 82.00 706 ALA A N 1
ATOM 5705 C CA . ALA A 1 706 ? -18.928 -43.436 48.637 1.00 82.00 706 ALA A CA 1
ATOM 5706 C C . ALA A 1 706 ? -20.072 -43.521 49.676 1.00 82.00 706 ALA A C 1
ATOM 5708 O O . ALA A 1 706 ? -19.986 -44.282 50.643 1.00 82.00 706 ALA A O 1
ATOM 5709 N N . SER A 1 707 ? -21.157 -42.758 49.491 1.00 80.75 707 SER A N 1
ATOM 5710 C CA . SER A 1 707 ? -22.394 -42.891 50.275 1.00 80.75 707 SER A CA 1
ATOM 5711 C C . SER A 1 707 ? -23.121 -44.206 49.961 1.00 80.75 707 SER A C 1
ATOM 5713 O O . SER A 1 707 ? -23.481 -44.944 50.880 1.00 80.75 707 SER A O 1
ATOM 5715 N N . SER A 1 708 ? -23.267 -44.544 48.676 1.00 75.00 708 SER A N 1
ATOM 5716 C CA . SER A 1 708 ? -23.849 -45.812 48.218 1.00 75.00 708 SER A CA 1
ATOM 5717 C C . SER A 1 708 ? -23.046 -47.019 48.714 1.00 75.00 708 SER A C 1
ATOM 5719 O O . SER A 1 708 ? -23.622 -47.943 49.281 1.00 75.00 708 SER A O 1
ATOM 5721 N N . ASP A 1 709 ? -21.718 -46.992 48.599 1.00 81.38 709 ASP A N 1
ATOM 5722 C CA . ASP A 1 709 ? -20.838 -48.075 49.051 1.00 81.38 709 ASP A CA 1
ATOM 5723 C C . ASP A 1 709 ? -20.927 -48.285 50.572 1.00 81.38 709 ASP A C 1
ATOM 5725 O O . ASP A 1 709 ? -20.959 -49.422 51.046 1.00 81.38 709 ASP A O 1
ATOM 5729 N N . ARG A 1 710 ? -21.065 -47.204 51.357 1.00 82.50 710 ARG A N 1
ATOM 5730 C CA . ARG A 1 710 ? -21.346 -47.288 52.802 1.00 82.50 710 ARG A CA 1
ATOM 5731 C C . ARG A 1 710 ? -22.718 -47.890 53.103 1.00 82.50 710 ARG A C 1
ATOM 5733 O O . ARG A 1 710 ? -22.831 -48.656 54.056 1.00 82.50 710 ARG A O 1
ATOM 5740 N N . GLN A 1 711 ? -23.748 -47.580 52.314 1.00 80.12 711 GLN A N 1
ATOM 5741 C CA . GLN A 1 711 ? -25.070 -48.197 52.467 1.00 80.12 711 GLN A CA 1
ATOM 5742 C C . GLN A 1 711 ? -25.042 -49.686 52.099 1.00 80.12 711 GLN A C 1
ATOM 5744 O O . GLN A 1 711 ? -25.594 -50.497 52.836 1.00 80.12 711 GLN A O 1
ATOM 5749 N N . VAL A 1 712 ? -24.337 -50.072 51.031 1.00 81.81 712 VAL A N 1
ATOM 5750 C CA . VAL A 1 712 ? -24.125 -51.479 50.651 1.00 81.81 712 VAL A CA 1
ATOM 5751 C C . VAL A 1 712 ? -23.339 -52.231 51.732 1.00 81.81 712 VAL A C 1
ATOM 5753 O O . VAL A 1 712 ? -23.717 -53.345 52.089 1.00 81.81 712 VAL A O 1
ATOM 5756 N N . ALA A 1 713 ? -22.303 -51.622 52.317 1.00 80.00 713 ALA A N 1
ATOM 5757 C CA . ALA A 1 713 ? -21.561 -52.205 53.435 1.00 80.00 713 ALA A CA 1
ATOM 5758 C C . ALA A 1 713 ? -22.439 -52.387 54.689 1.00 80.00 713 ALA A C 1
ATOM 5760 O O . ALA A 1 713 ? -22.453 -53.473 55.266 1.00 80.00 713 ALA A O 1
ATOM 5761 N N . ALA A 1 714 ? -23.228 -51.377 55.069 1.00 80.06 714 ALA A N 1
ATOM 5762 C CA . ALA A 1 714 ? -24.141 -51.462 56.212 1.00 80.06 714 ALA A CA 1
ATOM 5763 C C . ALA A 1 714 ? -25.270 -52.489 55.993 1.00 80.06 714 ALA A C 1
ATOM 5765 O O . ALA A 1 714 ? -25.634 -53.216 56.916 1.00 80.06 714 ALA A O 1
ATOM 5766 N N . LEU A 1 715 ? -25.797 -52.605 54.769 1.00 79.44 715 LEU A N 1
ATOM 5767 C CA . LEU A 1 715 ? -26.771 -53.640 54.404 1.00 79.44 715 LEU A CA 1
ATOM 5768 C C . LEU A 1 715 ? -26.140 -55.039 54.383 1.00 79.44 715 LEU A C 1
ATOM 5770 O O . LEU A 1 715 ? -26.790 -56.001 54.788 1.00 79.44 715 LEU A O 1
ATOM 5774 N N . SER A 1 716 ? -24.876 -55.169 53.974 1.00 76.25 716 SER A N 1
ATOM 5775 C CA . SER A 1 716 ? -24.107 -56.416 54.079 1.00 76.25 716 SER A CA 1
ATOM 5776 C C . SER A 1 716 ? -23.922 -56.833 55.544 1.00 76.25 716 SER A C 1
ATOM 5778 O O . SER A 1 716 ? -24.186 -57.981 55.899 1.00 76.25 716 SER A O 1
ATOM 5780 N N . GLU A 1 717 ? -23.581 -55.893 56.429 1.00 78.62 717 GLU A N 1
ATOM 5781 C CA . GLU A 1 717 ? -23.449 -56.130 57.872 1.00 78.62 717 GLU A CA 1
ATOM 5782 C C . GLU A 1 717 ? -24.798 -56.464 58.540 1.00 78.62 717 GLU A C 1
ATOM 5784 O O . GLU A 1 717 ? -24.875 -57.389 59.353 1.00 78.62 717 GLU A O 1
ATOM 5789 N N . GLN A 1 718 ? -25.895 -55.807 58.142 1.00 77.81 718 GLN A N 1
ATOM 5790 C CA . GLN A 1 718 ? -27.252 -56.199 58.548 1.00 77.81 718 GLN A CA 1
ATOM 5791 C C . GLN A 1 718 ? -27.630 -57.593 58.031 1.00 77.81 718 GLN A C 1
ATOM 5793 O O . GLN A 1 718 ? -28.194 -58.391 58.775 1.00 77.81 718 GLN A O 1
ATOM 5798 N N . THR A 1 719 ? -27.272 -57.935 56.792 1.00 75.25 719 THR A N 1
ATOM 5799 C CA . THR A 1 719 ? -27.527 -59.270 56.228 1.00 75.25 719 THR A CA 1
ATOM 5800 C C . THR A 1 719 ? -26.727 -60.335 56.979 1.00 75.25 719 THR A C 1
ATOM 5802 O O . THR A 1 719 ? -27.274 -61.376 57.328 1.00 75.25 719 THR A O 1
ATOM 5805 N N . HIS A 1 720 ? -25.461 -60.069 57.311 1.00 76.25 720 HIS A N 1
ATOM 5806 C CA . HIS A 1 720 ? -24.618 -60.991 58.072 1.00 76.25 720 HIS A CA 1
ATOM 5807 C C . HIS A 1 720 ? -25.068 -61.134 59.536 1.00 76.25 720 HIS A C 1
ATOM 5809 O O . HIS A 1 720 ? -25.083 -62.240 60.072 1.00 76.25 720 HIS A O 1
ATOM 5815 N N . THR A 1 721 ? -25.501 -60.053 60.189 1.00 76.88 721 THR A N 1
ATOM 5816 C CA . THR A 1 721 ? -26.056 -60.135 61.552 1.00 76.88 721 THR A CA 1
ATOM 5817 C C . THR A 1 721 ? -27.413 -60.839 61.584 1.00 76.88 721 THR A C 1
ATOM 5819 O O . THR A 1 721 ? -27.634 -61.644 62.487 1.00 76.88 721 THR A O 1
ATOM 5822 N N . LEU A 1 722 ? -28.276 -60.651 60.578 1.00 75.69 722 LEU A N 1
ATOM 5823 C CA . LEU A 1 722 ? -29.506 -61.436 60.408 1.00 75.69 722 LEU A CA 1
ATOM 5824 C C . LEU A 1 722 ? -29.216 -62.912 60.093 1.00 75.69 722 LEU A C 1
ATOM 5826 O O . LEU A 1 722 ? -29.891 -63.780 60.637 1.00 75.69 722 LEU A O 1
ATOM 5830 N N . GLN A 1 723 ? -28.187 -63.218 59.296 1.00 73.19 723 GLN A N 1
ATOM 5831 C CA . GLN A 1 723 ? -27.721 -64.590 59.050 1.00 73.19 723 GLN A CA 1
ATOM 5832 C C . GLN A 1 723 ? -27.280 -65.262 60.362 1.00 73.19 723 GLN A C 1
ATOM 5834 O O . GLN A 1 723 ? -27.736 -66.358 60.682 1.00 73.19 723 GLN A O 1
ATOM 5839 N N . ASN A 1 724 ? -26.467 -64.574 61.169 1.00 74.06 724 ASN A N 1
ATOM 5840 C CA . ASN A 1 724 ? -25.999 -65.072 62.464 1.00 74.06 724 ASN A CA 1
ATOM 5841 C C . ASN A 1 724 ? -27.152 -65.220 63.481 1.00 74.06 724 ASN A C 1
ATOM 5843 O O . ASN A 1 724 ? -27.163 -66.162 64.275 1.00 74.06 724 ASN A O 1
ATOM 5847 N N . GLN A 1 725 ? -28.154 -64.332 63.446 1.00 75.00 725 GLN A N 1
ATOM 5848 C CA . GLN A 1 725 ? -29.385 -64.475 64.233 1.00 75.00 725 GLN A CA 1
ATOM 5849 C C . GLN A 1 725 ? -30.241 -65.655 63.753 1.00 75.00 725 GLN A C 1
ATOM 5851 O O . GLN A 1 725 ? -30.798 -66.365 64.585 1.00 75.00 725 GLN A O 1
ATOM 5856 N N . LEU A 1 726 ? -30.318 -65.912 62.444 1.00 72.06 726 LEU A N 1
ATOM 5857 C CA . LEU A 1 726 ? -31.038 -67.055 61.881 1.00 72.06 726 LEU A CA 1
ATOM 5858 C C . LEU A 1 726 ? -30.368 -68.386 62.250 1.00 72.06 726 LEU A C 1
ATOM 5860 O O . LEU A 1 726 ? -31.071 -69.336 62.593 1.00 72.06 726 LEU A O 1
ATOM 5864 N N . ASP A 1 727 ? -29.034 -68.451 62.268 1.00 71.44 727 ASP A N 1
ATOM 5865 C CA . ASP A 1 727 ? -28.290 -69.612 62.777 1.00 71.44 727 ASP A CA 1
ATOM 5866 C C . ASP A 1 727 ? -28.488 -69.800 64.291 1.00 71.44 727 ASP A C 1
ATOM 5868 O O . ASP A 1 727 ? -28.678 -70.927 64.752 1.00 71.44 727 ASP A O 1
ATOM 5872 N N . TYR A 1 728 ? -28.522 -68.716 65.075 1.00 71.38 728 TYR A N 1
ATOM 5873 C CA . TYR A 1 728 ? -28.820 -68.770 66.513 1.00 71.38 728 TYR A CA 1
ATOM 5874 C C . TYR A 1 728 ? -30.257 -69.246 66.794 1.00 71.38 728 TYR A C 1
ATOM 5876 O O . TYR A 1 728 ? -30.468 -70.133 67.620 1.00 71.38 728 TYR A O 1
ATOM 5884 N N . VAL A 1 729 ? -31.246 -68.734 66.057 1.00 67.50 729 VAL A N 1
ATOM 5885 C CA . VAL A 1 729 ? -32.649 -69.181 66.125 1.00 67.50 729 VAL A CA 1
ATOM 5886 C C . VAL A 1 729 ? -32.782 -70.638 65.665 1.00 67.50 729 VAL A C 1
ATOM 5888 O O . VAL A 1 729 ? -33.487 -71.414 66.304 1.00 67.50 729 VAL A O 1
ATOM 5891 N N . SER A 1 730 ? -32.037 -71.057 64.638 1.00 62.66 730 SER A N 1
ATOM 5892 C CA . SER A 1 730 ? -31.984 -72.455 64.176 1.00 62.66 730 SER A CA 1
ATOM 5893 C C . SER A 1 730 ? -31.319 -73.404 65.183 1.00 62.66 730 SER A C 1
ATOM 5895 O O . SER A 1 730 ? -31.596 -74.605 65.172 1.00 62.66 730 SER A O 1
ATOM 5897 N N . GLN A 1 731 ? -30.463 -72.891 66.072 1.00 59.34 731 GLN A N 1
ATOM 5898 C CA . GLN A 1 731 ? -29.946 -73.633 67.225 1.00 59.34 731 GLN A CA 1
ATOM 5899 C C . GLN A 1 731 ? -30.959 -73.663 68.379 1.00 59.34 731 GLN A C 1
ATOM 5901 O O . GLN A 1 731 ? -31.156 -74.727 68.963 1.00 59.34 731 GLN A O 1
ATOM 5906 N N . LEU A 1 732 ? -31.658 -72.556 68.661 1.00 57.75 732 LEU A N 1
ATOM 5907 C CA . LEU A 1 732 ? -32.718 -72.505 69.678 1.00 57.75 732 LEU A CA 1
ATOM 5908 C C . LEU A 1 732 ? -33.888 -73.443 69.351 1.00 57.75 732 LEU A C 1
ATOM 5910 O O . LEU A 1 732 ? -34.306 -74.199 70.221 1.00 57.75 732 LEU A O 1
ATOM 5914 N N . LEU A 1 733 ? -34.359 -73.482 68.099 1.00 51.47 733 LEU A N 1
ATOM 5915 C CA . LEU A 1 733 ? -35.447 -74.377 67.671 1.00 51.47 733 LEU A CA 1
ATOM 5916 C C . LEU A 1 733 ? -35.122 -75.874 67.829 1.00 51.47 733 LEU A C 1
ATOM 5918 O O . LEU A 1 733 ? -36.040 -76.681 67.914 1.00 51.47 733 LEU A O 1
ATOM 5922 N N . ARG A 1 734 ? -33.844 -76.266 67.946 1.00 56.56 734 ARG A N 1
ATOM 5923 C CA . ARG A 1 734 ? -33.456 -77.648 68.306 1.00 56.56 734 ARG A CA 1
ATOM 5924 C C . ARG A 1 734 ? -33.587 -77.954 69.804 1.00 56.56 734 ARG A C 1
ATOM 5926 O O . ARG A 1 734 ? -33.354 -79.090 70.210 1.00 56.56 734 ARG A O 1
ATOM 5933 N N . VAL A 1 735 ? -33.916 -76.951 70.616 1.00 53.88 735 VAL A N 1
ATOM 5934 C CA . VAL A 1 735 ? -34.064 -77.029 72.075 1.00 53.88 735 VAL A CA 1
ATOM 5935 C C . VAL A 1 735 ? -35.519 -76.778 72.499 1.00 53.88 735 VAL A C 1
ATOM 5937 O O . VAL A 1 735 ? -35.967 -77.400 73.458 1.00 53.88 735 VAL A O 1
ATOM 5940 N N . THR A 1 736 ? -36.282 -75.948 71.773 1.00 45.03 736 THR A N 1
ATOM 5941 C CA . THR A 1 736 ? -37.678 -75.602 72.124 1.00 45.03 736 THR A CA 1
ATOM 5942 C C . THR A 1 736 ? -38.723 -76.694 71.855 1.00 45.03 736 THR A C 1
ATOM 5944 O O . THR A 1 736 ? -39.833 -76.586 72.363 1.00 45.03 736 THR A O 1
ATOM 5947 N N . ASP A 1 737 ? -38.387 -77.786 71.156 1.00 38.53 737 ASP A N 1
ATOM 5948 C CA . ASP A 1 737 ? -39.276 -78.954 70.938 1.00 38.53 737 ASP A CA 1
ATOM 5949 C C . ASP A 1 737 ? -39.627 -79.734 72.235 1.00 38.53 737 ASP A C 1
ATOM 5951 O O . ASP A 1 737 ? -40.200 -80.829 72.204 1.00 38.53 737 ASP A O 1
ATOM 5955 N N . ARG A 1 738 ? -39.297 -79.185 73.413 1.00 44.91 738 ARG A N 1
ATOM 5956 C CA . ARG A 1 738 ? -39.737 -79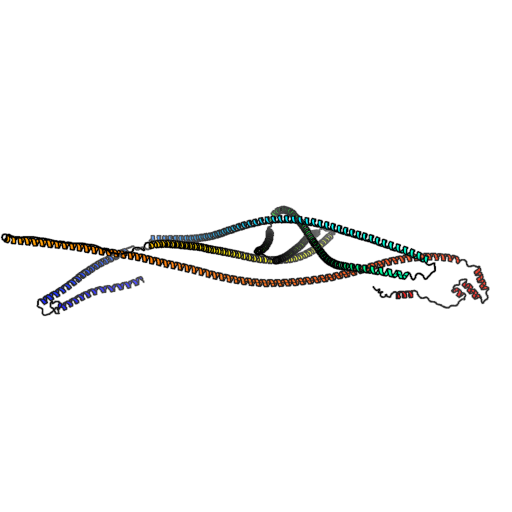.667 74.723 1.00 44.91 738 ARG A CA 1
ATOM 5957 C C . ARG A 1 738 ? -40.175 -78.523 75.644 1.00 44.91 738 ARG A C 1
ATOM 5959 O O . ARG A 1 738 ? -39.352 -77.732 76.083 1.00 44.91 738 ARG A O 1
ATOM 5966 N N . GLN A 1 739 ? -41.439 -78.626 76.070 1.00 33.78 739 GLN A N 1
ATOM 5967 C CA . GLN A 1 739 ? -42.046 -78.009 77.261 1.00 33.78 739 GLN A CA 1
ATOM 5968 C C . GLN A 1 739 ? -42.436 -76.521 77.164 1.00 33.78 739 GLN A C 1
ATOM 5970 O O . GLN A 1 739 ? -41.790 -75.657 77.747 1.00 33.78 739 GLN A O 1
ATOM 5975 N N . GLU A 1 740 ? -43.612 -76.263 76.582 1.00 32.47 740 GLU A N 1
ATOM 5976 C CA . GLU A 1 740 ? -44.480 -75.146 76.988 1.00 32.47 740 GLU A CA 1
ATOM 5977 C C . GLU A 1 740 ? -45.699 -75.678 77.761 1.00 32.47 740 GLU A C 1
ATOM 5979 O O . GLU A 1 740 ? -46.326 -76.650 77.332 1.00 32.47 740 GLU A O 1
ATOM 5984 N N . ALA A 1 741 ? -46.038 -75.040 78.888 1.00 32.09 741 ALA A N 1
ATOM 5985 C CA . ALA A 1 741 ? -47.305 -75.195 79.610 1.00 32.09 741 ALA A CA 1
ATOM 5986 C C . ALA A 1 741 ? -47.506 -74.029 80.607 1.00 32.09 741 ALA A C 1
ATOM 5988 O O . ALA A 1 741 ? -46.661 -73.862 81.476 1.00 32.09 741 ALA A O 1
ATOM 5989 N N . GLU A 1 742 ? -48.631 -73.299 80.483 1.00 30.80 742 GLU A N 1
ATOM 5990 C CA . GLU A 1 742 ? -49.383 -72.551 81.533 1.00 30.80 742 GLU A CA 1
ATOM 5991 C C . GLU A 1 742 ? -48.646 -71.462 82.393 1.00 30.80 742 GLU A C 1
ATOM 5993 O O . GLU A 1 742 ? -47.521 -71.637 82.835 1.00 30.80 742 GLU A O 1
ATOM 5998 N N . GLY A 1 743 ? -49.206 -70.292 82.763 1.00 30.52 743 GLY A N 1
ATOM 5999 C CA . GLY A 1 743 ? -50.455 -69.623 82.356 1.00 30.52 743 GLY A CA 1
ATOM 6000 C C . GLY A 1 743 ? -51.077 -68.629 83.382 1.00 30.52 743 GLY A C 1
ATOM 6001 O O . GLY A 1 743 ? -52.043 -69.010 84.030 1.00 30.52 743 GLY A O 1
ATOM 6002 N N . GLN A 1 744 ? -50.651 -67.341 83.426 1.00 33.72 744 GLN A N 1
ATOM 6003 C CA . GLN A 1 744 ? -51.391 -66.166 84.019 1.00 33.72 744 GLN A CA 1
ATOM 6004 C C . GLN A 1 744 ? -51.697 -66.184 85.566 1.00 33.72 744 GLN A C 1
ATOM 6006 O O . GLN A 1 744 ? -51.275 -67.139 86.213 1.00 33.72 744 GLN A O 1
ATOM 6011 N N . PRO A 1 745 ? -52.429 -65.226 86.230 1.00 44.09 745 PRO A N 1
ATOM 6012 C CA . PRO A 1 745 ? -52.561 -63.731 86.161 1.00 44.09 745 PRO A CA 1
ATOM 6013 C C . PRO A 1 745 ? -52.623 -62.974 87.561 1.00 44.09 745 PRO A C 1
ATOM 6015 O O . PRO A 1 745 ? -52.403 -63.579 88.606 1.00 44.09 745 PRO A O 1
ATOM 6018 N N . SER A 1 746 ? -53.038 -61.678 87.582 1.00 27.14 746 SER A N 1
ATOM 6019 C CA . SER A 1 746 ? -53.838 -60.953 88.644 1.00 27.14 746 SER A CA 1
ATOM 6020 C C . SER A 1 746 ? -53.187 -60.063 89.763 1.00 27.14 746 SER A C 1
ATOM 6022 O O . SER A 1 746 ? -51.978 -59.852 89.765 1.00 27.14 746 SER A O 1
ATOM 6024 N N . SER A 1 747 ? -54.018 -59.394 90.613 1.00 32.44 747 SER A N 1
ATOM 6025 C CA . SER A 1 747 ? -53.788 -58.044 91.230 1.00 32.44 747 SER A CA 1
ATOM 6026 C C . SER A 1 747 ? -54.471 -57.719 92.612 1.00 32.44 747 SER A C 1
ATOM 6028 O O . SER A 1 747 ? -55.349 -58.458 93.040 1.00 32.44 747 SER A O 1
ATOM 6030 N N . GLU A 1 748 ? -54.136 -56.547 93.216 1.00 30.14 748 GLU A N 1
ATOM 6031 C CA . GLU A 1 748 ? -54.841 -55.714 94.268 1.00 30.14 748 GLU A CA 1
ATOM 6032 C C . GLU A 1 748 ? -54.934 -56.100 95.789 1.00 30.14 748 GLU A C 1
ATOM 6034 O O . GLU A 1 748 ? -54.866 -57.267 96.156 1.00 30.14 748 GLU A O 1
ATOM 6039 N N . SER A 1 749 ? -55.069 -55.080 96.687 1.00 31.67 749 SER A N 1
ATOM 6040 C CA . SER A 1 749 ? -55.502 -55.072 98.139 1.00 31.67 749 SER A CA 1
ATOM 6041 C C . SER A 1 749 ? -55.349 -53.639 98.777 1.00 31.67 749 SER A C 1
ATOM 6043 O O . SER A 1 749 ? -54.880 -52.782 98.021 1.00 31.67 749 SER A O 1
ATOM 6045 N N . PRO A 1 750 ? -55.607 -53.289 100.092 1.00 45.62 750 PRO A N 1
ATOM 6046 C CA . PRO A 1 750 ? -56.295 -53.937 101.265 1.00 45.62 750 PRO A CA 1
ATOM 6047 C C . PRO A 1 750 ? -57.224 -53.020 102.181 1.00 45.62 750 PRO A C 1
ATOM 6049 O O . PRO A 1 750 ? -57.158 -51.802 102.039 1.00 45.62 750 PRO A O 1
ATOM 6052 N N . SER A 1 751 ? -57.988 -53.553 103.197 1.00 33.75 751 SER A N 1
ATOM 6053 C CA . SER A 1 751 ? -58.162 -53.017 104.623 1.00 33.75 751 SER A CA 1
ATOM 6054 C C . SER A 1 751 ? -59.348 -53.514 105.558 1.00 33.75 751 SER A C 1
ATOM 6056 O O . SER A 1 751 ? -60.508 -53.236 105.287 1.00 33.75 751 SER A O 1
ATOM 6058 N N . THR A 1 752 ? -59.019 -54.081 106.754 1.00 36.47 752 THR A N 1
ATOM 6059 C CA . THR A 1 752 ? -59.593 -53.967 108.169 1.00 36.47 752 THR A CA 1
ATOM 6060 C C . THR A 1 752 ? -61.010 -54.395 108.735 1.00 36.47 752 THR A C 1
ATOM 6062 O O . THR A 1 752 ? -61.998 -53.755 108.398 1.00 36.47 752 THR A O 1
ATOM 6065 N N . LYS A 1 753 ? -61.010 -55.213 109.847 1.00 39.53 753 LYS A N 1
ATOM 6066 C CA . LYS A 1 753 ? -61.559 -55.023 111.270 1.00 39.53 753 LYS A CA 1
ATOM 6067 C C . LYS A 1 753 ? -62.724 -55.854 111.966 1.00 39.53 753 LYS A C 1
ATOM 6069 O O . LYS A 1 753 ? -63.560 -56.427 111.284 1.00 39.53 753 LYS A O 1
ATOM 6074 N N . THR A 1 754 ? -62.688 -55.833 113.342 1.00 34.84 754 THR A N 1
ATOM 6075 C CA . THR A 1 754 ? -63.659 -56.159 114.486 1.00 34.84 754 THR A CA 1
ATOM 6076 C C . THR A 1 754 ? -64.085 -57.637 114.814 1.00 34.84 754 THR A C 1
ATOM 6078 O O . THR A 1 754 ? -63.778 -58.489 113.991 1.00 34.84 754 THR A O 1
ATOM 6081 N N . GLU A 1 755 ? -64.669 -58.130 115.960 1.00 35.00 755 GLU A N 1
ATOM 6082 C CA . GLU A 1 755 ? -65.159 -57.725 117.354 1.00 35.00 755 GLU A CA 1
ATOM 6083 C C . GLU A 1 755 ? -65.321 -59.016 118.293 1.00 35.00 755 GLU A C 1
ATOM 6085 O O . GLU A 1 755 ? -64.798 -60.035 117.853 1.00 35.00 755 GLU A O 1
ATOM 6090 N N . LEU A 1 756 ? -65.919 -59.233 119.518 1.00 36.06 756 LEU A N 1
ATOM 6091 C CA . LEU A 1 756 ? -66.751 -58.589 120.615 1.00 36.06 756 LEU A CA 1
ATOM 6092 C C . LEU A 1 756 ? -66.798 -59.481 121.948 1.00 36.06 756 LEU A C 1
ATOM 6094 O O . LEU A 1 756 ? -66.150 -60.524 121.947 1.00 36.06 756 LEU A O 1
ATOM 6098 N N . ASN A 1 757 ? -67.657 -59.178 122.979 1.00 33.34 757 ASN A N 1
ATOM 6099 C CA . ASN A 1 757 ? -68.206 -59.993 124.155 1.00 33.34 757 ASN A CA 1
ATOM 6100 C C . ASN A 1 757 ? -67.478 -60.022 125.559 1.00 33.34 757 ASN A C 1
ATOM 6102 O O . ASN A 1 757 ? -66.260 -59.883 125.559 1.00 33.34 757 ASN A O 1
ATOM 6106 N N . LYS A 1 758 ? -68.066 -60.293 126.778 1.00 36.88 758 LYS A N 1
ATOM 6107 C CA . LYS A 1 758 ? -69.430 -60.167 127.448 1.00 36.88 758 LYS A CA 1
ATOM 6108 C C . LYS A 1 758 ? -69.406 -60.526 129.006 1.00 36.88 758 LYS A C 1
ATOM 6110 O O . LYS A 1 758 ? -68.322 -60.834 129.492 1.00 36.88 758 LYS A O 1
ATOM 6115 N N . ASN A 1 759 ? -70.566 -60.570 129.731 1.00 32.91 759 ASN A N 1
ATOM 6116 C CA . ASN A 1 759 ? -70.904 -61.077 131.124 1.00 32.91 759 ASN A CA 1
ATOM 6117 C C . ASN A 1 759 ? -70.653 -60.176 132.391 1.00 32.91 759 ASN A C 1
ATOM 6119 O O . ASN A 1 759 ? -69.685 -59.426 132.362 1.00 32.91 759 ASN A O 1
ATOM 6123 N N . GLU A 1 760 ? -71.421 -60.086 133.526 1.00 33.50 760 GLU A N 1
ATOM 6124 C CA . GLU A 1 760 ? -72.599 -60.752 134.234 1.00 33.50 760 GLU A CA 1
ATOM 6125 C C . GLU A 1 760 ? -72.248 -61.739 135.405 1.00 33.50 760 GLU A C 1
ATOM 6127 O O . GLU A 1 760 ? -71.303 -62.498 135.203 1.00 33.50 760 GLU A O 1
ATOM 6132 N N . ALA A 1 761 ? -72.912 -61.904 136.592 1.00 34.00 761 ALA A N 1
ATOM 6133 C CA . ALA A 1 761 ? -73.996 -61.273 137.445 1.00 34.00 761 ALA A CA 1
ATOM 6134 C C . ALA A 1 761 ? -73.981 -61.953 138.900 1.00 34.00 761 ALA A C 1
ATOM 6136 O O . ALA A 1 761 ? -73.030 -62.713 139.092 1.00 34.00 761 ALA A O 1
ATOM 6137 N N . ASP A 1 762 ? -74.773 -61.844 140.017 1.00 33.56 762 ASP A N 1
ATOM 6138 C CA . ASP A 1 762 ? -76.032 -61.245 140.631 1.00 33.56 762 ASP A CA 1
ATOM 6139 C C . ASP A 1 762 ? -75.810 -61.072 142.212 1.00 33.56 762 ASP A C 1
ATOM 6141 O O . ASP A 1 762 ? -74.637 -61.038 142.580 1.00 33.56 762 ASP A O 1
ATOM 6145 N N . GLU A 1 763 ? -76.680 -60.969 143.273 1.00 35.22 763 GLU A N 1
ATOM 6146 C CA . GLU A 1 763 ? -78.156 -60.921 143.597 1.00 35.22 763 GLU A CA 1
ATOM 6147 C C . GLU A 1 763 ? -78.496 -60.361 145.058 1.00 35.22 763 GLU A C 1
ATOM 6149 O O . GLU A 1 763 ? -77.723 -60.581 145.989 1.00 35.22 763 GLU A O 1
ATOM 6154 N N . ASN A 1 764 ? -79.659 -59.686 145.252 1.00 36.78 764 ASN A N 1
ATOM 6155 C CA . ASN A 1 764 ? -80.645 -59.465 146.380 1.00 36.78 764 ASN A CA 1
ATOM 6156 C C . ASN A 1 764 ? -80.426 -59.512 147.951 1.00 36.78 764 ASN A C 1
ATOM 6158 O O . ASN A 1 764 ? -80.354 -60.572 148.570 1.00 36.78 764 ASN A O 1
ATOM 6162 N N . ASP A 1 765 ? -80.653 -58.344 148.597 1.00 36.44 765 ASP A N 1
ATOM 6163 C CA . ASP A 1 765 ? -81.787 -57.950 149.502 1.00 36.44 765 ASP A CA 1
ATOM 6164 C C . ASP A 1 765 ? -82.073 -58.412 150.974 1.00 36.44 765 ASP A C 1
ATOM 6166 O O . ASP A 1 765 ? -82.186 -59.588 151.316 1.00 36.44 765 ASP A O 1
ATOM 6170 N N . SER A 1 766 ? -82.428 -57.420 151.821 1.00 38.16 766 SER A N 1
ATOM 6171 C CA . SER A 1 766 ? -82.891 -57.472 153.234 1.00 38.16 766 SER A CA 1
ATOM 6172 C C . SER A 1 766 ? -84.198 -56.667 153.527 1.00 38.16 766 SER A C 1
ATOM 6174 O O . SER A 1 766 ? -84.463 -56.213 154.646 1.00 38.16 766 SER A O 1
ATOM 6176 N N . LYS A 1 767 ? -85.034 -56.470 152.504 1.00 50.47 767 LYS A N 1
ATOM 6177 C CA . LYS A 1 767 ? -86.502 -56.251 152.436 1.00 50.47 767 LYS A CA 1
ATOM 6178 C C . LYS A 1 767 ? -87.269 -55.266 153.343 1.00 50.47 767 LYS A C 1
ATOM 6180 O O . LYS A 1 767 ? -88.453 -55.088 153.080 1.00 50.47 767 LYS A O 1
ATOM 6185 N N . LYS A 1 768 ? -86.675 -54.588 154.347 1.00 46.84 768 LYS A N 1
ATOM 6186 C CA . LYS A 1 768 ? -87.304 -53.440 155.076 1.00 46.84 768 LYS A CA 1
ATOM 6187 C C . LYS A 1 768 ? -86.385 -52.316 155.547 1.00 46.84 768 LYS A C 1
ATOM 6189 O O . LYS A 1 768 ? -86.848 -51.181 155.621 1.00 46.84 768 LYS A O 1
ATOM 6194 N N . LEU A 1 769 ? -85.092 -52.567 155.785 1.00 49.72 769 LEU A N 1
ATOM 6195 C CA . LEU A 1 769 ? -84.128 -51.466 155.606 1.00 49.72 769 LEU A CA 1
ATOM 6196 C C . LEU A 1 769 ? -84.246 -50.971 154.154 1.00 49.72 769 LEU A C 1
ATOM 6198 O O . LEU A 1 769 ? -84.291 -49.778 153.890 1.00 49.72 769 LEU A O 1
ATOM 6202 N N . GLU A 1 770 ? -84.432 -51.949 153.269 1.00 48.97 770 GLU A N 1
ATOM 6203 C CA . GLU A 1 770 ? -84.798 -51.888 151.862 1.00 48.97 770 GLU A CA 1
ATOM 6204 C C . GLU A 1 770 ? -85.973 -51.002 151.486 1.00 48.97 770 GLU A C 1
ATOM 6206 O O . GLU A 1 770 ? -85.932 -50.528 150.388 1.00 48.97 770 GLU A O 1
ATOM 6211 N N . GLU A 1 771 ? -86.978 -50.670 152.295 1.00 49.66 771 GLU A N 1
ATOM 6212 C CA . GLU A 1 771 ? -88.049 -49.789 151.761 1.00 49.66 771 GLU A CA 1
ATOM 6213 C C . GLU A 1 771 ? -87.567 -48.313 151.712 1.00 49.66 771 GLU A C 1
ATOM 6215 O O . GLU A 1 771 ? -87.890 -47.526 150.817 1.00 49.66 771 GLU A O 1
ATOM 6220 N N . LEU A 1 772 ? -86.681 -47.951 152.651 1.00 52.97 772 LEU A N 1
ATOM 6221 C CA . LEU A 1 772 ? -85.950 -46.676 152.680 1.00 52.97 772 LEU A CA 1
ATOM 6222 C C . LEU A 1 772 ? -84.615 -46.736 151.927 1.00 52.97 772 LEU A C 1
ATOM 6224 O O . LEU A 1 772 ? -84.158 -45.726 151.397 1.00 52.97 772 LEU A O 1
ATOM 6228 N N . TYR A 1 773 ? -83.995 -47.912 151.862 1.00 57.88 773 TYR A N 1
ATOM 6229 C CA . TYR A 1 773 ? -82.795 -48.163 151.075 1.00 57.88 773 TYR A CA 1
ATOM 6230 C C . TYR A 1 773 ? -83.134 -48.390 149.597 1.00 57.88 773 TYR A C 1
ATOM 6232 O O . TYR A 1 773 ? -82.319 -47.996 148.794 1.00 57.88 773 TYR A O 1
ATOM 6240 N N . GLU A 1 774 ? -84.332 -48.845 149.214 1.00 58.34 774 GLU A N 1
ATOM 6241 C CA . GLU A 1 774 ? -84.885 -48.838 147.847 1.00 58.34 774 GLU A CA 1
ATOM 6242 C C . GLU A 1 774 ? -85.276 -47.430 147.464 1.00 58.34 774 GLU A C 1
ATOM 6244 O O . GLU A 1 774 ? -84.996 -47.055 146.349 1.00 58.34 774 GLU A O 1
ATOM 6249 N N . THR A 1 775 ? -85.908 -46.619 148.317 1.00 63.41 775 THR A N 1
ATOM 6250 C CA . THR A 1 775 ? -86.214 -45.234 147.909 1.00 63.41 775 THR A CA 1
ATOM 6251 C C . THR A 1 775 ? -84.945 -44.379 147.821 1.00 63.41 775 THR A C 1
ATOM 6253 O O . THR A 1 775 ? -84.806 -43.587 146.889 1.00 63.41 775 THR A O 1
ATOM 6256 N N . LEU A 1 776 ? -83.954 -44.604 148.695 1.00 68.00 776 LEU A N 1
ATOM 6257 C CA . LEU A 1 776 ? -82.629 -43.991 148.566 1.00 68.00 776 LEU A CA 1
ATOM 6258 C C . LEU A 1 776 ? -81.799 -44.602 147.423 1.00 68.00 776 LEU A C 1
ATOM 6260 O O . LEU A 1 776 ? -81.133 -43.849 146.722 1.00 68.00 776 LEU A O 1
ATOM 6264 N N . GLN A 1 777 ? -81.848 -45.916 147.184 1.00 66.56 777 GLN A N 1
ATOM 6265 C CA . GLN A 1 777 ? -81.224 -46.560 146.022 1.00 66.56 777 GLN A CA 1
ATOM 6266 C C . GLN A 1 777 ? -81.958 -46.210 144.740 1.00 66.56 777 GLN A C 1
ATOM 6268 O O . GLN A 1 777 ? -81.302 -46.143 143.726 1.00 66.56 777 GLN A O 1
ATOM 6273 N N . GLN A 1 778 ? -83.261 -45.955 144.728 1.00 71.56 778 GLN A N 1
ATOM 6274 C CA . GLN A 1 778 ? -84.001 -45.513 143.549 1.00 71.56 778 GLN A CA 1
ATOM 6275 C C . GLN A 1 778 ? -83.611 -44.081 143.235 1.00 71.56 778 GLN A C 1
ATOM 6277 O O . GLN A 1 778 ? -83.347 -43.802 142.078 1.00 71.56 778 GLN A O 1
ATOM 6282 N N . GLU A 1 779 ? -83.453 -43.194 144.221 1.00 66.75 779 GLU A N 1
ATOM 6283 C CA . GLU A 1 779 ? -82.874 -41.872 143.965 1.00 66.75 779 GLU A CA 1
ATOM 6284 C C . GLU A 1 779 ? -81.377 -41.936 143.617 1.00 66.75 779 GLU A C 1
ATOM 6286 O O . GLU A 1 779 ? -80.942 -41.198 142.740 1.00 66.75 779 GLU A O 1
ATOM 6291 N N . GLN A 1 780 ? -80.577 -42.841 144.192 1.00 71.00 780 GLN A N 1
ATOM 6292 C CA . GLN A 1 780 ? -79.168 -43.026 143.806 1.00 71.00 780 GLN A CA 1
ATOM 6293 C C . GLN A 1 780 ? -79.011 -43.703 142.439 1.00 71.00 780 GLN A C 1
ATOM 6295 O O . GLN A 1 780 ? -78.135 -43.307 141.686 1.00 71.00 780 GLN A O 1
ATOM 6300 N N . LEU A 1 781 ? -79.862 -44.665 142.083 1.00 77.12 781 LEU A N 1
ATOM 6301 C CA . LEU A 1 781 ? -79.940 -45.317 140.775 1.00 77.12 781 LEU A CA 1
ATOM 6302 C C . LEU A 1 781 ? -80.544 -44.373 139.749 1.00 77.12 781 LEU A C 1
ATOM 6304 O O . LEU A 1 781 ? -80.128 -44.429 138.611 1.00 77.12 781 LEU A O 1
ATOM 6308 N N . ARG A 1 782 ? -81.470 -43.485 140.118 1.00 75.69 782 ARG A N 1
ATOM 6309 C CA . ARG A 1 782 ? -82.006 -42.430 139.248 1.00 75.69 782 ARG A CA 1
ATOM 6310 C C . ARG A 1 782 ? -80.969 -41.344 139.011 1.00 75.69 782 ARG A C 1
ATOM 6312 O O . ARG A 1 782 ? -80.800 -40.938 137.872 1.00 75.69 782 ARG A O 1
ATOM 6319 N N . ASN A 1 783 ? -80.236 -40.912 140.039 1.00 72.31 783 ASN A N 1
ATOM 6320 C CA . ASN A 1 783 ? -79.082 -40.027 139.864 1.00 72.31 783 ASN A CA 1
ATOM 6321 C C . ASN A 1 783 ? -77.983 -40.725 139.059 1.00 72.31 783 ASN A C 1
ATOM 6323 O O . ASN A 1 783 ? -77.413 -40.097 138.179 1.00 72.31 783 ASN A O 1
ATOM 6327 N N . LYS A 1 784 ? -77.740 -42.024 139.279 1.00 77.00 784 LYS A N 1
ATOM 6328 C CA . LYS A 1 784 ? -76.794 -42.800 138.478 1.00 77.00 784 LYS A CA 1
ATOM 6329 C C . LYS A 1 784 ? -77.273 -42.964 137.037 1.00 77.00 784 LYS A C 1
ATOM 6331 O O . LYS A 1 784 ? -76.494 -42.686 136.155 1.00 77.00 784 LYS A O 1
ATOM 6336 N N . TYR A 1 785 ? -78.534 -43.293 136.769 1.00 79.06 785 TYR A N 1
ATOM 6337 C CA . TYR A 1 785 ? -79.101 -43.338 135.416 1.00 79.06 785 TYR A CA 1
ATOM 6338 C C . TYR A 1 785 ? -79.059 -41.964 134.748 1.00 79.06 785 TYR A C 1
ATOM 6340 O O . TYR A 1 785 ? -78.770 -41.894 133.567 1.00 79.06 785 TYR A O 1
ATOM 6348 N N . LEU A 1 786 ? -79.300 -40.872 135.481 1.00 77.31 786 LEU A N 1
ATOM 6349 C CA . LEU A 1 786 ? -79.145 -39.511 134.961 1.00 77.31 786 LEU A CA 1
ATOM 6350 C C . LEU A 1 786 ? -77.676 -39.152 134.708 1.00 77.31 786 LEU A C 1
ATOM 6352 O O . LEU A 1 786 ? -77.403 -38.392 133.790 1.00 77.31 786 LEU A O 1
ATOM 6356 N N . GLN A 1 787 ? -76.735 -39.680 135.490 1.00 77.69 787 GLN A N 1
ATOM 6357 C CA . GLN A 1 787 ? -75.299 -39.454 135.320 1.00 77.69 787 GLN A CA 1
ATOM 6358 C C . GLN A 1 787 ? -74.707 -40.330 134.205 1.00 77.69 787 GLN A C 1
ATOM 6360 O O . GLN A 1 787 ? -73.910 -39.832 133.416 1.00 77.69 787 GLN A O 1
ATOM 6365 N N . ASP A 1 788 ? -75.145 -41.585 134.110 1.00 81.75 788 ASP A N 1
ATOM 6366 C CA . ASP A 1 788 ? -74.853 -42.548 133.052 1.00 81.75 788 ASP A CA 1
ATOM 6367 C C . ASP A 1 788 ? -75.439 -42.006 131.724 1.00 81.75 788 ASP A C 1
ATOM 6369 O O . ASP A 1 788 ? -74.685 -41.811 130.777 1.00 81.75 788 ASP A O 1
ATOM 6373 N N . GLU A 1 789 ? -76.718 -41.600 131.674 1.00 84.31 789 GLU A N 1
ATOM 6374 C CA . GLU A 1 789 ? -77.338 -40.881 130.538 1.00 84.31 789 GLU A CA 1
ATOM 6375 C C . GLU A 1 789 ? -76.582 -39.585 130.201 1.00 84.31 789 GLU A C 1
ATOM 6377 O O . GLU A 1 789 ? -76.230 -39.387 129.046 1.00 84.31 789 GLU A O 1
ATOM 6382 N N . VAL A 1 790 ? -76.263 -38.710 131.166 1.00 80.50 790 VAL A N 1
ATOM 6383 C CA . VAL A 1 790 ? -75.480 -37.485 130.890 1.00 80.50 790 VAL A CA 1
ATOM 6384 C C . VAL A 1 790 ? -74.101 -37.823 130.318 1.00 80.50 790 VAL A C 1
ATOM 6386 O O . VAL A 1 790 ? -73.655 -37.146 129.396 1.00 80.50 790 VAL A O 1
ATOM 6389 N N . SER A 1 791 ? -73.438 -38.878 130.799 1.00 80.31 791 SER A N 1
ATOM 6390 C CA . SER A 1 791 ? -72.173 -39.348 130.227 1.00 80.31 791 SER A CA 1
ATOM 6391 C C . SER A 1 791 ? -72.333 -39.958 128.837 1.00 80.31 791 SER A C 1
ATOM 6393 O O . SER A 1 791 ? -71.521 -39.663 127.971 1.00 80.31 791 SER A O 1
ATOM 6395 N N . GLU A 1 792 ? -73.398 -40.716 128.568 1.00 84.25 792 GLU A N 1
ATOM 6396 C CA . GLU A 1 792 ? -73.682 -41.281 127.248 1.00 84.25 792 GLU A CA 1
ATOM 6397 C C . GLU A 1 792 ? -74.030 -40.164 126.252 1.00 84.25 792 GLU A C 1
ATOM 6399 O O . GLU A 1 792 ? -73.567 -40.172 125.114 1.00 84.25 792 GLU A O 1
ATOM 6404 N N . GLN A 1 793 ? -74.784 -39.149 126.683 1.00 79.94 793 GLN A N 1
ATOM 6405 C CA . GLN A 1 793 ? -75.048 -37.935 125.909 1.00 79.94 793 GLN A CA 1
ATOM 6406 C C . GLN A 1 793 ? -73.768 -37.122 125.679 1.00 79.94 793 GLN A C 1
ATOM 6408 O O . GLN A 1 793 ? -73.581 -36.607 124.581 1.00 79.94 793 GLN A O 1
ATOM 6413 N N . HIS A 1 794 ? -72.845 -37.060 126.644 1.00 83.31 794 HIS A N 1
ATOM 6414 C CA . HIS A 1 794 ? -71.558 -36.381 126.470 1.00 83.31 794 HIS A CA 1
ATOM 6415 C C . HIS A 1 794 ? -70.563 -37.196 125.614 1.00 83.31 794 HIS A C 1
ATOM 6417 O O . HIS A 1 794 ? -69.779 -36.617 124.865 1.00 83.31 794 HIS A O 1
ATOM 6423 N N . GLU A 1 795 ? -70.625 -38.532 125.615 1.00 84.25 795 GLU A N 1
ATOM 6424 C CA . GLU A 1 795 ? -69.890 -39.385 124.670 1.00 84.25 795 GLU A CA 1
ATOM 6425 C C . GLU A 1 795 ? -70.470 -39.304 123.248 1.00 84.25 795 GLU A C 1
ATOM 6427 O O . GLU A 1 795 ? -69.704 -39.269 122.277 1.00 84.25 795 GLU A O 1
ATOM 6432 N N . LYS A 1 796 ? -71.800 -39.202 123.107 1.00 84.38 796 LYS A N 1
ATOM 6433 C CA . LYS A 1 796 ? -72.491 -38.878 121.844 1.00 84.38 796 LYS A CA 1
ATOM 6434 C C . LYS A 1 796 ? -72.108 -37.484 121.349 1.00 84.38 796 LYS A C 1
ATOM 6436 O O . LYS A 1 796 ? -71.750 -37.333 120.188 1.00 84.38 796 LYS A O 1
ATOM 6441 N N . GLU A 1 797 ? -72.098 -36.475 122.215 1.00 83.50 797 GLU A N 1
ATOM 6442 C CA . GLU A 1 797 ? -71.640 -35.121 121.890 1.00 83.50 797 GLU A CA 1
ATOM 6443 C C . GLU A 1 797 ? -70.164 -35.130 121.461 1.00 83.50 797 GLU A C 1
ATOM 6445 O O . GLU A 1 797 ? -69.816 -34.593 120.412 1.00 83.50 797 GLU A O 1
ATOM 6450 N N . ALA A 1 798 ? -69.293 -35.817 122.203 1.00 83.44 798 ALA A N 1
ATOM 6451 C CA . ALA A 1 798 ? -67.876 -35.931 121.877 1.00 83.44 798 ALA A CA 1
ATOM 6452 C C . ALA A 1 798 ? -67.610 -36.746 120.598 1.00 83.44 798 ALA A C 1
ATOM 6454 O O . ALA A 1 798 ? -66.597 -36.503 119.934 1.00 83.44 798 ALA A O 1
ATOM 6455 N N . SER A 1 799 ? -68.467 -37.709 120.238 1.00 83.25 799 SER A N 1
ATOM 6456 C CA . SER A 1 799 ? -68.368 -38.440 118.969 1.00 83.25 799 SER A CA 1
ATOM 6457 C C . SER A 1 799 ? -68.879 -37.596 117.799 1.00 83.25 799 SER A C 1
ATOM 6459 O O . SER A 1 799 ? -68.153 -37.455 116.818 1.00 83.25 799 SER A O 1
ATOM 6461 N N . LEU A 1 800 ? -70.020 -36.914 117.944 1.00 86.00 800 LEU A N 1
ATOM 6462 C CA . LEU A 1 800 ? -70.543 -35.948 116.971 1.00 86.00 800 LEU A CA 1
ATOM 6463 C C . LEU A 1 800 ? -69.579 -34.776 116.736 1.00 86.00 800 LEU A C 1
ATOM 6465 O O . LEU A 1 800 ? -69.400 -34.352 115.597 1.00 86.00 800 LEU A O 1
ATOM 6469 N N . LEU A 1 801 ? -68.892 -34.284 117.772 1.00 85.00 801 LEU A N 1
ATOM 6470 C CA . LEU A 1 801 ? -67.830 -33.280 117.637 1.00 85.00 801 LEU A CA 1
ATOM 6471 C C . LEU A 1 801 ? -66.625 -33.826 116.858 1.00 85.00 801 LEU A C 1
ATOM 6473 O O . LEU A 1 801 ? -66.111 -33.134 115.979 1.00 85.00 801 LEU A O 1
ATOM 6477 N N . ARG A 1 802 ? -66.203 -35.073 117.114 1.00 86.38 802 ARG A N 1
ATOM 6478 C CA . ARG A 1 802 ? -65.149 -35.747 116.331 1.00 86.38 802 ARG A CA 1
ATOM 6479 C C . ARG A 1 802 ? -65.563 -35.963 114.873 1.00 86.38 802 ARG A C 1
ATOM 6481 O O . ARG A 1 802 ? -64.740 -35.765 113.980 1.00 86.38 802 ARG A O 1
ATOM 6488 N N . GLU A 1 803 ? -66.820 -36.307 114.604 1.00 87.81 803 GLU A N 1
ATOM 6489 C CA . GLU A 1 803 ? -67.334 -36.445 113.239 1.00 87.81 803 GLU A CA 1
ATOM 6490 C C . GLU A 1 803 ? -67.479 -35.097 112.528 1.00 87.81 803 GLU A C 1
ATOM 6492 O O . GLU A 1 803 ? -67.056 -34.988 111.380 1.00 87.81 803 GLU A O 1
ATOM 6497 N N . LEU A 1 804 ? -67.955 -34.045 113.203 1.00 85.50 804 LEU A N 1
ATOM 6498 C CA . LEU A 1 804 ? -67.947 -32.670 112.689 1.00 85.50 804 LEU A CA 1
ATOM 6499 C C . LEU A 1 804 ? -66.527 -32.183 112.387 1.00 85.50 804 LEU A C 1
ATOM 6501 O O . LEU A 1 804 ? -66.310 -31.512 111.380 1.00 85.50 804 LEU A O 1
ATOM 6505 N N . GLN A 1 805 ? -65.547 -32.527 113.223 1.00 85.12 805 GLN A N 1
ATOM 6506 C CA . GLN A 1 805 ? -64.147 -32.173 113.001 1.00 85.12 805 GLN A CA 1
ATOM 6507 C C . GLN A 1 805 ? -63.542 -32.963 111.826 1.00 85.12 805 GLN A C 1
ATOM 6509 O O . GLN A 1 805 ? -62.824 -32.376 111.017 1.00 85.12 805 GLN A O 1
ATOM 6514 N N . ARG A 1 806 ? -63.906 -34.245 111.651 1.00 90.69 806 ARG A N 1
ATOM 6515 C CA . ARG A 1 806 ? -63.557 -35.044 110.460 1.00 90.69 806 ARG A CA 1
ATOM 6516 C C . ARG A 1 806 ? -64.219 -34.503 109.190 1.00 90.69 806 ARG A C 1
ATOM 6518 O O . ARG A 1 806 ? -63.559 -34.416 108.163 1.00 90.69 806 ARG A O 1
ATOM 6525 N N . LEU A 1 807 ? -65.496 -34.124 109.252 1.00 88.38 807 LEU A N 1
ATOM 6526 C CA . LEU A 1 807 ? -66.251 -33.553 108.132 1.00 88.38 807 LEU A CA 1
ATOM 6527 C C . LEU A 1 807 ? -65.699 -32.186 107.720 1.00 88.38 807 LEU A C 1
ATOM 6529 O O . LEU A 1 807 ? -65.513 -31.956 106.532 1.00 88.38 807 LEU A O 1
ATOM 6533 N N . ARG A 1 808 ? -65.350 -31.318 108.679 1.00 88.56 808 ARG A N 1
ATOM 6534 C CA . ARG A 1 808 ? -64.636 -30.059 108.407 1.00 88.56 808 ARG A CA 1
ATOM 6535 C C . ARG A 1 808 ? -63.265 -30.310 107.781 1.00 88.56 808 ARG A C 1
ATOM 6537 O O . ARG A 1 808 ? -62.956 -29.687 106.777 1.00 88.56 808 ARG A O 1
ATOM 6544 N N . GLY A 1 809 ? -62.475 -31.240 108.323 1.00 88.38 809 GLY A N 1
ATOM 6545 C CA . GLY A 1 809 ? -61.173 -31.601 107.752 1.00 88.38 809 GLY A CA 1
ATOM 6546 C C . GLY A 1 809 ? -61.276 -32.171 106.333 1.00 88.38 809 GLY A C 1
ATOM 6547 O O . GLY A 1 809 ? -60.465 -31.836 105.477 1.00 88.38 809 GLY A O 1
ATOM 6548 N N . HIS A 1 810 ? -62.302 -32.980 106.054 1.00 88.38 810 HIS A N 1
ATOM 6549 C CA . HIS A 1 810 ? -62.551 -33.499 104.712 1.00 88.38 810 HIS A CA 1
ATOM 6550 C C . HIS A 1 810 ? -63.039 -32.409 103.749 1.00 88.38 810 HIS A C 1
ATOM 6552 O O . HIS A 1 810 ? -62.551 -32.360 102.627 1.00 88.38 810 HIS A O 1
ATOM 6558 N N . LEU A 1 811 ? -63.934 -31.513 104.184 1.00 90.88 811 LEU A N 1
ATOM 6559 C CA . LEU A 1 811 ? -64.400 -30.388 103.370 1.00 90.88 811 LEU A CA 1
ATOM 6560 C C . LEU A 1 811 ? -63.241 -29.451 103.004 1.00 90.88 811 LEU A C 1
ATOM 6562 O O . LEU A 1 811 ? -63.066 -29.157 101.829 1.00 90.88 811 LEU A O 1
ATOM 6566 N N . VAL A 1 812 ? -62.397 -29.084 103.977 1.00 91.56 812 VAL A N 1
ATOM 6567 C CA . VAL A 1 812 ? -61.174 -28.298 103.734 1.00 91.56 812 VAL A CA 1
ATOM 6568 C C . VAL A 1 812 ? -60.240 -29.029 102.770 1.00 91.56 812 VAL A C 1
ATOM 6570 O O . VAL A 1 812 ? -59.813 -28.436 101.793 1.00 91.56 812 VAL A O 1
ATOM 6573 N N . SER A 1 813 ? -59.991 -30.330 102.957 1.00 92.69 813 SER A N 1
ATOM 6574 C CA . SER A 1 813 ? -59.158 -31.114 102.029 1.00 92.69 813 SER A CA 1
ATOM 6575 C C . SER A 1 813 ? -59.746 -31.204 100.609 1.00 92.69 813 SER A C 1
ATOM 6577 O O . SER A 1 813 ? -59.001 -31.281 99.633 1.00 92.69 813 SER A O 1
ATOM 6579 N N . VAL A 1 814 ? -61.073 -31.177 100.464 1.00 92.12 814 VAL A N 1
ATOM 6580 C CA . VAL A 1 814 ? -61.760 -31.139 99.164 1.00 92.12 814 VAL A CA 1
ATOM 6581 C C . VAL A 1 814 ? -61.663 -29.747 98.525 1.00 92.12 814 VAL A C 1
ATOM 6583 O O . VAL A 1 814 ? -61.393 -29.655 97.331 1.00 92.12 814 VAL A O 1
ATOM 6586 N N . GLU A 1 815 ? -61.796 -28.668 99.299 1.00 88.12 815 GLU A N 1
ATOM 6587 C CA . GLU A 1 815 ? -61.575 -27.288 98.838 1.00 88.12 815 GLU A CA 1
ATOM 6588 C C . GLU A 1 815 ? -60.099 -27.033 98.464 1.00 88.12 815 GLU A C 1
ATOM 6590 O O . GLU A 1 815 ? -59.819 -26.419 97.433 1.00 88.12 815 GLU A O 1
ATOM 6595 N N . GLU A 1 816 ? -59.145 -27.569 99.230 1.00 89.94 816 GLU A N 1
ATOM 6596 C CA . GLU A 1 816 ? -57.709 -27.572 98.916 1.00 89.94 816 GLU A CA 1
ATOM 6597 C C . GLU A 1 816 ? -57.417 -28.336 97.616 1.00 89.94 816 GLU A C 1
ATOM 6599 O O . GLU A 1 816 ? -56.672 -27.843 96.769 1.00 89.94 816 GLU A O 1
ATOM 6604 N N . ASN A 1 817 ? -58.038 -29.501 97.400 1.00 89.25 817 ASN A N 1
ATOM 6605 C CA . ASN A 1 817 ? -57.888 -30.241 96.146 1.00 89.25 817 ASN A CA 1
ATOM 6606 C C . ASN A 1 817 ? -58.483 -29.473 94.953 1.00 89.25 817 ASN A C 1
ATOM 6608 O O . ASN A 1 817 ? -57.786 -29.296 93.955 1.00 89.25 817 ASN A O 1
ATOM 6612 N N . TYR A 1 818 ? -59.713 -28.954 95.054 1.00 89.00 818 TYR A N 1
ATOM 6613 C CA . TYR A 1 818 ? -60.336 -28.193 93.962 1.00 89.00 818 TYR A CA 1
ATOM 6614 C C . TYR A 1 818 ? -59.584 -26.896 93.637 1.00 89.00 818 TYR A C 1
ATOM 6616 O O . TYR A 1 818 ? -59.398 -26.576 92.464 1.00 89.00 818 TYR A O 1
ATOM 6624 N N . THR A 1 819 ? -59.103 -26.158 94.642 1.00 88.06 819 THR A N 1
ATOM 6625 C CA . THR A 1 819 ? -58.278 -24.959 94.401 1.00 88.06 819 THR A CA 1
ATOM 6626 C C . THR A 1 819 ? -56.931 -25.317 93.771 1.00 88.06 819 THR A C 1
ATOM 6628 O O . THR A 1 819 ? -56.486 -24.629 92.852 1.00 88.06 819 THR A O 1
ATOM 6631 N N . GLN A 1 820 ? -56.307 -26.429 94.169 1.00 90.94 820 GLN A N 1
ATOM 6632 C CA . GLN A 1 820 ? -55.066 -26.907 93.559 1.00 90.94 820 GLN A CA 1
ATOM 6633 C C . GLN A 1 820 ? -55.270 -27.430 92.122 1.00 90.94 820 GLN A C 1
ATOM 6635 O O . GLN A 1 820 ? -54.394 -27.249 91.276 1.00 90.94 820 GLN A O 1
ATOM 6640 N N . GLU A 1 821 ? -56.413 -28.044 91.805 1.00 88.62 821 GLU A N 1
ATOM 6641 C CA . GLU A 1 821 ? -56.797 -28.394 90.429 1.00 88.62 821 GLU A CA 1
ATOM 6642 C C . GLU A 1 821 ? -57.090 -27.153 89.577 1.00 88.62 821 GLU A C 1
ATOM 6644 O O . GLU A 1 821 ? -56.619 -27.078 88.442 1.00 88.62 821 GLU A O 1
ATOM 6649 N N . MET A 1 822 ? -57.767 -26.142 90.130 1.00 87.75 822 MET A N 1
ATOM 6650 C CA . MET A 1 822 ? -58.008 -24.870 89.443 1.00 87.75 822 MET A CA 1
ATOM 6651 C C . MET A 1 822 ? -56.689 -24.164 89.090 1.00 87.75 822 MET A C 1
ATOM 6653 O O . MET A 1 822 ? -56.499 -23.763 87.945 1.00 87.75 822 MET A O 1
ATOM 6657 N N . VAL A 1 823 ? -55.729 -24.110 90.022 1.00 91.56 823 VAL A N 1
ATOM 6658 C CA . VAL A 1 823 ? -54.387 -23.551 89.771 1.00 91.56 823 VAL A CA 1
ATOM 6659 C C . VAL A 1 823 ? -53.617 -24.356 88.713 1.00 91.56 823 VAL A C 1
ATOM 6661 O O . VAL A 1 823 ? -52.931 -23.765 87.879 1.00 91.56 823 VAL A O 1
ATOM 6664 N N . ARG A 1 824 ? -53.745 -25.692 88.677 1.00 89.06 824 ARG A N 1
ATOM 6665 C CA . ARG A 1 824 ? -53.163 -26.514 87.595 1.00 89.06 824 ARG A CA 1
ATOM 6666 C C . ARG A 1 824 ? -53.797 -26.204 86.236 1.00 89.06 824 ARG A C 1
ATOM 6668 O O . ARG A 1 824 ? -53.076 -26.130 85.243 1.00 89.06 824 ARG A O 1
ATOM 6675 N N . ALA A 1 825 ? -55.114 -26.005 86.183 1.00 85.88 825 ALA A N 1
ATOM 6676 C CA . ALA A 1 825 ? -55.816 -25.624 84.959 1.00 85.88 825 ALA A CA 1
ATOM 6677 C C . ALA A 1 825 ? -55.393 -24.224 84.475 1.00 85.88 825 ALA A C 1
ATOM 6679 O O . ALA A 1 825 ? -55.094 -24.052 83.295 1.00 85.88 825 ALA A O 1
ATOM 6680 N N . GLU A 1 826 ? -55.271 -23.243 85.376 1.00 89.12 826 GLU A N 1
ATOM 6681 C CA . GLU A 1 826 ? -54.744 -21.910 85.050 1.00 89.12 826 GLU A CA 1
ATOM 6682 C C . GLU A 1 826 ? -53.304 -21.969 84.522 1.00 89.12 826 GLU A C 1
ATOM 6684 O O . GLU A 1 826 ? -52.995 -21.323 83.521 1.00 89.12 826 GLU A O 1
ATOM 6689 N N . GLN A 1 827 ? -52.431 -22.783 85.129 1.00 90.94 827 GLN A N 1
ATOM 6690 C CA . GLN A 1 827 ? -51.060 -22.994 84.648 1.00 90.94 827 GLN A CA 1
ATOM 6691 C C . GLN A 1 827 ? -51.029 -23.605 83.239 1.00 90.94 827 GLN A C 1
ATOM 6693 O O . GLN A 1 827 ? -50.282 -23.127 82.385 1.00 90.94 827 GLN A O 1
ATOM 6698 N N . GLN A 1 828 ? -51.876 -24.601 82.954 1.00 90.88 828 GLN A N 1
ATOM 6699 C CA . GLN A 1 828 ? -51.998 -25.177 81.608 1.00 90.88 828 GLN A CA 1
ATOM 6700 C C . GLN A 1 828 ? -52.528 -24.159 80.588 1.00 90.88 828 GLN A C 1
ATOM 6702 O O . GLN A 1 828 ? -52.017 -24.092 79.472 1.00 90.88 828 GLN A O 1
ATOM 6707 N N . VAL A 1 829 ? -53.503 -23.323 80.960 1.00 90.00 829 VAL A N 1
ATOM 6708 C CA . VAL A 1 829 ? -54.013 -22.242 80.099 1.00 90.00 829 VAL A CA 1
ATOM 6709 C C . VAL A 1 829 ? -52.937 -21.179 79.843 1.00 90.00 829 VAL A C 1
ATOM 6711 O O . VAL A 1 829 ? -52.792 -20.724 78.709 1.00 90.00 829 VAL A O 1
ATOM 6714 N N . GLN A 1 830 ? -52.134 -20.812 80.847 1.00 90.50 830 GLN A N 1
ATOM 6715 C CA . GLN A 1 830 ? -50.996 -19.905 80.660 1.00 90.50 830 GLN A CA 1
ATOM 6716 C C . GLN A 1 830 ? -49.927 -20.508 79.740 1.00 90.50 830 GLN A C 1
ATOM 6718 O O . GLN A 1 830 ? -49.453 -19.815 78.838 1.00 90.50 830 GLN A O 1
ATOM 6723 N N . GLU A 1 831 ? -49.580 -21.788 79.899 1.00 91.62 831 GLU A N 1
ATOM 6724 C CA . GLU A 1 831 ? -48.604 -22.451 79.028 1.00 91.62 831 GLU A CA 1
ATOM 6725 C C . GLU A 1 831 ? -49.115 -22.566 77.581 1.00 91.62 831 GLU A C 1
ATOM 6727 O O . GLU A 1 831 ? -48.378 -22.282 76.634 1.00 91.62 831 GLU A O 1
ATOM 6732 N N . LEU A 1 832 ? -50.392 -22.912 77.387 1.00 89.00 832 LEU A N 1
ATOM 6733 C CA . LEU A 1 832 ? -51.025 -22.940 76.066 1.00 89.00 832 LEU A CA 1
ATOM 6734 C C . LEU A 1 832 ? -51.053 -21.550 75.418 1.00 89.00 832 LEU A C 1
ATOM 6736 O O . LEU A 1 832 ? -50.731 -21.439 74.238 1.00 89.00 832 LEU A O 1
ATOM 6740 N N . ASN A 1 833 ? -51.342 -20.488 76.176 1.00 91.25 833 ASN A N 1
ATOM 6741 C CA . ASN A 1 833 ? -51.300 -19.112 75.674 1.00 91.25 833 ASN A CA 1
ATOM 6742 C C . ASN A 1 833 ? -49.871 -18.649 75.330 1.00 91.25 833 ASN A C 1
ATOM 6744 O O . ASN A 1 833 ? -49.679 -17.972 74.320 1.00 91.25 833 ASN A O 1
ATOM 6748 N N . GLN A 1 834 ? -48.849 -19.049 76.096 1.00 92.00 834 GLN A N 1
ATOM 6749 C CA . GLN A 1 834 ? -47.449 -18.791 75.729 1.00 92.00 834 GLN A CA 1
ATOM 6750 C C . GLN A 1 834 ? -47.054 -19.544 74.451 1.00 92.00 834 GLN A C 1
ATOM 6752 O O . GLN A 1 834 ? -46.480 -18.947 73.539 1.00 92.00 834 GLN A O 1
ATOM 6757 N N . ARG A 1 835 ? -47.415 -20.830 74.336 1.00 91.06 835 ARG A N 1
ATOM 6758 C CA . ARG A 1 835 ? -47.193 -21.637 73.123 1.00 91.06 835 ARG A CA 1
ATOM 6759 C C . ARG A 1 835 ? -47.920 -21.047 71.905 1.00 91.06 835 ARG A C 1
ATOM 6761 O O . ARG A 1 835 ? -47.338 -21.023 70.823 1.00 91.06 835 ARG A O 1
ATOM 6768 N N . LEU A 1 836 ? -49.140 -20.530 72.081 1.00 89.94 836 LEU A N 1
ATOM 6769 C CA . LEU A 1 836 ? -49.907 -19.828 71.047 1.00 89.94 836 LEU A CA 1
ATOM 6770 C C . LEU A 1 836 ? -49.203 -18.535 70.609 1.00 89.94 836 LEU A C 1
ATOM 6772 O O . LEU A 1 836 ? -48.991 -18.341 69.416 1.00 89.94 836 LEU A O 1
ATOM 6776 N N . SER A 1 837 ? -48.774 -17.698 71.559 1.00 91.19 837 SER A N 1
ATOM 6777 C CA . SER A 1 837 ? -48.053 -16.448 71.277 1.00 91.19 837 SER A CA 1
ATOM 6778 C C . SER A 1 837 ? -46.762 -16.698 70.487 1.00 91.19 837 SER A C 1
ATOM 6780 O O . SER A 1 837 ? -46.545 -16.100 69.434 1.00 91.19 837 SER A O 1
ATOM 6782 N N . VAL A 1 838 ? -45.946 -17.667 70.921 1.00 90.00 838 VAL A N 1
ATOM 6783 C CA . VAL A 1 838 ? -44.712 -18.059 70.217 1.00 90.00 838 VAL A CA 1
ATOM 6784 C C . VAL A 1 838 ? -45.011 -18.633 68.826 1.00 90.00 838 VAL A C 1
ATOM 6786 O O . VAL A 1 838 ? -44.264 -18.374 67.881 1.00 90.00 838 VAL A O 1
ATOM 6789 N N . ALA A 1 839 ? -46.106 -19.382 68.653 1.00 83.88 839 ALA A N 1
ATOM 6790 C CA . ALA A 1 839 ? -46.536 -19.856 67.338 1.00 83.88 839 ALA A CA 1
ATOM 6791 C C . ALA A 1 839 ? -46.991 -18.701 66.424 1.00 83.88 839 ALA A C 1
ATOM 6793 O O . ALA A 1 839 ? -46.633 -18.683 65.245 1.00 83.88 839 ALA A O 1
ATOM 6794 N N . GLU A 1 840 ? -47.708 -17.709 66.958 1.00 89.06 840 GLU A N 1
ATOM 6795 C CA . GLU A 1 840 ? -48.096 -16.501 66.228 1.00 89.06 840 GLU A CA 1
ATOM 6796 C C . GLU A 1 840 ? -46.892 -15.644 65.822 1.00 89.06 840 GLU A C 1
ATOM 6798 O O . GLU A 1 840 ? -46.829 -15.201 64.678 1.00 89.06 840 GLU A O 1
ATOM 6803 N N . GLU A 1 841 ? -45.921 -15.412 66.707 1.00 87.31 841 GLU A N 1
ATOM 6804 C CA . GLU A 1 841 ? -44.686 -14.696 66.358 1.00 87.31 841 GLU A CA 1
ATOM 6805 C C . GLU A 1 841 ? -43.885 -15.447 65.289 1.00 87.31 841 GLU A C 1
ATOM 6807 O O . GLU A 1 841 ? -43.357 -14.835 64.354 1.00 87.31 841 GLU A O 1
ATOM 6812 N N . ARG A 1 842 ? -43.855 -16.783 65.355 1.00 87.44 842 ARG A N 1
ATOM 6813 C CA . ARG A 1 842 ? -43.215 -17.634 64.342 1.00 87.44 842 ARG A CA 1
ATOM 6814 C C . ARG A 1 842 ? -43.950 -17.608 62.997 1.00 87.44 842 ARG A C 1
ATOM 6816 O O . ARG A 1 842 ? -43.298 -17.664 61.959 1.00 87.44 842 ARG A O 1
ATOM 6823 N N . ALA A 1 843 ? -45.276 -17.468 62.997 1.00 85.44 843 ALA A N 1
ATOM 6824 C CA . ALA A 1 843 ? -46.080 -17.278 61.788 1.00 85.44 843 ALA A CA 1
ATOM 6825 C C . ALA A 1 843 ? -45.943 -15.858 61.202 1.00 85.44 843 ALA A C 1
ATOM 6827 O O . ALA A 1 843 ? -45.835 -15.688 59.989 1.00 85.44 843 ALA A O 1
ATOM 6828 N N . LYS A 1 844 ? -45.890 -14.825 62.052 1.00 89.25 844 LYS A N 1
ATOM 6829 C CA . LYS A 1 844 ? -45.667 -13.429 61.639 1.00 89.25 844 LYS A CA 1
ATOM 6830 C C . LYS A 1 844 ? -44.270 -13.261 61.030 1.00 89.25 844 LYS A C 1
ATOM 6832 O O . LYS A 1 844 ? -44.143 -12.679 59.956 1.00 89.25 844 LYS A O 1
ATOM 6837 N N . SER A 1 845 ? -43.240 -13.833 61.657 1.00 84.69 845 SER A N 1
ATOM 6838 C CA . SER A 1 845 ? -41.861 -13.809 61.146 1.00 84.69 845 SER A CA 1
ATOM 6839 C C . SER A 1 845 ? -41.638 -14.702 59.919 1.00 84.69 845 SER A C 1
ATOM 6841 O O . SER A 1 845 ? -40.889 -14.307 59.027 1.00 84.69 845 SER A O 1
ATOM 6843 N N . SER A 1 846 ? -42.312 -15.854 59.795 1.00 83.69 846 SER A N 1
ATOM 6844 C CA . SER A 1 846 ? -42.268 -16.631 58.545 1.00 83.69 846 SER A CA 1
ATOM 6845 C C . SER A 1 846 ? -42.969 -15.900 57.397 1.00 83.69 846 SER A C 1
ATOM 6847 O O . SER A 1 846 ? -42.453 -15.896 56.281 1.00 83.69 846 SER A O 1
ATOM 6849 N N . SER A 1 847 ? -44.078 -15.204 57.671 1.00 86.00 847 SER A N 1
ATOM 6850 C CA . SER A 1 847 ? -44.774 -14.359 56.696 1.00 86.00 847 SER A CA 1
ATOM 6851 C C . SER A 1 847 ? -43.891 -13.205 56.204 1.00 86.00 847 SER A C 1
ATOM 6853 O O . SER A 1 847 ? -43.695 -13.060 54.999 1.00 86.00 847 SER A O 1
ATOM 6855 N N . THR A 1 848 ? -43.251 -12.432 57.093 1.00 87.06 848 THR A N 1
ATOM 6856 C CA . THR A 1 848 ? -42.338 -11.353 56.662 1.00 87.06 848 THR A CA 1
ATOM 6857 C C . THR A 1 848 ? -41.066 -11.875 55.982 1.00 87.06 848 THR A C 1
ATOM 6859 O O . THR A 1 848 ? -40.565 -11.239 55.047 1.00 87.06 848 THR A O 1
ATOM 6862 N N . ALA A 1 849 ? -40.570 -13.059 56.358 1.00 81.75 849 ALA A N 1
ATOM 6863 C CA . ALA A 1 849 ? -39.517 -13.749 55.615 1.00 81.75 849 ALA A CA 1
ATOM 6864 C C . ALA A 1 849 ? -39.974 -14.126 54.192 1.00 81.75 849 ALA A C 1
ATOM 6866 O O . ALA A 1 849 ? -39.226 -13.908 53.239 1.00 81.75 849 ALA A O 1
ATOM 6867 N N . TYR A 1 850 ? -41.209 -14.607 54.021 1.00 85.94 850 TYR A N 1
ATOM 6868 C CA . TYR A 1 850 ? -41.773 -14.952 52.713 1.00 85.94 850 TYR A CA 1
ATOM 6869 C C . TYR A 1 850 ? -41.993 -13.710 51.838 1.00 85.94 850 TYR A C 1
ATOM 6871 O O . TYR A 1 850 ? -41.561 -13.684 50.686 1.00 85.94 850 TYR A O 1
ATOM 6879 N N . THR A 1 851 ? -42.565 -12.635 52.388 1.00 89.38 851 THR A N 1
ATOM 6880 C CA . THR A 1 851 ? -42.757 -11.366 51.666 1.00 89.38 851 THR A CA 1
ATOM 6881 C C . THR A 1 851 ? -41.418 -10.747 51.260 1.00 89.38 851 THR A C 1
ATOM 6883 O O . THR A 1 851 ? -41.256 -10.331 50.117 1.00 89.38 851 THR A O 1
ATOM 6886 N N . SER A 1 852 ? -40.414 -10.741 52.144 1.00 86.94 852 SER A N 1
ATOM 6887 C CA . SER A 1 852 ? -39.077 -10.222 51.812 1.00 86.94 852 SER A CA 1
ATOM 6888 C C . SER A 1 852 ? -38.286 -11.128 50.858 1.00 86.94 852 SER A C 1
ATOM 6890 O O . SER A 1 852 ? -37.430 -10.632 50.126 1.00 86.94 852 SER A O 1
ATOM 6892 N N . ALA A 1 853 ? -38.549 -12.438 50.822 1.00 81.75 853 ALA A N 1
ATOM 6893 C CA . ALA A 1 853 ? -38.038 -13.327 49.778 1.00 81.75 853 ALA A CA 1
ATOM 6894 C C . ALA A 1 853 ? -38.714 -13.039 48.426 1.00 81.75 853 ALA A C 1
ATOM 6896 O O . ALA A 1 853 ? -38.020 -12.859 47.429 1.00 81.75 853 ALA A O 1
ATOM 6897 N N . SER A 1 854 ? -40.044 -12.893 48.403 1.00 87.81 854 SER A N 1
ATOM 6898 C CA . SER A 1 854 ? -40.815 -12.567 47.196 1.00 87.81 854 SER A CA 1
ATOM 6899 C C . SER A 1 854 ? -40.449 -11.201 46.607 1.00 87.81 854 SER A C 1
ATOM 6901 O O . SER A 1 854 ? -40.343 -11.075 45.391 1.00 87.81 854 SER A O 1
ATOM 6903 N N . ILE A 1 855 ? -40.215 -10.184 47.445 1.00 88.31 855 ILE A N 1
ATOM 6904 C CA . ILE A 1 855 ? -39.755 -8.859 46.999 1.00 88.31 855 ILE A CA 1
ATOM 6905 C C . ILE A 1 855 ? -38.361 -8.961 46.368 1.00 88.31 855 ILE A C 1
ATOM 6907 O O . ILE A 1 855 ? -38.154 -8.431 45.281 1.00 88.31 855 ILE A O 1
ATOM 6911 N N . ARG A 1 856 ? -37.422 -9.688 46.992 1.00 86.62 856 ARG A N 1
ATOM 6912 C CA . ARG A 1 856 ? -36.075 -9.899 46.430 1.00 86.62 856 ARG A CA 1
ATOM 6913 C C . ARG A 1 856 ? -36.105 -10.694 45.122 1.00 86.62 856 ARG A C 1
ATOM 6915 O O . ARG A 1 856 ? -35.358 -10.361 44.208 1.00 86.62 856 ARG A O 1
ATOM 6922 N N . ALA A 1 857 ? -36.987 -11.687 45.003 1.00 84.75 857 ALA A N 1
ATOM 6923 C CA . ALA A 1 857 ? -37.194 -12.424 43.758 1.00 84.75 857 ALA A CA 1
ATOM 6924 C C . ALA A 1 857 ? -37.739 -11.512 42.643 1.00 84.75 857 ALA A C 1
ATOM 6926 O O . ALA A 1 857 ? -37.178 -11.495 41.550 1.00 84.75 857 ALA A O 1
ATOM 6927 N N . ASN A 1 858 ? -38.755 -10.685 42.924 1.00 89.88 858 ASN A N 1
ATOM 6928 C CA . ASN A 1 858 ? -39.255 -9.705 41.954 1.00 89.88 858 ASN A CA 1
ATOM 6929 C C . ASN A 1 858 ? -38.180 -8.682 41.560 1.00 89.88 858 ASN A C 1
ATOM 6931 O O . ASN A 1 858 ? -38.011 -8.431 40.375 1.00 89.88 858 ASN A O 1
ATOM 6935 N N . GLN A 1 859 ? -37.396 -8.160 42.508 1.00 90.25 859 GLN A N 1
ATOM 6936 C CA . GLN A 1 859 ? -36.282 -7.246 42.214 1.00 90.25 859 GLN A CA 1
ATOM 6937 C C . GLN A 1 859 ? -35.207 -7.896 41.326 1.00 90.25 859 GLN A C 1
ATOM 6939 O O . GLN A 1 859 ? -34.645 -7.235 40.455 1.00 90.25 859 GLN A O 1
ATOM 6944 N N . GLN A 1 860 ? -34.935 -9.194 41.495 1.00 88.88 860 GLN A N 1
ATOM 6945 C CA . GLN A 1 860 ? -34.053 -9.941 40.593 1.00 88.88 860 GLN A CA 1
ATOM 6946 C C . GLN A 1 860 ? -34.676 -10.130 39.201 1.00 88.88 860 GLN A C 1
ATOM 6948 O O . GLN A 1 860 ? -33.973 -9.966 38.207 1.00 88.88 860 GLN A O 1
ATOM 6953 N N . VAL A 1 861 ? -35.981 -10.403 39.107 1.00 91.12 861 VAL A N 1
ATOM 6954 C CA . VAL A 1 861 ? -36.703 -10.510 37.825 1.00 91.12 861 VAL A CA 1
ATOM 6955 C C . VAL A 1 861 ? -36.778 -9.162 37.096 1.00 91.12 861 VAL A C 1
ATOM 6957 O O . VAL A 1 861 ? -36.564 -9.124 35.887 1.00 91.12 861 VAL A O 1
ATOM 6960 N N . GLU A 1 862 ? -37.003 -8.051 37.798 1.00 91.19 862 GLU A N 1
ATOM 6961 C CA . GLU A 1 862 ? -36.960 -6.696 37.227 1.00 91.19 862 GLU A CA 1
ATOM 6962 C C . GLU A 1 862 ? -35.542 -6.312 36.788 1.00 91.19 862 GLU A C 1
ATOM 6964 O O . GLU A 1 862 ? -35.365 -5.772 35.696 1.00 91.19 862 GLU A O 1
ATOM 6969 N N . SER A 1 863 ? -34.521 -6.650 37.585 1.00 91.75 863 SER A N 1
ATOM 6970 C CA . SER A 1 863 ? -33.112 -6.441 37.230 1.00 91.75 863 SER A CA 1
ATOM 6971 C C . SER A 1 863 ? -32.739 -7.207 35.955 1.00 91.75 863 SER A C 1
ATOM 6973 O O . SER A 1 863 ? -32.295 -6.597 34.979 1.00 91.75 863 SER A O 1
ATOM 6975 N N . LEU A 1 864 ? -33.030 -8.511 35.896 1.00 88.06 864 LEU A N 1
ATOM 6976 C CA . LEU A 1 864 ? -32.820 -9.340 34.704 1.00 88.06 864 LEU A CA 1
ATOM 6977 C C . LEU A 1 864 ? -33.651 -8.847 33.509 1.00 88.06 864 LEU A C 1
ATOM 6979 O O . LEU A 1 864 ? -33.140 -8.790 32.394 1.00 88.06 864 LEU A O 1
ATOM 6983 N N . GLY A 1 865 ? -34.898 -8.422 33.726 1.00 92.56 865 GLY A N 1
ATOM 6984 C CA . GLY A 1 865 ? -35.741 -7.813 32.695 1.00 92.56 865 GLY A CA 1
ATOM 6985 C C . GLY A 1 865 ? -35.149 -6.517 32.134 1.00 92.56 865 GLY A C 1
ATOM 6986 O O . GLY A 1 865 ? -35.164 -6.307 30.921 1.00 92.56 865 GLY A O 1
ATOM 6987 N N . SER A 1 866 ? -34.561 -5.674 32.988 1.00 90.88 866 SER A N 1
ATOM 6988 C CA . SER A 1 866 ? -33.850 -4.460 32.569 1.00 90.88 866 SER A CA 1
ATOM 6989 C C . SER A 1 866 ? -32.573 -4.782 31.783 1.00 90.88 866 SER A C 1
ATOM 6991 O O . SER A 1 866 ? -32.312 -4.154 30.757 1.00 90.88 866 SER A O 1
ATOM 6993 N N . GLN A 1 867 ? -31.834 -5.822 32.185 1.00 90.31 867 GLN A N 1
ATOM 6994 C CA . GLN A 1 867 ? -30.630 -6.285 31.498 1.00 90.31 867 GLN A CA 1
ATOM 6995 C C . GLN A 1 867 ? -30.960 -6.886 30.123 1.00 90.31 867 GLN A C 1
ATOM 6997 O O . GLN A 1 867 ? -30.313 -6.542 29.138 1.00 90.31 867 GLN A O 1
ATOM 7002 N N . VAL A 1 868 ? -32.006 -7.713 30.022 1.00 89.69 868 VAL A N 1
ATOM 7003 C CA . VAL A 1 868 ? -32.516 -8.248 28.746 1.00 89.69 868 VAL A CA 1
ATOM 7004 C C . VAL A 1 868 ? -32.981 -7.117 27.826 1.00 89.69 868 VAL A C 1
ATOM 7006 O O . VAL A 1 868 ? -32.698 -7.151 26.629 1.00 89.69 868 VAL A O 1
ATOM 7009 N N . ARG A 1 869 ? -33.636 -6.080 28.365 1.00 94.44 869 ARG A N 1
ATOM 7010 C CA . ARG A 1 869 ? -34.053 -4.901 27.591 1.00 94.44 869 ARG A CA 1
ATOM 7011 C C . ARG A 1 869 ? -32.853 -4.119 27.052 1.00 94.44 869 ARG A C 1
ATOM 7013 O O . ARG A 1 869 ? -32.824 -3.817 25.862 1.00 94.44 869 ARG A O 1
ATOM 7020 N N . LEU A 1 870 ? -31.839 -3.873 27.886 1.00 92.62 870 LEU A N 1
ATOM 7021 C CA . LEU A 1 870 ? -30.595 -3.210 27.486 1.00 92.62 870 LEU A CA 1
ATOM 7022 C C . LEU A 1 870 ? -29.832 -4.014 26.419 1.00 92.62 870 LEU A C 1
ATOM 7024 O O . LEU A 1 870 ? -29.377 -3.440 25.432 1.00 92.62 870 LEU A O 1
ATOM 7028 N N . LEU A 1 871 ? -29.738 -5.339 26.577 1.00 88.31 871 LEU A N 1
ATOM 7029 C CA . LEU A 1 871 ? -29.133 -6.239 25.589 1.00 88.31 871 LEU A CA 1
ATOM 7030 C C . LEU A 1 871 ? -29.922 -6.259 24.270 1.00 88.31 871 LEU A C 1
ATOM 7032 O O . LEU A 1 871 ? -29.320 -6.311 23.199 1.00 88.31 871 LEU A O 1
ATOM 7036 N N . SER A 1 872 ? -31.255 -6.167 24.320 1.00 90.69 872 SER A N 1
ATOM 7037 C CA . SER A 1 872 ? -32.093 -6.060 23.120 1.00 90.69 872 SER A CA 1
ATOM 7038 C C . SER A 1 872 ? -31.883 -4.728 22.394 1.00 90.69 872 SER A C 1
ATOM 7040 O O . SER A 1 872 ? -31.712 -4.725 21.178 1.00 90.69 872 SER A O 1
ATOM 7042 N N . GLU A 1 873 ? -31.802 -3.607 23.117 1.00 93.25 873 GLU A N 1
ATOM 7043 C CA . GLU A 1 873 ? -31.443 -2.311 22.526 1.00 93.25 873 GLU A CA 1
ATOM 7044 C C . GLU A 1 873 ? -30.025 -2.308 21.937 1.00 93.25 873 GLU A C 1
ATOM 7046 O O . GLU A 1 873 ? -29.792 -1.714 20.886 1.00 93.25 873 GLU A O 1
ATOM 7051 N N . GLN A 1 874 ? -29.058 -2.946 22.604 1.00 91.06 874 GLN A N 1
ATOM 7052 C CA . GLN A 1 874 ? -27.698 -3.100 22.080 1.00 91.06 874 GLN A CA 1
ATOM 7053 C C . GLN A 1 874 ? -27.695 -3.954 20.808 1.00 91.06 874 GLN A C 1
ATOM 7055 O O . GLN A 1 874 ? -27.048 -3.577 19.834 1.00 91.06 874 GLN A O 1
ATOM 7060 N N . LYS A 1 875 ? -28.473 -5.042 20.768 1.00 92.38 875 LYS A N 1
ATOM 7061 C CA . LYS A 1 875 ? -28.663 -5.868 19.569 1.00 92.38 875 LYS A CA 1
ATOM 7062 C C . LYS A 1 875 ? -29.274 -5.071 18.412 1.00 92.38 875 LYS A C 1
ATOM 7064 O O . LYS A 1 875 ? -28.783 -5.187 17.295 1.00 92.38 875 LYS A O 1
ATOM 7069 N N . GLU A 1 876 ? -30.298 -4.252 18.652 1.00 94.81 876 GLU A N 1
ATOM 7070 C CA . GLU A 1 876 ? -30.879 -3.387 17.612 1.00 94.81 876 GLU A CA 1
ATOM 7071 C C . GLU A 1 876 ? -29.879 -2.331 17.121 1.00 94.81 876 GLU A C 1
ATOM 7073 O O . GLU A 1 876 ? -29.720 -2.155 15.914 1.00 94.81 876 GLU A O 1
ATOM 7078 N N . LYS A 1 877 ? -29.138 -1.683 18.032 1.00 92.62 877 LYS A N 1
ATOM 7079 C CA . LYS A 1 877 ? -28.093 -0.700 17.689 1.00 92.62 877 LYS A CA 1
ATOM 7080 C C . LYS A 1 877 ? -26.973 -1.335 16.854 1.00 92.62 877 LYS A C 1
ATOM 7082 O O . LYS A 1 877 ? -26.587 -0.761 15.838 1.00 92.62 877 LYS A O 1
ATOM 7087 N N . LEU A 1 878 ? -26.510 -2.533 17.218 1.00 87.62 878 LEU A N 1
ATOM 7088 C CA . LEU A 1 878 ? -25.527 -3.300 16.444 1.00 87.62 878 LEU A CA 1
ATOM 7089 C C . LEU A 1 878 ? -26.090 -3.762 15.092 1.00 87.62 878 LEU A C 1
ATOM 7091 O O . LEU A 1 878 ? -25.404 -3.644 14.084 1.00 87.62 878 LEU A O 1
ATOM 7095 N N . SER A 1 879 ? -27.346 -4.215 15.032 1.00 93.56 879 SER A N 1
ATOM 7096 C CA . SER A 1 879 ? -27.995 -4.613 13.774 1.00 93.56 879 SER A CA 1
ATOM 7097 C C . SER A 1 879 ? -28.171 -3.436 12.808 1.00 93.56 879 SER A C 1
ATOM 7099 O O . SER A 1 879 ? -28.021 -3.609 11.601 1.00 93.56 879 SER A O 1
ATOM 7101 N N . ALA A 1 880 ? -28.457 -2.235 13.320 1.00 93.94 880 ALA A N 1
ATOM 7102 C CA . ALA A 1 880 ? -28.527 -1.017 12.517 1.00 93.94 880 ALA A CA 1
ATOM 7103 C C . ALA A 1 880 ? -27.136 -0.558 12.042 1.00 93.94 880 ALA A C 1
ATOM 7105 O O . ALA A 1 880 ? -26.985 -0.127 10.899 1.00 93.94 880 ALA A O 1
ATOM 7106 N N . GLN A 1 881 ? -26.106 -0.683 12.887 1.00 92.56 881 GLN A N 1
ATOM 7107 C CA . GLN A 1 881 ? -24.717 -0.409 12.502 1.00 92.56 881 GLN A CA 1
ATOM 7108 C C . GLN A 1 881 ? -24.206 -1.397 11.445 1.00 92.56 881 GLN A C 1
ATOM 7110 O O . GLN A 1 881 ? -23.554 -0.962 10.497 1.00 92.56 881 GLN A O 1
ATOM 7115 N N . LEU A 1 882 ? -24.551 -2.685 11.564 1.00 91.31 882 LEU A N 1
ATOM 7116 C CA . LEU A 1 882 ? -24.242 -3.720 10.576 1.00 91.31 882 LEU A CA 1
ATOM 7117 C C . LEU A 1 882 ? -24.868 -3.377 9.220 1.00 91.31 882 LEU A C 1
ATOM 7119 O O . LEU A 1 882 ? -24.139 -3.259 8.242 1.00 91.31 882 LEU A O 1
ATOM 7123 N N . ALA A 1 883 ? -26.175 -3.096 9.179 1.00 92.62 883 ALA A N 1
ATOM 7124 C CA . ALA A 1 883 ? -26.856 -2.708 7.944 1.00 92.62 883 ALA A CA 1
ATOM 7125 C C . ALA A 1 883 ? -26.217 -1.463 7.293 1.00 92.62 883 ALA A C 1
ATOM 7127 O O . ALA A 1 883 ? -25.999 -1.432 6.087 1.00 92.62 883 ALA A O 1
ATOM 7128 N N . VAL A 1 884 ? -25.834 -0.449 8.082 1.00 93.38 884 VAL A N 1
ATOM 7129 C CA . VAL A 1 884 ? -25.125 0.745 7.575 1.00 93.38 884 VAL A CA 1
ATOM 7130 C C . VAL A 1 884 ? -23.696 0.430 7.096 1.00 93.38 884 VAL A C 1
ATOM 7132 O O . VAL A 1 884 ? -23.181 1.132 6.224 1.00 93.38 884 VAL A O 1
ATOM 7135 N N . ALA A 1 885 ? -23.037 -0.598 7.633 1.00 86.38 885 ALA A N 1
ATOM 7136 C CA . ALA A 1 885 ? -21.736 -1.068 7.156 1.00 86.38 885 ALA A CA 1
ATOM 7137 C C . ALA A 1 885 ? -21.864 -1.877 5.853 1.00 86.38 885 ALA A C 1
ATOM 7139 O O . ALA A 1 885 ? -21.128 -1.614 4.905 1.00 86.38 885 ALA A O 1
ATOM 7140 N N . GLU A 1 886 ? -22.842 -2.779 5.761 1.00 91.88 886 GLU A N 1
ATOM 7141 C CA . GLU A 1 886 ? -23.181 -3.529 4.543 1.00 91.88 886 GLU A CA 1
ATOM 7142 C C . GLU A 1 886 ? -23.555 -2.583 3.393 1.00 91.88 886 GLU A C 1
ATOM 7144 O O . GLU A 1 886 ? -23.088 -2.748 2.266 1.00 91.88 886 GLU A O 1
ATOM 7149 N N . ASP A 1 887 ? -24.330 -1.539 3.684 1.00 95.12 887 ASP A N 1
ATOM 7150 C CA . ASP A 1 887 ? -24.763 -0.520 2.725 1.00 95.12 887 ASP A CA 1
ATOM 7151 C C . ASP A 1 887 ? -23.592 0.368 2.240 1.00 95.12 887 ASP A C 1
ATOM 7153 O O . ASP A 1 887 ? -23.577 0.826 1.095 1.00 95.12 887 ASP A O 1
ATOM 7157 N N . LYS A 1 888 ? -22.555 0.568 3.073 1.00 92.94 888 LYS A N 1
ATOM 7158 C CA . LYS A 1 888 ? -21.272 1.177 2.660 1.00 92.94 888 LYS A CA 1
ATOM 7159 C C . LYS A 1 888 ? -20.439 0.222 1.809 1.00 92.94 888 LYS A C 1
ATOM 7161 O O . LYS A 1 888 ? -19.924 0.652 0.779 1.00 92.94 888 LYS A O 1
ATOM 7166 N N . LEU A 1 889 ? -20.349 -1.052 2.197 1.00 91.88 889 LEU A N 1
ATOM 7167 C CA . LEU A 1 889 ? -19.621 -2.085 1.459 1.00 91.88 889 LEU A CA 1
ATOM 7168 C C . LEU A 1 889 ? -20.190 -2.252 0.043 1.00 91.88 889 LEU A C 1
ATOM 7170 O O . LEU A 1 889 ? -19.429 -2.268 -0.917 1.00 91.88 889 LEU A O 1
ATOM 7174 N N . HIS A 1 890 ? -21.518 -2.265 -0.116 1.00 92.38 890 HIS A N 1
ATOM 7175 C CA . HIS A 1 890 ? -22.169 -2.310 -1.431 1.00 92.38 890 HIS A CA 1
ATOM 7176 C C . HIS A 1 890 ? -21.846 -1.076 -2.289 1.00 92.38 890 HIS A C 1
ATOM 7178 O O . HIS A 1 890 ? -21.591 -1.206 -3.487 1.00 92.38 890 HIS A O 1
ATOM 7184 N N . LYS A 1 891 ? -21.798 0.123 -1.692 1.00 93.00 891 LYS A N 1
ATOM 7185 C CA . LYS A 1 891 ? -21.422 1.363 -2.398 1.00 93.00 891 LYS A CA 1
ATOM 7186 C C . LYS A 1 891 ? -19.944 1.374 -2.795 1.00 93.00 891 LYS A C 1
ATOM 7188 O O . LYS A 1 891 ? -19.623 1.808 -3.898 1.00 93.00 891 LYS A O 1
ATOM 7193 N N . GLN A 1 892 ? -19.060 0.856 -1.942 1.00 90.06 892 GLN A N 1
ATOM 7194 C CA . GLN A 1 892 ? -17.636 0.685 -2.245 1.00 90.06 892 GLN A CA 1
ATOM 7195 C C . GLN A 1 892 ? -17.407 -0.376 -3.328 1.00 90.06 892 GLN A C 1
ATOM 7197 O O . GLN A 1 892 ? -16.651 -0.120 -4.258 1.00 90.06 892 GLN A O 1
ATOM 7202 N N . ALA A 1 893 ? -18.105 -1.514 -3.271 1.00 90.44 893 ALA A N 1
ATOM 7203 C CA . ALA A 1 893 ? -18.053 -2.550 -4.299 1.00 90.44 893 ALA A CA 1
ATOM 7204 C C . ALA A 1 893 ? -18.526 -2.014 -5.659 1.00 90.44 893 ALA A C 1
ATOM 7206 O O . ALA A 1 893 ? -17.813 -2.155 -6.646 1.00 90.44 893 ALA A O 1
ATOM 7207 N N . ALA A 1 894 ? -19.661 -1.306 -5.710 1.00 92.88 894 ALA A N 1
ATOM 7208 C CA . ALA A 1 894 ? -20.145 -0.675 -6.939 1.00 92.88 894 ALA A CA 1
ATOM 7209 C C . ALA A 1 894 ? -19.171 0.389 -7.486 1.00 92.88 894 ALA A C 1
ATOM 7211 O O . ALA A 1 894 ? -18.950 0.462 -8.695 1.00 92.88 894 ALA A O 1
ATOM 7212 N N . ALA A 1 895 ? -18.548 1.191 -6.614 1.00 91.25 895 ALA A N 1
ATOM 7213 C CA . ALA A 1 895 ? -17.511 2.141 -7.017 1.00 91.25 895 ALA A CA 1
ATOM 7214 C C . ALA A 1 895 ? -16.260 1.433 -7.568 1.00 91.25 895 ALA A C 1
ATOM 7216 O O . ALA A 1 895 ? -15.721 1.864 -8.585 1.00 91.25 895 ALA A O 1
ATOM 7217 N N . LEU A 1 896 ? -15.836 0.326 -6.951 1.00 92.38 896 LEU A N 1
ATOM 7218 C CA . LEU A 1 896 ? -14.711 -0.493 -7.403 1.00 92.38 896 LEU A CA 1
ATOM 7219 C C . LEU A 1 896 ? -15.009 -1.170 -8.749 1.00 92.38 896 LEU A C 1
ATOM 7221 O O . LEU A 1 896 ? -14.164 -1.121 -9.635 1.00 92.38 896 LEU A O 1
ATOM 7225 N N . THR A 1 897 ? -16.216 -1.706 -8.959 1.00 93.75 897 THR A N 1
ATOM 7226 C CA . THR A 1 897 ? -16.649 -2.237 -10.265 1.00 93.75 897 THR A CA 1
ATOM 7227 C C . THR A 1 897 ? -16.662 -1.149 -11.342 1.00 93.75 897 THR A C 1
ATOM 7229 O O . THR A 1 897 ? -16.174 -1.378 -12.446 1.00 93.75 897 THR A O 1
ATOM 7232 N N . ASN A 1 898 ? -17.153 0.056 -11.033 1.00 93.31 898 ASN A N 1
ATOM 7233 C CA . ASN A 1 898 ? -17.119 1.180 -11.974 1.00 93.31 898 ASN A CA 1
ATOM 7234 C C . ASN A 1 898 ? -15.678 1.593 -12.320 1.00 93.31 898 ASN A C 1
ATOM 7236 O O . ASN A 1 898 ? -15.370 1.811 -13.490 1.00 93.31 898 ASN A O 1
ATOM 7240 N N . LEU A 1 899 ? -14.785 1.661 -11.326 1.00 91.88 899 LEU A N 1
ATOM 7241 C CA . LEU A 1 899 ? -13.363 1.940 -11.541 1.00 91.88 899 LEU A CA 1
ATOM 7242 C C . LEU A 1 899 ? -12.680 0.833 -12.352 1.00 91.88 899 LEU A C 1
ATOM 7244 O O . LEU A 1 899 ? -11.905 1.151 -13.245 1.00 91.88 899 LEU A O 1
ATOM 7248 N N . GLN A 1 900 ? -13.006 -0.441 -12.116 1.00 93.00 900 GLN A N 1
ATOM 7249 C CA . GLN A 1 900 ? -12.508 -1.556 -12.923 1.00 93.00 900 GLN A CA 1
ATOM 7250 C C . GLN A 1 900 ? -12.957 -1.428 -14.385 1.00 93.00 900 GLN A C 1
ATOM 7252 O O . GLN A 1 900 ? -12.124 -1.529 -15.278 1.00 93.00 900 GLN A O 1
ATOM 7257 N N . ILE A 1 901 ? -14.235 -1.132 -14.650 1.00 94.12 901 ILE A N 1
ATOM 7258 C CA . ILE A 1 901 ? -14.746 -0.936 -16.019 1.00 94.12 901 ILE A CA 1
ATOM 7259 C C . ILE A 1 901 ? -14.030 0.234 -16.718 1.00 94.12 901 ILE A C 1
ATOM 7261 O O . ILE A 1 901 ? -13.699 0.131 -17.900 1.00 94.12 901 ILE A O 1
ATOM 7265 N N . VAL A 1 902 ? -13.752 1.327 -15.997 1.00 96.56 902 VAL A N 1
ATOM 7266 C CA . VAL A 1 902 ? -12.983 2.471 -16.519 1.00 96.56 902 VAL A CA 1
ATOM 7267 C C . VAL A 1 902 ? -11.514 2.104 -16.763 1.00 96.56 902 VAL A C 1
ATOM 7269 O O . VAL A 1 902 ? -10.966 2.494 -17.791 1.00 96.56 902 VAL A O 1
ATOM 7272 N N . LEU A 1 903 ? -10.885 1.327 -15.877 1.00 93.19 903 LEU A N 1
ATOM 7273 C CA . LEU A 1 903 ? -9.509 0.849 -16.045 1.00 93.19 903 LEU A CA 1
ATOM 7274 C C . LEU A 1 903 ? -9.381 -0.120 -17.223 1.00 93.19 903 LEU A C 1
ATOM 7276 O O . LEU A 1 903 ? -8.482 0.056 -18.037 1.00 93.19 903 LEU A O 1
ATOM 7280 N N . GLU A 1 904 ? -10.293 -1.082 -17.374 1.00 93.81 904 GLU A N 1
ATOM 7281 C CA . GLU A 1 904 ? -10.321 -1.971 -18.540 1.00 93.81 904 GLU A CA 1
ATOM 7282 C C . GLU A 1 904 ? -10.569 -1.192 -19.840 1.00 93.81 904 GLU A C 1
ATOM 7284 O O . GLU A 1 904 ? -9.995 -1.521 -20.875 1.00 93.81 904 GLU A O 1
ATOM 7289 N N . GLN A 1 905 ? -11.410 -0.151 -19.816 1.00 92.81 905 GLN A N 1
ATOM 7290 C CA . GLN A 1 905 ? -11.610 0.706 -20.985 1.00 92.81 905 GLN A CA 1
ATOM 7291 C C . GLN A 1 905 ? -10.335 1.488 -21.325 1.00 92.81 905 GLN A C 1
ATOM 7293 O O . GLN A 1 905 ? -9.906 1.469 -22.474 1.00 92.81 905 GLN A O 1
ATOM 7298 N N . PHE A 1 906 ? -9.683 2.095 -20.331 1.00 91.19 906 PHE A N 1
ATOM 7299 C CA . PHE A 1 906 ? -8.424 2.819 -20.514 1.00 91.19 906 PHE A CA 1
ATOM 7300 C C . PHE A 1 906 ? -7.276 1.899 -20.964 1.00 91.19 906 PHE A C 1
ATOM 7302 O O . PHE A 1 906 ? -6.448 2.300 -21.778 1.00 91.19 906 PHE A O 1
ATOM 7309 N N . GLN A 1 907 ? -7.246 0.648 -20.492 1.00 93.69 907 GLN A N 1
ATOM 7310 C CA . GLN A 1 907 ? -6.332 -0.388 -20.977 1.00 93.69 907 GLN A CA 1
ATOM 7311 C C . GLN A 1 907 ? -6.608 -0.721 -22.446 1.00 93.69 907 GLN A C 1
ATOM 7313 O O . GLN A 1 907 ? -5.692 -0.610 -23.254 1.00 93.69 907 GLN A O 1
ATOM 7318 N N . ARG A 1 908 ? -7.859 -1.026 -22.823 1.00 93.81 908 ARG A N 1
ATOM 7319 C CA . ARG A 1 908 ? -8.239 -1.325 -24.218 1.00 93.81 908 ARG A CA 1
ATOM 7320 C C . ARG A 1 908 ? -7.968 -0.158 -25.175 1.00 93.81 908 ARG A C 1
ATOM 7322 O O . ARG A 1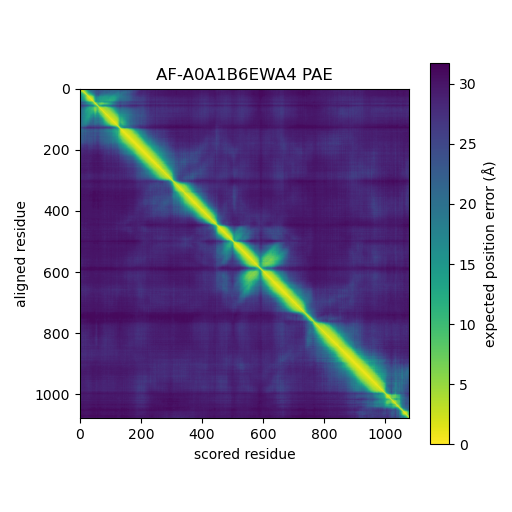 908 ? -7.530 -0.385 -26.302 1.00 93.81 908 ARG A O 1
ATOM 7329 N N . ASP A 1 909 ? -8.187 1.081 -24.740 1.00 94.38 909 ASP A N 1
ATOM 7330 C CA . ASP A 1 909 ? -7.883 2.273 -25.541 1.00 94.38 909 ASP A CA 1
ATOM 7331 C C . ASP A 1 909 ? -6.363 2.499 -25.659 1.00 94.38 909 ASP A C 1
ATOM 7333 O O . ASP A 1 909 ? -5.861 2.738 -26.756 1.00 94.38 909 ASP A O 1
ATOM 7337 N N . LYS A 1 910 ? -5.589 2.299 -24.582 1.00 92.50 910 LYS A N 1
ATOM 7338 C CA . LYS A 1 910 ? -4.118 2.371 -24.626 1.00 92.50 910 LYS A CA 1
ATOM 7339 C C . LYS A 1 910 ? -3.496 1.245 -25.461 1.00 92.50 910 LYS A C 1
ATOM 7341 O O . LYS A 1 910 ? -2.542 1.491 -26.194 1.00 92.50 910 LYS A O 1
ATOM 7346 N N . GLU A 1 911 ? -4.035 0.028 -25.403 1.00 93.44 911 GLU A N 1
ATOM 7347 C CA . GLU A 1 911 ? -3.663 -1.092 -26.280 1.00 93.44 911 GLU A CA 1
ATOM 7348 C C . GLU A 1 911 ? -3.945 -0.766 -27.749 1.00 93.44 911 GLU A C 1
ATOM 7350 O O . GLU A 1 911 ? -3.105 -1.024 -28.613 1.00 93.44 911 GLU A O 1
ATOM 7355 N N . ARG A 1 912 ? -5.099 -0.151 -28.037 1.00 95.06 912 ARG A N 1
ATOM 7356 C CA . ARG A 1 912 ? -5.472 0.313 -29.377 1.00 95.06 912 ARG A CA 1
ATOM 7357 C C . ARG A 1 912 ? -4.504 1.378 -29.897 1.00 95.06 912 ARG A C 1
ATOM 7359 O O . ARG A 1 912 ? -4.057 1.264 -31.037 1.00 95.06 912 ARG A O 1
ATOM 7366 N N . ASP A 1 913 ? -4.152 2.370 -29.085 1.00 94.62 913 ASP A N 1
ATOM 7367 C CA . ASP A 1 913 ? -3.201 3.421 -29.465 1.00 94.62 913 ASP A CA 1
ATOM 7368 C C . ASP A 1 913 ? -1.790 2.857 -29.684 1.00 94.62 913 ASP A C 1
ATOM 7370 O O . ASP A 1 913 ? -1.155 3.141 -30.702 1.00 94.62 913 ASP A O 1
ATOM 7374 N N . VAL A 1 914 ? -1.328 1.965 -28.800 1.00 93.31 914 VAL A N 1
ATOM 7375 C CA . VAL A 1 914 ? -0.058 1.237 -28.965 1.00 93.31 914 VAL A CA 1
ATOM 7376 C C . VAL A 1 914 ? -0.073 0.364 -30.224 1.00 93.31 914 VAL A C 1
ATOM 7378 O O . VAL A 1 914 ? 0.947 0.280 -30.909 1.00 93.31 914 VAL A O 1
ATOM 7381 N N . ALA A 1 915 ? -1.202 -0.254 -30.583 1.00 91.50 915 ALA A N 1
ATOM 7382 C CA . ALA A 1 915 ? -1.337 -1.015 -31.824 1.00 91.50 915 ALA A CA 1
ATOM 7383 C C . ALA A 1 915 ? -1.289 -0.113 -33.072 1.00 91.50 915 ALA A C 1
ATOM 7385 O O . ALA A 1 915 ? -0.612 -0.460 -34.042 1.00 91.50 915 ALA A O 1
ATOM 7386 N N . MET A 1 916 ? -1.946 1.053 -33.045 1.00 93.06 916 MET A N 1
ATOM 7387 C CA . MET A 1 916 ? -1.896 2.032 -34.140 1.00 93.06 916 MET A CA 1
ATOM 7388 C C . MET A 1 916 ? -0.484 2.602 -34.337 1.00 93.06 916 MET A C 1
ATOM 7390 O O . MET A 1 916 ? -0.019 2.695 -35.473 1.00 93.06 916 MET A O 1
ATOM 7394 N N . GLU A 1 917 ? 0.230 2.921 -33.256 1.00 88.75 917 GLU A N 1
ATOM 7395 C CA . GLU A 1 917 ? 1.604 3.430 -33.338 1.00 88.75 917 GLU A CA 1
ATOM 7396 C C . GLU A 1 917 ? 2.604 2.340 -33.761 1.00 88.75 917 GLU A C 1
ATOM 7398 O O . GLU A 1 917 ? 3.473 2.596 -34.595 1.00 88.75 917 GLU A O 1
ATOM 7403 N N . ASN A 1 918 ? 2.444 1.094 -33.294 1.00 92.25 918 ASN A N 1
ATOM 7404 C CA . ASN A 1 918 ? 3.224 -0.041 -33.805 1.00 92.25 918 ASN A CA 1
ATOM 7405 C C . ASN A 1 918 ? 3.019 -0.243 -35.311 1.00 92.25 918 ASN A C 1
ATOM 7407 O O . ASN A 1 918 ? 3.982 -0.500 -36.033 1.00 92.25 918 ASN A O 1
ATOM 7411 N N . GLU A 1 919 ? 1.787 -0.120 -35.802 1.00 94.19 919 GLU A N 1
ATOM 7412 C CA . GLU A 1 919 ? 1.491 -0.232 -37.230 1.00 94.19 919 GLU A CA 1
ATOM 7413 C C . GLU A 1 919 ? 2.082 0.945 -38.027 1.00 94.19 919 GLU A C 1
ATOM 7415 O O . GLU A 1 919 ? 2.697 0.733 -39.073 1.00 94.19 919 GLU A O 1
ATOM 7420 N N . ARG A 1 920 ? 2.036 2.173 -37.491 1.00 95.00 920 ARG A N 1
ATOM 7421 C CA . ARG A 1 920 ? 2.726 3.336 -38.075 1.00 95.00 920 ARG A CA 1
ATOM 7422 C C . ARG A 1 920 ? 4.241 3.114 -38.173 1.00 95.00 920 ARG A C 1
ATOM 7424 O O . ARG A 1 920 ? 4.834 3.397 -39.215 1.00 95.00 920 ARG A O 1
ATOM 7431 N N . ILE A 1 921 ? 4.866 2.581 -37.120 1.00 91.00 921 ILE A N 1
ATOM 7432 C CA . ILE A 1 921 ? 6.302 2.259 -37.079 1.00 91.00 921 ILE A CA 1
ATOM 7433 C C . ILE A 1 921 ? 6.645 1.121 -38.054 1.00 91.00 921 ILE A C 1
ATOM 7435 O O . ILE A 1 921 ? 7.661 1.189 -38.744 1.00 91.00 921 ILE A O 1
ATOM 7439 N N . ARG A 1 922 ? 5.792 0.098 -38.186 1.00 93.88 922 ARG A N 1
ATOM 7440 C CA . ARG A 1 922 ? 5.961 -0.963 -39.197 1.00 93.88 922 ARG A CA 1
ATOM 7441 C C . ARG A 1 922 ? 5.914 -0.405 -40.615 1.00 93.88 922 ARG A C 1
ATOM 7443 O O . ARG A 1 922 ? 6.749 -0.781 -41.435 1.00 93.88 922 ARG A O 1
ATOM 7450 N N . GLN A 1 923 ? 4.999 0.519 -40.898 1.00 94.69 923 GLN A N 1
ATOM 7451 C CA . GLN A 1 923 ? 4.879 1.145 -42.215 1.00 94.69 923 GLN A CA 1
ATOM 7452 C C . GLN A 1 923 ? 6.080 2.042 -42.547 1.00 94.69 923 GLN A C 1
ATOM 7454 O O . GLN A 1 923 ? 6.592 1.969 -43.666 1.00 94.69 923 GLN A O 1
ATOM 7459 N N . THR A 1 924 ? 6.601 2.832 -41.599 1.00 93.50 924 THR A N 1
ATOM 7460 C CA . THR A 1 924 ? 7.826 3.623 -41.837 1.00 93.50 924 THR A CA 1
ATOM 7461 C C . THR A 1 924 ? 9.067 2.737 -41.969 1.00 93.50 924 THR A C 1
ATOM 7463 O O . THR A 1 924 ? 9.887 2.980 -42.856 1.00 93.50 924 THR A O 1
ATOM 7466 N N . LEU A 1 925 ? 9.179 1.659 -41.183 1.00 92.25 925 LEU A N 1
ATOM 7467 C CA . LEU A 1 925 ? 10.232 0.647 -41.328 1.00 92.25 925 LEU A CA 1
ATOM 7468 C C . LEU A 1 925 ? 10.166 -0.042 -42.702 1.00 92.25 925 LEU A C 1
ATOM 7470 O O . LEU A 1 925 ? 11.195 -0.233 -43.349 1.00 92.25 925 LEU A O 1
ATOM 7474 N N . GLN A 1 926 ? 8.967 -0.385 -43.183 1.00 94.81 926 GLN A N 1
ATOM 7475 C CA . GLN A 1 926 ? 8.769 -0.979 -44.506 1.00 94.81 926 GLN A CA 1
ATOM 7476 C C . GLN A 1 926 ? 9.156 -0.005 -45.627 1.00 94.81 926 GLN A C 1
ATOM 7478 O O . GLN A 1 926 ? 9.846 -0.402 -46.563 1.00 94.81 926 GLN A O 1
ATOM 7483 N N . GLN A 1 927 ? 8.785 1.274 -45.522 1.00 94.19 927 GLN A N 1
ATOM 7484 C CA . GLN A 1 927 ? 9.196 2.312 -46.476 1.00 94.19 927 GLN A CA 1
ATOM 7485 C C . GLN A 1 927 ? 10.722 2.508 -46.487 1.00 94.19 927 GLN A C 1
ATOM 7487 O O . GLN A 1 927 ? 11.323 2.570 -47.561 1.00 94.19 927 GLN A O 1
ATOM 7492 N N . ALA A 1 928 ? 11.364 2.536 -45.315 1.00 88.12 928 ALA A N 1
ATOM 7493 C CA . ALA A 1 928 ? 12.819 2.621 -45.196 1.00 88.12 928 ALA A CA 1
ATOM 7494 C C . ALA A 1 928 ? 13.524 1.385 -45.786 1.00 88.12 928 ALA A C 1
ATOM 7496 O O . ALA A 1 928 ? 14.497 1.525 -46.525 1.00 88.12 928 ALA A O 1
ATOM 7497 N N . ASN A 1 929 ? 13.003 0.179 -45.537 1.00 93.81 929 ASN A N 1
ATOM 7498 C CA . ASN A 1 929 ? 13.521 -1.058 -46.125 1.00 93.81 929 ASN A CA 1
ATOM 7499 C C . ASN A 1 929 ? 13.360 -1.083 -47.649 1.00 93.81 929 ASN A C 1
ATOM 7501 O O . ASN A 1 929 ? 14.327 -1.383 -48.348 1.00 93.81 929 ASN A O 1
ATOM 7505 N N . ASN A 1 930 ? 12.195 -0.696 -48.179 1.00 95.25 930 ASN A N 1
ATOM 7506 C CA . ASN A 1 930 ? 11.984 -0.565 -49.622 1.00 95.25 930 ASN A CA 1
ATOM 7507 C C . ASN A 1 930 ? 13.030 0.383 -50.228 1.00 95.25 930 ASN A C 1
ATOM 7509 O O . ASN A 1 930 ? 13.732 0.001 -51.164 1.00 95.25 930 ASN A O 1
ATOM 7513 N N . ARG A 1 931 ? 13.237 1.561 -49.627 1.00 94.44 931 ARG A N 1
ATOM 7514 C CA . ARG A 1 931 ? 14.229 2.541 -50.091 1.00 94.44 931 ARG A CA 1
ATOM 7515 C C . ARG A 1 931 ? 15.678 2.058 -49.971 1.00 94.44 931 ARG A C 1
ATOM 7517 O O . ARG A 1 931 ? 16.488 2.330 -50.853 1.00 94.44 931 ARG A O 1
ATOM 7524 N N . ASN A 1 932 ? 16.002 1.264 -48.953 1.00 88.75 932 ASN A N 1
ATOM 7525 C CA . ASN A 1 932 ? 17.291 0.572 -48.866 1.00 88.75 932 ASN A CA 1
ATOM 7526 C C . ASN A 1 932 ? 17.460 -0.473 -49.985 1.00 88.75 932 ASN A C 1
ATOM 7528 O O . ASN A 1 932 ? 18.565 -0.625 -50.507 1.00 88.75 932 ASN A O 1
ATOM 7532 N N . THR A 1 933 ? 16.394 -1.166 -50.411 1.00 94.38 933 THR A N 1
ATOM 7533 C CA . THR A 1 933 ? 16.468 -2.072 -51.575 1.00 94.38 933 THR A CA 1
ATOM 7534 C C . THR A 1 933 ? 16.589 -1.324 -52.905 1.00 94.38 933 THR A C 1
ATOM 7536 O O . THR A 1 933 ? 17.363 -1.763 -53.754 1.00 94.38 933 THR A O 1
ATOM 7539 N N . GLU A 1 934 ? 15.922 -0.173 -53.068 1.00 95.12 934 GLU A N 1
ATOM 7540 C CA . GLU A 1 934 ? 16.102 0.737 -54.213 1.00 95.12 934 GLU A CA 1
ATOM 7541 C C . GLU A 1 934 ? 17.576 1.153 -54.338 1.00 95.12 934 GLU A C 1
ATOM 7543 O O . GLU A 1 934 ? 18.219 0.857 -55.346 1.00 95.12 934 GLU A O 1
ATOM 7548 N N . LEU A 1 935 ? 18.140 1.731 -53.271 1.00 93.12 935 LEU A N 1
ATOM 7549 C CA . LEU A 1 935 ? 19.537 2.176 -53.218 1.00 93.12 935 LEU A CA 1
ATOM 7550 C C . LEU A 1 935 ? 20.528 1.012 -53.379 1.00 93.12 935 LEU A C 1
ATOM 7552 O O . LEU A 1 935 ? 21.533 1.146 -54.072 1.00 93.12 935 LEU A O 1
ATOM 7556 N N . SER A 1 936 ? 20.245 -0.165 -52.809 1.00 94.38 936 SER A N 1
ATOM 7557 C CA . SER A 1 936 ? 21.066 -1.369 -53.014 1.00 94.38 936 SER A CA 1
ATOM 7558 C C . SER A 1 936 ? 21.096 -1.801 -54.484 1.00 94.38 936 SER A C 1
ATOM 7560 O O . SER A 1 936 ? 22.125 -2.272 -54.971 1.00 94.38 936 SER A O 1
ATOM 7562 N N . ASN A 1 937 ? 19.987 -1.648 -55.208 1.00 94.44 937 ASN A N 1
ATOM 7563 C CA . ASN A 1 937 ? 19.902 -1.991 -56.625 1.00 94.44 937 ASN A CA 1
ATOM 7564 C C . ASN A 1 937 ? 20.540 -0.917 -57.518 1.00 94.44 937 ASN A C 1
ATOM 7566 O O . ASN A 1 937 ? 21.227 -1.271 -58.475 1.00 94.44 937 ASN A O 1
ATOM 7570 N N . GLU A 1 938 ? 20.418 0.364 -57.165 1.00 95.12 938 GLU A N 1
ATOM 7571 C CA . GLU A 1 938 ? 21.151 1.460 -57.810 1.00 95.12 938 GLU A CA 1
ATOM 7572 C C . GLU A 1 938 ? 22.671 1.296 -57.642 1.00 95.12 938 GLU A C 1
ATOM 7574 O O . GLU A 1 938 ? 23.409 1.350 -58.624 1.00 95.12 938 GLU A O 1
ATOM 7579 N N . ILE A 1 939 ? 23.149 0.967 -56.436 1.00 90.81 939 ILE A N 1
ATOM 7580 C CA . ILE A 1 939 ? 24.567 0.669 -56.175 1.00 90.81 939 ILE A CA 1
ATOM 7581 C C . ILE A 1 939 ? 25.055 -0.511 -57.030 1.00 90.81 939 ILE A C 1
ATOM 7583 O O . ILE A 1 939 ? 26.141 -0.428 -57.601 1.00 90.81 939 ILE A O 1
ATOM 7587 N N . LYS A 1 940 ? 24.268 -1.587 -57.184 1.00 93.56 940 LYS A N 1
ATOM 7588 C CA . LYS A 1 940 ? 24.616 -2.715 -58.076 1.00 93.56 940 LYS A CA 1
ATOM 7589 C C . LYS A 1 940 ? 24.678 -2.288 -59.546 1.00 93.56 940 LYS A C 1
ATOM 7591 O O . LYS A 1 940 ? 25.588 -2.710 -60.256 1.00 93.56 940 LYS A O 1
ATOM 7596 N N . ALA A 1 941 ? 23.751 -1.443 -60.002 1.00 93.06 941 ALA A N 1
ATOM 7597 C CA . ALA A 1 941 ? 23.749 -0.919 -61.368 1.00 93.06 941 ALA A CA 1
ATOM 7598 C C . ALA A 1 941 ? 24.970 -0.020 -61.637 1.00 93.06 941 ALA A C 1
ATOM 7600 O O . ALA A 1 941 ? 25.648 -0.191 -62.649 1.00 93.06 941 ALA A O 1
ATOM 7601 N N . LEU A 1 942 ? 25.316 0.868 -60.700 1.00 92.62 942 LEU A N 1
ATOM 7602 C CA . LEU A 1 942 ? 26.516 1.706 -60.769 1.00 92.62 942 LEU A CA 1
ATOM 7603 C C . LEU A 1 942 ? 27.806 0.873 -60.701 1.00 92.62 942 LEU A C 1
ATOM 7605 O O . LEU A 1 942 ? 28.755 1.154 -61.429 1.00 92.62 942 LEU A O 1
ATOM 7609 N N . GLN A 1 943 ? 27.850 -0.187 -59.887 1.00 92.44 943 GLN A N 1
ATOM 7610 C CA . GLN A 1 943 ? 28.970 -1.137 -59.860 1.00 92.44 943 GLN A CA 1
ATOM 7611 C C . GLN A 1 943 ? 29.131 -1.883 -61.192 1.00 92.44 943 GLN A C 1
ATOM 7613 O O . GLN A 1 943 ? 30.264 -2.090 -61.632 1.00 92.44 943 GLN A O 1
ATOM 7618 N N . LEU A 1 944 ? 28.026 -2.252 -61.851 1.00 94.19 944 LEU A N 1
ATOM 7619 C CA . LEU A 1 944 ? 28.049 -2.874 -63.176 1.00 94.19 944 LEU A CA 1
ATOM 7620 C C . LEU A 1 944 ? 28.564 -1.895 -64.241 1.00 94.19 944 LEU A C 1
ATOM 7622 O O . LEU A 1 944 ? 29.529 -2.219 -64.926 1.00 94.19 944 LEU A O 1
ATOM 7626 N N . GLN A 1 945 ? 28.028 -0.672 -64.301 1.00 93.88 945 GLN A N 1
ATOM 7627 C CA . GLN A 1 945 ? 28.516 0.379 -65.209 1.00 93.88 945 GLN A CA 1
ATOM 7628 C C . GLN A 1 945 ? 30.000 0.708 -64.976 1.00 93.88 945 GLN A C 1
ATOM 7630 O O . GLN A 1 945 ? 30.760 0.899 -65.922 1.00 93.88 945 GLN A O 1
ATOM 7635 N N . LEU A 1 946 ? 30.451 0.734 -63.718 1.00 91.25 946 LEU A N 1
ATOM 7636 C CA . LEU A 1 946 ? 31.853 0.961 -63.358 1.00 91.25 946 LEU A CA 1
ATOM 7637 C C . LEU A 1 946 ? 32.750 -0.215 -63.780 1.00 91.25 946 LEU A C 1
ATOM 7639 O O . LEU A 1 946 ? 33.901 0.001 -64.168 1.00 91.25 946 LEU A O 1
ATOM 7643 N N . LYS A 1 947 ? 32.240 -1.452 -63.746 1.00 93.31 947 LYS A N 1
ATOM 7644 C CA . LYS A 1 947 ? 32.921 -2.629 -64.298 1.00 93.31 947 LYS A CA 1
ATOM 7645 C C . LYS A 1 947 ? 33.011 -2.547 -65.826 1.00 93.31 947 LYS A C 1
ATOM 7647 O O . LYS A 1 947 ? 34.110 -2.674 -66.357 1.00 93.31 947 LYS A O 1
ATOM 7652 N N . GLU A 1 948 ? 31.908 -2.262 -66.513 1.00 93.31 948 GLU A N 1
ATOM 7653 C CA . GLU A 1 948 ? 31.858 -2.082 -67.972 1.00 93.31 948 GLU A CA 1
ATOM 7654 C C . GLU A 1 948 ? 32.805 -0.960 -68.433 1.00 93.31 948 GLU A C 1
ATOM 7656 O O . GLU A 1 948 ? 33.569 -1.136 -69.380 1.00 93.31 948 GLU A O 1
ATOM 7661 N N . ALA A 1 949 ? 32.852 0.163 -67.708 1.00 92.00 949 ALA A N 1
ATOM 7662 C CA . ALA A 1 949 ? 33.786 1.257 -67.969 1.00 92.00 949 ALA A CA 1
ATOM 7663 C C . ALA A 1 949 ? 35.258 0.858 -67.747 1.00 92.00 949 ALA A C 1
ATOM 7665 O O . ALA A 1 949 ? 36.127 1.284 -68.508 1.00 92.00 949 ALA A O 1
ATOM 7666 N N . LYS A 1 950 ? 35.563 0.014 -66.749 1.00 92.50 950 LYS A N 1
ATOM 7667 C CA . LYS A 1 950 ? 36.914 -0.548 -66.545 1.00 92.50 950 LYS A CA 1
ATOM 7668 C C . LYS A 1 950 ? 37.310 -1.527 -67.650 1.00 92.50 950 LYS A C 1
ATOM 7670 O O . LYS A 1 950 ? 38.455 -1.500 -68.096 1.00 92.50 950 LYS A O 1
ATOM 7675 N N . GLU A 1 951 ? 36.386 -2.366 -68.107 1.00 93.25 951 GLU A N 1
ATOM 7676 C CA . GLU A 1 951 ? 36.613 -3.294 -69.221 1.00 93.25 951 GLU A CA 1
ATOM 7677 C C . GLU A 1 951 ? 36.801 -2.526 -70.541 1.00 93.25 951 GLU A C 1
ATOM 7679 O O . GLU A 1 951 ? 37.745 -2.802 -71.283 1.00 93.25 951 GLU A O 1
ATOM 7684 N N . GLY A 1 952 ? 36.012 -1.472 -70.773 1.00 91.00 952 GLY A N 1
ATOM 7685 C CA . GLY A 1 952 ? 36.198 -0.524 -71.873 1.00 91.00 952 GLY A CA 1
ATOM 7686 C C . GLY A 1 952 ? 37.534 0.227 -71.813 1.00 91.00 952 GLY A C 1
ATOM 7687 O O . GLY A 1 952 ? 38.213 0.347 -72.831 1.00 91.00 952 GLY A O 1
ATOM 7688 N N . LEU A 1 953 ? 37.970 0.666 -70.627 1.00 91.25 953 LEU A N 1
ATOM 7689 C CA . LEU A 1 953 ? 39.283 1.295 -70.427 1.00 91.25 953 LEU A CA 1
ATOM 7690 C C . LEU A 1 953 ? 40.438 0.308 -70.666 1.00 91.25 953 LEU A C 1
ATOM 7692 O O . LEU A 1 953 ? 41.445 0.676 -71.268 1.00 91.25 953 LEU A O 1
ATOM 7696 N N . SER A 1 954 ? 40.290 -0.955 -70.257 1.00 90.31 954 SER A N 1
ATOM 7697 C CA . SER A 1 954 ? 41.263 -2.016 -70.547 1.00 90.31 954 SER A CA 1
ATOM 7698 C C . SER A 1 954 ? 41.345 -2.312 -72.050 1.00 90.31 954 SER A C 1
ATOM 7700 O O . SER A 1 954 ? 42.443 -2.398 -72.607 1.00 90.31 954 SER A O 1
ATOM 7702 N N . ALA A 1 955 ? 40.201 -2.371 -72.740 1.00 91.88 955 ALA A N 1
ATOM 7703 C CA . ALA A 1 955 ? 40.146 -2.500 -74.194 1.00 91.88 955 ALA A CA 1
ATOM 7704 C C . ALA A 1 955 ? 40.786 -1.293 -74.907 1.00 91.88 955 ALA A C 1
ATOM 7706 O O . ALA A 1 955 ? 41.550 -1.484 -75.853 1.00 91.88 955 ALA A O 1
ATOM 7707 N N . ALA A 1 956 ? 40.550 -0.069 -74.422 1.00 89.06 956 ALA A N 1
ATOM 7708 C CA . ALA A 1 956 ? 41.198 1.139 -74.927 1.00 89.06 956 ALA A CA 1
ATOM 7709 C C . ALA A 1 956 ? 42.723 1.105 -74.717 1.00 89.06 956 ALA A C 1
ATOM 7711 O O . ALA A 1 956 ? 43.462 1.352 -75.665 1.00 89.06 956 ALA A O 1
ATOM 7712 N N . SER A 1 957 ? 43.208 0.710 -73.533 1.00 90.06 957 SER A N 1
ATOM 7713 C CA . SER A 1 957 ? 44.645 0.538 -73.255 1.00 90.06 957 SER A CA 1
ATOM 7714 C C . SER A 1 957 ? 45.294 -0.463 -74.217 1.00 90.06 957 SER A C 1
ATOM 7716 O O . SER A 1 957 ? 46.328 -0.178 -74.816 1.00 90.06 957 SER A O 1
ATOM 7718 N N . ARG A 1 958 ? 44.639 -1.609 -74.449 1.00 91.06 958 ARG A N 1
ATOM 7719 C CA . ARG A 1 958 ? 45.094 -2.632 -75.402 1.00 91.06 958 ARG A CA 1
ATOM 7720 C C . ARG A 1 958 ? 45.108 -2.128 -76.852 1.00 91.06 958 ARG A C 1
ATOM 7722 O O . ARG A 1 958 ? 45.975 -2.523 -77.630 1.00 91.06 958 ARG A O 1
ATOM 7729 N N . LEU A 1 959 ? 44.163 -1.266 -77.234 1.00 89.25 959 LEU A N 1
ATOM 7730 C CA . LEU A 1 959 ? 44.161 -0.612 -78.547 1.00 89.25 959 LEU A CA 1
ATOM 7731 C C . LEU A 1 959 ? 45.286 0.427 -78.667 1.00 89.25 959 LEU A C 1
ATOM 7733 O O . LEU A 1 959 ? 45.917 0.488 -79.721 1.00 89.25 959 LEU A O 1
ATOM 7737 N N . THR A 1 960 ? 45.597 1.171 -77.602 1.00 91.88 960 THR A N 1
ATOM 7738 C CA . THR A 1 960 ? 46.761 2.071 -77.544 1.00 91.88 960 THR A CA 1
ATOM 7739 C C . THR A 1 960 ? 48.066 1.294 -77.718 1.00 91.88 960 THR A C 1
ATOM 7741 O O . THR A 1 960 ? 48.850 1.634 -78.596 1.00 91.88 960 THR A O 1
ATOM 7744 N N . GLU A 1 961 ? 48.266 0.181 -77.003 1.00 91.06 961 GLU A N 1
ATOM 7745 C CA . GLU A 1 961 ? 49.447 -0.685 -77.173 1.00 91.06 961 GLU A CA 1
ATOM 7746 C C . GLU A 1 961 ? 49.603 -1.200 -78.617 1.00 91.06 961 GLU A C 1
ATOM 7748 O O . GLU A 1 961 ? 50.707 -1.210 -79.174 1.00 91.06 961 GLU A O 1
ATOM 7753 N N . GLN A 1 962 ? 48.496 -1.598 -79.259 1.00 92.81 962 GLN A N 1
ATOM 7754 C CA . GLN A 1 962 ? 48.494 -2.003 -80.670 1.00 92.81 962 GLN A CA 1
ATOM 7755 C C . GLN A 1 962 ? 48.785 -0.836 -81.622 1.00 92.81 962 GLN A C 1
ATOM 7757 O O . GLN A 1 962 ? 49.450 -1.034 -82.643 1.00 92.81 962 GLN A O 1
ATOM 7762 N N . LEU A 1 963 ? 48.304 0.369 -81.310 1.00 91.56 963 LEU A N 1
ATOM 7763 C CA . LEU A 1 963 ? 48.572 1.581 -82.079 1.00 91.56 963 LEU A CA 1
ATOM 7764 C C . LEU A 1 963 ? 50.034 2.013 -81.934 1.00 91.56 963 LEU A C 1
ATOM 7766 O O . LEU A 1 963 ? 50.650 2.359 -82.939 1.00 91.56 963 LEU A O 1
ATOM 7770 N N . ASP A 1 964 ? 50.629 1.901 -80.748 1.00 91.69 964 ASP A N 1
ATOM 7771 C CA . ASP A 1 964 ? 52.051 2.158 -80.507 1.00 91.69 964 ASP A CA 1
ATOM 7772 C C . ASP A 1 964 ? 52.943 1.132 -81.208 1.00 91.69 964 ASP A C 1
ATOM 7774 O O . ASP A 1 964 ? 54.000 1.484 -81.736 1.00 91.69 964 ASP A O 1
ATOM 7778 N N . TYR A 1 965 ? 52.541 -0.143 -81.231 1.00 91.50 965 TYR A N 1
ATOM 7779 C CA . TYR A 1 965 ? 53.245 -1.181 -81.987 1.00 91.50 965 TYR A CA 1
ATOM 7780 C C . TYR A 1 965 ? 53.185 -0.907 -83.497 1.00 91.50 965 TYR A C 1
ATOM 7782 O O . TYR A 1 965 ? 54.221 -0.881 -84.162 1.00 91.50 965 TYR A O 1
ATOM 7790 N N . LYS A 1 966 ? 51.994 -0.608 -84.038 1.00 90.94 966 LYS A N 1
ATOM 7791 C CA . LYS A 1 966 ? 51.835 -0.220 -85.450 1.00 90.94 966 LYS A CA 1
ATOM 7792 C C . LYS A 1 966 ? 52.584 1.072 -85.780 1.00 90.94 966 LYS A C 1
ATOM 7794 O O . LYS A 1 966 ? 53.173 1.158 -86.850 1.00 90.94 966 LYS A O 1
ATOM 7799 N N . SER A 1 967 ? 52.618 2.048 -84.875 1.00 91.06 967 SER A N 1
ATOM 7800 C CA . SER A 1 967 ? 53.336 3.315 -85.071 1.00 91.06 967 SER A CA 1
ATOM 7801 C C . SER A 1 967 ? 54.852 3.118 -85.101 1.00 91.06 967 SER A C 1
ATOM 7803 O O . SER A 1 967 ? 55.514 3.703 -85.957 1.00 91.06 967 SER A O 1
ATOM 7805 N N . ARG A 1 968 ? 55.395 2.233 -84.251 1.00 89.38 968 ARG A N 1
ATOM 7806 C CA . ARG A 1 968 ? 56.799 1.791 -84.315 1.00 89.38 968 ARG A CA 1
ATOM 7807 C C . ARG A 1 968 ? 57.109 1.075 -85.630 1.00 89.38 968 ARG A C 1
ATOM 7809 O O . ARG A 1 968 ? 58.008 1.508 -86.340 1.00 89.38 968 ARG A O 1
ATOM 7816 N N . ALA A 1 969 ? 56.298 0.093 -86.028 1.00 87.62 969 ALA A N 1
ATOM 7817 C CA . ALA A 1 969 ? 56.466 -0.597 -87.310 1.00 87.62 969 ALA A CA 1
ATOM 7818 C C . ALA A 1 969 ? 56.373 0.360 -88.521 1.00 87.62 969 ALA A C 1
ATOM 7820 O O . ALA A 1 969 ? 57.132 0.234 -89.478 1.00 87.62 969 ALA A O 1
ATOM 7821 N N . ILE A 1 970 ? 55.491 1.366 -88.477 1.00 88.69 970 ILE A N 1
ATOM 7822 C CA . ILE A 1 970 ? 55.397 2.421 -89.501 1.00 88.69 970 ILE A CA 1
ATOM 7823 C C . ILE A 1 970 ? 56.637 3.328 -89.489 1.00 88.69 970 ILE A C 1
ATOM 7825 O O . ILE A 1 970 ? 57.073 3.755 -90.557 1.00 88.69 970 ILE A O 1
ATOM 7829 N N . ALA A 1 971 ? 57.217 3.634 -88.325 1.00 89.81 971 ALA A N 1
ATOM 7830 C CA . ALA A 1 971 ? 58.459 4.403 -88.229 1.00 89.81 971 ALA A CA 1
ATOM 7831 C C . ALA A 1 971 ? 59.660 3.618 -88.787 1.00 89.81 971 ALA A C 1
ATOM 7833 O O . ALA A 1 971 ? 60.415 4.159 -89.592 1.00 89.81 971 ALA A O 1
ATOM 7834 N N . GLU A 1 972 ? 59.781 2.332 -88.449 1.00 90.31 972 GLU A N 1
ATOM 7835 C CA . GLU A 1 972 ? 60.801 1.421 -88.985 1.00 90.31 972 GLU A CA 1
ATOM 7836 C C . GLU A 1 972 ? 60.675 1.262 -90.508 1.00 90.31 972 GLU A C 1
ATOM 7838 O O . GLU A 1 972 ? 61.657 1.425 -91.231 1.00 90.31 972 GLU A O 1
ATOM 7843 N N . LEU A 1 973 ? 59.461 1.036 -91.026 1.00 88.31 973 LEU A N 1
ATOM 7844 C CA . LEU A 1 973 ? 59.208 0.976 -92.469 1.00 88.31 973 LEU A CA 1
ATOM 7845 C C . LEU A 1 973 ? 59.506 2.314 -93.162 1.00 88.31 973 LEU A C 1
ATOM 7847 O O . LEU A 1 973 ? 60.075 2.317 -94.251 1.00 88.31 973 LEU A O 1
ATOM 7851 N N . LYS A 1 974 ? 59.190 3.459 -92.540 1.00 89.44 974 LYS A N 1
ATOM 7852 C CA . LYS A 1 974 ? 59.574 4.783 -93.061 1.00 89.44 974 LYS A CA 1
ATOM 7853 C C . LYS A 1 974 ? 61.091 4.971 -93.090 1.00 89.44 974 LYS A C 1
ATOM 7855 O O . LYS A 1 974 ? 61.589 5.498 -94.081 1.00 89.44 974 LYS A O 1
ATOM 7860 N N . GLN A 1 975 ? 61.827 4.510 -92.076 1.00 90.50 975 GLN A N 1
ATOM 7861 C CA . GLN A 1 975 ? 63.292 4.525 -92.099 1.00 90.50 975 GLN A CA 1
ATOM 7862 C C . GLN A 1 975 ? 63.833 3.635 -93.225 1.00 90.50 975 GLN A C 1
ATOM 7864 O O . GLN A 1 975 ? 64.673 4.086 -94.000 1.00 90.50 975 GLN A O 1
ATOM 7869 N N . GLN A 1 976 ? 63.324 2.409 -93.376 1.00 90.81 976 GLN A N 1
ATOM 7870 C CA . GLN A 1 976 ? 63.730 1.510 -94.462 1.00 90.81 976 GLN A CA 1
ATOM 7871 C C . GLN A 1 976 ? 63.438 2.120 -95.841 1.00 90.81 976 GLN A C 1
ATOM 7873 O O . GLN A 1 976 ? 64.286 2.051 -96.729 1.00 90.81 976 GLN A O 1
ATOM 7878 N N . VAL A 1 977 ? 62.289 2.782 -96.018 1.00 87.38 977 VAL A N 1
ATOM 7879 C CA . VAL A 1 977 ? 61.971 3.539 -97.240 1.00 87.38 977 VAL A CA 1
ATOM 7880 C C . VAL A 1 977 ? 62.947 4.700 -97.439 1.00 87.38 977 VAL A C 1
ATOM 7882 O O . VAL A 1 977 ? 63.472 4.835 -98.539 1.00 87.38 977 VAL A O 1
ATOM 7885 N N . MET A 1 978 ? 63.263 5.490 -96.405 1.00 87.19 978 MET A N 1
ATOM 7886 C CA . MET A 1 978 ? 64.266 6.560 -96.500 1.00 87.19 978 MET A CA 1
ATOM 7887 C C . MET A 1 978 ? 65.631 6.015 -96.930 1.00 87.19 978 MET A C 1
ATOM 7889 O O . MET A 1 978 ? 66.181 6.477 -97.929 1.00 87.19 978 MET A O 1
ATOM 7893 N N . GLU A 1 979 ? 66.144 4.983 -96.259 1.00 87.94 979 GLU A N 1
ATOM 7894 C CA . GLU A 1 979 ? 67.399 4.331 -96.633 1.00 87.94 979 GLU A CA 1
ATOM 7895 C C . GLU A 1 979 ? 67.373 3.776 -98.063 1.00 87.94 979 GLU A C 1
ATOM 7897 O O . GLU A 1 979 ? 68.370 3.867 -98.778 1.00 87.94 979 GLU A O 1
ATOM 7902 N N . MET A 1 980 ? 66.255 3.189 -98.498 1.00 80.06 980 MET A N 1
ATOM 7903 C CA . MET A 1 980 ? 66.109 2.683 -99.863 1.00 80.06 980 MET A CA 1
ATOM 7904 C C . MET A 1 980 ? 66.062 3.821 -100.883 1.00 80.06 980 MET A C 1
ATOM 7906 O O . MET A 1 980 ? 66.735 3.713 -101.902 1.00 80.06 980 MET A O 1
ATOM 7910 N N . THR A 1 981 ? 65.381 4.938 -100.605 1.00 84.69 981 THR A N 1
ATOM 7911 C CA . THR A 1 981 ? 65.425 6.131 -101.472 1.00 84.69 981 THR A CA 1
ATOM 7912 C C . THR A 1 981 ? 66.810 6.778 -101.509 1.00 84.69 981 THR A C 1
ATOM 7914 O O . THR A 1 981 ? 67.230 7.240 -102.565 1.00 84.69 981 THR A O 1
ATOM 7917 N N . GLU A 1 982 ? 67.578 6.742 -100.417 1.00 86.38 982 GLU A N 1
ATOM 7918 C CA . GLU A 1 982 ? 68.964 7.222 -100.401 1.00 86.38 982 GLU A CA 1
ATOM 7919 C C . GLU A 1 982 ? 69.891 6.300 -101.218 1.00 86.38 982 GLU A C 1
ATOM 7921 O O . GLU A 1 982 ? 70.732 6.774 -101.984 1.00 86.38 982 GLU A O 1
ATOM 7926 N N . LYS A 1 983 ? 69.711 4.975 -101.110 1.00 84.56 983 LYS A N 1
ATOM 7927 C CA . LYS A 1 983 ? 70.405 3.968 -101.936 1.00 84.56 983 LYS A CA 1
ATOM 7928 C C . LYS A 1 983 ? 70.037 4.117 -103.423 1.00 84.56 983 LYS A C 1
ATOM 7930 O O . LYS A 1 983 ? 70.921 3.996 -104.269 1.00 84.56 983 LYS A O 1
ATOM 7935 N N . LEU A 1 984 ? 68.775 4.432 -103.732 1.00 81.25 984 LEU A N 1
ATOM 7936 C CA . LEU A 1 984 ? 68.268 4.677 -105.089 1.00 81.25 984 LEU A CA 1
ATOM 7937 C C . LEU A 1 984 ? 68.860 5.976 -105.666 1.00 81.25 984 LEU A C 1
ATOM 7939 O O . LEU A 1 984 ? 69.477 5.924 -106.724 1.00 81.25 984 LEU A O 1
ATOM 7943 N N . LYS A 1 985 ? 68.838 7.088 -104.920 1.00 86.75 985 LYS A N 1
ATOM 7944 C CA . LYS A 1 985 ? 69.485 8.355 -105.310 1.00 86.75 985 LYS A CA 1
ATOM 7945 C C . LYS A 1 985 ? 70.984 8.188 -105.580 1.00 86.75 985 LYS A C 1
ATOM 7947 O O . LYS A 1 985 ? 71.490 8.658 -106.592 1.00 86.75 985 LYS A O 1
ATOM 7952 N N . LYS A 1 986 ? 71.697 7.434 -104.734 1.00 83.75 986 LYS A N 1
ATOM 7953 C CA . LYS A 1 986 ? 73.117 7.081 -104.950 1.00 83.75 986 LYS A CA 1
ATOM 7954 C C . LYS A 1 986 ? 73.342 6.171 -106.168 1.00 83.75 986 LYS A C 1
ATOM 7956 O O . LYS A 1 986 ? 74.469 6.091 -106.659 1.00 83.75 986 LYS A O 1
ATOM 7961 N N . ALA A 1 987 ? 72.318 5.470 -106.657 1.00 77.38 987 ALA A N 1
ATOM 7962 C CA . ALA A 1 987 ? 72.366 4.731 -107.918 1.00 77.38 987 ALA A CA 1
ATOM 7963 C C . ALA A 1 987 ? 72.058 5.642 -109.122 1.00 77.38 987 ALA A C 1
ATOM 7965 O O . ALA A 1 987 ? 72.767 5.562 -110.123 1.00 77.38 987 ALA A O 1
ATOM 7966 N N . GLU A 1 988 ? 71.090 6.554 -109.009 1.00 78.81 988 GLU A N 1
ATOM 7967 C CA . GLU A 1 988 ? 70.792 7.587 -110.015 1.00 78.81 988 GLU A CA 1
ATOM 7968 C C . GLU A 1 988 ? 72.004 8.496 -110.259 1.00 78.81 988 GLU A C 1
ATOM 7970 O O . GLU A 1 988 ? 72.410 8.677 -111.403 1.00 78.81 988 GLU A O 1
ATOM 7975 N N . GLU A 1 989 ? 72.664 8.970 -109.198 1.00 81.12 989 GLU A N 1
ATOM 7976 C CA . GLU A 1 989 ? 73.897 9.768 -109.278 1.00 81.12 989 GLU A CA 1
ATOM 7977 C C . GLU A 1 989 ? 75.026 9.020 -110.020 1.00 81.12 989 GLU A C 1
ATOM 7979 O O . GLU A 1 989 ? 75.767 9.618 -110.803 1.00 81.12 989 GLU A O 1
ATOM 7984 N N . ARG A 1 990 ? 75.132 7.692 -109.846 1.00 79.25 990 ARG A N 1
ATOM 7985 C CA . ARG A 1 990 ? 76.086 6.841 -110.586 1.00 79.25 990 ARG A CA 1
ATOM 7986 C C . ARG A 1 990 ? 75.702 6.656 -112.053 1.00 79.25 990 ARG A C 1
ATOM 7988 O O . ARG A 1 990 ? 76.588 6.667 -112.904 1.00 79.25 990 ARG A O 1
ATOM 7995 N N . ILE A 1 991 ? 74.414 6.491 -112.354 1.00 74.00 991 ILE A N 1
ATOM 7996 C CA . ILE A 1 991 ? 73.909 6.398 -113.731 1.00 74.00 991 ILE A CA 1
ATOM 7997 C C . ILE A 1 991 ? 74.157 7.724 -114.458 1.00 74.00 991 ILE A C 1
ATOM 7999 O O . ILE A 1 991 ? 74.704 7.721 -115.555 1.00 74.00 991 ILE A O 1
ATOM 8003 N N . GLN A 1 992 ? 73.860 8.860 -113.826 1.00 72.56 992 GLN A N 1
ATOM 8004 C CA . GLN A 1 992 ? 74.068 10.182 -114.413 1.00 72.56 992 GLN A CA 1
ATOM 8005 C C . GLN A 1 992 ? 75.559 10.476 -114.658 1.00 72.56 992 GLN A C 1
ATOM 8007 O O . GLN A 1 992 ? 75.916 10.971 -115.728 1.00 72.56 992 GLN A O 1
ATOM 8012 N N . ALA A 1 993 ? 76.444 10.088 -113.731 1.00 72.12 993 ALA A N 1
ATOM 8013 C CA . ALA A 1 993 ? 77.893 10.151 -113.937 1.00 72.12 993 ALA A CA 1
ATOM 8014 C C . ALA A 1 993 ? 78.381 9.246 -115.089 1.00 72.12 993 ALA A C 1
ATOM 8016 O O . ALA A 1 993 ? 79.319 9.609 -115.799 1.00 72.12 993 ALA A O 1
ATOM 8017 N N . ALA A 1 994 ? 77.743 8.090 -115.308 1.00 64.81 994 ALA A N 1
ATOM 8018 C CA . ALA A 1 994 ? 78.042 7.219 -116.443 1.00 64.81 994 ALA A CA 1
ATOM 8019 C C . ALA A 1 994 ? 77.551 7.809 -117.780 1.00 64.81 994 ALA A C 1
ATOM 8021 O O . ALA A 1 994 ? 78.288 7.751 -118.763 1.00 64.81 994 ALA A O 1
ATOM 8022 N N . SER A 1 995 ? 76.365 8.429 -117.819 1.00 62.22 995 SER A N 1
ATOM 8023 C CA . SER A 1 995 ? 75.798 9.044 -119.032 1.00 62.22 995 SER A CA 1
ATOM 8024 C C . SER A 1 995 ? 76.674 10.167 -119.596 1.00 62.22 995 SER A C 1
ATOM 8026 O O . SER A 1 995 ? 76.995 10.157 -120.784 1.00 62.22 995 SER A O 1
ATOM 8028 N N . VAL A 1 996 ? 77.152 11.079 -118.738 1.00 63.88 996 VAL A N 1
ATOM 8029 C CA . VAL A 1 996 ? 78.021 12.214 -119.131 1.00 63.88 996 VAL A CA 1
ATOM 8030 C C . VAL A 1 996 ? 79.352 11.750 -119.758 1.00 63.88 996 VAL A C 1
ATOM 8032 O O . VAL A 1 996 ? 79.986 12.486 -120.511 1.00 63.88 996 VAL A O 1
ATOM 8035 N N . SER A 1 997 ? 79.769 10.504 -119.509 1.00 57.03 997 SER A N 1
ATOM 8036 C CA . SER A 1 997 ? 80.965 9.899 -120.115 1.00 57.03 997 SER A CA 1
ATOM 8037 C C . SER A 1 997 ? 80.788 9.534 -121.603 1.00 57.03 997 SER A C 1
ATOM 8039 O O . SER A 1 997 ? 81.776 9.394 -122.329 1.00 57.03 997 SER A O 1
ATOM 8041 N N . VAL A 1 998 ? 79.545 9.364 -122.076 1.00 56.12 998 VAL A N 1
ATOM 8042 C CA . VAL A 1 998 ? 79.238 8.735 -123.377 1.00 56.12 998 VAL A CA 1
ATOM 8043 C C . VAL A 1 998 ? 78.917 9.747 -124.486 1.00 56.12 998 VAL A C 1
ATOM 8045 O O . VAL A 1 998 ? 79.274 9.509 -125.639 1.00 56.12 998 VAL A O 1
ATOM 8048 N N . GLU A 1 999 ? 78.331 10.905 -124.168 1.00 55.44 999 GLU A N 1
ATOM 8049 C CA . GLU A 1 999 ? 77.891 11.902 -125.170 1.00 55.44 999 GLU A CA 1
ATOM 8050 C C . GLU A 1 999 ? 79.039 12.530 -125.995 1.00 55.44 999 GLU A C 1
ATOM 8052 O O . GLU A 1 999 ? 78.824 13.070 -127.079 1.00 55.44 999 GLU A O 1
ATOM 8057 N N . GLY A 1 1000 ? 80.286 12.457 -125.519 1.00 56.88 1000 GLY A N 1
ATOM 8058 C CA . GLY A 1 1000 ? 81.406 13.241 -126.056 1.00 56.88 1000 GLY A CA 1
ATOM 8059 C C . GLY A 1 1000 ? 82.073 12.756 -127.356 1.00 56.88 1000 GLY A C 1
ATOM 8060 O O . GLY A 1 1000 ? 83.055 13.378 -127.769 1.00 56.88 1000 GLY A O 1
ATOM 8061 N N . LYS A 1 1001 ? 81.648 11.645 -127.985 1.00 55.62 1001 LYS A N 1
ATOM 8062 C CA . LYS A 1 1001 ? 82.389 11.019 -129.113 1.00 55.62 1001 LYS A CA 1
ATOM 8063 C C . LYS A 1 1001 ? 81.514 10.423 -130.231 1.00 55.62 1001 LYS A C 1
ATOM 8065 O O . LYS A 1 1001 ? 81.498 9.213 -130.438 1.00 55.62 1001 LYS A O 1
ATOM 8070 N N . VAL A 1 1002 ? 80.883 11.277 -131.038 1.00 58.69 1002 VAL A N 1
ATOM 8071 C CA . VAL A 1 1002 ? 80.299 10.864 -132.332 1.00 58.69 1002 VAL A CA 1
ATOM 8072 C C . VAL A 1 1002 ? 81.407 10.691 -133.385 1.00 58.69 1002 VAL A C 1
ATOM 8074 O O . VAL A 1 1002 ? 82.210 11.600 -133.610 1.00 58.69 1002 VAL A O 1
ATOM 8077 N N . ASP A 1 1003 ? 81.468 9.529 -134.045 1.00 62.44 1003 ASP A N 1
ATOM 8078 C CA . ASP A 1 1003 ? 82.526 9.211 -135.015 1.00 62.44 1003 ASP A CA 1
ATOM 8079 C C . ASP A 1 1003 ? 82.376 9.994 -136.338 1.00 62.44 1003 ASP A C 1
ATOM 8081 O O . ASP A 1 1003 ? 81.375 9.896 -137.056 1.00 62.44 1003 ASP A O 1
ATOM 8085 N N . ARG A 1 1004 ? 83.433 10.728 -136.713 1.00 64.06 1004 ARG A N 1
ATOM 8086 C CA . ARG A 1 1004 ? 83.539 11.471 -137.981 1.00 64.06 1004 ARG A CA 1
ATOM 8087 C C . ARG A 1 1004 ? 83.430 10.577 -139.221 1.00 64.06 1004 ARG A C 1
ATOM 8089 O O . ARG A 1 1004 ? 83.025 11.077 -140.273 1.00 64.06 1004 ARG A O 1
ATOM 8096 N N . CYS A 1 1005 ? 83.784 9.295 -139.138 1.00 61.12 1005 CYS A N 1
ATOM 8097 C CA . CYS A 1 1005 ? 83.599 8.347 -140.238 1.00 61.12 1005 CYS A CA 1
ATOM 8098 C C . CYS A 1 1005 ? 82.118 8.008 -140.460 1.00 61.12 1005 CYS A C 1
ATOM 8100 O O . CYS A 1 1005 ? 81.678 7.950 -141.609 1.00 61.12 1005 CYS A O 1
ATOM 8102 N N . LEU A 1 1006 ? 81.331 7.873 -139.387 1.00 66.12 1006 LEU A N 1
ATOM 8103 C CA . LEU A 1 1006 ? 79.897 7.587 -139.473 1.00 66.12 1006 LEU A CA 1
ATOM 8104 C C . LEU A 1 1006 ? 79.140 8.752 -140.132 1.00 66.12 1006 LEU A C 1
ATOM 8106 O O . LEU A 1 1006 ? 78.410 8.549 -141.102 1.00 66.12 1006 LEU A O 1
ATOM 8110 N N . VAL A 1 1007 ? 79.404 9.986 -139.682 1.00 65.94 1007 VAL A N 1
ATOM 8111 C CA . VAL A 1 1007 ? 78.807 11.212 -140.250 1.00 65.94 1007 VAL A CA 1
ATOM 8112 C C . VAL A 1 1007 ? 79.165 11.379 -141.732 1.00 65.94 1007 VAL A C 1
ATOM 8114 O O . VAL A 1 1007 ? 78.299 11.695 -142.548 1.00 65.94 1007 VAL A O 1
ATOM 8117 N N . ARG A 1 1008 ? 80.425 11.116 -142.114 1.00 65.50 1008 ARG A N 1
ATOM 8118 C CA . ARG A 1 1008 ? 80.861 11.174 -143.521 1.00 65.50 1008 ARG A CA 1
ATOM 8119 C C . ARG A 1 1008 ? 80.088 10.181 -144.390 1.00 65.50 1008 ARG A C 1
ATOM 8121 O O . ARG A 1 1008 ? 79.629 10.555 -145.467 1.00 65.50 1008 ARG A O 1
ATOM 8128 N N . ASN A 1 1009 ? 79.926 8.944 -143.923 1.00 65.12 1009 ASN A N 1
ATOM 8129 C CA . ASN A 1 1009 ? 79.234 7.900 -144.676 1.00 65.12 1009 ASN A CA 1
ATOM 8130 C C . ASN A 1 1009 ? 77.728 8.189 -144.815 1.00 65.12 1009 ASN A C 1
ATOM 8132 O O . ASN A 1 1009 ? 77.177 7.959 -145.891 1.00 65.12 1009 ASN A O 1
ATOM 8136 N N . LEU A 1 1010 ? 77.084 8.770 -143.793 1.00 70.50 1010 LEU A N 1
ATOM 8137 C CA . LEU A 1 1010 ? 75.690 9.235 -143.864 1.00 70.50 1010 LEU A CA 1
ATOM 8138 C C . LEU A 1 1010 ? 75.487 10.289 -144.969 1.00 70.50 1010 LEU A C 1
ATOM 8140 O O . LEU A 1 1010 ? 74.593 10.155 -145.806 1.00 70.50 1010 LEU A O 1
ATOM 8144 N N . VAL A 1 1011 ? 76.343 11.317 -145.009 1.00 66.12 1011 VAL A N 1
ATOM 8145 C CA . VAL A 1 1011 ? 76.242 12.412 -145.994 1.00 66.12 1011 VAL A CA 1
ATOM 8146 C C . VAL A 1 1011 ? 76.539 11.926 -147.418 1.00 66.12 1011 VAL A C 1
ATOM 8148 O O . VAL A 1 1011 ? 75.832 12.299 -148.355 1.00 66.12 1011 VAL A O 1
ATOM 8151 N N . VAL A 1 1012 ? 77.540 11.056 -147.595 1.00 64.81 1012 VAL A N 1
ATOM 8152 C CA . VAL A 1 1012 ? 77.840 10.444 -148.902 1.00 64.81 1012 VAL A CA 1
ATOM 8153 C C . VAL A 1 1012 ? 76.684 9.550 -149.367 1.00 64.81 1012 VAL A C 1
ATOM 8155 O O . VAL A 1 1012 ? 76.271 9.653 -150.521 1.00 64.81 1012 VAL A O 1
ATOM 8158 N N . GLY A 1 1013 ? 76.095 8.747 -148.474 1.00 65.06 1013 GLY A N 1
ATOM 8159 C CA . GLY A 1 1013 ? 74.934 7.907 -148.783 1.00 65.06 1013 GLY A CA 1
ATOM 8160 C C . GLY A 1 1013 ? 73.716 8.699 -149.275 1.00 65.06 1013 GLY A C 1
ATOM 8161 O O . GLY A 1 1013 ? 73.048 8.275 -150.216 1.00 65.06 1013 GLY A O 1
ATOM 8162 N N . TYR A 1 1014 ? 73.463 9.882 -148.706 1.00 68.06 1014 TYR A N 1
ATOM 8163 C CA . TYR A 1 1014 ? 72.386 10.772 -149.153 1.00 68.06 1014 TYR A CA 1
ATOM 8164 C C . TYR A 1 1014 ? 72.647 11.388 -150.542 1.00 68.06 1014 TYR A C 1
ATOM 8166 O O . TYR A 1 1014 ? 71.747 11.438 -151.387 1.00 68.06 1014 TYR A O 1
ATOM 8174 N N . LEU A 1 1015 ? 73.880 11.840 -150.803 1.00 65.25 1015 LEU A N 1
ATOM 8175 C CA . LEU A 1 1015 ? 74.247 12.504 -152.061 1.00 65.25 1015 LEU A CA 1
ATOM 8176 C C . LEU A 1 1015 ? 74.374 11.532 -153.244 1.00 65.25 1015 LEU A C 1
ATOM 8178 O O . LEU A 1 1015 ? 73.989 11.882 -154.360 1.00 65.25 1015 LEU A O 1
ATOM 8182 N N . SER A 1 1016 ? 74.870 10.314 -153.015 1.00 60.78 1016 SER A N 1
ATOM 8183 C CA . SER A 1 1016 ? 75.044 9.291 -154.058 1.00 60.78 1016 SER A CA 1
ATOM 8184 C C . SER A 1 1016 ? 73.761 8.523 -154.413 1.00 60.78 1016 SER A C 1
ATOM 8186 O O . SER A 1 1016 ? 73.768 7.738 -155.360 1.00 60.78 1016 SER A O 1
ATOM 8188 N N . ALA A 1 1017 ? 72.655 8.737 -153.693 1.00 57.78 1017 ALA A N 1
ATOM 8189 C CA . ALA A 1 1017 ? 71.386 8.055 -153.946 1.00 57.78 1017 ALA A CA 1
ATOM 8190 C C . ALA A 1 1017 ? 70.638 8.613 -155.183 1.00 57.78 1017 ALA A C 1
ATOM 8192 O O . ALA A 1 1017 ? 70.525 9.841 -155.320 1.00 57.78 1017 ALA A O 1
ATOM 8193 N N . PRO A 1 1018 ? 70.067 7.756 -156.060 1.00 57.53 1018 PRO A N 1
ATOM 8194 C CA . PRO A 1 1018 ? 69.160 8.181 -157.130 1.00 57.53 1018 PRO A CA 1
ATOM 8195 C C . PRO A 1 1018 ? 67.873 8.827 -156.570 1.00 57.53 1018 PRO A C 1
ATOM 8197 O O . PRO A 1 1018 ? 67.512 8.603 -155.412 1.00 57.53 1018 PRO A O 1
ATOM 8200 N N . PRO A 1 1019 ? 67.153 9.642 -157.369 1.00 57.94 1019 PRO A N 1
ATOM 8201 C CA . PRO A 1 1019 ? 66.108 10.535 -156.854 1.00 57.94 1019 PRO A CA 1
ATOM 8202 C C . PRO A 1 1019 ? 64.927 9.830 -156.166 1.00 57.94 1019 PRO A C 1
ATOM 8204 O O . PRO A 1 1019 ? 64.288 10.444 -155.319 1.00 57.94 1019 PRO A O 1
ATOM 8207 N N . SER A 1 1020 ? 64.661 8.557 -156.472 1.00 56.62 1020 SER A N 1
ATOM 8208 C CA . SER A 1 1020 ? 63.588 7.762 -155.857 1.00 56.62 1020 SER A CA 1
ATOM 8209 C C . SER A 1 1020 ? 63.932 7.161 -154.487 1.00 56.62 1020 SER A C 1
ATOM 8211 O O . SER A 1 1020 ? 63.018 6.886 -153.717 1.00 56.62 1020 SER A O 1
ATOM 8213 N N . SER A 1 1021 ? 65.213 6.970 -154.142 1.00 60.22 1021 SER A N 1
ATOM 8214 C CA . SER A 1 1021 ? 65.624 6.425 -152.831 1.00 60.22 1021 SER A CA 1
ATOM 8215 C C . SER A 1 1021 ? 66.130 7.491 -151.853 1.00 60.22 1021 SER A C 1
ATOM 8217 O O . SER A 1 1021 ? 66.336 7.209 -150.672 1.00 60.22 1021 SER A O 1
ATOM 8219 N N . ARG A 1 1022 ? 66.280 8.742 -152.307 1.00 61.66 1022 ARG A N 1
ATOM 8220 C CA . ARG A 1 1022 ? 66.790 9.859 -151.496 1.00 61.66 1022 ARG A CA 1
ATOM 8221 C C . ARG A 1 1022 ? 65.923 10.180 -150.267 1.00 61.66 1022 ARG A C 1
ATOM 8223 O O . ARG A 1 1022 ? 66.473 10.562 -149.239 1.00 61.66 1022 ARG A O 1
ATOM 8230 N N . GLN A 1 1023 ? 64.606 9.962 -150.329 1.00 61.09 1023 GLN A N 1
ATOM 8231 C CA . GLN A 1 1023 ? 63.714 10.100 -149.165 1.00 61.09 1023 GLN A CA 1
ATOM 8232 C C . GLN A 1 1023 ? 63.940 9.001 -148.113 1.00 61.09 1023 GLN A C 1
ATOM 8234 O O . GLN A 1 1023 ? 63.989 9.300 -146.924 1.00 61.09 1023 GLN A O 1
ATOM 8239 N N . GLN A 1 1024 ? 64.166 7.747 -148.524 1.00 64.19 1024 GLN A N 1
ATOM 8240 C CA . GLN A 1 1024 ? 64.501 6.661 -147.590 1.00 64.19 1024 GLN A CA 1
ATOM 8241 C C . GLN A 1 1024 ? 65.879 6.877 -146.949 1.00 64.19 1024 GLN A C 1
ATOM 8243 O O . GLN A 1 1024 ? 66.032 6.688 -145.744 1.00 64.19 1024 GLN A O 1
ATOM 8248 N N . ALA A 1 1025 ? 66.861 7.362 -147.720 1.00 63.72 1025 ALA A N 1
ATOM 8249 C CA . ALA A 1 1025 ? 68.151 7.782 -147.175 1.00 63.72 1025 ALA A CA 1
ATOM 8250 C C . ALA A 1 1025 ? 67.993 8.912 -146.135 1.00 63.72 1025 ALA A C 1
ATOM 8252 O O . ALA A 1 1025 ? 68.622 8.856 -145.081 1.00 63.72 1025 ALA A O 1
ATOM 8253 N N . LEU A 1 1026 ? 67.117 9.895 -146.385 1.00 65.69 1026 LEU A N 1
ATOM 8254 C CA . LEU A 1 1026 ? 66.819 10.969 -145.430 1.00 65.69 1026 LEU A CA 1
ATOM 8255 C C . LEU A 1 1026 ? 66.136 10.447 -144.154 1.00 65.69 1026 LEU A C 1
ATOM 8257 O O . LEU A 1 1026 ? 66.490 10.883 -143.064 1.00 65.69 1026 LEU A O 1
ATOM 8261 N N . GLY A 1 1027 ? 65.222 9.477 -144.265 1.00 65.50 1027 GLY A N 1
ATOM 8262 C CA . GLY A 1 1027 ? 64.591 8.826 -143.109 1.00 65.50 1027 GLY A CA 1
ATOM 8263 C C . GLY A 1 1027 ? 65.580 8.058 -142.225 1.00 65.50 1027 GLY A C 1
ATOM 8264 O O . GLY A 1 1027 ? 65.493 8.120 -140.997 1.00 65.50 1027 GLY A O 1
ATOM 8265 N N . ILE A 1 1028 ? 66.572 7.398 -142.835 1.00 69.06 1028 ILE A N 1
ATOM 8266 C CA . ILE A 1 1028 ? 67.676 6.750 -142.110 1.00 69.06 1028 ILE A CA 1
ATOM 8267 C C . ILE A 1 1028 ? 68.564 7.808 -141.436 1.00 69.06 1028 ILE A C 1
ATOM 8269 O O . ILE A 1 1028 ? 68.848 7.683 -140.249 1.00 69.06 1028 ILE A O 1
ATOM 8273 N N . VAL A 1 1029 ? 68.938 8.886 -142.140 1.00 67.62 1029 VAL A N 1
ATOM 8274 C CA . VAL A 1 1029 ? 69.698 10.018 -141.565 1.00 67.62 1029 VAL A CA 1
ATOM 8275 C C . VAL A 1 1029 ? 68.970 10.621 -140.356 1.00 67.62 1029 VAL A C 1
ATOM 8277 O O . VAL A 1 1029 ? 69.570 10.752 -139.293 1.00 67.62 1029 VAL A O 1
ATOM 8280 N N . ALA A 1 1030 ? 67.673 10.915 -140.481 1.00 63.03 1030 ALA A N 1
ATOM 8281 C CA . ALA A 1 1030 ? 66.851 11.489 -139.415 1.00 63.03 1030 ALA A CA 1
ATOM 8282 C C . ALA A 1 1030 ? 66.700 10.565 -138.190 1.00 63.03 1030 ALA A C 1
ATOM 8284 O O . ALA A 1 1030 ? 66.463 11.043 -137.084 1.00 63.03 1030 ALA A O 1
ATOM 8285 N N . THR A 1 1031 ? 66.847 9.249 -138.374 1.00 68.62 1031 THR A N 1
ATOM 8286 C CA . THR A 1 1031 ? 66.714 8.241 -137.305 1.00 68.62 1031 THR A CA 1
ATOM 8287 C C . THR A 1 1031 ? 68.062 7.824 -136.702 1.00 68.62 1031 THR A C 1
ATOM 8289 O O . THR A 1 1031 ? 68.087 7.274 -135.613 1.00 68.62 1031 THR A O 1
ATOM 8292 N N . VAL A 1 1032 ? 69.184 8.126 -137.362 1.00 70.75 1032 VAL A N 1
ATOM 8293 C CA . VAL A 1 1032 ? 70.551 7.950 -136.823 1.00 70.75 1032 VAL A CA 1
ATOM 8294 C C . VAL A 1 1032 ? 71.083 9.235 -136.163 1.00 70.75 1032 VAL A C 1
ATOM 8296 O O . VAL A 1 1032 ? 72.064 9.189 -135.426 1.00 70.75 1032 VAL A O 1
ATOM 8299 N N . LEU A 1 1033 ? 70.439 10.381 -136.407 1.00 68.12 1033 LEU A N 1
ATOM 8300 C CA . LEU A 1 1033 ? 70.747 11.681 -135.793 1.00 68.12 1033 LEU A CA 1
ATOM 8301 C C . LEU A 1 1033 ? 69.641 12.176 -134.837 1.00 68.12 1033 LEU A C 1
ATOM 8303 O O . LEU A 1 1033 ? 69.584 13.371 -134.561 1.00 68.12 1033 LEU A O 1
ATOM 8307 N N . ASP A 1 1034 ? 68.748 11.283 -134.393 1.00 66.19 1034 ASP A N 1
ATOM 8308 C CA . ASP A 1 1034 ? 67.642 11.551 -133.457 1.00 66.19 1034 ASP A CA 1
ATOM 8309 C C . ASP A 1 1034 ? 66.881 12.866 -133.711 1.00 66.19 1034 ASP A C 1
ATOM 8311 O O . ASP A 1 1034 ? 66.619 13.655 -132.804 1.00 66.19 1034 ASP A O 1
ATOM 8315 N N . PHE A 1 1035 ? 66.487 13.105 -134.969 1.00 59.56 1035 PHE A N 1
ATOM 8316 C CA . PHE A 1 1035 ? 65.733 14.307 -135.328 1.00 59.56 1035 PHE A CA 1
ATOM 8317 C C . PHE A 1 1035 ? 64.425 14.380 -134.533 1.00 59.56 1035 PHE A C 1
ATOM 8319 O O . PHE A 1 1035 ? 63.597 13.460 -134.583 1.00 59.56 1035 PHE A O 1
ATOM 8326 N N . THR A 1 1036 ? 64.228 15.509 -133.853 1.00 67.12 1036 THR A N 1
ATOM 8327 C CA . THR A 1 1036 ? 63.007 15.873 -133.133 1.00 67.12 1036 THR A CA 1
ATOM 8328 C C . THR A 1 1036 ? 61.791 15.847 -134.061 1.00 67.12 1036 THR A C 1
ATOM 8330 O O . THR A 1 1036 ? 61.925 16.026 -135.273 1.00 67.12 1036 THR A O 1
ATOM 8333 N N . ALA A 1 1037 ? 60.582 15.671 -133.515 1.00 60.62 1037 ALA A N 1
ATOM 8334 C CA . ALA A 1 1037 ? 59.345 15.645 -134.312 1.00 60.62 1037 ALA A CA 1
ATOM 8335 C C . ALA A 1 1037 ? 59.206 16.883 -135.224 1.00 60.62 1037 ALA A C 1
ATOM 8337 O O . ALA A 1 1037 ? 58.914 16.759 -136.412 1.00 60.62 1037 ALA A O 1
ATOM 8338 N N . ASP A 1 1038 ? 59.546 18.053 -134.684 1.00 61.72 1038 ASP A N 1
ATOM 8339 C CA . ASP A 1 1038 ? 59.623 19.344 -135.371 1.00 61.72 1038 ASP A CA 1
ATOM 8340 C C . ASP A 1 1038 ? 60.546 19.327 -136.607 1.00 61.72 1038 ASP A C 1
ATOM 8342 O O . ASP A 1 1038 ? 60.265 19.949 -137.631 1.00 61.72 1038 ASP A O 1
ATOM 8346 N N . ASP A 1 1039 ? 61.653 18.589 -136.539 1.00 60.00 1039 ASP A N 1
ATOM 8347 C CA . ASP A 1 1039 ? 62.679 18.545 -137.582 1.00 60.00 1039 ASP A CA 1
ATOM 8348 C C . ASP A 1 1039 ? 62.404 17.431 -138.601 1.00 60.00 1039 ASP A C 1
ATOM 8350 O O . ASP A 1 1039 ? 62.700 17.592 -139.787 1.00 60.00 1039 ASP A O 1
ATOM 8354 N N . ARG A 1 1040 ? 61.716 16.356 -138.191 1.00 59.16 1040 ARG A N 1
ATOM 8355 C CA . ARG A 1 1040 ? 61.072 15.390 -139.104 1.00 59.16 1040 ARG A CA 1
ATOM 8356 C C . ARG A 1 1040 ? 59.935 16.040 -139.903 1.00 59.16 1040 ARG A C 1
ATOM 8358 O O . ARG A 1 1040 ? 59.788 15.768 -141.094 1.00 59.16 1040 ARG A O 1
ATOM 8365 N N . GLN A 1 1041 ? 59.200 16.970 -139.289 1.00 57.97 1041 GLN A N 1
ATOM 8366 C CA . GLN A 1 1041 ? 58.177 17.772 -139.962 1.00 57.97 1041 GLN A CA 1
ATOM 8367 C C . GLN A 1 1041 ? 58.798 18.775 -140.954 1.00 57.97 1041 GLN A C 1
A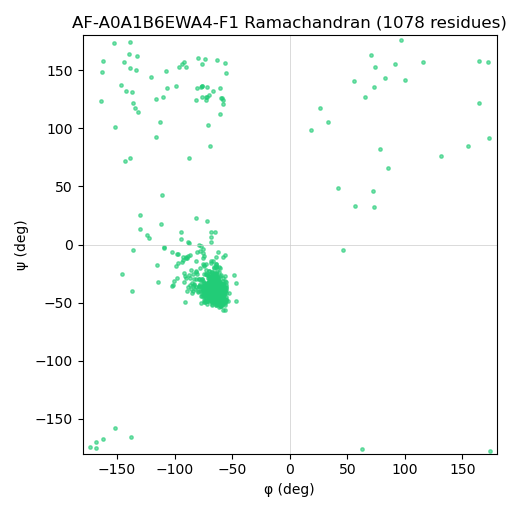TOM 8369 O O . GLN A 1 1041 ? 58.357 18.843 -142.101 1.00 57.97 1041 GLN A O 1
ATOM 8374 N N . LYS A 1 1042 ? 59.873 19.487 -140.578 1.00 59.34 1042 LYS A N 1
ATOM 8375 C CA . LYS A 1 1042 ? 60.620 20.393 -141.487 1.00 59.34 1042 LYS A CA 1
ATOM 8376 C C . LYS A 1 1042 ? 61.351 19.661 -142.622 1.00 59.34 1042 LYS A C 1
ATOM 8378 O O . LYS A 1 1042 ? 61.538 20.241 -143.687 1.00 59.34 1042 LYS A O 1
ATOM 8383 N N . SER A 1 1043 ? 61.748 18.401 -142.419 1.00 56.47 1043 SER A N 1
ATOM 8384 C CA . SER A 1 1043 ? 62.333 17.538 -143.462 1.00 56.47 1043 SER A CA 1
ATOM 8385 C C . SER A 1 1043 ? 61.297 16.748 -144.281 1.00 56.47 1043 SER A C 1
ATOM 8387 O O . SER A 1 1043 ? 61.673 16.041 -145.215 1.00 56.47 1043 SER A O 1
ATOM 8389 N N . GLY A 1 1044 ? 59.998 16.932 -144.004 1.00 57.59 1044 GLY A N 1
ATOM 8390 C CA . GLY A 1 1044 ? 58.895 16.497 -144.865 1.00 57.59 1044 GLY A CA 1
ATOM 8391 C C . GLY A 1 1044 ? 58.636 14.989 -144.887 1.00 57.59 1044 GLY A C 1
ATOM 8392 O O . GLY A 1 1044 ? 58.249 14.471 -145.934 1.00 57.59 1044 GLY A O 1
ATOM 8393 N N . LEU A 1 1045 ? 58.882 14.284 -143.775 1.00 55.69 1045 LEU A N 1
ATOM 8394 C CA . LEU A 1 1045 ? 58.878 12.814 -143.742 1.00 55.69 1045 LEU A CA 1
ATOM 8395 C C . LEU A 1 1045 ? 57.593 12.136 -143.224 1.00 55.69 1045 LEU A C 1
ATOM 8397 O O . LEU A 1 1045 ? 57.405 10.975 -143.568 1.00 55.69 1045 LEU A O 1
ATOM 8401 N N . ASP A 1 1046 ? 56.697 12.814 -142.489 1.00 48.53 1046 ASP A N 1
ATOM 8402 C CA . ASP A 1 1046 ? 55.457 12.200 -141.954 1.00 48.53 1046 ASP A CA 1
ATOM 8403 C C . ASP A 1 1046 ? 54.243 13.166 -141.869 1.00 48.53 1046 ASP A C 1
ATOM 8405 O O . ASP A 1 1046 ? 54.403 14.302 -141.408 1.00 48.53 1046 ASP A O 1
ATOM 8409 N N . PRO A 1 1047 ? 53.014 12.733 -142.244 1.00 44.69 1047 PRO A N 1
ATOM 8410 C CA . PRO A 1 1047 ? 51.782 13.520 -142.103 1.00 44.69 1047 PRO A CA 1
ATOM 8411 C C . PRO A 1 1047 ? 50.755 12.972 -141.071 1.00 44.69 1047 PRO A C 1
ATOM 8413 O O . PRO A 1 1047 ? 49.995 12.053 -141.355 1.00 44.69 1047 PRO A O 1
ATOM 8416 N N . ASN A 1 1048 ? 50.660 13.637 -139.912 1.00 36.97 1048 ASN A N 1
ATOM 8417 C CA . ASN A 1 1048 ? 49.439 13.910 -139.113 1.00 36.97 1048 ASN A CA 1
ATOM 8418 C C . ASN A 1 1048 ? 48.267 12.875 -139.072 1.00 36.97 1048 ASN A C 1
ATOM 8420 O O . ASN A 1 1048 ? 47.434 12.895 -139.977 1.00 36.97 1048 ASN A O 1
ATOM 8424 N N . THR A 1 1049 ? 48.077 12.112 -137.971 1.00 37.19 1049 THR A N 1
ATOM 8425 C CA . THR A 1 1049 ? 46.766 11.561 -137.485 1.00 37.19 1049 THR A CA 1
ATOM 8426 C C . THR A 1 1049 ? 46.832 11.110 -135.994 1.00 37.19 1049 THR A C 1
ATOM 8428 O O . THR A 1 1049 ? 47.911 10.850 -135.472 1.00 37.19 1049 THR A O 1
ATOM 8431 N N . ASN A 1 1050 ? 45.678 11.027 -135.305 1.00 35.44 1050 ASN A N 1
ATOM 8432 C CA . ASN A 1 1050 ? 45.478 10.677 -133.877 1.00 35.44 1050 ASN A CA 1
ATOM 8433 C C . ASN A 1 1050 ? 45.600 9.177 -133.504 1.00 35.44 1050 ASN A C 1
ATOM 8435 O O . ASN A 1 1050 ? 45.240 8.325 -134.314 1.00 35.44 1050 ASN A O 1
ATOM 8439 N N . ASN A 1 1051 ? 45.928 8.885 -132.227 1.00 38.38 1051 ASN A N 1
ATOM 8440 C CA . ASN A 1 1051 ? 45.233 7.976 -131.266 1.00 38.38 1051 ASN A CA 1
ATOM 8441 C C . ASN A 1 1051 ? 46.158 7.635 -130.062 1.00 38.38 1051 ASN A C 1
ATOM 8443 O O . ASN A 1 1051 ? 47.371 7.733 -130.182 1.00 38.38 1051 ASN A O 1
ATOM 8447 N N . GLY A 1 1052 ? 45.699 7.218 -128.870 1.00 32.91 1052 GLY A N 1
ATOM 8448 C CA . GLY A 1 1052 ? 44.323 7.026 -128.384 1.00 32.91 1052 GLY A CA 1
ATOM 8449 C C . GLY A 1 1052 ? 44.097 5.662 -127.701 1.00 32.91 1052 GLY A C 1
ATOM 8450 O O . GLY A 1 1052 ? 43.492 4.786 -128.310 1.00 32.91 1052 GLY A O 1
ATOM 8451 N N . LEU A 1 1053 ? 44.555 5.464 -126.453 1.00 38.16 1053 LEU A N 1
ATOM 8452 C CA . LEU A 1 1053 ? 44.379 4.209 -125.687 1.00 38.16 1053 LEU A CA 1
ATOM 8453 C C . LEU A 1 1053 ? 44.151 4.448 -124.177 1.00 38.16 1053 LEU A C 1
ATOM 8455 O O . LEU A 1 1053 ? 44.485 5.507 -123.655 1.00 38.16 1053 LEU A O 1
ATOM 8459 N N . LYS A 1 1054 ? 43.533 3.471 -123.494 1.00 40.38 1054 LYS A N 1
ATOM 8460 C CA . LYS A 1 1054 ? 42.957 3.592 -122.136 1.00 40.38 1054 LYS A CA 1
ATOM 8461 C C . LYS A 1 1054 ? 43.776 2.856 -121.069 1.00 40.38 1054 LYS A C 1
ATOM 8463 O O . LYS A 1 1054 ? 44.239 1.751 -121.337 1.00 40.38 1054 LYS A O 1
ATOM 8468 N N . GLN A 1 1055 ? 43.767 3.363 -119.834 1.00 45.34 1055 GLN A N 1
ATOM 8469 C CA . GLN A 1 1055 ? 43.848 2.556 -118.604 1.00 45.34 1055 GLN A CA 1
ATOM 8470 C C . GLN A 1 1055 ? 42.866 3.107 -117.551 1.00 45.34 1055 GLN A C 1
ATOM 8472 O O . GLN A 1 1055 ? 42.510 4.284 -117.598 1.00 45.34 1055 GLN A O 1
ATOM 8477 N N . GLN A 1 1056 ? 42.372 2.243 -116.659 1.00 40.84 1056 GLN A N 1
ATOM 8478 C CA . GLN A 1 1056 ? 41.373 2.569 -115.627 1.00 40.84 1056 GLN A CA 1
ATOM 8479 C C . GLN A 1 1056 ? 42.054 2.881 -114.285 1.00 40.84 1056 GLN A C 1
ATOM 8481 O O . GLN A 1 1056 ? 43.155 2.397 -114.027 1.00 40.84 1056 GLN A O 1
ATOM 8486 N N . SER A 1 1057 ? 41.419 3.692 -113.430 1.00 54.22 1057 SER A N 1
ATOM 8487 C CA . SER A 1 1057 ? 42.026 4.120 -112.162 1.00 54.22 1057 SER A CA 1
ATOM 8488 C C . SER A 1 1057 ? 41.901 3.061 -111.064 1.00 54.22 1057 SER A C 1
ATOM 8490 O O . SER A 1 1057 ? 40.816 2.541 -110.808 1.00 54.22 1057 SER A O 1
ATOM 8492 N N . LEU A 1 1058 ? 43.003 2.820 -110.347 1.00 53.78 1058 LEU A N 1
ATOM 8493 C CA . LEU A 1 1058 ? 43.086 1.886 -109.216 1.00 53.78 1058 LEU A CA 1
ATOM 8494 C C . LEU A 1 1058 ? 42.063 2.194 -108.098 1.00 53.78 1058 LEU A C 1
ATOM 8496 O O . LEU A 1 1058 ? 41.641 1.294 -107.375 1.00 53.78 1058 LEU A O 1
ATOM 8500 N N . SER A 1 1059 ? 41.651 3.462 -107.969 1.00 60.22 1059 SER A N 1
ATOM 8501 C CA . SER A 1 1059 ? 40.709 3.942 -106.948 1.00 60.22 1059 SER A CA 1
ATOM 8502 C C . SER A 1 1059 ? 39.355 3.225 -106.981 1.00 60.22 1059 SER A C 1
ATOM 8504 O O . SER A 1 1059 ? 38.764 2.986 -105.932 1.00 60.22 1059 SER A O 1
ATOM 8506 N N . GLU A 1 1060 ? 38.860 2.879 -108.172 1.00 64.25 1060 GLU A N 1
ATOM 8507 C CA . GLU A 1 1060 ? 37.518 2.311 -108.362 1.00 64.25 1060 GLU A CA 1
ATOM 8508 C C . GLU A 1 1060 ? 37.451 0.858 -107.857 1.00 64.25 1060 GLU A C 1
ATOM 8510 O O . GLU A 1 1060 ? 36.526 0.483 -107.136 1.00 64.25 1060 GLU A O 1
ATOM 8515 N N . ALA A 1 1061 ? 38.508 0.078 -108.108 1.00 63.47 1061 ALA A N 1
ATOM 8516 C CA . ALA A 1 1061 ? 38.662 -1.274 -107.569 1.00 63.47 1061 ALA A CA 1
ATOM 8517 C C . ALA A 1 1061 ? 38.827 -1.293 -106.035 1.00 63.47 1061 ALA A C 1
ATOM 8519 O O . ALA A 1 1061 ? 38.402 -2.243 -105.380 1.00 63.47 1061 ALA A O 1
ATOM 8520 N N . PHE A 1 1062 ? 39.419 -0.246 -105.447 1.00 60.22 1062 PHE A N 1
ATOM 8521 C CA . PHE A 1 1062 ? 39.617 -0.156 -103.996 1.00 60.22 1062 PHE A CA 1
ATOM 8522 C C . PHE A 1 1062 ? 38.316 0.164 -103.240 1.00 60.22 1062 PHE A C 1
ATOM 8524 O O . PHE A 1 1062 ? 38.068 -0.390 -102.170 1.00 60.22 1062 PHE A O 1
ATOM 8531 N N . ILE A 1 1063 ? 37.445 1.000 -103.816 1.00 71.38 1063 ILE A N 1
ATOM 8532 C CA . ILE A 1 1063 ? 36.104 1.271 -103.269 1.00 71.38 1063 ILE A CA 1
ATOM 8533 C C . ILE A 1 1063 ? 35.263 -0.015 -103.278 1.00 71.38 1063 ILE A C 1
ATOM 8535 O O . ILE A 1 1063 ? 34.685 -0.384 -102.256 1.00 71.38 1063 ILE A O 1
ATOM 8539 N N . GLN A 1 1064 ? 35.287 -0.758 -104.390 1.00 66.38 1064 GLN A N 1
ATOM 8540 C CA . GLN A 1 1064 ? 34.557 -2.022 -104.528 1.00 66.38 1064 GLN A CA 1
ATOM 8541 C C . GLN A 1 1064 ? 35.070 -3.138 -103.590 1.00 66.38 1064 GLN A C 1
ATOM 8543 O O . GLN A 1 1064 ? 34.342 -4.092 -103.316 1.00 66.38 1064 GLN A O 1
ATOM 8548 N N . PHE A 1 1065 ? 36.290 -3.034 -103.053 1.00 71.94 1065 PHE A N 1
ATOM 8549 C CA . PHE A 1 1065 ? 36.778 -3.933 -102.001 1.00 71.94 1065 PHE A CA 1
ATOM 8550 C C . PHE A 1 1065 ? 36.123 -3.621 -100.641 1.00 71.94 1065 PHE A C 1
ATOM 8552 O O . PHE A 1 1065 ? 35.554 -4.510 -100.005 1.00 71.94 1065 PHE A O 1
ATOM 8559 N N . LEU A 1 1066 ? 36.121 -2.347 -100.231 1.00 66.44 1066 LEU A N 1
ATOM 8560 C CA . LEU A 1 1066 ? 35.582 -1.902 -98.937 1.00 66.44 1066 LEU A CA 1
ATOM 8561 C C . LEU A 1 1066 ? 34.066 -2.148 -98.792 1.00 66.44 1066 LEU A C 1
ATOM 8563 O O . LEU A 1 1066 ? 33.596 -2.490 -97.705 1.00 66.44 1066 LEU A O 1
ATOM 8567 N N . GLU A 1 1067 ? 33.298 -2.042 -99.881 1.00 67.25 1067 GLU A N 1
ATOM 8568 C CA . GLU A 1 1067 ? 31.859 -2.364 -99.889 1.00 67.25 1067 GLU A CA 1
ATOM 8569 C C . GLU A 1 1067 ? 31.553 -3.863 -99.695 1.00 67.25 1067 GLU A C 1
ATOM 8571 O O . GLU A 1 1067 ? 30.457 -4.217 -99.248 1.00 67.25 1067 GLU A O 1
ATOM 8576 N N . ASN A 1 1068 ? 32.502 -4.751 -100.011 1.00 66.94 1068 ASN A N 1
ATOM 8577 C CA . ASN A 1 1068 ? 32.338 -6.198 -99.848 1.00 66.94 1068 ASN A CA 1
ATOM 8578 C C . ASN A 1 1068 ? 32.715 -6.684 -98.440 1.00 66.94 1068 ASN A C 1
ATOM 8580 O O . ASN A 1 1068 ? 32.065 -7.592 -97.922 1.00 66.94 1068 ASN A O 1
ATOM 8584 N N . GLU A 1 1069 ? 33.713 -6.072 -97.799 1.00 64.88 1069 GLU A N 1
ATOM 8585 C CA . GLU A 1 1069 ? 34.159 -6.453 -96.447 1.00 64.88 1069 GLU A CA 1
ATOM 8586 C C . GLU A 1 1069 ? 33.228 -5.910 -95.336 1.00 64.88 1069 GLU A C 1
ATOM 8588 O O . GLU A 1 1069 ? 33.148 -6.470 -94.245 1.00 64.88 1069 GLU A O 1
ATOM 8593 N N . SER A 1 1070 ? 32.432 -4.874 -95.631 1.00 53.94 1070 SER A N 1
ATOM 8594 C CA . SER A 1 1070 ? 31.561 -4.172 -94.669 1.00 53.94 1070 SER A CA 1
ATOM 8595 C C . SER A 1 1070 ? 30.204 -4.852 -94.374 1.00 53.94 1070 SER A C 1
ATOM 8597 O O . SER A 1 1070 ? 29.255 -4.178 -93.965 1.00 53.94 1070 SER A O 1
ATOM 8599 N N . ARG A 1 1071 ? 30.054 -6.170 -94.589 1.00 56.22 1071 ARG A N 1
ATOM 8600 C CA . ARG A 1 1071 ? 28.789 -6.906 -94.349 1.00 56.22 1071 ARG A CA 1
ATOM 8601 C C . ARG A 1 1071 ? 28.901 -7.864 -93.150 1.00 56.22 1071 ARG A C 1
ATOM 8603 O O . ARG A 1 1071 ? 29.793 -8.709 -93.147 1.00 56.22 1071 ARG A O 1
ATOM 8610 N N . PRO A 1 1072 ? 27.998 -7.799 -92.150 1.00 46.44 1072 PRO A N 1
ATOM 8611 C CA . PRO A 1 1072 ? 28.104 -8.621 -90.944 1.00 46.44 1072 PRO A CA 1
ATOM 8612 C C . PRO A 1 1072 ? 27.820 -10.105 -91.227 1.00 46.44 1072 PRO A C 1
ATOM 8614 O O . PRO A 1 1072 ? 26.781 -10.451 -91.791 1.00 46.44 1072 PRO A O 1
ATOM 8617 N N . GLN A 1 1073 ? 28.719 -10.993 -90.791 1.00 44.69 1073 GLN A N 1
ATOM 8618 C CA . GLN A 1 1073 ? 28.500 -12.442 -90.866 1.00 44.69 1073 GLN A CA 1
ATOM 8619 C C . GLN A 1 1073 ? 27.531 -12.929 -89.768 1.00 44.69 1073 GLN A C 1
ATOM 8621 O O . GLN A 1 1073 ? 27.679 -12.543 -88.605 1.00 44.69 1073 GLN A O 1
ATOM 8626 N N . PRO A 1 1074 ? 26.562 -13.806 -90.091 1.00 46.00 1074 PRO A N 1
ATOM 8627 C CA . PRO A 1 1074 ? 25.638 -14.357 -89.108 1.00 46.00 1074 PRO A CA 1
ATOM 8628 C C . PRO A 1 1074 ? 26.244 -15.531 -88.317 1.00 46.00 1074 PRO A C 1
ATOM 8630 O O . PRO A 1 1074 ? 26.644 -16.540 -88.886 1.00 46.00 1074 PRO A O 1
ATOM 8633 N N . GLN A 1 1075 ? 26.239 -15.383 -86.989 1.00 40.22 1075 GLN A N 1
ATOM 8634 C CA . GLN A 1 1075 ? 26.248 -16.419 -85.940 1.00 40.22 1075 GLN A CA 1
ATOM 8635 C C . GLN A 1 1075 ? 26.702 -17.846 -86.326 1.00 40.22 1075 GLN A C 1
ATOM 8637 O O . GLN A 1 1075 ? 25.897 -18.697 -86.712 1.00 40.22 1075 GLN A O 1
ATOM 8642 N N . LEU A 1 1076 ? 27.965 -18.163 -86.034 1.00 41.97 1076 LEU A N 1
ATOM 8643 C CA . LEU A 1 1076 ? 28.422 -19.546 -85.874 1.00 41.97 1076 LEU A CA 1
ATOM 8644 C C . LEU A 1 1076 ? 27.855 -20.135 -84.569 1.00 41.97 1076 LEU A C 1
ATOM 8646 O O . LEU A 1 1076 ? 28.353 -19.849 -83.481 1.00 41.97 1076 LEU A O 1
ATOM 8650 N N . ARG A 1 1077 ? 26.821 -20.980 -84.671 1.00 43.94 1077 ARG A N 1
ATOM 8651 C CA . ARG A 1 1077 ? 26.507 -21.957 -83.615 1.00 43.94 1077 ARG A CA 1
ATOM 8652 C C . ARG A 1 1077 ? 27.504 -23.113 -83.695 1.00 43.94 1077 ARG A C 1
ATOM 8654 O O . ARG A 1 1077 ? 27.709 -23.658 -84.777 1.00 43.94 1077 ARG A O 1
ATOM 8661 N N . LEU A 1 1078 ? 28.004 -23.557 -82.546 1.00 39.12 1078 LEU A N 1
ATOM 8662 C CA . LEU A 1 1078 ? 28.564 -24.897 -82.360 1.00 39.12 1078 LEU A CA 1
ATOM 8663 C C . LEU A 1 1078 ? 27.760 -25.624 -81.262 1.00 39.12 1078 LEU A C 1
ATOM 8665 O O . LEU A 1 1078 ? 27.270 -24.951 -80.352 1.00 39.12 1078 LEU A O 1
ATOM 8669 N N . PRO A 1 1079 ? 27.536 -26.946 -81.377 1.00 45.81 1079 PRO A N 1
ATOM 8670 C CA . PRO A 1 1079 ? 26.760 -27.723 -80.411 1.00 45.81 1079 PRO A CA 1
ATOM 8671 C C . PRO A 1 1079 ? 27.637 -28.386 -79.335 1.00 45.81 1079 PRO A C 1
ATOM 8673 O O . PRO A 1 1079 ? 28.779 -28.739 -79.622 1.00 45.81 1079 PRO A O 1
ATOM 8676 N N . MET A 1 1080 ? 27.008 -28.663 -78.181 1.00 37.78 1080 MET A N 1
ATOM 8677 C CA . MET A 1 1080 ? 27.565 -29.272 -76.954 1.00 37.78 1080 MET A CA 1
ATOM 8678 C C . MET A 1 1080 ? 28.573 -28.388 -76.211 1.00 37.78 1080 MET A C 1
ATOM 8680 O O . MET A 1 1080 ? 29.783 -28.470 -76.504 1.00 37.78 1080 MET A O 1
#